Protein 4W7S (pdb70)

CATH classification: 3.40.50.300 (+1 more: 3.40.50.300)

Nearest PDB structures (foldseek):
  5zwn-assembly1_y  TM=5.544E-01  e=4.556E-67  Saccharomyces cerevisiae S288C
  2db3-assembly3_C  TM=5.426E-01  e=7.905E-28  Drosophila melanogaster
  2i4i-assembly1_A  TM=5.054E-01  e=3.480E-27  Homo sapiens
  6b4k-assembly1_A  TM=5.017E-01  e=4.863E-23  Homo sapiens
  4c9b-assembly1_A  TM=5.011E-01  e=3.211E-23  Homo sapiens

InterPro domains:
  IPR000629 ATP-dependent RNA helicase DEAD-box, conserved site [PS00039] (339-347)
  IPR001650 Helicase, C-terminal domain-like [PF00271] (424-531)
  IPR001650 Helicase, C-terminal domain-like [PS51194] (427-579)
  IPR001650 Helicase, C-terminal domain-like [SM00490] (450-532)
  IPR011545 DEAD/DEAH-box helicase domain [PF00270] (198-387)
  IPR014001 Helicase superfamily 1/2, ATP-binding domain [PS51192] (208-399)
  IPR014001 Helicase superfamily 1/2, ATP-binding domain [SM00487] (193-414)
  IPR027417 P-loop containing nucleoside triphosphate hydrolase [G3DSA:3.40.50.300] (127-402)
  IPR027417 P-loop containing nucleoside triphosphate hydrolase [G3DSA:3.40.50.300] (403-588)
  IPR027417 P-loop containing nucleoside triphosphate hydrolase [SSF52540] (253-550)

Secondary structure (P-SEA, 3-state):
ccccccccccccaaaaaaaaaaacccccccccccccccccccccccaaaaaaaacccccccccaaaaaccccccccccccbbbbbccccccccccaaaaaaccccccccaaaaaaccccbbbbbccaaaaaaaaaaaaaaaaaaaaacccbbbbbbbcccccaaaaaaaacccccbbbbccaaaaaaaaaccccccccbbbbcccccccccaaaaaaaaaaaaaaaccccbbbbcccccccaaaaaaaacccbbbbbbccccccccccbbbbbbccccaaaaaaaaaaaaacccccbbbbbccaaaaaaaaaaaaccccccccccccccaaaaaaaaaaaaacccccccccccccccccccccbbbccccccccaaaaaacccccccccbbbbbbbcccccaaaaaaaaaaaaccccccbbbbbaaaaaaccccccccccccc/ccccccccccccaaaaaaaaaaacccccccccccccccccccccccaaaaaaaccccccccccaaaaaccccccccccbbbbbbcccccccccccaaaaaaccccccccaaaaaaccccbbbbbccaaaaaaaaaaaaaaaaaaaaccccbbbbbbbbccccaaaaaaaacccccbbbbcaaaaaaaaaaccccccccbbbbcccccccccaaaaaaaaaaaaaaaccccbbbbcccccccaaaaaaaacccbbbbbccccccccccccbbbbbbbccaaaaaaaaaaaaacccccbbbbbccaaaaaaaaaaaacccccccccccccccaaaaaaaaaaccccccccccccccccccccccccccccccccaaaaaacccccccccbbbbbbbcccccaaaaaaaaaaaaccccccbbbbbaaaaaaaccccccc

GO terms:
  GO:0003723 RNA binding (F, IDA)
  GO:0005682 U5 snRNP (C, IDA)
  GO:0000384 first spliceosomal transesterification activity (F, IMP)
  GO:0000395 mRNA 5'-splice site recognition (P, IMP)

Foldseek 3Di:
DDAPVPDDPVPDDVNLVVVCVVQVKDWDLPPFDGFDPFDPRPCLQPDVRVCCVCVPVPDRGAFSLLRRQSDRCSDVDNFAAEEAADPPRPVLCSPLRSLVSCVPDDADFLVVLQVAPAQEEEEDADPVVLVVSLVVNCSPQVCVVVVHVHNAQEEEEEPPDDLVRLLVSCVSHHHYYYYYQVRVVVCVVVVSGAANHAEYEYEQVVVVVVVCLVSVVVVLVRRVVRHDPPHHHHYYYHNADVSVVVCVVPNDSYMYMYGDDRDHDFQQEAEEEAEDADLVRLVVVCVVVLVPFFFQEEEEDAAVVVVVVVQVCCVVPHDHEDEQEAPDDPVVLVVRQVCRVVVVDGYYYYQCRCPPHDHAAGQEYEYSDDDLAVSNVVRQVSYSPPVDYHYYYYYDHLPHDLVVLQVVVVVQVVRNSPVRHYDDPVSCVSNVHPPDDPPDPPD/DAAPVRDDPVPDDVNLVVVCVVQVKDWDLPPFDGFDPFDPDVPLADPLLVCLCCPVVNPRGAFSLLRRQRVQCRDVDNFAAEEAAAPDRCVLCSPLRSLVSVVPDQEDDQVVLLVAAAQEEEEDAAPVVLVVSLVVNCSRQVSSVVRDRYNAAEEEFHPPDDLVNSLVSCPSHHHYYGYYLVRVVVNVVVPSDAANHAEYEYEQVVVVVVVCLVSVVVVLVRNVVRHDPVHHHYYYYHNHDPSVVVCVVVRDSHMYMYGDHRDDDFQQEAEEEDEAADLVRLLVVCVVVVVPFFFQEEEEDADQVVQVVVQVCPVVPHPFEDEFDVPDPVCVVVQVCRVVVVGGYYYYQVRCPPPDHAAGQEYEHSDDDLAVSVVVRSVSYSPPPDHHYYYYYDHLDHDLVVLQVVVVVLVPRCPVVRHHDDVVSCVSSVHDPDDD

Solvent-accessible surface area: 42952 Å² total

Sequence (879 aa):
GKHWTEKSLHENERDWRRILKEDYAIVTKGGTVENPLRNWEELNIIPRDLLRVIIQELRFPSPTPIQRITIPNVCNKQYRDFLGVASTGSGKTLAFVIPILIKSRSPPRPPSLKIIDGPKALILAPTRELVQQIQKETQKVTKIWSKESNYDCKVISIVGGHSLEEISFSLSEGCDILVATPGRLIDSLENHLLVKQVETLVLDEADKIDLGFEDQVTNILTKVDINADSAVNRQTLFTATTPVIEKIAAGYQKPVYATIGVETGSEPLIQQVVEYADNDEDKFKKLKPIVAKYDPPIIIFINYKQTADWLAEKFQKETNKVTILHGSKSQEQREHSLQLFRTNKVQIIATNVAARGLDIPNVSLVVNFQISKKDDYIHRIGRTGRAANEGTAVSFVSAAEDESLIRELYKYVRKHDPLNSNIFSEAVKNKYNVGKQLSNEIIYGKHWTEKSLHENERDWRILKEDYAIVTKGGTVENPLRNWEELNIIPRDLLRVIIQELRFPSPTPIQRITIPNVCNKQYRDFLGVASTGSGKTLAFVIPILIKSRSPPRPPSLKIIDGPKALILAPTRELVQQIQKETQKVTTKIWSKESNYDCKVISIVGGHSLEEISFSLSEGCDILVATPGRLIDSLENHLLVKQVETLVLDEADKIDLGFEDQVTNILTKVDINADSAVNRQTLFTATTPVIEKIAAGYQKPVYATIGVETGSEPLIQQVVEYADNDEDKFKKLKPIVAKYDPPIIIFINYKQTADWLAEKFQKETNKVTILHKSQEQREHSLQLFRTNKVQIIATNVAARGLDIPNVSLVVNFQISKKDDYIHHRIGRTGRAANEGTAVSFVSAAEDESLIRELYKYVRKHDPLNSNIFSEAVKNKYNVGKQLS

B-factor: mean 33.6, std 15.19, range [8.26, 114.77]

Organism: Saccharomyces cerevisiae (strain ATCC 204508 / S288c) (NCBI:txid559292)

Radius of gyration: 35.09 Å; Cα contacts (8 Å, |Δi|>4): 1496; chains: 2; bounding box: 92×74×101 Å

Structure (mmCIF, N/CA/C/O backbone):
data_4W7S
#
_entry.id   4W7S
#
_cell.length_a   114.719
_cell.length_b   114.719
_cell.length_c   156.186
_cell.angle_alpha   90.00
_cell.angle_beta   90.00
_cell.angle_gamma   120.00
#
_symmetry.space_group_name_H-M   'P 32 2 1'
#
loop_
_entity.id
_entity.type
_entity.pdbx_description
1 polymer 'Pre-mRNA-splicing ATP-dependent RNA helicase PRP28'
2 non-polymer 'HEXAETHYLENE GLYCOL'
3 non-polymer GLYCEROL
4 non-polymer 'PHOSPHOAMINOPHOSPHONIC ACID-ADENYLATE ESTER'
5 non-polymer 'MAGNESIUM ION'
6 water water
#
loop_
_atom_site.group_PDB
_atom_site.id
_atom_site.type_symbol
_atom_site.label_atom_id
_atom_site.label_alt_id
_atom_site.label_comp_id
_atom_site.label_asym_id
_atom_site.label_entity_id
_atom_site.label_seq_id
_atom_site.pdbx_PDB_ins_code
_atom_site.Cartn_x
_atom_site.Cartn_y
_atom_site.Cartn_z
_atom_site.occupancy
_atom_site.B_iso_or_equiv
_atom_site.auth_seq_id
_atom_site.auth_comp_id
_atom_site.auth_asym_id
_atom_site.auth_atom_id
_atom_site.pdbx_PDB_model_num
ATOM 6 N N . GLY A 1 10 ? 57.218 -4.961 35.760 1.00 72.69 135 GLY A N 1
ATOM 7 C CA . GLY A 1 10 ? 56.724 -3.815 35.008 1.00 58.02 135 GLY A CA 1
ATOM 8 C C . GLY A 1 10 ? 57.452 -2.526 35.381 1.00 53.20 135 GLY A C 1
ATOM 9 O O . GLY A 1 10 ? 57.759 -2.295 36.554 1.00 62.71 135 GLY A O 1
ATOM 10 N N . LYS A 1 11 ? 57.734 -1.690 34.382 1.00 45.30 136 LYS A N 1
ATOM 11 C CA . LYS A 1 11 ? 58.412 -0.397 34.580 1.00 39.96 136 LYS A CA 1
ATOM 12 C C . LYS A 1 11 ? 57.393 0.705 34.875 1.00 33.69 136 LYS A C 1
ATOM 13 O O . LYS A 1 11 ? 56.265 0.657 34.355 1.00 32.38 136 LYS A O 1
ATOM 19 N N . HIS A 1 12 ? 57.769 1.681 35.709 1.00 29.57 137 HIS A N 1
ATOM 20 C CA . HIS A 1 12 ? 56.838 2.755 36.111 1.00 26.16 137 HIS A CA 1
ATOM 21 C C . HIS A 1 12 ? 56.567 3.740 34.980 1.00 22.87 137 HIS A C 1
ATOM 22 O O . HIS A 1 12 ? 57.468 4.070 34.205 1.00 25.40 137 HIS A O 1
ATOM 29 N N . TRP A 1 13 ? 55.334 4.230 34.906 1.00 20.74 138 TRP A N 1
ATOM 30 C CA . TRP A 1 13 ? 54.931 5.057 33.783 1.00 19.22 138 TRP A CA 1
ATOM 31 C C . TRP A 1 13 ? 55.819 6.261 33.527 1.00 20.02 138 TRP A C 1
ATOM 32 O O . TRP A 1 13 ? 56.025 6.634 32.386 1.00 21.26 138 TRP A O 1
ATOM 43 N N . THR A 1 14 ? 56.377 6.849 34.571 1.00 21.76 139 THR A N 1
ATOM 44 C CA . THR A 1 14 ? 57.243 8.012 34.378 1.00 22.24 139 THR A CA 1
ATOM 45 C C . THR A 1 14 ? 58.526 7.639 33.629 1.00 26.21 139 THR A C 1
ATOM 46 O O . THR A 1 14 ? 59.173 8.504 33.044 1.00 25.99 139 THR A O 1
ATOM 50 N N . GLU A 1 15 ? 58.883 6.355 33.639 1.00 23.58 140 GLU A N 1
ATOM 51 C CA . GLU A 1 15 ? 60.099 5.901 32.963 1.00 28.32 140 GLU A CA 1
ATOM 52 C C . GLU A 1 15 ? 59.875 5.457 31.513 1.00 26.31 140 GLU A C 1
ATOM 53 O O . GLU A 1 15 ? 60.815 5.075 30.831 1.00 27.33 140 GLU A O 1
ATOM 59 N N . LYS A 1 16 ? 58.634 5.518 31.050 1.00 23.99 141 LYS A N 1
ATOM 60 C CA . LYS A 1 16 ? 58.267 4.995 29.747 1.00 23.20 141 LYS A CA 1
ATOM 61 C C . LYS A 1 16 ? 58.042 6.084 28.714 1.00 19.91 141 LYS A C 1
ATOM 62 O O . LYS A 1 16 ? 57.679 7.197 29.054 1.00 20.12 141 LYS A O 1
ATOM 68 N N . SER A 1 17 ? 58.215 5.729 27.445 1.00 21.14 142 SER A N 1
ATOM 69 C CA . SER A 1 17 ? 57.723 6.525 26.329 1.00 19.85 142 SER A CA 1
ATOM 70 C C . SER A 1 17 ? 56.215 6.469 26.274 1.00 21.44 142 SER A C 1
ATOM 71 O O . SER A 1 17 ? 55.611 5.497 26.714 1.00 19.06 142 SER A O 1
ATOM 74 N N . LEU A 1 18 ? 55.608 7.501 25.696 1.00 26.43 143 LEU A N 1
ATOM 75 C CA . LEU A 1 18 ? 54.166 7.511 25.477 1.00 21.86 143 LEU A CA 1
ATOM 76 C C . LEU A 1 18 ? 53.679 6.246 24.742 1.00 22.05 143 LEU A C 1
ATOM 77 O O . LEU A 1 18 ? 52.655 5.677 25.115 1.00 24.14 143 LEU A O 1
ATOM 82 N N . HIS A 1 19 ? 54.431 5.784 23.741 1.00 23.91 144 HIS A N 1
ATOM 83 C CA . HIS A 1 19 ? 53.997 4.655 22.912 1.00 19.76 144 HIS A CA 1
ATOM 84 C C . HIS A 1 19 ? 54.063 3.320 23.662 1.00 26.08 144 HIS A C 1
ATOM 85 O O . HIS A 1 19 ? 53.496 2.321 23.214 1.00 27.70 144 HIS A O 1
ATOM 92 N N . GLU A 1 20 ? 54.735 3.312 24.811 1.00 23.07 145 GLU A N 1
ATOM 93 C CA . GLU A 1 20 ? 54.856 2.103 25.618 1.00 21.51 145 GLU A CA 1
ATOM 94 C C . GLU A 1 20 ? 53.818 1.986 26.745 1.00 23.61 145 GLU A C 1
ATOM 95 O O . GLU A 1 20 ? 53.862 1.035 27.522 1.00 24.21 145 GLU A O 1
ATOM 109 N N . ASN A 1 22 ? 50.644 1.013 28.716 1.00 17.69 147 ASN A N 1
ATOM 110 C CA . ASN A 1 22 ? 49.559 0.042 28.672 1.00 20.82 147 ASN A CA 1
ATOM 111 C C . ASN A 1 22 ? 48.369 0.524 29.515 1.00 22.20 147 ASN A C 1
ATOM 112 O O . ASN A 1 22 ? 48.452 1.577 30.139 1.00 21.25 147 ASN A O 1
ATOM 117 N N . GLU A 1 23 ? 47.278 -0.233 29.537 1.00 21.54 148 GLU A N 1
ATOM 118 C CA . GLU A 1 23 ? 46.046 0.223 30.190 1.00 22.82 148 GLU A CA 1
ATOM 119 C C . GLU A 1 23 ? 46.205 0.392 31.701 1.00 22.09 148 GLU A C 1
ATOM 120 O O . GLU A 1 23 ? 45.642 1.314 32.306 1.00 25.26 148 GLU A O 1
ATOM 126 N N . ARG A 1 24 ? 46.975 -0.504 32.304 1.00 20.57 149 ARG A N 1
ATOM 127 C CA . ARG A 1 24 ? 47.276 -0.424 33.721 1.00 21.76 149 ARG A CA 1
ATOM 128 C C . ARG A 1 24 ? 48.044 0.872 34.003 1.00 21.20 149 ARG A C 1
ATOM 129 O O . ARG A 1 24 ? 47.751 1.565 34.973 1.00 21.41 149 ARG A O 1
ATOM 137 N N . ASP A 1 25 ? 49.007 1.220 33.149 1.00 15.77 150 ASP A N 1
ATOM 138 C CA . ASP A 1 25 ? 49.724 2.477 33.343 1.00 18.58 150 ASP A CA 1
ATOM 139 C C . ASP A 1 25 ? 48.793 3.696 33.338 1.00 21.69 150 ASP A C 1
ATOM 140 O O . ASP A 1 25 ? 48.947 4.601 34.150 1.00 17.40 150 ASP A O 1
ATOM 145 N N . TRP A 1 26 ? 47.842 3.719 32.411 1.00 18.60 151 TRP A N 1
ATOM 146 C CA . TRP A 1 26 ? 46.895 4.807 32.368 1.00 17.71 151 TRP A CA 1
ATOM 147 C C . TRP A 1 26 ? 46.039 4.824 33.620 1.00 20.38 151 TRP A C 1
ATOM 148 O O . TRP A 1 26 ? 45.737 5.897 34.135 1.00 21.38 151 TRP A O 1
ATOM 159 N N . ARG A 1 27 ? 45.655 3.653 34.121 1.00 18.85 152 ARG A N 1
ATOM 160 C CA A ARG A 1 27 ? 44.837 3.623 35.326 0.47 20.03 152 ARG A CA 1
ATOM 161 C CA B ARG A 1 27 ? 44.857 3.577 35.343 0.53 19.94 152 ARG A CA 1
ATOM 162 C C . ARG A 1 27 ? 45.643 4.195 36.495 1.00 21.09 152 ARG A C 1
ATOM 163 O O . ARG A 1 27 ? 45.127 4.980 37.295 1.00 20.37 152 ARG A O 1
ATOM 178 N N . ILE A 1 28 ? 46.910 3.839 36.562 1.00 19.43 153 ILE A N 1
ATOM 179 C CA . ILE A 1 28 ? 47.775 4.334 37.619 1.00 22.64 153 ILE A CA 1
ATOM 180 C C . ILE A 1 28 ? 47.984 5.851 37.524 1.00 20.81 153 ILE A C 1
ATOM 181 O O . ILE A 1 28 ? 47.878 6.547 38.526 1.00 21.12 153 ILE A O 1
ATOM 186 N N . LEU A 1 29 ? 48.256 6.353 36.322 1.00 18.78 154 LEU A N 1
ATOM 187 C CA . LEU A 1 29 ? 48.392 7.781 36.083 1.00 17.53 154 LEU A CA 1
ATOM 188 C C . LEU A 1 29 ? 47.127 8.525 36.506 1.00 19.11 154 LEU A C 1
ATOM 189 O O . LEU A 1 29 ? 47.184 9.482 37.267 1.00 21.59 154 LEU A O 1
ATOM 194 N N . LYS A 1 30 ? 45.981 8.078 36.023 1.00 17.76 155 LYS A N 1
ATOM 195 C CA . LYS A 1 30 ? 44.728 8.681 36.440 1.00 19.03 155 LYS A CA 1
ATOM 196 C C . LYS A 1 30 ? 44.531 8.660 37.960 1.00 22.51 155 LYS A C 1
ATOM 197 O O . LYS A 1 30 ? 44.072 9.656 38.517 1.00 22.38 155 LYS A O 1
ATOM 203 N N . GLU A 1 31 ? 44.888 7.563 38.637 1.00 20.48 156 GLU A N 1
ATOM 204 C CA . GLU A 1 31 ? 44.787 7.565 40.101 1.00 19.42 156 GLU A CA 1
ATOM 205 C C . GLU A 1 31 ? 45.758 8.565 40.740 1.00 21.60 156 GLU A C 1
ATOM 206 O O . GLU A 1 31 ? 45.423 9.212 41.724 1.00 20.66 156 GLU A O 1
ATOM 212 N N . ASP A 1 32 ? 46.935 8.720 40.147 1.00 19.05 157 ASP A N 1
ATOM 213 C CA . ASP A 1 32 ? 47.929 9.675 40.618 1.00 18.66 157 ASP A CA 1
ATOM 214 C C . ASP A 1 32 ? 47.423 11.114 40.592 1.00 20.13 157 ASP A C 1
ATOM 215 O O . ASP A 1 32 ? 47.783 11.903 41.442 1.00 20.84 157 ASP A O 1
ATOM 220 N N . TYR A 1 33 ? 46.589 11.466 39.622 1.00 23.04 158 TYR A N 1
ATOM 221 C CA . TYR A 1 33 ? 46.102 12.843 39.547 1.00 20.16 158 TYR A CA 1
ATOM 222 C C . TYR A 1 33 ? 44.633 12.951 39.922 1.00 18.80 158 TYR A C 1
ATOM 223 O O . TYR A 1 33 ? 44.016 13.991 39.728 1.00 20.81 158 TYR A O 1
ATOM 232 N N . ALA A 1 34 ? 44.099 11.869 40.486 1.00 22.89 159 ALA A N 1
ATOM 233 C CA . ALA A 1 34 ? 42.692 11.784 40.889 1.00 20.67 159 ALA A CA 1
ATOM 234 C C . ALA A 1 34 ? 41.746 12.168 39.751 1.00 20.86 159 ALA A C 1
ATOM 235 O O . ALA A 1 34 ? 40.848 12.999 39.914 1.00 22.56 159 ALA A O 1
ATOM 237 N N . ILE A 1 35 ? 41.959 11.547 38.598 1.00 20.13 160 ILE A N 1
ATOM 238 C CA . ILE A 1 35 ? 41.122 11.770 37.433 1.00 18.24 160 ILE A CA 1
ATOM 239 C C . ILE A 1 35 ? 40.225 10.577 37.218 1.00 19.65 160 ILE A C 1
ATOM 240 O O . ILE A 1 35 ? 40.701 9.458 37.067 1.00 22.10 160 ILE A O 1
ATOM 245 N N . VAL A 1 36 ? 38.921 10.811 37.201 1.00 22.22 161 VAL A N 1
ATOM 246 C CA . VAL A 1 36 ? 37.974 9.759 36.882 1.00 19.75 161 VAL A CA 1
ATOM 247 C C . VAL A 1 36 ? 37.135 10.220 35.713 1.00 21.80 161 VAL A C 1
ATOM 248 O O . VAL A 1 36 ? 36.686 11.359 35.672 1.00 28.01 161 VAL A O 1
ATOM 252 N N . THR A 1 37 ? 36.929 9.350 34.741 1.00 24.08 162 THR A N 1
ATOM 253 C CA . THR A 1 37 ? 36.210 9.761 33.550 1.00 24.79 162 THR A CA 1
ATOM 254 C C . THR A 1 37 ? 35.140 8.758 33.146 1.00 26.49 162 THR A C 1
ATOM 255 O O . THR A 1 37 ? 35.214 7.588 33.501 1.00 27.31 162 THR A O 1
ATOM 259 N N . LYS A 1 38 ? 34.149 9.234 32.400 1.00 25.49 163 LYS A N 1
ATOM 260 C CA . LYS A 1 38 ? 33.197 8.354 31.727 1.00 31.32 163 LYS A CA 1
ATOM 261 C C . LYS A 1 38 ? 32.650 9.034 30.482 1.00 29.69 163 LYS A C 1
ATOM 262 O O . LYS A 1 38 ? 33.011 10.172 30.176 1.00 33.86 163 LYS A O 1
ATOM 268 N N . GLY A 1 39 ? 31.787 8.334 29.760 1.00 25.74 164 GLY A N 1
ATOM 269 C CA . GLY A 1 39 ? 31.192 8.898 28.565 1.00 27.61 164 GLY A CA 1
ATOM 270 C C . GLY A 1 39 ? 31.641 8.201 27.295 1.00 27.59 164 GLY A C 1
ATOM 271 O O . GLY A 1 39 ? 31.125 8.478 26.222 1.00 29.00 164 GLY A O 1
ATOM 272 N N . GLY A 1 40 ? 32.614 7.306 27.409 1.00 28.53 165 GLY A N 1
ATOM 273 C CA . GLY A 1 40 ? 33.002 6.478 26.278 1.00 26.18 165 GLY A CA 1
ATOM 274 C C . GLY A 1 40 ? 33.939 7.148 25.302 1.00 30.94 165 GLY A C 1
ATOM 275 O O . GLY A 1 40 ? 33.778 8.334 24.967 1.00 31.15 165 GLY A O 1
ATOM 276 N N . THR A 1 41 ? 34.931 6.387 24.852 1.00 29.11 166 THR A N 1
ATOM 277 C CA . THR A 1 41 ? 35.888 6.891 23.877 1.00 28.86 166 THR A CA 1
ATOM 278 C C . THR A 1 41 ? 36.609 8.124 24.448 1.00 26.31 166 THR A C 1
ATOM 279 O O . THR A 1 41 ? 36.826 9.129 23.781 1.00 28.63 166 THR A O 1
ATOM 283 N N . VAL A 1 42 ? 36.985 8.023 25.713 1.00 25.94 167 VAL A N 1
ATOM 284 C CA . VAL A 1 42 ? 37.720 9.086 26.361 1.00 25.17 167 VAL A CA 1
ATOM 285 C C . VAL A 1 42 ? 39.216 9.012 26.013 1.00 23.80 167 VAL A C 1
ATOM 286 O O . VAL A 1 42 ? 39.814 7.944 26.074 1.00 25.41 167 VAL A O 1
ATOM 290 N N . GLU A 1 43 ? 39.808 10.136 25.619 1.00 22.09 168 GLU A N 1
ATOM 291 C CA . GLU A 1 43 ? 41.244 10.185 25.355 1.00 22.98 168 GLU A CA 1
ATOM 292 C C . GLU A 1 43 ? 42.016 10.113 26.661 1.00 22.70 168 GLU A C 1
ATOM 293 O O . GLU A 1 43 ? 41.542 10.602 27.695 1.00 20.63 168 GLU A O 1
ATOM 299 N N . ASN A 1 44 ? 43.207 9.522 26.610 1.00 18.57 169 ASN A N 1
ATOM 300 C CA . ASN A 1 44 ? 44.110 9.498 27.754 1.00 19.86 169 ASN A CA 1
ATOM 301 C C . ASN A 1 44 ? 44.597 10.915 28.092 1.00 19.72 169 ASN A C 1
ATOM 302 O O . ASN A 1 44 ? 44.814 11.738 27.206 1.00 16.46 169 ASN A O 1
ATOM 307 N N . PRO A 1 45 ? 44.764 11.204 29.381 1.00 14.65 170 PRO A N 1
ATOM 308 C CA . PRO A 1 45 ? 45.237 12.534 29.774 1.00 16.52 170 PRO A CA 1
ATOM 309 C C . PRO A 1 45 ? 46.689 12.774 29.368 1.00 17.28 170 PRO A C 1
ATOM 310 O O . PRO A 1 45 ? 47.426 11.825 29.122 1.00 17.96 170 PRO A O 1
ATOM 314 N N . LEU A 1 46 ? 47.085 14.038 29.286 1.00 18.19 171 LEU A N 1
ATOM 315 C CA . LEU A 1 46 ? 48.481 14.412 29.071 1.00 15.35 171 LEU A CA 1
ATOM 316 C C . LEU A 1 46 ? 49.396 13.877 30.173 1.00 17.52 171 LEU A C 1
ATOM 317 O O . LEU A 1 46 ? 49.051 13.964 31.354 1.00 14.84 171 LEU A O 1
ATOM 322 N N . ARG A 1 47 ? 50.568 13.350 29.802 1.00 17.46 172 ARG A N 1
ATOM 323 C CA . ARG A 1 47 ? 51.588 13.003 30.796 1.00 19.58 172 ARG A CA 1
ATOM 324 C C . ARG A 1 47 ? 52.521 14.185 31.037 1.00 19.01 172 ARG A C 1
ATOM 325 O O . ARG A 1 47 ? 53.207 14.253 32.052 1.00 22.41 172 ARG A O 1
ATOM 333 N N . ASN A 1 48 ? 52.548 15.098 30.077 1.00 17.16 173 ASN A N 1
ATOM 334 C CA . ASN A 1 48 ? 53.270 16.365 30.185 1.00 19.97 173 ASN A CA 1
ATOM 335 C C . ASN A 1 48 ? 52.775 17.279 29.058 1.00 23.48 173 ASN A C 1
ATOM 336 O O . ASN A 1 48 ? 51.925 16.862 28.269 1.00 25.39 173 ASN A O 1
ATOM 341 N N . TRP A 1 49 ? 53.272 18.512 28.980 1.00 22.83 174 TRP A N 1
ATOM 342 C CA . TRP A 1 49 ? 52.832 19.448 27.936 1.00 23.21 174 TRP A CA 1
ATOM 343 C C . TRP A 1 49 ? 53.327 19.070 26.536 1.00 23.82 174 TRP A C 1
ATOM 344 O O . TRP A 1 49 ? 52.620 19.251 25.550 1.00 27.09 174 TRP A O 1
ATOM 355 N N . GLU A 1 50 ? 54.546 18.546 26.463 1.00 24.69 175 GLU A N 1
ATOM 356 C CA . GLU A 1 50 ? 55.313 18.492 25.214 1.00 30.19 175 GLU A CA 1
ATOM 357 C C . GLU A 1 50 ? 55.003 17.300 24.303 1.00 32.48 175 GLU A C 1
ATOM 358 O O . GLU A 1 50 ? 54.861 17.471 23.097 1.00 42.79 175 GLU A O 1
ATOM 364 N N . GLU A 1 51 ? 54.884 16.108 24.875 1.00 27.30 176 GLU A N 1
ATOM 365 C CA . GLU A 1 51 ? 54.838 14.863 24.104 1.00 25.50 176 GLU A CA 1
ATOM 366 C C . GLU A 1 51 ? 53.943 14.841 22.884 1.00 29.33 176 GLU A C 1
ATOM 367 O O . GLU A 1 51 ? 54.379 14.482 21.803 1.00 39.83 176 GLU A O 1
ATOM 373 N N . LEU A 1 52 ? 52.677 15.178 23.070 1.00 32.76 177 LEU A N 1
ATOM 374 C CA . LEU A 1 52 ? 51.648 14.872 22.084 1.00 28.82 177 LEU A CA 1
ATOM 375 C C . LEU A 1 52 ? 51.616 15.845 20.918 1.00 32.93 177 LEU A C 1
ATOM 376 O O . LEU A 1 52 ? 50.928 15.604 19.911 1.00 37.40 177 LEU A O 1
ATOM 381 N N . ASN A 1 53 ? 52.321 16.958 21.065 1.00 25.24 178 ASN A N 1
ATOM 382 C CA . ASN A 1 53 ? 52.301 17.988 20.045 1.00 28.21 178 ASN A CA 1
ATOM 383 C C . ASN A 1 53 ? 50.926 18.595 19.751 1.00 29.07 178 ASN A C 1
ATOM 384 O O . ASN A 1 53 ? 50.698 19.111 18.658 1.00 28.81 178 ASN A O 1
ATOM 389 N N . ILE A 1 54 ? 50.012 18.528 20.717 1.00 25.38 179 ILE A N 1
ATOM 390 C CA . ILE A 1 54 ? 48.719 19.184 20.584 1.00 23.54 179 ILE A CA 1
ATOM 391 C C . ILE A 1 54 ? 48.902 20.697 20.705 1.00 27.97 179 ILE A C 1
ATOM 392 O O . ILE A 1 54 ? 48.200 21.480 20.066 1.00 26.16 179 ILE A O 1
ATOM 397 N N . ILE A 1 55 ? 49.851 21.109 21.533 1.00 23.39 180 ILE A N 1
ATOM 398 C CA . ILE A 1 55 ? 50.034 22.520 21.776 1.00 22.37 180 ILE A CA 1
ATOM 399 C C . ILE A 1 55 ? 51.239 22.980 21.007 1.00 26.53 180 ILE A C 1
ATOM 400 O O . ILE A 1 55 ? 52.328 22.457 21.210 1.00 32.85 180 ILE A O 1
ATOM 405 N N . PRO A 1 56 ? 51.038 23.937 20.086 1.00 26.70 181 PRO A N 1
ATOM 406 C CA . PRO A 1 56 ? 52.130 24.418 19.236 1.00 21.68 181 PRO A CA 1
ATOM 407 C C . PRO A 1 56 ? 53.239 25.095 20.038 1.00 25.17 181 PRO A C 1
ATOM 408 O O . PRO A 1 56 ? 52.994 25.593 21.133 1.00 27.96 181 PRO A O 1
ATOM 412 N N . ARG A 1 57 ? 54.448 25.084 19.489 1.00 29.20 182 ARG A N 1
ATOM 413 C CA . ARG A 1 57 ? 55.647 25.501 20.203 1.00 30.02 182 ARG A CA 1
ATOM 414 C C . ARG A 1 57 ? 55.577 26.890 20.816 1.00 29.69 182 ARG A C 1
ATOM 415 O O . ARG A 1 57 ? 55.985 27.065 21.952 1.00 31.21 182 ARG A O 1
ATOM 423 N N . ASP A 1 58 ? 55.092 27.875 20.067 1.00 27.36 183 ASP A N 1
ATOM 424 C CA . ASP A 1 58 ? 55.075 29.260 20.553 1.00 32.29 183 ASP A CA 1
ATOM 425 C C . ASP A 1 58 ? 54.151 29.397 21.763 1.00 28.41 183 ASP A C 1
ATOM 426 O O . ASP A 1 58 ? 54.508 29.998 22.788 1.00 31.72 183 ASP A O 1
ATOM 431 N N . LEU A 1 59 ? 52.963 28.819 21.626 1.00 25.17 184 LEU A N 1
ATOM 432 C CA . LEU A 1 59 ? 51.995 28.773 22.704 1.00 30.94 184 LEU A CA 1
ATOM 433 C C . LEU A 1 59 ? 52.557 28.038 23.929 1.00 28.85 184 LEU A C 1
ATOM 434 O O . LEU A 1 59 ? 52.390 28.493 25.065 1.00 27.60 184 LEU A O 1
ATOM 439 N N . LEU A 1 60 ? 53.248 26.926 23.696 1.00 27.05 185 LEU A N 1
ATOM 440 C CA . LEU A 1 60 ? 53.851 26.163 24.791 1.00 27.85 185 LEU A CA 1
ATOM 441 C C . LEU A 1 60 ? 54.956 26.949 25.506 1.00 31.42 185 LEU A C 1
ATOM 442 O O . LEU A 1 60 ? 55.089 26.897 26.738 1.00 28.14 185 LEU A O 1
ATOM 447 N N . ARG A 1 61 ? 55.734 27.686 24.720 1.00 28.59 186 ARG A N 1
ATOM 448 C CA . ARG A 1 61 ? 56.754 28.563 25.250 1.00 31.50 186 ARG A CA 1
ATOM 449 C C . ARG A 1 61 ? 56.113 29.600 26.152 1.00 33.25 186 ARG A C 1
ATOM 450 O O . ARG A 1 61 ? 56.600 29.867 27.252 1.00 32.04 186 ARG A O 1
ATOM 458 N N . VAL A 1 62 ? 55.016 30.192 25.688 1.00 34.00 187 VAL A N 1
ATOM 459 C CA . VAL A 1 62 ? 54.322 31.164 26.531 1.00 33.06 187 VAL A CA 1
ATOM 460 C C . VAL A 1 62 ? 53.867 30.522 27.835 1.00 32.34 187 VAL A C 1
ATOM 461 O O . VAL A 1 62 ? 54.104 31.060 28.909 1.00 32.28 187 VAL A O 1
ATOM 465 N N . ILE A 1 63 ? 53.227 29.359 27.742 1.00 28.33 188 ILE A N 1
ATOM 466 C CA . ILE A 1 63 ? 52.744 28.688 28.946 1.00 28.34 188 ILE A CA 1
ATOM 467 C C . ILE A 1 63 ? 53.844 28.367 29.957 1.00 29.56 188 ILE A C 1
ATOM 468 O O . ILE A 1 63 ? 53.705 28.628 31.147 1.00 27.98 188 ILE A O 1
ATOM 473 N N . ILE A 1 64 ? 54.943 27.805 29.481 1.00 32.40 189 ILE A N 1
ATOM 474 C CA . ILE A 1 64 ? 56.010 27.419 30.387 1.00 31.55 189 ILE A CA 1
ATOM 475 C C . ILE A 1 64 ? 56.817 28.633 30.844 1.00 40.55 189 ILE A C 1
ATOM 476 O O . ILE A 1 64 ? 56.755 29.018 32.012 1.00 43.30 189 ILE A O 1
ATOM 481 N N . GLN A 1 65 ? 57.543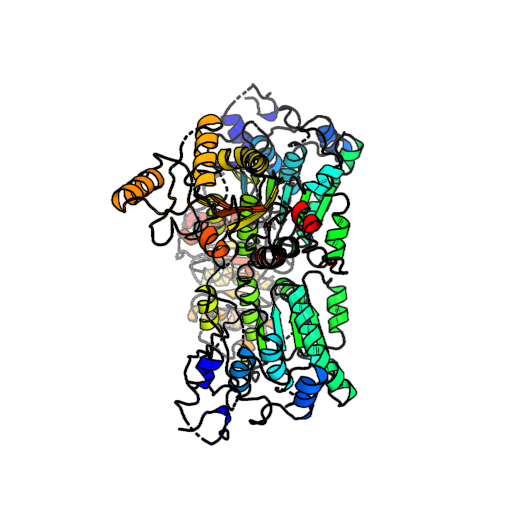 29.259 29.920 1.00 44.67 190 GLN A N 1
ATOM 482 C CA . GLN A 1 65 ? 58.387 30.410 30.256 1.00 43.71 190 GLN A CA 1
ATOM 483 C C . GLN A 1 65 ? 57.637 31.649 30.769 1.00 43.88 190 GLN A C 1
ATOM 484 O O . GLN A 1 65 ? 58.083 32.300 31.710 1.00 49.57 190 GLN A O 1
ATOM 490 N N . GLU A 1 66 ? 56.495 31.966 30.176 1.00 43.45 191 GLU A N 1
ATOM 491 C CA . GLU A 1 66 ? 55.809 33.215 30.507 1.00 40.87 191 GLU A CA 1
ATOM 492 C C . GLU A 1 66 ? 54.747 33.102 31.608 1.00 42.72 191 GLU A C 1
ATOM 493 O O . GLU A 1 66 ? 54.785 33.855 32.568 1.00 48.06 191 GLU A O 1
ATOM 499 N N . LEU A 1 67 ? 53.798 32.179 31.475 1.00 41.81 192 LEU A N 1
ATOM 500 C CA . LEU A 1 67 ? 52.804 31.970 32.533 1.00 36.09 192 LEU A CA 1
ATOM 501 C C . LEU A 1 67 ? 53.357 31.135 33.708 1.00 39.53 192 LEU A C 1
ATOM 502 O O . LEU A 1 67 ? 52.666 30.916 34.709 1.00 44.42 192 LEU A O 1
ATOM 507 N N . ARG A 1 68 ? 54.595 30.666 33.565 1.00 42.35 193 ARG A N 1
ATOM 508 C CA . ARG A 1 68 ? 55.274 29.872 34.586 1.00 40.69 193 ARG A CA 1
ATOM 509 C C . ARG A 1 68 ? 54.550 28.581 34.976 1.00 40.76 193 ARG A C 1
ATOM 510 O O . ARG A 1 68 ? 54.348 28.330 36.156 1.00 46.67 193 ARG A O 1
ATOM 518 N N . PHE A 1 69 ? 54.154 27.765 34.001 1.00 40.30 194 PHE A N 1
ATOM 519 C CA . PHE A 1 69 ? 53.531 26.468 34.299 1.00 31.40 194 PHE A CA 1
ATOM 520 C C . PHE A 1 69 ? 54.243 25.359 33.572 1.00 30.32 194 PHE A C 1
ATOM 521 O O . PHE A 1 69 ? 53.832 24.984 32.470 1.00 25.27 194 PHE A O 1
ATOM 529 N N . PRO A 1 70 ? 55.315 24.831 34.183 1.00 26.20 195 PRO A N 1
ATOM 530 C CA . PRO A 1 70 ? 56.120 23.790 33.536 1.00 21.62 195 PRO A CA 1
ATOM 531 C C . PRO A 1 70 ? 55.346 22.480 33.396 1.00 20.86 195 PRO A C 1
ATOM 532 O O . PRO A 1 70 ? 55.594 21.754 32.437 1.00 24.82 195 PRO A O 1
ATOM 536 N N . SER A 1 71 ? 54.414 22.201 34.305 1.00 21.02 196 SER A N 1
ATOM 537 C CA . SER A 1 71 ? 53.530 21.033 34.178 1.00 23.86 196 SER A CA 1
ATOM 538 C C . SER A 1 71 ? 52.067 21.414 34.162 1.00 22.68 196 SER A C 1
ATOM 539 O O . SER A 1 71 ? 51.664 22.380 34.809 1.00 23.10 196 SER A O 1
ATOM 542 N N . PRO A 1 72 ? 51.252 20.635 33.435 1.00 22.74 197 PRO A N 1
ATOM 543 C CA . PRO A 1 72 ? 49.803 20.853 33.435 1.00 20.43 197 PRO A CA 1
ATOM 544 C C . PRO A 1 72 ? 49.173 20.398 34.751 1.00 18.64 197 PRO A C 1
ATOM 545 O O . PRO A 1 72 ? 49.730 19.540 35.426 1.00 20.73 197 PRO A O 1
ATOM 549 N N . THR A 1 73 ? 48.021 20.960 35.100 1.00 17.42 198 THR A N 1
ATOM 550 C CA . THR A 1 73 ? 47.274 20.540 36.280 1.00 14.25 198 THR A CA 1
ATOM 551 C C . THR A 1 73 ? 46.376 19.368 35.876 1.00 20.11 198 THR A C 1
ATOM 552 O O . THR A 1 73 ? 46.177 19.134 34.670 1.00 20.87 198 THR A O 1
ATOM 556 N N . PRO A 1 74 ? 45.830 18.619 36.857 1.00 18.61 199 PRO A N 1
ATOM 557 C CA . PRO A 1 74 ? 44.981 17.461 36.526 1.00 15.99 199 PRO A CA 1
ATOM 558 C C . PRO A 1 74 ? 43.820 17.763 35.572 1.00 17.91 199 PRO A C 1
ATOM 559 O O . PRO A 1 74 ? 43.615 17.009 34.586 1.00 17.64 199 PRO A O 1
ATOM 563 N N . ILE A 1 75 ? 43.092 18.851 35.830 1.00 16.93 200 ILE A N 1
ATOM 564 C CA . ILE A 1 75 ? 41.989 19.235 34.936 1.00 17.77 200 ILE A CA 1
ATOM 565 C C . ILE A 1 75 ? 42.491 19.594 33.531 1.00 16.01 200 ILE A C 1
ATOM 566 O O . ILE A 1 75 ? 41.862 19.229 32.555 1.00 16.47 200 ILE A O 1
ATOM 571 N N . GLN A 1 76 ? 43.631 20.278 33.429 1.00 16.00 201 GLN A N 1
ATOM 572 C CA . GLN A 1 76 ? 44.235 20.542 32.126 1.00 16.15 201 GLN A CA 1
ATOM 573 C C . GLN A 1 76 ? 44.648 19.234 31.413 1.00 16.69 201 GLN A C 1
ATOM 574 O O . GLN A 1 76 ? 44.378 19.046 30.197 1.00 15.92 201 GLN A O 1
ATOM 580 N N . ARG A 1 77 ? 45.252 18.332 32.190 1.00 13.54 202 ARG A N 1
ATOM 581 C CA . ARG A 1 77 ? 45.665 17.011 31.704 1.00 15.47 202 ARG A CA 1
ATOM 582 C C . ARG A 1 77 ? 44.528 16.271 31.048 1.00 16.49 202 ARG A C 1
ATOM 583 O O . ARG A 1 77 ? 44.718 15.719 29.972 1.00 16.96 202 ARG A O 1
ATOM 591 N N . ILE A 1 78 ? 43.358 16.229 31.699 1.00 13.99 203 ILE A N 1
ATOM 592 C CA . ILE A 1 78 ? 42.253 15.481 31.107 1.00 11.63 203 ILE A CA 1
ATOM 593 C C . ILE A 1 78 ? 41.441 16.279 30.061 1.00 18.75 203 ILE A C 1
ATOM 594 O O . ILE A 1 78 ? 40.913 15.694 29.106 1.00 18.32 203 ILE A O 1
ATOM 599 N N . THR A 1 79 ? 41.322 17.595 30.241 1.00 14.27 204 THR A N 1
ATOM 600 C CA . THR A 1 79 ? 40.457 18.387 29.379 1.00 14.26 204 THR A CA 1
ATOM 601 C C . THR A 1 79 ? 41.084 18.552 28.003 1.00 18.86 204 THR A C 1
ATOM 602 O O . THR A 1 79 ? 40.436 18.303 26.975 1.00 21.44 204 THR A O 1
ATOM 606 N N . ILE A 1 80 ? 42.349 18.975 27.978 1.00 19.97 205 ILE A N 1
ATOM 607 C CA . ILE A 1 80 ? 42.935 19.354 26.699 1.00 17.62 205 ILE A CA 1
ATOM 608 C C . ILE A 1 80 ? 42.880 18.264 25.603 1.00 19.85 205 ILE A C 1
ATOM 609 O O . ILE A 1 80 ? 42.396 18.534 24.512 1.00 21.69 205 ILE A O 1
ATOM 614 N N . PRO A 1 81 ? 43.340 17.033 25.885 1.00 17.89 206 PRO A N 1
ATOM 615 C CA . PRO A 1 81 ? 43.241 16.055 24.787 1.00 19.99 206 PRO A CA 1
ATOM 616 C C . PRO A 1 81 ? 41.804 15.588 24.473 1.00 19.82 206 PRO A C 1
ATOM 617 O O . PRO A 1 81 ? 41.573 14.949 23.460 1.00 23.44 206 PRO A O 1
ATOM 621 N N . ASN A 1 82 ? 40.833 15.920 25.307 1.00 20.52 207 ASN A N 1
ATOM 622 C CA . ASN A 1 82 ? 39.478 15.502 24.980 1.00 20.87 207 ASN A CA 1
ATOM 623 C C . ASN A 1 82 ? 38.667 16.538 24.222 1.00 22.19 207 ASN A C 1
ATOM 624 O O . ASN A 1 82 ? 37.653 16.203 23.625 1.00 22.93 207 ASN A O 1
ATOM 629 N N . VAL A 1 83 ? 39.128 17.785 24.224 1.00 20.07 208 VAL A N 1
ATOM 630 C CA . VAL A 1 83 ? 38.474 18.823 23.434 1.00 22.40 208 VAL A CA 1
ATOM 631 C C . VAL A 1 83 ? 39.298 19.343 22.257 1.00 21.93 208 VAL A C 1
ATOM 632 O O . VAL A 1 83 ? 38.768 20.014 21.385 1.00 27.32 208 VAL A O 1
ATOM 636 N N . CYS A 1 84 ? 40.590 19.037 22.239 1.00 24.72 209 CYS A N 1
ATOM 637 C CA . CYS A 1 84 ? 41.422 19.242 21.059 1.00 26.95 209 CYS A CA 1
ATOM 638 C C . CYS A 1 84 ? 41.663 17.904 20.400 1.00 40.03 209 CYS A C 1
ATOM 639 O O . CYS A 1 84 ? 42.752 17.329 20.492 1.00 38.90 209 CYS A O 1
ATOM 642 N N . ASN A 1 85 ? 40.645 17.392 19.740 1.00 46.32 210 ASN A N 1
ATOM 643 C CA . ASN A 1 85 ? 40.741 16.046 19.240 1.00 55.11 210 ASN A CA 1
ATOM 644 C C . ASN A 1 85 ? 40.083 15.928 17.888 1.00 69.65 210 ASN A C 1
ATOM 645 O O . ASN A 1 85 ? 39.028 15.308 17.748 1.00 73.13 210 ASN A O 1
ATOM 658 N N . LYS A 1 87 ? 39.597 13.951 15.062 1.00 73.61 212 LYS A N 1
ATOM 659 C CA . LYS A 1 87 ? 38.404 14.383 14.308 1.00 72.81 212 LYS A CA 1
ATOM 660 C C . LYS A 1 87 ? 37.225 15.113 14.994 1.00 75.22 212 LYS A C 1
ATOM 661 O O . LYS A 1 87 ? 36.674 16.062 14.425 1.00 72.73 212 LYS A O 1
ATOM 663 N N . GLN A 1 88 ? 36.811 14.659 16.175 1.00 69.95 213 GLN A N 1
ATOM 664 C CA . GLN A 1 88 ? 35.574 15.158 16.787 1.00 60.98 213 GLN A CA 1
ATOM 665 C C . GLN A 1 88 ? 35.783 16.283 17.797 1.00 53.85 213 GLN A C 1
ATOM 666 O O . GLN A 1 88 ? 36.417 16.065 18.828 1.00 64.61 213 GLN A O 1
ATOM 672 N N . TYR A 1 89 ? 35.254 17.479 17.525 1.00 47.58 214 TYR A N 1
ATOM 673 C CA . TYR A 1 89 ? 35.281 18.545 18.542 1.00 44.35 214 TYR A CA 1
ATOM 674 C C . TYR A 1 89 ? 34.245 18.227 19.622 1.00 43.36 214 TYR A C 1
ATOM 675 O O . TYR A 1 89 ? 33.132 18.759 19.605 1.00 47.93 214 TYR A O 1
ATOM 684 N N . ARG A 1 90 ? 34.628 17.365 20.560 1.00 36.88 215 ARG A N 1
ATOM 685 C CA . ARG A 1 90 ? 33.693 16.799 21.517 1.00 29.08 215 ARG A CA 1
ATOM 686 C C . ARG A 1 90 ? 33.304 17.774 22.622 1.00 27.01 215 ARG A C 1
ATOM 687 O O . ARG A 1 90 ? 34.072 18.664 22.961 1.00 29.67 215 ARG A O 1
ATOM 695 N N . ASP A 1 91 ? 32.101 17.610 23.166 1.00 26.61 216 ASP A N 1
ATOM 696 C CA . ASP A 1 91 ? 31.658 18.378 24.329 1.00 25.96 216 ASP A CA 1
ATOM 697 C C . ASP A 1 91 ? 32.284 17.805 25.598 1.00 26.82 216 ASP A C 1
ATOM 698 O O . ASP A 1 91 ? 32.691 16.633 25.636 1.00 26.78 216 ASP A O 1
ATOM 703 N N . PHE A 1 92 ? 32.350 18.618 26.643 1.00 19.45 217 PHE A N 1
ATOM 704 C CA . PHE A 1 92 ? 33.074 18.220 27.835 1.00 19.05 217 PHE A CA 1
ATOM 705 C C . PHE A 1 92 ? 32.444 18.790 29.102 1.00 19.87 217 PHE A C 1
ATOM 706 O O . PHE A 1 92 ? 32.140 19.966 29.177 1.00 21.44 217 PHE A O 1
ATOM 714 N N . LEU A 1 93 ? 32.284 17.945 30.109 1.00 21.23 218 LEU A N 1
ATOM 715 C CA . LEU A 1 93 ? 31.799 18.366 31.415 1.00 19.38 218 LEU A CA 1
ATOM 716 C C . LEU A 1 93 ? 32.835 17.983 32.475 1.00 20.90 218 LEU A C 1
ATOM 717 O O . LEU A 1 93 ? 33.039 16.805 32.754 1.00 23.13 218 LEU A O 1
ATOM 722 N N . GLY A 1 94 ? 33.481 18.974 33.071 1.00 18.49 219 GLY A N 1
ATOM 723 C CA . GLY A 1 94 ? 34.467 18.708 34.099 1.00 20.27 219 GLY A CA 1
ATOM 724 C C . GLY A 1 94 ? 34.009 19.106 35.490 1.00 24.69 219 GLY A C 1
ATOM 725 O O . GLY A 1 94 ? 33.481 20.201 35.688 1.00 25.93 219 GLY A O 1
ATOM 726 N N . VAL A 1 95 ? 34.204 18.206 36.449 1.00 22.19 220 VAL A N 1
ATOM 727 C CA . VAL A 1 95 ? 33.887 18.464 37.846 1.00 22.09 220 VAL A CA 1
ATOM 728 C C . VAL A 1 95 ? 35.199 18.669 38.604 1.00 22.82 220 VAL A C 1
ATOM 729 O O . VAL A 1 95 ? 36.011 17.756 38.727 1.00 23.47 220 VAL A O 1
ATOM 733 N N . ALA A 1 96 ? 35.402 19.894 39.080 1.00 26.24 221 ALA A N 1
ATOM 734 C CA . ALA A 1 96 ? 36.691 20.358 39.593 1.00 28.92 221 ALA A CA 1
ATOM 735 C C . ALA A 1 96 ? 36.544 21.688 40.329 1.00 32.91 221 ALA A C 1
ATOM 736 O O . ALA A 1 96 ? 35.700 22.514 39.982 1.00 34.78 221 ALA A O 1
ATOM 738 N N . SER A 1 97 ? 37.399 21.904 41.321 1.00 36.68 222 SER A N 1
ATOM 739 C CA . SER A 1 97 ? 37.392 23.134 42.105 1.00 41.65 222 SER A CA 1
ATOM 740 C C . SER A 1 97 ? 38.194 24.261 41.454 1.00 49.26 222 SER A C 1
ATOM 741 O O . SER A 1 97 ? 39.113 24.020 40.664 1.00 47.25 222 SER A O 1
ATOM 744 N N . THR A 1 98 ? 37.839 25.494 41.794 1.00 43.55 223 THR A N 1
ATOM 745 C CA . THR A 1 98 ? 38.780 26.601 41.698 1.00 50.57 223 THR A CA 1
ATOM 746 C C . THR A 1 98 ? 39.689 26.498 42.921 1.00 55.45 223 THR A C 1
ATOM 747 O O . THR A 1 98 ? 39.197 26.227 44.019 1.00 68.00 223 THR A O 1
ATOM 751 N N . GLY A 1 99 ? 40.998 26.693 42.765 1.00 44.86 224 GLY A N 1
ATOM 752 C CA . GLY A 1 99 ? 41.637 26.956 41.495 1.00 41.89 224 GLY A CA 1
ATOM 753 C C . GLY A 1 99 ? 42.515 25.776 41.109 1.00 54.20 224 GLY A C 1
ATOM 754 O O . GLY A 1 99 ? 43.657 25.635 41.558 1.00 53.54 224 GLY A O 1
ATOM 755 N N . SER A 1 100 ? 41.964 24.905 40.277 1.00 43.32 225 SER A N 1
ATOM 756 C CA . SER A 1 100 ? 42.673 23.723 39.847 1.00 33.44 225 SER A CA 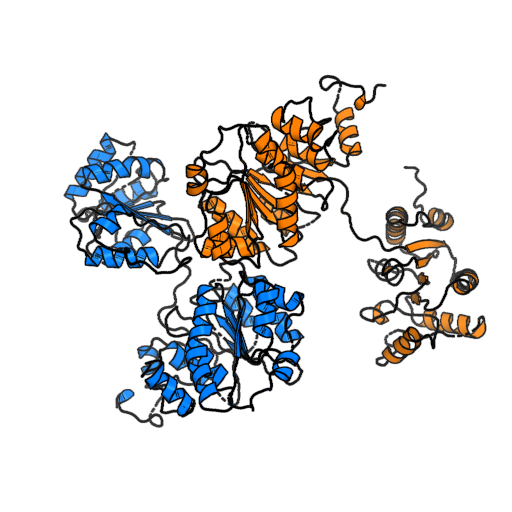1
ATOM 757 C C . SER A 1 100 ? 43.298 23.986 38.484 1.00 30.34 225 SER A C 1
ATOM 758 O O . SER A 1 100 ? 43.831 23.083 37.852 1.00 26.16 225 SER A O 1
ATOM 761 N N . GLY A 1 101 ? 43.210 25.224 38.017 1.00 29.89 226 GLY A N 1
ATOM 762 C CA . GLY A 1 101 ? 43.766 25.576 36.724 1.00 22.12 226 GLY A CA 1
ATOM 763 C C . GLY A 1 101 ? 42.779 25.439 35.583 1.00 21.88 226 GLY A C 1
ATOM 764 O O . GLY A 1 101 ? 43.194 25.242 34.442 1.00 24.54 226 GLY A O 1
ATOM 765 N N . LYS A 1 102 ? 41.482 25.547 35.869 1.00 21.33 227 LYS A N 1
ATOM 766 C CA . LYS A 1 102 ? 40.457 25.428 34.819 1.00 22.69 227 LYS A CA 1
ATOM 767 C C . LYS A 1 102 ? 40.642 26.361 33.627 1.00 20.95 227 LYS A C 1
ATOM 768 O O . LYS A 1 102 ? 40.463 25.956 32.470 1.00 23.13 227 LYS A O 1
ATOM 774 N N . THR A 1 103 ? 40.956 27.623 33.928 1.00 22.83 228 THR A N 1
ATOM 775 C CA . THR A 1 103 ? 40.956 28.676 32.930 1.00 16.90 228 THR A CA 1
ATOM 776 C C . THR A 1 103 ? 41.764 28.266 31.720 1.00 20.23 228 THR A C 1
ATOM 777 O O . THR A 1 103 ? 41.241 28.288 30.618 1.00 19.66 228 THR A O 1
ATOM 781 N N . LEU A 1 104 ? 43.015 27.851 31.920 1.00 22.01 229 LEU A N 1
ATOM 782 C CA . LEU A 1 104 ? 43.860 27.446 30.799 1.00 18.01 229 LEU A CA 1
ATOM 783 C C . LEU A 1 104 ? 43.350 26.171 30.173 1.00 18.76 229 LEU A C 1
ATOM 784 O O . LEU A 1 104 ? 43.502 25.957 28.965 1.00 23.93 229 LEU A O 1
ATOM 789 N N . ALA A 1 105 ? 42.754 25.322 30.999 1.00 18.68 230 ALA A N 1
ATOM 790 C CA . ALA A 1 105 ? 42.116 24.102 30.509 1.00 20.19 230 ALA A CA 1
ATOM 791 C C . ALA A 1 105 ? 41.096 24.367 29.401 1.00 20.39 230 ALA A C 1
ATOM 792 O O . ALA A 1 105 ? 41.002 23.584 28.449 1.00 20.83 230 ALA A O 1
ATOM 794 N N . PHE A 1 106 ? 40.341 25.463 29.496 1.00 18.46 231 PHE A N 1
ATOM 795 C CA . PHE A 1 106 ? 39.507 25.823 28.331 1.00 15.90 231 PHE A CA 1
ATOM 796 C C . PHE A 1 106 ? 40.053 26.896 27.359 1.00 18.27 231 PHE A C 1
ATOM 797 O O . PHE A 1 106 ? 39.713 26.902 26.174 1.00 21.39 231 PHE A O 1
ATOM 805 N N . VAL A 1 107 ? 40.915 27.782 27.835 1.00 16.22 232 VAL A N 1
ATOM 806 C CA . VAL A 1 107 ? 41.479 28.822 26.977 1.00 19.60 232 VAL A CA 1
ATOM 807 C C . VAL A 1 107 ? 42.471 28.256 25.943 1.00 20.16 232 VAL A C 1
ATOM 808 O O . VAL A 1 107 ? 42.432 28.632 24.754 1.00 18.47 232 VAL A O 1
ATOM 812 N N . ILE A 1 108 ? 43.348 27.352 26.391 1.00 18.11 233 ILE A N 1
ATOM 813 C CA . ILE A 1 108 ? 44.271 26.696 25.473 1.00 16.47 233 ILE A CA 1
ATOM 814 C C . ILE A 1 108 ? 43.543 26.100 24.260 1.00 18.28 233 ILE A C 1
ATOM 815 O O . ILE A 1 108 ? 43.874 26.435 23.122 1.00 21.19 233 ILE A O 1
ATOM 820 N N . PRO A 1 109 ? 42.519 25.259 24.490 1.00 19.56 234 PRO A N 1
ATOM 821 C CA . PRO A 1 109 ? 41.745 24.782 23.331 1.00 14.66 234 PRO A CA 1
ATOM 822 C C . PRO A 1 109 ? 41.124 25.882 22.458 1.00 20.71 234 PRO A C 1
ATOM 823 O O . PRO A 1 109 ? 41.115 25.726 21.240 1.00 21.11 234 PRO A O 1
ATOM 827 N N . ILE A 1 110 ? 40.608 26.963 23.045 1.00 19.86 235 ILE A N 1
ATOM 828 C CA . ILE A 1 110 ? 40.032 28.033 22.237 1.00 15.74 235 ILE A CA 1
ATOM 829 C C . ILE A 1 110 ? 41.075 28.659 21.305 1.00 18.91 235 ILE A C 1
ATOM 830 O O . ILE A 1 110 ? 40.854 28.793 20.109 1.00 20.50 235 ILE A O 1
ATOM 835 N N . LEU A 1 111 ? 42.220 29.034 21.863 1.00 20.70 236 LEU A N 1
ATOM 836 C CA . LEU A 1 111 ? 43.305 29.599 21.071 1.00 18.72 236 LEU A CA 1
ATOM 837 C C . LEU A 1 111 ? 43.789 28.670 19.956 1.00 25.04 236 LEU A C 1
ATOM 838 O O . LEU A 1 111 ? 43.919 29.103 18.802 1.00 24.36 236 LEU A O 1
ATOM 843 N N . ILE A 1 112 ? 44.059 27.405 20.297 1.00 19.80 237 ILE A N 1
ATOM 844 C CA . ILE A 1 112 ? 44.505 26.431 19.317 1.00 20.09 237 ILE A CA 1
ATOM 845 C C . ILE A 1 112 ? 43.518 26.364 18.151 1.00 23.18 237 ILE A C 1
ATOM 846 O O . ILE A 1 112 ? 43.913 26.401 16.982 1.00 24.53 237 ILE A O 1
ATOM 851 N N . LYS A 1 113 ? 42.234 26.303 18.484 1.00 22.44 238 LYS A N 1
ATOM 852 C CA . LYS A 1 113 ? 41.166 26.269 17.489 1.00 24.82 238 LYS A CA 1
ATOM 853 C C . LYS A 1 113 ? 41.159 27.538 16.651 1.00 21.76 238 LYS A C 1
ATOM 854 O O . LYS A 1 113 ? 40.984 27.491 15.444 1.00 28.15 238 LYS A O 1
ATOM 868 N N . SER A 1 115 ? 43.720 29.461 15.971 1.00 27.91 240 SER A N 1
ATOM 869 C CA . SER A 1 115 ? 44.934 29.556 15.183 1.00 26.93 240 SER A CA 1
ATOM 870 C C . SER A 1 115 ? 44.813 28.762 13.900 1.00 27.58 240 SER A C 1
ATOM 871 O O . SER A 1 115 ? 45.600 28.962 12.993 1.00 29.47 240 SER A O 1
ATOM 874 N N . ARG A 1 116 ? 43.836 27.857 13.832 1.00 28.60 241 ARG A N 1
ATOM 875 C CA . ARG A 1 116 ? 43.595 27.068 12.623 1.00 28.31 241 ARG A CA 1
ATOM 876 C C . ARG A 1 116 ? 42.934 27.835 11.452 1.00 34.96 241 ARG A C 1
ATOM 877 O O . ARG A 1 116 ? 42.861 27.319 10.329 1.00 35.02 241 ARG A O 1
ATOM 885 N N . SER A 1 117 ? 42.465 29.056 11.688 1.00 29.20 242 SER A N 1
ATOM 886 C CA . SER A 1 117 ? 41.863 29.836 10.607 1.00 27.27 242 SER A CA 1
ATOM 887 C C . SER A 1 117 ? 42.580 31.155 10.571 1.00 31.18 242 SER A C 1
ATOM 888 O O . SER A 1 117 ? 43.231 31.499 11.543 1.00 29.73 242 SER A O 1
ATOM 891 N N . PRO A 1 118 ? 42.477 31.895 9.454 1.00 33.20 243 PRO A N 1
ATOM 892 C CA . PRO A 1 118 ? 43.174 33.182 9.378 1.00 31.51 243 PRO A CA 1
ATOM 893 C C . PRO A 1 118 ? 42.506 34.164 10.309 1.00 33.01 243 PRO A C 1
ATOM 894 O O . PRO A 1 118 ? 41.324 33.999 10.609 1.00 32.01 243 PRO A O 1
ATOM 898 N N . PRO A 1 119 ? 43.245 35.187 10.745 1.00 26.48 244 PRO A N 1
ATOM 899 C CA . PRO A 1 119 ? 42.624 36.196 11.601 1.00 29.44 244 PRO A CA 1
ATOM 900 C C . PRO A 1 119 ? 41.521 36.928 10.835 1.00 31.17 244 PRO A C 1
ATOM 901 O O . PRO A 1 119 ? 41.628 37.115 9.628 1.00 34.90 244 PRO A O 1
ATOM 905 N N . ARG A 1 120 ? 40.455 37.299 11.527 1.00 27.11 245 ARG A N 1
ATOM 906 C CA . ARG A 1 120 ? 39.390 38.063 10.914 1.00 24.62 245 ARG A CA 1
ATOM 907 C C . ARG A 1 120 ? 39.680 39.548 11.079 1.00 23.02 245 ARG A C 1
ATOM 908 O O . ARG A 1 120 ? 40.176 39.974 12.112 1.00 24.55 245 ARG A O 1
ATOM 916 N N . PRO A 1 121 ? 39.411 40.334 10.034 1.00 25.70 246 PRO A N 1
ATOM 917 C CA . PRO A 1 121 ? 39.428 41.797 10.130 1.00 21.77 246 PRO A CA 1
ATOM 918 C C . PRO A 1 121 ? 38.318 42.245 11.061 1.00 19.73 246 PRO A C 1
ATOM 919 O O . PRO A 1 121 ? 37.280 41.589 11.082 1.00 21.83 246 PRO A O 1
ATOM 923 N N . PRO A 1 122 ? 38.523 43.338 11.811 1.00 20.87 247 PRO A N 1
ATOM 924 C CA . PRO A 1 122 ? 37.526 43.874 12.754 1.00 20.00 247 PRO A CA 1
ATOM 925 C C . PRO A 1 122 ? 36.103 43.963 12.175 1.00 22.73 247 PRO A C 1
ATOM 926 O O . PRO A 1 122 ? 35.128 43.589 12.859 1.00 19.31 247 PRO A O 1
ATOM 930 N N . SER A 1 123 ? 35.986 44.428 10.932 1.00 18.55 248 SER A N 1
ATOM 931 C CA . SER A 1 123 ? 34.676 44.597 10.298 1.00 16.77 248 SER A CA 1
ATOM 932 C C . SER A 1 123 ? 33.952 43.257 10.241 1.00 18.10 248 SER A C 1
ATOM 933 O O . SER A 1 123 ? 32.736 43.168 10.480 1.00 21.09 248 SER A O 1
ATOM 936 N N . LEU A 1 124 ? 34.705 42.202 9.955 1.00 15.94 249 LEU A N 1
ATOM 937 C CA . LEU A 1 124 ? 34.101 40.880 9.899 1.00 18.90 249 LEU A CA 1
ATOM 938 C C . LEU A 1 124 ? 33.762 40.319 11.297 1.00 21.94 249 LEU A C 1
ATOM 939 O O . LEU A 1 124 ? 32.729 39.677 11.463 1.00 24.48 249 LEU A O 1
ATOM 944 N N . LYS A 1 125 ? 34.608 40.585 12.295 1.00 20.63 250 LYS A N 1
ATOM 945 C CA . LYS A 1 125 ? 34.323 40.181 13.669 1.00 21.15 250 LYS A CA 1
ATOM 946 C C . LYS A 1 125 ? 33.001 40.796 14.105 1.00 22.09 250 LYS A C 1
ATOM 947 O O . LYS A 1 125 ? 32.160 40.130 14.708 1.00 20.74 250 LYS A O 1
ATOM 953 N N . ILE A 1 126 ? 32.838 42.078 13.806 1.00 20.32 251 ILE A N 1
ATOM 954 C CA . ILE A 1 126 ? 31.606 42.783 14.115 1.00 22.58 251 ILE A CA 1
ATOM 955 C C . ILE A 1 126 ? 30.408 42.174 13.392 1.00 25.23 251 ILE A C 1
ATOM 956 O O . ILE A 1 126 ? 29.383 41.876 14.021 1.00 21.67 251 ILE A O 1
ATOM 961 N N . ILE A 1 127 ? 30.541 41.968 12.083 1.00 22.06 252 ILE A N 1
ATOM 962 C CA . ILE A 1 127 ? 29.467 41.306 11.327 1.00 23.91 252 ILE A CA 1
ATOM 963 C C . ILE A 1 127 ? 29.059 39.952 11.911 1.00 19.24 252 ILE A C 1
ATOM 964 O O . ILE A 1 127 ? 27.889 39.616 11.945 1.00 25.42 252 ILE A O 1
ATOM 969 N N . ASP A 1 128 ? 30.022 39.173 12.373 1.00 26.11 253 ASP A N 1
ATOM 970 C CA . ASP A 1 128 ? 29.728 37.795 12.780 1.00 25.26 253 ASP A CA 1
ATOM 971 C C . ASP A 1 128 ? 29.757 37.484 14.283 1.00 18.23 253 ASP A C 1
ATOM 972 O O . ASP A 1 128 ? 29.306 36.428 14.690 1.00 22.36 253 ASP A O 1
ATOM 976 N N . GLY A 1 129 ? 30.295 38.376 15.104 1.00 15.97 254 GLY A N 1
ATOM 977 C CA . GLY A 1 129 ? 30.376 38.121 16.533 1.00 18.02 254 GLY A CA 1
ATOM 978 C C . GLY A 1 129 ? 31.549 37.243 16.926 1.00 17.92 254 GLY A C 1
ATOM 979 O O . GLY A 1 129 ? 32.346 36.859 16.087 1.00 19.05 254 GLY A O 1
ATOM 980 N N . PRO A 1 130 ? 31.664 36.919 18.217 1.00 22.05 255 PRO A N 1
ATOM 981 C CA . PRO A 1 130 ? 32.794 36.132 18.735 1.00 15.18 255 PRO A CA 1
ATOM 982 C C . PRO A 1 130 ? 32.866 34.687 18.220 1.00 17.04 255 PRO A C 1
ATOM 983 O O . PRO A 1 130 ? 31.854 34.085 17.875 1.00 20.68 255 PRO A O 1
ATOM 987 N N . LYS A 1 131 ? 34.068 34.128 18.166 1.00 16.28 256 LYS A N 1
ATOM 988 C CA . LYS A 1 131 ? 34.207 32.702 17.880 1.00 21.33 256 LYS A CA 1
ATOM 989 C C . LYS A 1 131 ? 34.043 31.863 19.156 1.00 21.42 256 LYS A C 1
ATOM 990 O O . LYS A 1 131 ? 33.682 30.688 19.088 1.00 20.99 256 LYS A O 1
ATOM 996 N N . ALA A 1 132 ? 34.309 32.478 20.311 1.00 16.96 257 ALA A N 1
ATOM 997 C CA . ALA A 1 132 ? 34.180 31.804 21.601 1.00 17.05 257 ALA A CA 1
ATOM 998 C C . ALA A 1 132 ? 33.420 32.680 22.604 1.00 20.01 257 ALA A C 1
ATOM 999 O O . ALA A 1 132 ? 33.588 33.897 22.624 1.00 17.45 257 ALA A O 1
ATOM 1001 N N . LEU A 1 133 ? 32.590 32.050 23.427 1.00 14.13 258 LEU A N 1
ATOM 1002 C CA . LEU A 1 133 ? 31.813 32.745 24.434 1.00 14.83 258 LEU A CA 1
ATOM 1003 C C . LEU A 1 133 ? 32.005 32.026 25.753 1.00 18.59 258 LEU A C 1
ATOM 1004 O O . LEU A 1 133 ? 31.803 30.810 25.830 1.00 16.65 258 LEU A O 1
ATOM 1009 N N . ILE A 1 134 ? 32.425 32.765 26.781 1.00 17.00 259 ILE A N 1
ATOM 1010 C CA . ILE A 1 134 ? 32.678 32.182 28.092 1.00 14.07 259 ILE A CA 1
ATOM 1011 C C . ILE A 1 134 ? 31.793 32.868 29.112 1.00 20.58 259 ILE A C 1
ATOM 1012 O O . ILE A 1 134 ? 31.804 34.091 29.220 1.00 18.75 259 ILE A O 1
ATOM 1017 N N . LEU A 1 135 ? 31.005 32.072 29.837 1.00 22.20 260 LEU A N 1
ATOM 1018 C CA . LEU A 1 135 ? 30.063 32.590 30.823 1.00 17.49 260 LEU A CA 1
ATOM 1019 C C . LEU A 1 135 ? 30.566 32.274 32.210 1.00 20.00 260 LEU A C 1
ATOM 1020 O O . LEU A 1 135 ? 31.011 31.160 32.464 1.00 20.53 260 LEU A O 1
ATOM 1025 N N . ALA A 1 136 ? 30.485 33.251 33.105 1.00 18.00 261 ALA A N 1
ATOM 1026 C CA . ALA A 1 136 ? 30.884 33.065 34.489 1.00 18.16 261 ALA A CA 1
ATOM 1027 C C . ALA A 1 136 ? 29.967 33.915 35.363 1.00 20.20 261 ALA A C 1
ATOM 1028 O O . ALA A 1 136 ? 29.438 34.929 34.908 1.00 19.88 261 ALA A O 1
ATOM 1030 N N . PRO A 1 137 ? 29.768 33.503 36.622 1.00 20.00 262 PRO A N 1
ATOM 1031 C CA . PRO A 1 137 ? 28.804 34.113 37.549 1.00 21.18 262 PRO A CA 1
ATOM 1032 C C . PRO A 1 137 ? 29.135 35.495 38.083 1.00 21.52 262 PRO A C 1
ATOM 1033 O O . PRO A 1 137 ? 28.216 36.222 38.450 1.00 23.12 262 PRO A O 1
ATOM 1037 N N . THR A 1 138 ? 30.412 35.834 38.189 1.00 21.03 263 THR A N 1
ATOM 1038 C CA . THR A 1 138 ? 30.799 37.051 38.886 1.00 19.10 263 THR A CA 1
ATOM 1039 C C . THR A 1 138 ? 31.730 37.923 38.055 1.00 22.77 263 THR A C 1
ATOM 1040 O O . THR A 1 138 ? 32.374 37.449 37.112 1.00 22.68 263 THR A O 1
ATOM 1044 N N . ARG A 1 139 ? 31.814 39.198 38.414 1.00 21.34 264 ARG A N 1
ATOM 1045 C CA . ARG A 1 139 ? 32.757 40.083 37.758 1.00 20.07 264 ARG A CA 1
ATOM 1046 C C . ARG A 1 139 ? 34.189 39.601 38.011 1.00 23.47 264 ARG A C 1
ATOM 1047 O O . ARG A 1 139 ? 35.037 39.642 37.116 1.00 23.82 264 ARG A O 1
ATOM 1055 N N . GLU A 1 140 ? 34.458 39.132 39.223 1.00 20.69 265 GLU A N 1
ATOM 1056 C CA . GLU A 1 140 ? 35.820 38.757 39.596 1.00 28.83 265 GLU A CA 1
ATOM 1057 C C . GLU A 1 140 ? 36.367 37.629 38.714 1.00 22.89 265 GLU A C 1
ATOM 1058 O O . GLU A 1 140 ? 37.506 37.694 38.209 1.00 16.47 265 GLU A O 1
ATOM 1064 N N . LEU A 1 141 ? 35.532 36.619 38.494 1.00 18.02 266 LEU A N 1
ATOM 1065 C CA . LEU A 1 141 ? 35.942 35.518 37.644 1.00 19.95 266 LEU A CA 1
ATOM 1066 C C . LEU A 1 141 ? 36.085 35.942 36.169 1.00 21.15 266 LEU A C 1
ATOM 1067 O O . LEU A 1 141 ? 37.084 35.604 35.531 1.00 21.99 266 LEU A O 1
ATOM 1072 N N . VAL A 1 142 ? 35.116 36.694 35.644 1.00 17.05 267 VAL A N 1
ATOM 1073 C CA . VAL A 1 142 ? 35.164 37.176 34.263 1.00 16.72 267 VAL A CA 1
ATOM 1074 C C . VAL A 1 142 ? 36.447 37.965 34.002 1.00 18.24 267 VAL A C 1
ATOM 1075 O O . VAL A 1 142 ? 37.129 37.783 32.982 1.00 20.71 267 VAL A O 1
ATOM 1079 N N . GLN A 1 143 ? 36.797 38.818 34.954 1.00 20.57 268 GLN A N 1
ATOM 1080 C CA . GLN A 1 143 ? 37.984 39.642 34.809 1.00 19.89 268 GLN A CA 1
ATOM 1081 C C . GLN A 1 143 ? 39.260 38.840 34.928 1.00 20.08 268 GLN A C 1
ATOM 1082 O O . GLN A 1 143 ? 40.223 39.088 34.190 1.00 23.12 268 GLN A O 1
ATOM 1088 N N . GLN A 1 144 ? 39.254 37.854 35.824 1.00 26.14 269 GLN A N 1
ATOM 1089 C CA . GLN A 1 144 ? 40.369 36.916 35.912 1.00 22.17 269 GLN A CA 1
ATOM 1090 C C . GLN A 1 144 ? 40.614 36.215 34.581 1.00 24.51 269 GLN A C 1
ATOM 1091 O O . GLN A 1 144 ? 41.747 36.165 34.084 1.00 23.62 269 GLN A O 1
ATOM 1097 N N . ILE A 1 145 ? 39.535 35.688 34.007 1.00 20.42 270 ILE A N 1
ATOM 1098 C CA . ILE A 1 145 ? 39.598 34.907 32.777 1.00 22.51 270 ILE A CA 1
ATOM 1099 C C . ILE A 1 145 ? 40.118 35.782 31.636 1.00 22.02 270 ILE A C 1
ATOM 1100 O O . ILE A 1 145 ? 41.008 35.364 30.860 1.00 19.93 270 ILE A O 1
ATOM 1105 N N . GLN A 1 146 ? 39.594 37.005 31.553 1.00 19.77 271 GLN A N 1
ATOM 1106 C CA . GLN A 1 146 ? 40.088 37.921 30.533 1.00 21.46 271 GLN A CA 1
ATOM 1107 C C . GLN A 1 146 ? 41.592 38.217 30.715 1.00 24.25 271 GLN A C 1
ATOM 1108 O O . GLN A 1 146 ? 42.366 38.178 29.748 1.00 22.48 271 GLN A O 1
ATOM 1114 N N . LYS A 1 147 ? 42.009 38.480 31.950 1.00 20.32 272 LYS A N 1
ATOM 1115 C CA . LYS A 1 147 ? 43.420 38.758 32.215 1.00 23.61 272 LYS A CA 1
ATOM 1116 C C . LYS A 1 147 ? 44.361 37.594 31.807 1.00 24.96 272 LYS A C 1
ATOM 1117 O O . LYS A 1 147 ? 45.350 37.783 31.045 1.00 25.69 272 LYS A O 1
ATOM 1123 N N . GLU A 1 148 ? 44.033 36.389 32.286 1.00 24.29 273 GLU A N 1
ATOM 1124 C CA . GLU A 1 148 ? 44.802 35.198 31.925 1.00 22.82 273 GLU A CA 1
ATOM 1125 C C . GLU A 1 148 ? 44.873 35.008 30.415 1.00 21.59 273 GLU A C 1
ATOM 1126 O O . GLU A 1 148 ? 45.951 34.785 29.876 1.00 25.43 273 GLU A O 1
ATOM 1132 N N . THR A 1 149 ? 43.749 35.145 29.720 1.00 19.13 274 THR A N 1
ATOM 1133 C CA . THR A 1 149 ? 43.777 34.975 28.265 1.00 18.92 274 THR A CA 1
ATOM 1134 C C . THR A 1 149 ? 44.648 36.030 27.576 1.00 24.54 274 THR A C 1
ATOM 1135 O O . THR A 1 149 ? 45.390 35.754 26.608 1.00 22.15 274 THR A O 1
ATOM 1139 N N . GLN A 1 150 ? 44.560 37.253 28.084 1.00 26.37 275 GLN A N 1
ATOM 1140 C CA . GLN A 1 150 ? 45.250 38.358 27.439 1.00 26.23 275 GLN A CA 1
ATOM 1141 C C . GLN A 1 150 ? 46.758 38.267 27.590 1.00 26.97 275 GLN A C 1
ATOM 1142 O O . GLN A 1 150 ? 47.486 38.697 26.695 1.00 27.42 275 GLN A O 1
ATOM 1148 N N . LYS A 1 151 ? 47.227 37.710 28.707 1.00 25.57 276 LYS A N 1
ATOM 1149 C CA . LYS A 1 151 ? 48.662 37.410 28.811 1.00 26.40 276 LYS A CA 1
ATOM 1150 C C . LYS A 1 151 ? 49.215 36.705 27.552 1.00 30.84 276 LYS A C 1
ATOM 1151 O O . LYS A 1 151 ? 50.291 37.042 27.050 1.00 32.33 276 LYS A O 1
ATOM 1157 N N . VAL A 1 152 ? 48.453 35.753 27.026 1.00 31.38 277 VAL A N 1
ATOM 1158 C CA . VAL A 1 152 ? 48.813 35.056 25.799 1.00 22.01 277 VAL A CA 1
ATOM 1159 C C . VAL A 1 152 ? 48.495 35.862 24.530 1.00 28.21 277 VAL A C 1
ATOM 1160 O O . VAL A 1 152 ? 49.336 35.993 23.636 1.00 37.80 277 VAL A O 1
ATOM 1164 N N . THR A 1 153 ? 47.285 36.397 24.424 1.00 27.09 278 THR A N 1
ATOM 1165 C CA . THR A 1 153 ? 46.908 37.023 23.152 1.00 28.77 278 THR A CA 1
ATOM 1166 C C . THR A 1 153 ? 47.680 38.313 22.840 1.00 33.11 278 THR A C 1
ATOM 1167 O O . THR A 1 153 ? 47.783 38.724 21.671 1.00 27.47 278 THR A O 1
ATOM 1171 N N . LYS A 1 154 ? 48.198 38.956 23.886 1.00 30.20 279 LYS A N 1
ATOM 1172 C CA . LYS A 1 154 ? 49.026 40.143 23.723 1.00 29.40 279 LYS A CA 1
ATOM 1173 C C . LYS A 1 154 ? 50.270 39.764 22.929 1.00 33.15 279 LYS A C 1
ATOM 1174 O O . LYS A 1 154 ? 50.636 40.414 21.923 1.00 32.92 279 LYS A O 1
ATOM 1180 N N . ILE A 1 155 ? 50.910 38.699 23.407 1.00 28.69 280 ILE A N 1
ATOM 1181 C CA . ILE A 1 155 ? 52.129 38.192 22.818 1.00 34.50 280 ILE A CA 1
ATOM 1182 C C . ILE A 1 155 ? 51.833 37.736 21.404 1.00 35.44 280 ILE A C 1
ATOM 1183 O O . ILE A 1 155 ? 52.527 38.113 20.449 1.00 34.78 280 ILE A O 1
ATOM 1188 N N . TRP A 1 156 ? 50.776 36.946 21.271 1.00 32.32 281 TRP A N 1
ATOM 1189 C CA . TRP A 1 156 ? 50.391 36.441 19.964 1.00 32.57 281 TRP A CA 1
ATOM 1190 C C . TRP A 1 156 ? 50.201 37.603 18.974 1.00 36.90 281 TRP A C 1
ATOM 1191 O O . TRP A 1 156 ? 50.534 37.501 17.786 1.00 39.35 281 TRP A O 1
ATOM 1202 N N . SER A 1 157 ? 49.703 38.724 19.481 1.00 35.52 282 SER A N 1
ATOM 1203 C CA . SER A 1 157 ? 49.422 39.878 18.635 1.00 40.92 282 SER A CA 1
ATOM 1204 C C . SER A 1 157 ? 50.676 40.646 18.217 1.00 38.33 282 SER A C 1
ATOM 1205 O O . SER A 1 157 ? 50.834 41.013 17.048 1.00 34.21 282 SER A O 1
ATOM 1208 N N . LYS A 1 158 ? 51.560 40.891 19.176 1.00 41.90 283 LYS A N 1
ATOM 1209 C CA . LYS A 1 158 ? 52.816 41.565 18.875 1.00 41.79 283 LYS A CA 1
ATOM 1210 C C . LYS A 1 158 ? 53.677 40.720 17.923 1.00 44.02 283 LYS A C 1
ATOM 1211 O O . LYS A 1 158 ? 54.222 41.235 16.943 1.00 47.71 283 LYS A O 1
ATOM 1217 N N . GLU A 1 159 ? 53.773 39.420 18.193 1.00 36.79 284 GLU A N 1
ATOM 1218 C CA . GLU A 1 159 ? 54.727 38.570 17.489 1.00 37.01 284 GLU A CA 1
ATOM 1219 C C . GLU A 1 159 ? 54.178 37.843 16.264 1.00 38.29 284 GLU A C 1
ATOM 1220 O O . GLU A 1 159 ? 54.863 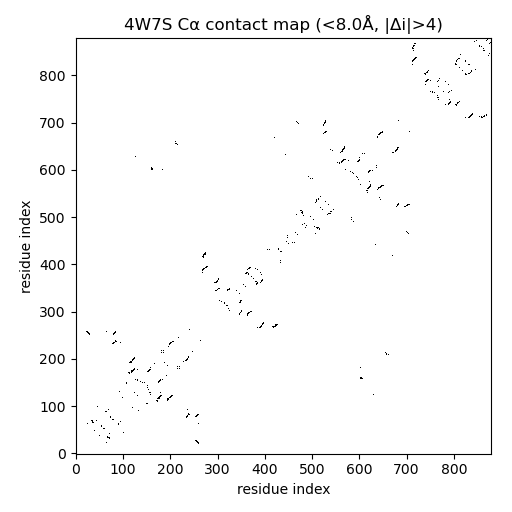37.010 15.679 1.00 39.57 284 GLU A O 1
ATOM 1226 N N . SER A 1 160 ? 52.952 38.162 15.873 1.00 36.42 285 SER A N 1
ATOM 1227 C CA . SER A 1 160 ? 52.344 37.583 14.670 1.00 37.62 285 SER A CA 1
ATOM 1228 C C . SER A 1 160 ? 51.236 38.508 14.191 1.00 37.70 285 SER A C 1
ATOM 1229 O O . SER A 1 160 ? 50.972 39.547 14.800 1.00 40.69 285 SER A O 1
ATOM 1232 N N . ASN A 1 161 ? 50.588 38.149 13.098 1.00 37.22 286 ASN A N 1
ATOM 1233 C CA . ASN A 1 161 ? 49.509 38.976 12.581 1.00 30.80 286 ASN A CA 1
ATOM 1234 C C . ASN A 1 161 ? 48.176 38.730 13.240 1.00 40.09 286 ASN A C 1
ATOM 1235 O O . ASN A 1 161 ? 47.145 39.267 12.803 1.00 46.62 286 ASN A O 1
ATOM 1240 N N . TYR A 1 162 ? 48.180 37.900 14.275 1.00 36.88 287 TYR A N 1
ATOM 1241 C CA . TYR A 1 162 ? 46.938 37.575 14.939 1.00 37.63 287 TYR A CA 1
ATOM 1242 C C . TYR A 1 162 ? 46.565 38.612 15.949 1.00 37.03 287 TYR A C 1
ATOM 1243 O O . TYR A 1 162 ? 47.074 38.623 17.060 1.00 43.26 287 TYR A O 1
ATOM 1252 N N . ASP A 1 163 ? 45.688 39.512 15.547 1.00 44.91 288 ASP A N 1
ATOM 1253 C CA . ASP A 1 163 ? 45.028 40.344 16.522 1.00 45.96 288 ASP A CA 1
ATOM 1254 C C . ASP A 1 163 ? 43.884 39.475 17.000 1.00 47.06 288 ASP A C 1
ATOM 1255 O O . ASP A 1 163 ? 43.146 38.888 16.186 1.00 40.18 288 ASP A O 1
ATOM 1260 N N . CYS A 1 164 ? 43.784 39.330 18.316 1.00 34.94 289 CYS A N 1
ATOM 1261 C CA . CYS A 1 164 ? 42.739 38.508 18.895 1.00 35.97 289 CYS A CA 1
ATOM 1262 C C . CYS A 1 164 ? 42.204 39.209 20.114 1.00 32.36 289 CYS A C 1
ATOM 1263 O O . CYS A 1 164 ? 42.880 39.285 21.143 1.00 35.08 289 CYS A O 1
ATOM 1266 N N . LYS A 1 165 ? 40.989 39.735 19.979 1.00 30.81 290 LYS A N 1
ATOM 1267 C CA . LYS A 1 165 ? 40.420 40.628 20.975 1.00 25.32 290 LYS A CA 1
ATOM 1268 C C . LYS A 1 165 ? 39.595 39.851 21.989 1.00 23.60 290 LYS A C 1
ATOM 1269 O O . LYS A 1 165 ? 38.743 39.031 21.629 1.00 22.74 290 LYS A O 1
ATOM 1275 N N . VAL A 1 166 ? 39.892 40.090 23.260 1.00 20.56 291 VAL A N 1
ATOM 1276 C CA . VAL A 1 166 ? 39.211 39.423 24.352 1.00 17.89 291 VAL A CA 1
ATOM 1277 C C . VAL A 1 166 ? 38.436 40.468 25.119 1.00 17.53 291 VAL A C 1
ATOM 1278 O O . VAL A 1 166 ? 39.016 41.299 25.807 1.00 18.22 291 VAL A O 1
ATOM 1282 N N . ILE A 1 167 ? 37.119 40.440 24.985 1.00 16.24 292 ILE A N 1
ATOM 1283 C CA . ILE A 1 167 ? 36.286 41.457 25.603 1.00 18.62 292 ILE A CA 1
ATOM 1284 C C . ILE A 1 167 ? 35.503 40.879 26.777 1.00 16.14 292 ILE A C 1
ATOM 1285 O O . ILE A 1 167 ? 35.043 39.735 26.727 1.00 15.69 292 ILE A O 1
ATOM 1290 N N . SER A 1 168 ? 35.373 41.664 27.840 1.00 14.72 293 SER A N 1
ATOM 1291 C CA . SER A 1 168 ? 34.523 41.280 28.955 1.00 16.11 293 SER A CA 1
ATOM 1292 C C . SER A 1 168 ? 33.288 42.167 29.036 1.00 16.26 293 SER A C 1
ATOM 1293 O O . SER A 1 168 ? 33.342 43.362 28.746 1.00 19.03 293 SER A O 1
ATOM 1296 N N . ILE A 1 169 ? 32.167 41.561 29.402 1.00 14.86 294 ILE A N 1
ATOM 1297 C CA . ILE A 1 169 ? 30.969 42.303 29.742 1.00 16.03 294 ILE A CA 1
ATOM 1298 C C . ILE A 1 169 ? 30.513 41.858 31.126 1.00 19.68 294 ILE A C 1
ATOM 1299 O O . ILE A 1 169 ? 30.300 40.656 31.360 1.00 20.26 294 ILE A O 1
ATOM 1304 N N . VAL A 1 170 ? 30.368 42.806 32.047 1.00 16.33 295 VAL A N 1
ATOM 1305 C CA . VAL A 1 170 ? 29.807 42.495 33.360 1.00 15.24 295 VAL A CA 1
ATOM 1306 C C . VAL A 1 170 ? 28.593 43.383 33.680 1.00 18.55 295 VAL A C 1
ATOM 1307 O O . VAL A 1 170 ? 28.314 44.357 32.970 1.00 15.78 295 VAL A O 1
ATOM 1311 N N . GLY A 1 171 ? 27.877 43.046 34.751 1.00 19.27 296 GLY A N 1
ATOM 1312 C CA . GLY A 1 171 ? 26.684 43.778 35.141 1.00 16.74 296 GLY A CA 1
ATOM 1313 C C . GLY A 1 171 ? 26.901 45.279 35.291 1.00 20.92 296 GLY A C 1
ATOM 1314 O O . GLY A 1 171 ? 26.036 46.084 34.927 1.00 20.71 296 GLY A O 1
ATOM 1315 N N . GLY A 1 172 ? 28.060 45.663 35.817 1.00 17.43 297 GLY A N 1
ATOM 1316 C CA . GLY A 1 172 ? 28.362 47.067 36.014 1.00 18.92 297 GLY A CA 1
ATOM 1317 C C . GLY A 1 172 ? 28.534 47.912 34.753 1.00 22.37 297 GLY A C 1
ATOM 1318 O O . GLY A 1 172 ? 28.545 49.138 34.833 1.00 23.10 297 GLY A O 1
ATOM 1319 N N . HIS A 1 173 ? 28.663 47.272 33.592 1.00 18.57 298 HIS A N 1
ATOM 1320 C CA . HIS A 1 173 ? 28.988 47.996 32.362 1.00 20.36 298 HIS A CA 1
ATOM 1321 C C . HIS A 1 173 ? 27.779 48.677 31.741 1.00 22.03 298 HIS A C 1
ATOM 1322 O O . HIS A 1 173 ? 26.755 48.030 31.486 1.00 16.80 298 HIS A O 1
ATOM 1329 N N . SER A 1 174 ? 27.909 49.977 31.470 1.00 23.21 299 SER A N 1
ATOM 1330 C CA . SER A 1 174 ? 26.866 50.718 30.751 1.00 20.52 299 SER A CA 1
ATOM 1331 C C . SER A 1 174 ? 26.827 50.292 29.290 1.00 21.69 299 SER A C 1
ATOM 1332 O O . SER A 1 174 ? 27.782 49.719 28.776 1.00 22.45 299 SER A O 1
ATOM 1335 N N . LEU A 1 175 ? 25.719 50.555 28.617 1.00 23.03 300 LEU A N 1
ATOM 1336 C CA . LEU A 1 175 ? 25.608 50.138 27.233 1.00 20.43 300 LEU A CA 1
ATOM 1337 C C . LEU A 1 175 ? 26.615 50.910 26.417 1.00 22.61 300 LEU A C 1
ATOM 1338 O O . LEU A 1 175 ? 27.162 50.388 25.453 1.00 24.35 300 LEU A O 1
ATOM 1343 N N . GLU A 1 176 ? 26.876 52.147 26.824 1.00 25.76 301 GLU A N 1
ATOM 1344 C CA . GLU A 1 176 ? 27.915 52.949 26.179 1.00 32.50 301 GLU A CA 1
ATOM 1345 C C . GLU A 1 176 ? 29.236 52.193 26.225 1.00 26.55 301 GLU A C 1
ATOM 1346 O O . GLU A 1 176 ? 29.839 51.961 25.183 1.00 27.89 301 GLU A O 1
ATOM 1352 N N . GLU A 1 177 ? 29.658 51.794 27.429 1.00 24.90 302 GLU A N 1
ATOM 1353 C CA . GLU A 1 177 ? 30.953 51.151 27.618 1.00 26.66 302 GLU A CA 1
ATOM 1354 C C . GLU A 1 177 ? 31.041 49.823 26.874 1.00 25.25 302 GLU A C 1
ATOM 1355 O O . GLU A 1 177 ? 32.087 49.503 26.328 1.00 21.63 302 GLU A O 1
ATOM 1361 N N . ILE A 1 178 ? 29.953 49.055 26.861 1.00 19.15 303 ILE A N 1
ATOM 1362 C CA . ILE A 1 178 ? 29.962 47.776 26.180 1.00 20.10 303 ILE A CA 1
ATOM 1363 C C . ILE A 1 178 ? 30.134 48.022 24.695 1.00 22.63 303 ILE A C 1
ATOM 1364 O O . ILE A 1 178 ? 30.905 47.339 24.016 1.00 22.82 303 ILE A O 1
ATOM 1369 N N . SER A 1 179 ? 29.427 49.029 24.209 1.00 22.50 304 SER A N 1
ATOM 1370 C CA . SER A 1 179 ? 29.532 49.462 22.822 1.00 28.08 304 SER A CA 1
ATOM 1371 C C . SER A 1 179 ? 30.947 49.865 22.424 1.00 24.09 304 SER A C 1
ATOM 1372 O O . SER A 1 179 ? 31.445 49.464 21.383 1.00 25.79 304 SER A O 1
ATOM 1375 N N . PHE A 1 180 ? 31.572 50.697 23.238 1.00 19.86 305 PHE A N 1
ATOM 1376 C CA . PHE A 1 180 ? 32.943 51.082 22.979 1.00 25.58 305 PHE A CA 1
ATOM 1377 C C . PHE A 1 180 ? 33.870 49.860 23.006 1.00 25.91 305 PHE A C 1
ATOM 1378 O O . PHE A 1 180 ? 34.682 49.697 22.106 1.00 29.79 305 PHE A O 1
ATOM 1386 N N . SER A 1 181 ? 33.733 49.000 24.014 1.00 20.51 306 SER A N 1
ATOM 1387 C CA . SER A 1 181 ? 34.545 47.787 24.106 1.00 20.59 306 SER A CA 1
ATOM 1388 C C . SER A 1 181 ? 34.390 46.889 22.893 1.00 20.06 306 SER A C 1
ATOM 1389 O O . SER A 1 181 ? 35.345 46.240 22.480 1.00 20.58 306 SER A O 1
ATOM 1392 N N . LEU A 1 182 ? 33.192 46.842 22.329 1.00 16.97 307 LEU A N 1
ATOM 1393 C CA . LEU A 1 182 ? 32.934 45.969 21.188 1.00 20.48 307 LEU A CA 1
ATOM 1394 C C . LEU A 1 182 ? 33.303 46.612 19.855 1.00 22.88 307 LEU A C 1
ATOM 1395 O O . LEU A 1 182 ? 33.262 45.954 18.825 1.00 18.21 307 LEU A O 1
ATOM 1400 N N . SER A 1 183 ? 33.685 47.889 19.885 1.00 21.55 308 SER A N 1
ATOM 1401 C CA . SER A 1 183 ? 33.790 48.685 18.656 1.00 26.13 308 SER A CA 1
ATOM 1402 C C . SER A 1 183 ? 34.846 48.243 17.627 1.00 26.38 308 SER A C 1
ATOM 1403 O O . SER A 1 183 ? 34.768 48.629 16.462 1.00 29.51 308 SER A O 1
ATOM 1406 N N . GLU A 1 184 ? 35.822 47.440 18.037 1.00 27.55 309 GLU A N 1
ATOM 1407 C CA . GLU A 1 184 ? 36.765 46.874 17.068 1.00 29.74 309 GLU A CA 1
ATOM 1408 C C . GLU A 1 184 ? 36.570 45.371 16.898 1.00 29.06 309 GLU A C 1
ATOM 1409 O O . GLU A 1 184 ? 37.442 44.672 16.394 1.00 29.15 309 GLU A O 1
ATOM 1415 N N . GLY A 1 185 ? 35.405 44.883 17.312 1.00 24.41 310 GLY A N 1
ATOM 1416 C CA . GLY A 1 185 ? 35.095 43.476 17.191 1.00 22.45 310 GLY A CA 1
ATOM 1417 C C . GLY A 1 185 ? 35.575 42.671 18.383 1.00 25.81 310 GLY A C 1
ATOM 1418 O O . GLY A 1 185 ? 36.294 43.170 19.260 1.00 19.93 310 GLY A O 1
ATOM 1419 N N . CYS A 1 186 ? 35.192 41.403 18.392 1.00 20.30 311 CYS A N 1
ATOM 1420 C CA . CYS A 1 186 ? 35.470 40.538 19.508 1.00 19.06 311 CYS A CA 1
ATOM 1421 C C . CYS A 1 186 ? 35.689 39.123 19.006 1.00 20.33 311 CYS A C 1
ATOM 1422 O O . CYS A 1 186 ? 34.981 38.668 18.107 1.00 20.68 31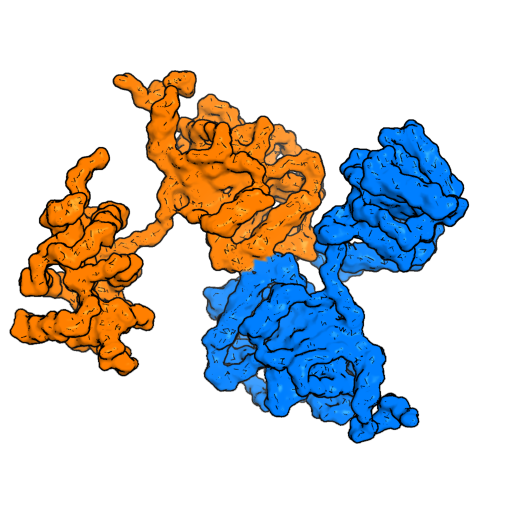1 CYS A O 1
ATOM 1425 N N . ASP A 1 187 ? 36.655 38.419 19.586 1.00 17.96 312 ASP A N 1
ATOM 1426 C CA . ASP A 1 187 ? 36.930 37.032 19.191 1.00 20.62 312 ASP A CA 1
ATOM 1427 C C . ASP A 1 187 ? 36.580 36.087 20.310 1.00 17.86 312 ASP A C 1
ATOM 1428 O O . ASP A 1 187 ? 36.001 35.030 20.096 1.00 19.57 312 ASP A O 1
ATOM 1433 N N . ILE A 1 188 ? 36.975 36.470 21.511 1.00 18.81 313 ILE A N 1
ATOM 1434 C CA . ILE A 1 188 ? 36.607 35.742 22.694 1.00 16.23 313 ILE A CA 1
ATOM 1435 C C . ILE A 1 188 ? 35.860 36.722 23.583 1.00 21.04 313 ILE A C 1
ATOM 1436 O O . ILE A 1 188 ? 36.388 37.790 23.928 1.00 19.17 313 ILE A O 1
ATOM 1441 N N . LEU A 1 189 ? 34.628 36.363 23.937 1.00 16.58 314 LEU A N 1
ATOM 1442 C CA . LEU A 1 189 ? 33.797 37.189 24.793 1.00 14.24 314 LEU A CA 1
ATOM 1443 C C . LEU A 1 189 ? 33.589 36.487 26.123 1.00 13.95 314 LEU A C 1
ATOM 1444 O O . LEU A 1 189 ? 33.107 35.367 26.156 1.00 17.28 314 LEU A O 1
ATOM 1449 N N . VAL A 1 190 ? 33.953 37.152 27.211 1.00 12.49 315 VAL A N 1
ATOM 1450 C CA . VAL A 1 190 ? 33.802 36.620 28.550 1.00 13.76 315 VAL A CA 1
ATOM 1451 C C . VAL A 1 190 ? 32.745 37.475 29.227 1.00 16.45 315 VAL A C 1
ATOM 1452 O O . VAL A 1 190 ? 32.939 38.677 29.372 1.00 17.43 315 VAL A O 1
ATOM 1456 N N . ALA A 1 191 ? 31.638 36.883 29.659 1.00 16.10 316 ALA A N 1
ATOM 1457 C CA . ALA A 1 191 ? 30.512 37.697 30.136 1.00 17.85 316 ALA A CA 1
ATOM 1458 C C . ALA A 1 191 ? 29.755 37.117 31.326 1.00 16.57 316 ALA A C 1
ATOM 1459 O O . ALA A 1 191 ? 29.761 35.906 31.543 1.00 21.56 316 ALA A O 1
ATOM 1461 N N . THR A 1 192 ? 29.103 37.977 32.105 1.00 16.49 317 THR A N 1
ATOM 1462 C CA . THR A 1 192 ? 28.101 37.484 33.039 1.00 14.94 317 THR A CA 1
ATOM 1463 C C . THR A 1 192 ? 26.800 37.382 32.236 1.00 19.95 317 THR A C 1
ATOM 1464 O O . THR A 1 192 ? 26.601 38.143 31.290 1.00 20.20 317 THR A O 1
ATOM 1468 N N . PRO A 1 193 ? 25.940 36.405 32.563 1.00 20.36 318 PRO A N 1
ATOM 1469 C CA . PRO A 1 193 ? 24.781 36.113 31.700 1.00 16.04 318 PRO A CA 1
ATOM 1470 C C . PRO A 1 193 ? 23.694 37.193 31.579 1.00 21.99 318 PRO A C 1
ATOM 1471 O O . PRO A 1 193 ? 23.270 37.481 30.434 1.00 23.91 318 PRO A O 1
ATOM 1475 N N . GLY A 1 194 ? 23.247 37.775 32.695 1.00 19.09 319 GLY A N 1
ATOM 1476 C CA . GLY A 1 194 ? 22.232 38.819 32.630 1.00 22.31 319 GLY A CA 1
ATOM 1477 C C . GLY A 1 194 ? 22.596 39.949 31.665 1.00 25.18 319 GLY A C 1
ATOM 1478 O O . GLY A 1 194 ? 21.822 40.355 30.768 1.00 23.79 319 GLY A O 1
ATOM 1479 N N . ARG A 1 195 ? 23.816 40.439 31.826 1.00 23.63 320 ARG A N 1
ATOM 1480 C CA . ARG A 1 195 ? 24.265 41.576 31.055 1.00 20.71 320 ARG A CA 1
ATOM 1481 C C . ARG A 1 195 ? 24.516 41.195 29.595 1.00 21.96 320 ARG A C 1
ATOM 1482 O O . ARG A 1 195 ? 24.356 42.026 28.694 1.00 20.57 320 ARG A O 1
ATOM 1490 N N . LEU A 1 196 ? 24.907 39.946 29.354 1.00 16.84 321 LEU A N 1
ATOM 1491 C CA . LEU A 1 196 ? 25.014 39.470 27.977 1.00 21.36 321 LEU A CA 1
ATOM 1492 C C . LEU A 1 196 ? 23.644 39.546 27.321 1.00 18.57 321 LEU A C 1
ATOM 1493 O O . LEU A 1 196 ? 23.505 40.023 26.197 1.00 20.37 321 LEU A O 1
ATOM 1498 N N . ILE A 1 197 ? 22.632 39.072 28.035 1.00 18.45 322 ILE A N 1
ATOM 1499 C CA . ILE A 1 197 ? 21.285 39.176 27.514 1.00 17.85 322 ILE A CA 1
ATOM 1500 C C . ILE A 1 197 ? 20.900 40.627 27.228 1.00 22.68 322 ILE A C 1
ATOM 1501 O O . ILE A 1 197 ? 20.332 40.911 26.178 1.00 24.50 322 ILE A O 1
ATOM 1506 N N . ASP A 1 198 ? 21.226 41.551 28.130 1.00 23.15 323 ASP A N 1
ATOM 1507 C CA . ASP A 1 198 ? 20.920 42.964 27.855 1.00 20.51 323 ASP A CA 1
ATOM 1508 C C . ASP A 1 198 ? 21.641 43.462 26.603 1.00 24.26 323 ASP A C 1
ATOM 1509 O O . ASP A 1 198 ? 21.111 44.275 25.861 1.00 25.68 323 ASP A O 1
ATOM 1514 N N . SER A 1 199 ? 22.860 42.978 26.388 1.00 20.60 324 SER A N 1
ATOM 1515 C CA . SER A 1 199 ? 23.653 43.406 25.251 1.00 20.29 324 SER A CA 1
ATOM 1516 C C . SER A 1 199 ? 23.023 42.937 23.956 1.00 21.75 324 SER A C 1
ATOM 1517 O O . SER A 1 199 ? 22.941 43.702 22.990 1.00 23.09 324 SER A O 1
ATOM 1520 N N . LEU A 1 200 ? 22.622 41.669 23.927 1.00 17.93 325 LEU A N 1
ATOM 1521 C CA . LEU A 1 200 ? 21.992 41.112 22.738 1.00 20.57 325 LEU A CA 1
ATOM 1522 C C . LEU A 1 200 ? 20.664 41.817 22.465 1.00 25.37 325 LEU A C 1
ATOM 1523 O O . LEU A 1 200 ? 20.401 42.250 21.342 1.00 24.78 325 LEU A O 1
ATOM 1528 N N . GLU A 1 201 ? 19.846 41.952 23.505 1.00 23.43 326 GLU A N 1
ATOM 1529 C CA . GLU A 1 201 ? 18.537 42.573 23.367 1.00 26.89 326 GLU A CA 1
ATOM 1530 C C . GLU A 1 201 ? 18.625 44.005 22.834 1.00 28.88 326 GLU A C 1
ATOM 1531 O O . GLU A 1 201 ? 17.673 44.500 22.244 1.00 28.70 326 GLU A O 1
ATOM 1537 N N . ASN A 1 202 ? 19.773 44.650 23.030 1.00 23.17 327 ASN A N 1
ATOM 1538 C CA . ASN A 1 202 ? 19.995 46.003 22.539 1.00 23.00 327 ASN A CA 1
ATOM 1539 C C . ASN A 1 202 ? 20.833 46.012 21.270 1.00 28.13 327 ASN A C 1
ATOM 1540 O O . ASN A 1 202 ? 21.344 47.065 20.859 1.00 23.82 327 ASN A O 1
ATOM 1545 N N . HIS A 1 203 ? 21.003 44.836 20.673 1.00 24.84 328 HIS A N 1
ATOM 1546 C CA . HIS A 1 203 ? 21.655 44.737 19.370 1.00 29.50 328 HIS A CA 1
ATOM 1547 C C . HIS A 1 203 ? 23.107 45.228 19.366 1.00 25.63 328 HIS A C 1
ATOM 1548 O O . HIS A 1 203 ? 23.605 45.675 18.338 1.00 27.99 328 HIS A O 1
ATOM 1555 N N . LEU A 1 204 ? 23.793 45.130 20.502 1.00 24.99 329 LEU A N 1
ATOM 1556 C CA . LEU A 1 204 ? 25.182 45.575 20.569 1.00 24.39 329 LEU A CA 1
ATOM 1557 C C . LEU A 1 204 ? 26.165 44.606 19.901 1.00 24.78 329 LEU A C 1
ATOM 1558 O O . LEU A 1 204 ? 27.277 45.000 19.527 1.00 22.88 329 LEU A O 1
ATOM 1563 N N . LEU A 1 205 ? 25.756 43.344 19.775 1.00 18.85 330 LEU A N 1
ATOM 1564 C CA . LEU A 1 205 ? 26.553 42.333 19.088 1.00 20.15 330 LEU A CA 1
ATOM 1565 C C . LEU A 1 205 ? 25.645 41.219 18.583 1.00 20.74 330 LEU A C 1
ATOM 1566 O O . LEU A 1 205 ? 24.491 41.128 18.987 1.00 17.88 330 LEU A O 1
ATOM 1571 N N . VAL A 1 206 ? 26.184 40.363 17.720 1.00 23.12 331 VAL A N 1
ATOM 1572 C CA . VAL A 1 206 ? 25.529 39.113 17.375 1.00 15.52 331 VAL A CA 1
ATOM 1573 C C . VAL A 1 206 ? 26.429 37.908 17.652 1.00 17.34 331 VAL A C 1
ATOM 1585 N N . LYS A 1 208 ? 26.479 34.653 15.455 1.00 26.08 333 LYS A N 1
ATOM 1586 C CA . LYS A 1 208 ? 26.253 33.712 14.361 1.00 28.18 333 LYS A CA 1
ATOM 1587 C C . LYS A 1 208 ? 27.325 32.631 14.287 1.00 28.85 333 LYS A C 1
ATOM 1588 O O . LYS A 1 208 ? 27.134 31.623 13.620 1.00 31.35 333 LYS A O 1
ATOM 1594 N N . GLN A 1 209 ? 28.459 32.856 14.949 1.00 27.53 334 GLN A N 1
ATOM 1595 C CA . GLN A 1 209 ? 29.669 32.074 14.693 1.00 28.09 334 GLN A CA 1
ATOM 1596 C C . GLN A 1 209 ? 30.330 31.515 15.948 1.00 28.43 334 GLN A C 1
ATOM 1597 O O . GLN A 1 209 ? 31.536 31.285 15.961 1.00 27.64 334 GLN A O 1
ATOM 1603 N N . VAL A 1 210 ? 29.566 31.318 17.012 1.00 26.93 335 VAL A N 1
ATOM 1604 C CA . VAL A 1 210 ? 30.167 30.800 18.231 1.00 25.03 335 VAL A CA 1
ATOM 1605 C C . VAL A 1 210 ? 30.538 29.326 18.085 1.00 23.80 335 VAL A C 1
ATOM 1606 O O . VAL A 1 210 ? 29.670 28.457 18.046 1.00 30.21 335 VAL A O 1
ATOM 1610 N N . GLU A 1 211 ? 31.831 29.050 18.002 1.00 19.24 336 GLU A N 1
ATOM 1611 C CA . GLU A 1 211 ? 32.306 27.677 17.843 1.00 26.14 336 GLU A CA 1
ATOM 1612 C C . GLU A 1 211 ? 32.607 26.999 19.178 1.00 22.96 336 GLU A C 1
ATOM 1613 O O . GLU A 1 211 ? 32.594 25.776 19.271 1.00 22.33 336 GLU A O 1
ATOM 1619 N N . THR A 1 212 ? 32.889 27.792 20.207 1.00 20.69 337 THR A N 1
ATOM 1620 C CA . THR A 1 212 ? 33.150 27.228 21.523 1.00 20.16 337 THR A CA 1
ATOM 1621 C C . THR A 1 212 ? 32.382 27.999 22.572 1.00 18.96 337 THR A C 1
ATOM 1622 O O . THR A 1 212 ? 32.440 29.225 22.631 1.00 17.86 337 THR A O 1
ATOM 1626 N N . LEU A 1 213 ? 31.666 27.272 23.406 1.00 18.01 338 LEU A N 1
ATOM 1627 C CA . LEU A 1 213 ? 30.918 27.897 24.470 1.00 19.53 338 LEU A CA 1
ATOM 1628 C C . LEU A 1 213 ? 31.351 27.283 25.794 1.00 20.56 338 LEU A C 1
ATOM 1629 O O . LEU A 1 213 ? 31.382 26.061 25.941 1.00 18.57 338 LEU A O 1
ATOM 1634 N N . VAL A 1 214 ? 31.701 28.127 26.756 1.00 17.94 339 VAL A N 1
ATOM 1635 C CA . VAL A 1 214 ? 32.159 27.622 28.041 1.00 16.89 339 VAL A CA 1
ATOM 1636 C C . VAL A 1 214 ? 31.317 28.171 29.165 1.00 21.11 339 VAL A C 1
ATOM 1637 O O . VAL A 1 214 ? 31.190 29.391 29.323 1.00 24.15 339 VAL A O 1
ATOM 1641 N N . LEU A 1 215 ? 30.743 27.265 29.947 1.00 20.63 340 LEU A N 1
ATOM 1642 C CA . LEU A 1 215 ? 30.025 27.632 31.157 1.00 22.17 340 LEU A CA 1
ATOM 1643 C C . LEU A 1 215 ? 30.896 27.356 32.381 1.00 25.52 340 LEU A C 1
ATOM 1644 O O . LEU A 1 215 ? 30.980 26.215 32.817 1.00 24.11 340 LEU A O 1
ATOM 1649 N N . ASP A 1 216 ? 31.527 28.389 32.940 1.00 20.75 341 ASP A N 1
ATOM 1650 C CA . ASP A 1 216 ? 32.446 28.195 34.065 1.00 22.06 341 ASP A CA 1
ATOM 1651 C C . ASP A 1 216 ? 31.777 28.416 35.419 1.00 23.01 341 ASP A C 1
ATOM 1652 O O . ASP A 1 216 ? 30.952 29.310 35.564 1.00 25.77 341 ASP A O 1
ATOM 1657 N N . GLU A 1 217 ? 32.138 27.593 36.401 1.00 25.31 342 GLU A N 1
ATOM 1658 C CA . GLU A 1 217 ? 31.479 27.589 37.706 1.00 23.92 342 GLU A CA 1
ATOM 1659 C C . GLU A 1 217 ? 29.965 27.576 37.572 1.00 24.93 342 GLU A C 1
ATOM 1660 O O . GLU A 1 217 ? 29.267 28.407 38.142 1.00 20.74 342 GLU A O 1
ATOM 1666 N N . ALA A 1 218 ? 29.474 26.608 36.811 1.00 22.68 343 ALA A N 1
ATOM 1667 C CA . ALA A 1 218 ? 28.064 26.516 36.493 1.00 21.77 343 ALA A CA 1
ATOM 1668 C C . ALA A 1 218 ? 27.171 26.281 37.714 1.00 22.11 343 ALA A C 1
ATOM 1669 O O . ALA A 1 218 ? 26.002 26.711 37.754 1.00 22.83 343 ALA A O 1
ATOM 1671 N N . ASP A 1 219 ? 27.708 25.570 38.695 1.00 21.83 344 ASP A N 1
ATOM 1672 C CA . ASP A 1 219 ? 26.930 25.290 39.888 1.00 26.77 344 ASP A CA 1
ATOM 1673 C C . ASP A 1 219 ? 26.656 26.606 40.587 1.00 23.83 344 ASP A C 1
ATOM 1674 O O . ASP A 1 219 ? 25.554 26.844 41.036 1.00 27.79 344 ASP A O 1
ATOM 1679 N N . LYS A 1 220 ? 27.655 27.476 40.641 1.00 23.80 345 LYS A N 1
ATOM 1680 C CA . LYS A 1 220 ? 27.485 28.772 41.282 1.00 24.73 345 LYS A CA 1
ATOM 1681 C C . LYS A 1 220 ? 26.522 29.666 40.502 1.00 22.60 345 LYS A C 1
ATOM 1682 O O . LYS A 1 220 ? 25.722 30.376 41.086 1.00 26.27 345 LYS A O 1
ATOM 1696 N N . ILE A 1 222 ? 24.055 28.614 38.877 1.00 24.16 347 ILE A N 1
ATOM 1697 C CA . ILE A 1 222 ? 22.733 28.122 39.230 1.00 25.28 347 ILE A CA 1
ATOM 1698 C C . ILE A 1 222 ? 22.323 28.575 40.631 1.00 24.45 347 ILE A C 1
ATOM 1699 O O . ILE A 1 222 ? 21.197 29.007 40.846 1.00 25.05 347 ILE A O 1
ATOM 1704 N N . ASP A 1 223 ? 23.261 28.515 41.563 1.00 23.67 348 ASP A N 1
ATOM 1705 C CA . ASP A 1 223 ? 23.000 28.881 42.938 1.00 24.55 348 ASP A CA 1
ATOM 1706 C C . ASP A 1 223 ? 22.616 30.351 43.080 1.00 28.01 348 ASP A C 1
ATOM 1707 O O . ASP A 1 223 ? 21.782 30.692 43.911 1.00 26.46 348 ASP A O 1
ATOM 1712 N N . LEU A 1 224 ? 23.229 31.216 42.278 1.00 23.87 349 LEU A N 1
ATOM 1713 C CA . LEU A 1 224 ? 22.929 32.637 42.306 1.00 17.71 349 LEU A CA 1
ATOM 1714 C C . LEU A 1 224 ? 21.578 32.932 41.670 1.00 26.31 349 LEU A C 1
ATOM 1715 O O . LEU A 1 224 ? 21.045 34.037 41.828 1.00 26.51 349 LEU A O 1
ATOM 1720 N N . GLY A 1 225 ? 21.039 31.954 40.935 1.00 24.75 350 GLY A N 1
ATOM 1721 C CA . GLY A 1 225 ? 19.730 32.073 40.317 1.00 21.29 350 GLY A CA 1
ATOM 1722 C C . GLY A 1 225 ? 19.740 32.247 38.801 1.00 26.70 350 GLY A C 1
ATOM 1723 O O . GLY A 1 225 ? 18.714 32.572 38.215 1.00 28.92 350 GLY A O 1
ATOM 1724 N N . PHE A 1 226 ? 20.872 32.000 38.146 1.00 25.06 351 PHE A N 1
ATOM 1725 C CA . PHE A 1 226 ? 20.977 32.311 36.724 1.00 22.76 351 PHE A CA 1
ATOM 1726 C C . PHE A 1 226 ? 20.592 31.202 35.747 1.00 23.79 351 PHE A C 1
ATOM 1727 O O . PHE A 1 226 ? 20.868 31.330 34.555 1.00 27.11 351 PHE A O 1
ATOM 1735 N N . GLU A 1 227 ? 19.954 30.131 36.210 1.00 19.89 352 GLU A N 1
ATOM 1736 C CA . GLU A 1 227 ? 19.688 29.013 35.301 1.00 22.82 352 GLU A CA 1
ATOM 1737 C C . GLU A 1 227 ? 18.920 29.427 34.034 1.00 26.55 352 GLU A C 1
ATOM 1738 O O . GLU A 1 227 ? 19.301 29.039 32.919 1.00 27.08 352 GLU A O 1
ATOM 1744 N N . ASP A 1 228 ? 17.866 30.228 34.192 1.00 21.82 353 ASP A N 1
ATOM 1745 C CA . ASP A 1 228 ? 17.064 30.625 33.040 1.00 24.35 353 ASP A CA 1
ATOM 1746 C C . ASP A 1 228 ? 17.816 31.547 32.071 1.00 28.08 353 ASP A C 1
ATOM 1747 O O . ASP A 1 228 ? 17.637 31.440 30.869 1.00 31.87 353 ASP A O 1
ATOM 1752 N N . GLN A 1 229 ? 18.677 32.423 32.581 1.00 23.01 354 GLN A N 1
ATOM 1753 C CA . GLN A 1 229 ? 19.469 33.286 31.714 1.00 22.29 354 GLN A CA 1
ATOM 1754 C C . GLN A 1 229 ? 20.456 32.461 30.898 1.00 25.76 354 GLN A C 1
ATOM 1755 O O . GLN A 1 229 ? 20.655 32.699 29.700 1.00 25.09 354 GLN A O 1
ATOM 1761 N N . VAL A 1 230 ? 21.091 31.502 31.561 1.00 22.96 355 VAL A N 1
ATOM 1762 C CA . VAL A 1 230 ? 22.051 30.631 30.902 1.00 26.15 355 VAL A CA 1
ATOM 1763 C C . VAL A 1 230 ? 21.372 29.795 29.818 1.00 24.51 355 VAL A C 1
ATOM 1764 O O . VAL A 1 230 ? 21.854 29.694 28.691 1.00 23.50 355 VAL A O 1
ATOM 1768 N N . THR A 1 231 ? 20.235 29.213 30.166 1.00 25.63 356 THR A N 1
ATOM 1769 C CA . THR A 1 231 ? 19.443 28.443 29.217 1.00 25.62 356 THR A CA 1
ATOM 1770 C C . THR A 1 231 ? 19.029 29.288 28.020 1.00 26.11 356 THR A C 1
ATOM 1771 O O . THR A 1 231 ? 19.093 28.844 26.875 1.00 30.35 356 THR A O 1
ATOM 1775 N N . ASN A 1 232 ? 18.621 30.519 28.300 1.00 26.52 357 ASN A N 1
ATOM 1776 C CA . ASN A 1 232 ? 18.170 31.440 27.274 1.00 23.68 357 ASN A CA 1
ATOM 1777 C C . ASN A 1 232 ? 19.322 31.743 26.335 1.00 28.74 357 ASN A C 1
ATOM 1778 O O . ASN A 1 232 ? 19.150 31.801 25.113 1.00 32.86 357 ASN A O 1
ATOM 1783 N N . ILE A 1 233 ? 20.513 31.899 26.902 1.00 27.53 358 ILE A N 1
ATOM 1784 C CA . ILE A 1 233 ? 21.680 32.152 26.078 1.00 26.15 358 ILE A CA 1
ATOM 1785 C C . ILE A 1 233 ? 22.046 30.950 25.212 1.00 27.39 358 ILE A C 1
ATOM 1786 O O . ILE A 1 233 ? 22.290 31.116 24.021 1.00 26.61 358 ILE A O 1
ATOM 1791 N N . LEU A 1 234 ? 22.067 29.751 25.795 1.00 25.71 359 LEU A N 1
ATOM 1792 C CA . LEU A 1 234 ? 22.359 28.541 25.023 1.00 23.67 359 LEU A CA 1
ATOM 1793 C C . LEU A 1 234 ? 21.395 28.439 23.848 1.00 30.02 359 LEU A C 1
ATOM 1794 O O . LEU A 1 234 ? 21.805 28.252 22.690 1.00 32.86 359 LEU A O 1
ATOM 1799 N N . THR A 1 235 ? 20.113 28.626 24.149 1.00 29.78 360 THR A N 1
ATOM 1800 C CA . THR A 1 235 ? 19.089 28.619 23.119 1.00 28.37 360 THR A CA 1
ATOM 1801 C C . THR A 1 235 ? 19.354 29.646 22.015 1.00 30.65 360 THR A C 1
ATOM 1802 O O . THR A 1 235 ? 19.353 29.273 20.844 1.00 27.33 360 THR A O 1
ATOM 1806 N N . LYS A 1 236 ? 19.597 30.910 22.380 1.00 29.74 361 LYS A N 1
ATOM 1807 C CA . LYS A 1 236 ? 19.891 31.971 21.393 1.00 30.70 361 LYS A CA 1
ATOM 1808 C C . LYS A 1 236 ? 21.107 31.666 20.513 1.00 32.67 361 LYS A C 1
ATOM 1809 O O . LYS A 1 236 ? 21.072 31.844 19.288 1.00 31.84 361 LYS A O 1
ATOM 1815 N N . VAL A 1 237 ? 22.182 31.217 21.152 1.00 28.81 362 VAL A N 1
ATOM 1816 C CA . VAL A 1 237 ? 23.392 30.822 20.451 1.00 30.43 362 VAL A CA 1
ATOM 1817 C C . VAL A 1 237 ? 23.074 29.763 19.422 1.00 32.18 362 VAL A C 1
ATOM 1818 O O . VAL A 1 237 ? 23.492 29.853 18.271 1.00 33.71 362 VAL A O 1
ATOM 1822 N N . ASP A 1 238 ? 22.342 28.743 19.843 1.00 32.16 363 ASP A N 1
ATOM 1823 C CA . ASP A 1 238 ? 22.015 27.667 18.925 1.00 34.77 363 ASP A CA 1
ATOM 1824 C C . ASP A 1 238 ? 21.076 28.106 17.784 1.00 34.84 363 ASP A C 1
ATOM 1825 O O . ASP A 1 238 ? 21.203 27.648 16.648 1.00 33.09 363 ASP A O 1
ATOM 1830 N N . ILE A 1 239 ? 20.163 29.020 18.094 1.00 32.99 364 ILE A N 1
ATOM 1831 C CA . ILE A 1 239 ? 19.171 29.514 17.144 1.00 33.31 364 ILE A CA 1
ATOM 1832 C C . ILE A 1 239 ? 19.797 30.385 16.063 1.00 35.34 364 ILE A C 1
ATOM 1833 O O . ILE A 1 239 ? 19.418 30.304 14.896 1.00 35.77 364 ILE A O 1
ATOM 1838 N N . ASN A 1 240 ? 20.742 31.234 16.452 1.00 30.59 365 ASN A N 1
ATOM 1839 C CA . ASN A 1 240 ? 21.316 32.183 15.507 1.00 29.89 365 ASN A CA 1
ATOM 1840 C C . ASN A 1 240 ? 22.573 31.707 14.778 1.00 31.74 365 ASN A C 1
ATOM 1841 O O . ASN A 1 240 ? 23.119 32.431 13.938 1.00 30.68 365 ASN A O 1
ATOM 1846 N N . ALA A 1 241 ? 23.028 30.501 15.108 1.00 24.41 366 ALA A N 1
ATOM 1847 C CA . ALA A 1 241 ? 24.207 29.935 14.477 1.00 32.03 366 ALA A CA 1
ATOM 1848 C C . ALA A 1 241 ? 24.004 29.786 12.978 1.00 35.05 366 ALA A C 1
ATOM 1849 O O . ALA A 1 241 ? 22.924 29.426 12.522 1.00 37.11 366 ALA A O 1
ATOM 1851 N N . ASP A 1 242 ? 25.047 30.077 12.213 1.00 36.84 367 ASP A N 1
ATOM 1852 C CA . ASP A 1 242 ? 25.049 29.774 10.792 1.00 38.11 367 ASP A CA 1
ATOM 1853 C C . ASP A 1 242 ? 25.008 28.271 10.625 1.00 45.84 367 ASP A C 1
ATOM 1854 O O . ASP A 1 242 ? 25.295 27.527 11.571 1.00 47.98 367 ASP A O 1
ATOM 1859 N N . SER A 1 243 ? 24.635 27.824 9.431 1.00 46.82 368 SER A N 1
ATOM 1860 C CA . SER A 1 243 ? 24.392 26.404 9.194 1.00 51.40 368 SER A CA 1
ATOM 1861 C C . SER A 1 243 ? 25.654 25.574 9.397 1.00 49.26 368 SER A C 1
ATOM 1862 O O . SER A 1 243 ? 25.615 24.501 9.997 1.00 51.39 368 SER A O 1
ATOM 1865 N N . ALA A 1 244 ? 26.776 26.103 8.918 1.00 54.07 369 ALA A N 1
ATOM 1866 C CA . ALA A 1 244 ? 28.037 25.366 8.893 1.00 62.98 369 ALA A CA 1
ATOM 1867 C C . ALA A 1 244 ? 28.861 25.524 10.171 1.00 59.75 369 ALA A C 1
ATOM 1868 O O . ALA A 1 244 ? 30.076 25.306 10.157 1.00 60.46 369 ALA A O 1
ATOM 1870 N N . VAL A 1 245 ? 28.207 25.897 11.266 1.00 49.06 370 VAL A N 1
ATOM 1871 C CA . VAL A 1 245 ? 28.921 26.194 12.498 1.00 47.71 370 VAL A CA 1
ATOM 1872 C C . VAL A 1 245 ? 28.746 25.048 13.485 1.00 50.22 370 VAL A C 1
ATOM 1873 O O . VAL A 1 245 ? 27.646 24.841 14.004 1.00 52.19 370 VAL A O 1
ATOM 1877 N N . ASN A 1 246 ? 29.811 24.291 13.746 1.00 46.32 371 ASN A N 1
ATOM 1878 C CA . ASN A 1 246 ? 29.737 23.294 14.818 1.00 49.30 371 ASN A CA 1
ATOM 1879 C C . ASN A 1 246 ? 30.099 23.896 16.183 1.00 46.90 371 ASN A C 1
ATOM 1880 O O . ASN A 1 246 ? 31.222 24.368 16.379 1.00 40.83 371 ASN A O 1
ATOM 1885 N N . ARG A 1 247 ? 29.145 23.886 17.115 1.00 40.83 372 ARG A N 1
ATOM 1886 C CA . ARG A 1 247 ? 29.348 24.509 18.420 1.00 36.96 372 ARG A CA 1
ATOM 1887 C C . ARG A 1 247 ? 29.749 23.494 19.483 1.00 42.23 372 ARG A C 1
ATOM 1888 O O . ARG A 1 247 ? 28.994 22.580 19.812 1.00 41.65 372 ARG A O 1
ATOM 1896 N N . GLN A 1 248 ? 30.941 23.673 20.031 1.00 31.30 373 GLN A N 1
ATOM 1897 C CA . GLN A 1 248 ? 31.452 22.778 21.048 1.00 27.97 373 GLN A CA 1
ATOM 1898 C C . GLN A 1 248 ? 31.242 23.386 22.432 1.00 26.10 373 GLN A C 1
ATOM 1899 O O . GLN A 1 248 ? 31.569 24.554 22.662 1.00 24.25 373 GLN A O 1
ATOM 1905 N N . THR A 1 249 ? 30.695 22.603 23.354 1.00 25.18 374 THR A N 1
ATOM 1906 C CA . THR A 1 249 ? 30.319 23.128 24.662 1.00 20.29 374 THR A CA 1
ATOM 1907 C C . THR A 1 249 ? 31.098 22.445 25.774 1.00 22.42 374 THR A C 1
ATOM 1908 O O . THR A 1 249 ? 31.205 21.224 25.821 1.00 26.45 374 THR A O 1
ATOM 1912 N N . LEU A 1 250 ? 31.645 23.254 26.667 1.00 24.24 375 LEU 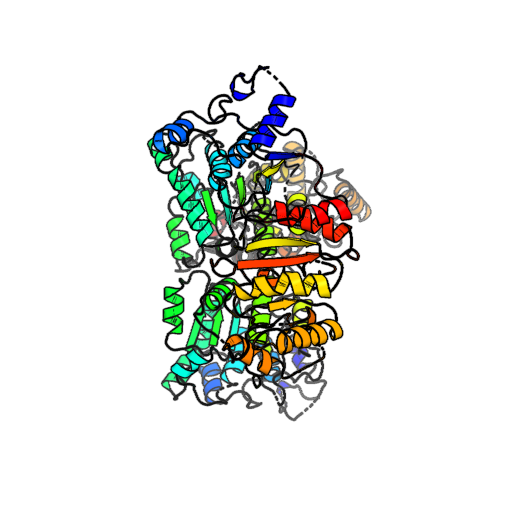A N 1
ATOM 1913 C CA . LEU A 1 250 ? 32.438 22.784 27.790 1.00 21.42 375 LEU A CA 1
ATOM 1914 C C . LEU A 1 250 ? 31.801 23.372 29.030 1.00 22.49 375 LEU A C 1
ATOM 1915 O O . LEU A 1 250 ? 31.465 24.556 29.055 1.00 23.77 375 LEU A O 1
ATOM 1928 N N . PHE A 1 252 ? 32.116 23.571 33.358 1.00 20.75 377 PHE A N 1
ATOM 1929 C CA . PHE A 1 252 ? 32.866 23.285 34.563 1.00 22.13 377 PHE A CA 1
ATOM 1930 C C . PHE A 1 252 ? 32.096 23.618 35.826 1.00 25.92 377 PHE A C 1
ATOM 1931 O O . PHE A 1 252 ? 31.431 24.654 35.918 1.00 28.12 377 PHE A O 1
ATOM 1939 N N . THR A 1 253 ? 32.201 22.735 36.807 1.00 22.61 378 THR A N 1
ATOM 1940 C CA . THR A 1 253 ? 31.440 22.879 38.029 1.00 25.07 378 THR A CA 1
ATOM 1941 C C . THR A 1 253 ? 32.220 22.297 39.192 1.00 25.68 378 THR A C 1
ATOM 1942 O O . THR A 1 253 ? 33.047 21.426 39.003 1.00 29.85 378 THR A O 1
ATOM 1946 N N . ALA A 1 254 ? 31.974 22.767 40.403 1.00 29.22 379 ALA A N 1
ATOM 1947 C CA . ALA A 1 254 ? 32.672 22.184 41.539 1.00 29.46 379 ALA A CA 1
ATOM 1948 C C . ALA A 1 254 ? 31.908 20.993 42.114 1.00 34.04 379 ALA A C 1
ATOM 1949 O O . ALA A 1 254 ? 32.462 20.221 42.895 1.00 34.77 379 ALA A O 1
ATOM 1951 N N . THR A 1 255 ? 30.641 20.840 41.728 1.00 31.55 380 THR A N 1
ATOM 1952 C CA . THR A 1 255 ? 29.801 19.756 42.244 1.00 28.56 380 THR A CA 1
ATOM 1953 C C . THR A 1 255 ? 28.805 19.326 41.184 1.00 30.47 380 THR A C 1
ATOM 1954 O O . THR A 1 255 ? 28.469 20.090 40.289 1.00 30.85 380 THR A O 1
ATOM 1966 N N . THR A 1 257 ? 24.898 18.108 40.246 1.00 38.71 382 THR A N 1
ATOM 1967 C CA . THR A 1 257 ? 23.534 18.323 40.734 1.00 36.10 382 THR A CA 1
ATOM 1968 C C . THR A 1 257 ? 22.564 17.943 39.630 1.00 38.21 382 THR A C 1
ATOM 1969 O O . THR A 1 257 ? 22.935 17.901 38.453 1.00 39.77 382 THR A O 1
ATOM 1973 N N . PRO A 1 258 ? 21.309 17.668 40.002 1.00 43.41 383 PRO A N 1
ATOM 1974 C CA . PRO A 1 258 ? 20.320 17.306 38.985 1.00 34.49 383 PRO A CA 1
ATOM 1975 C C . PRO A 1 258 ? 20.110 18.401 37.949 1.00 36.30 383 PRO A C 1
ATOM 1976 O O . PRO A 1 258 ? 19.805 18.067 36.798 1.00 38.02 383 PRO A O 1
ATOM 1980 N N . VAL A 1 259 ? 20.280 19.670 38.328 1.00 33.27 384 VAL A N 1
ATOM 1981 C CA . VAL A 1 259 ? 20.101 20.763 37.366 1.00 35.21 384 VAL A CA 1
ATOM 1982 C C . VAL A 1 259 ? 21.212 20.743 36.319 1.00 36.16 384 VAL A C 1
ATOM 1983 O O . VAL A 1 259 ? 20.964 20.849 35.104 1.00 32.88 384 VAL A O 1
ATOM 1987 N N . ILE A 1 260 ? 22.440 20.595 36.799 1.00 31.65 385 ILE A N 1
ATOM 1988 C CA . ILE A 1 260 ? 23.585 20.518 35.908 1.00 36.87 385 ILE A CA 1
ATOM 1989 C C . ILE A 1 260 ? 23.412 19.330 34.970 1.00 34.33 385 ILE A C 1
ATOM 1990 O O . ILE A 1 260 ? 23.597 19.443 33.751 1.00 32.85 385 ILE A O 1
ATOM 1995 N N . GLU A 1 261 ? 23.021 18.201 35.548 1.00 36.17 386 GLU A N 1
ATOM 1996 C CA . GLU A 1 261 ? 22.733 17.002 34.778 1.00 34.34 386 GLU A CA 1
ATOM 1997 C C . GLU A 1 261 ? 21.717 17.294 33.674 1.00 40.74 386 GLU A C 1
ATOM 1998 O O . GLU A 1 261 ? 21.891 16.871 32.526 1.00 43.27 386 GLU A O 1
ATOM 2004 N N . LYS A 1 262 ? 20.671 18.044 34.015 1.00 37.45 387 LYS A N 1
ATOM 2005 C CA . LYS A 1 262 ? 19.620 18.366 33.058 1.00 32.43 387 LYS A CA 1
ATOM 2006 C C . LYS A 1 262 ? 20.130 19.263 31.920 1.00 41.02 387 LYS A C 1
ATOM 2007 O O . LYS A 1 262 ? 19.734 19.109 30.750 1.00 41.31 387 LYS A O 1
ATOM 2013 N N . ILE A 1 263 ? 21.012 20.201 32.253 1.00 36.95 388 ILE A N 1
ATOM 2014 C CA . ILE A 1 263 ? 21.566 21.076 31.227 1.00 33.63 388 ILE A CA 1
ATOM 2015 C C . ILE A 1 263 ? 22.459 20.281 30.286 1.00 35.70 388 ILE A C 1
ATOM 2016 O O . ILE A 1 263 ? 22.375 20.432 29.060 1.00 32.84 388 ILE A O 1
ATOM 2021 N N . ALA A 1 264 ? 23.286 19.415 30.867 1.00 32.63 389 ALA A N 1
ATOM 2022 C CA . ALA A 1 264 ? 24.101 18.477 30.093 1.00 32.24 389 ALA A CA 1
ATOM 2023 C C . ALA A 1 264 ? 23.255 17.612 29.144 1.00 38.38 389 ALA A C 1
ATOM 2024 O O . ALA A 1 264 ? 23.622 17.396 27.980 1.00 37.06 389 ALA A O 1
ATOM 2026 N N . ALA A 1 265 ? 22.120 17.124 29.642 1.00 35.94 390 ALA A N 1
ATOM 2027 C CA . ALA A 1 265 ? 21.205 16.342 28.819 1.00 32.31 390 ALA A CA 1
ATOM 2028 C C . ALA A 1 265 ? 20.652 17.164 27.659 1.00 41.21 390 ALA A C 1
ATOM 2029 O O . ALA A 1 265 ? 20.661 16.721 26.505 1.00 42.45 390 ALA A O 1
ATOM 2031 N N . GLY A 1 266 ? 20.180 18.369 27.961 1.00 35.85 391 GLY A N 1
ATOM 2032 C CA . GLY A 1 266 ? 19.520 19.162 26.946 1.00 33.78 391 GLY A CA 1
ATOM 2033 C C . GLY A 1 266 ? 20.391 19.852 25.914 1.00 37.12 391 GLY A C 1
ATOM 2034 O O . GLY A 1 266 ? 19.937 20.130 24.800 1.00 39.08 391 GLY A O 1
ATOM 2035 N N . TYR A 1 267 ? 21.636 20.150 26.267 1.00 38.95 392 TYR A N 1
ATOM 2036 C CA . TYR A 1 267 ? 22.412 21.093 25.462 1.00 41.03 392 TYR A CA 1
ATOM 2037 C C . TYR A 1 267 ? 23.783 20.587 25.027 1.00 37.62 392 TYR A C 1
ATOM 2038 O O . TYR A 1 267 ? 24.451 21.194 24.183 1.00 43.11 392 TYR A O 1
ATOM 2055 N N . GLN A 1 269 ? 26.103 17.138 23.631 1.00 36.48 394 GLN A N 1
ATOM 2056 C CA . GLN A 1 269 ? 25.947 15.887 22.920 1.00 39.69 394 GLN A CA 1
ATOM 2057 C C . GLN A 1 269 ? 27.069 14.918 23.271 1.00 40.91 394 GLN A C 1
ATOM 2058 O O . GLN A 1 269 ? 28.242 15.198 22.996 1.00 39.61 394 GLN A O 1
ATOM 2064 N N . LYS A 1 270 ? 26.697 13.785 23.871 1.00 37.63 395 LYS A N 1
ATOM 2065 C CA . LYS A 1 270 ? 27.647 12.731 24.233 1.00 35.78 395 LYS A CA 1
ATOM 2066 C C . LYS A 1 270 ? 28.933 13.307 24.820 1.00 37.83 395 LYS A C 1
ATOM 2067 O O . LYS A 1 270 ? 30.020 13.099 24.279 1.00 32.51 395 LYS A O 1
ATOM 2073 N N . PRO A 1 271 ? 28.815 14.076 25.905 1.00 37.09 396 PRO A N 1
ATOM 2074 C CA . PRO A 1 271 ? 30.052 14.672 26.414 1.00 32.33 396 PRO A CA 1
ATOM 2075 C C . PRO A 1 271 ? 30.960 13.663 27.122 1.00 31.50 396 PRO A C 1
ATOM 2076 O O . PRO A 1 271 ? 30.513 12.597 27.561 1.00 28.58 396 PRO A O 1
ATOM 2080 N N . VAL A 1 272 ? 32.238 14.016 27.209 1.00 25.27 397 VAL A N 1
ATOM 2081 C CA . VAL A 1 272 ? 33.149 13.374 28.131 1.00 25.03 397 VAL A CA 1
ATOM 2082 C C . VAL A 1 272 ? 32.873 13.940 29.523 1.00 24.85 397 VAL A C 1
ATOM 2083 O O . VAL A 1 272 ? 32.702 15.144 29.679 1.00 25.48 397 VAL A O 1
ATOM 2087 N N . TYR A 1 273 ? 32.790 13.078 30.529 1.00 23.96 398 TYR A N 1
ATOM 2088 C CA . TYR A 1 273 ? 32.560 13.547 31.886 1.00 26.73 398 TYR A CA 1
ATOM 2089 C C . TYR A 1 273 ? 33.827 13.278 32.676 1.00 27.30 398 TYR A C 1
ATOM 2090 O O . TYR A 1 273 ? 34.398 12.189 32.586 1.00 27.02 398 TYR A O 1
ATOM 2099 N N . ALA A 1 274 ? 34.285 14.270 33.430 1.00 23.25 399 ALA A N 1
ATOM 2100 C CA . ALA A 1 274 ? 35.435 14.059 34.284 1.00 21.98 399 ALA A CA 1
ATOM 2101 C C . ALA A 1 274 ? 35.342 14.807 35.600 1.00 16.04 399 ALA A C 1
ATOM 2103 N N . THR A 1 275 ? 35.807 14.062 36.591 1.00 22.22 400 THR A N 1
ATOM 2104 C CA . THR A 1 275 ? 35.885 14.529 37.960 1.00 25.15 400 THR A CA 1
ATOM 2105 C C . THR A 1 275 ? 37.335 14.535 38.379 1.00 22.65 400 THR A C 1
ATOM 2106 O O . THR A 1 275 ? 38.057 13.588 38.106 1.00 25.58 400 THR A O 1
ATOM 2110 N N . ILE A 1 276 ? 37.768 15.628 38.999 1.00 22.63 401 ILE A N 1
ATOM 2111 C CA . ILE A 1 276 ? 39.102 15.728 39.564 1.00 24.48 401 ILE A CA 1
ATOM 2112 C C . ILE A 1 276 ? 38.996 15.765 41.070 1.00 27.47 401 ILE A C 1
ATOM 2113 O O . ILE A 1 276 ? 38.203 16.526 41.609 1.00 33.96 401 ILE A O 1
ATOM 2118 N N . GLY A 1 277 ? 39.785 14.943 41.753 1.00 29.98 402 GLY A N 1
ATOM 2119 C CA . GLY A 1 277 ? 39.800 14.950 43.205 1.00 27.80 402 GLY A CA 1
ATOM 2120 C C . GLY A 1 277 ? 38.550 14.324 43.767 1.00 33.91 402 GLY A C 1
ATOM 2121 O O . GLY A 1 277 ? 37.737 13.778 43.012 1.00 32.19 402 GLY A O 1
ATOM 2122 N N . VAL A 1 278 ? 38.383 14.384 45.085 1.00 41.35 403 VAL A N 1
ATOM 2123 C CA . VAL A 1 278 ? 37.155 13.852 45.673 1.00 45.63 403 VAL A CA 1
ATOM 2124 C C . VAL A 1 278 ? 36.008 14.821 45.423 1.00 46.44 403 VAL A C 1
ATOM 2125 O O . VAL A 1 278 ? 36.078 16.009 45.748 1.00 43.41 403 VAL A O 1
ATOM 2129 N N . GLU A 1 279 ? 34.958 14.321 44.795 1.00 50.42 404 GLU A N 1
ATOM 2130 C CA . GLU A 1 279 ? 33.848 15.191 44.509 1.00 59.53 404 GLU A CA 1
ATOM 2131 C C . GLU A 1 279 ? 33.140 15.450 45.819 1.00 65.30 404 GLU A C 1
ATOM 2132 O O . GLU A 1 279 ? 33.010 14.562 46.669 1.00 61.76 404 GLU A O 1
ATOM 2138 N N . THR A 1 280 ? 32.732 16.698 45.985 1.00 58.24 405 THR A N 1
ATOM 2139 C CA . THR A 1 280 ? 31.999 17.115 47.153 1.00 55.99 405 THR A CA 1
ATOM 2140 C C . THR A 1 280 ? 30.619 17.579 46.692 1.00 56.44 405 THR A C 1
ATOM 2141 O O . THR A 1 280 ? 30.390 17.831 45.505 1.00 55.99 405 THR A O 1
ATOM 2145 N N . GLY A 1 281 ? 29.685 17.662 47.624 1.00 52.71 406 GLY A N 1
ATOM 2146 C CA . GLY A 1 281 ? 28.384 18.204 47.305 1.00 46.10 406 GLY A CA 1
ATOM 2147 C C . GLY A 1 281 ? 28.380 19.652 47.730 1.00 45.22 406 GLY A C 1
ATOM 2148 O O . GLY A 1 281 ? 29.440 20.262 47.895 1.00 44.91 406 GLY A O 1
ATOM 2149 N N . SER A 1 282 ? 27.188 20.205 47.913 1.00 48.81 407 SER A N 1
ATOM 2150 C CA . SER A 1 282 ? 27.053 21.574 48.388 1.00 53.38 407 SER A CA 1
ATOM 2151 C C . SER A 1 282 ? 27.620 21.741 49.800 1.00 45.78 407 SER A C 1
ATOM 2152 O O . SER A 1 282 ? 27.691 20.786 50.573 1.00 40.24 407 SER A O 1
ATOM 2155 N N . GLU A 1 283 ? 28.030 22.959 50.126 1.00 45.67 408 GLU A N 1
ATOM 2156 C CA . GLU A 1 283 ? 28.544 23.238 51.455 1.00 50.73 408 GLU A CA 1
ATOM 2157 C C . GLU A 1 283 ? 27.394 23.377 52.435 1.00 49.65 408 GLU A C 1
ATOM 2158 O O . GLU A 1 283 ? 26.426 24.086 52.141 1.00 51.70 408 GLU A O 1
ATOM 2164 N N . PRO A 1 284 ? 27.502 22.709 53.602 1.00 45.34 409 PRO A N 1
ATOM 2165 C CA . PRO A 1 284 ? 26.565 22.879 54.712 1.00 34.41 409 PRO A CA 1
ATOM 2166 C C . PRO A 1 284 ? 26.330 24.358 54.973 1.00 39.54 409 PRO A C 1
ATOM 2167 O O . PRO A 1 284 ? 27.264 25.159 54.898 1.00 45.57 409 PRO A O 1
ATOM 2171 N N . LEU A 1 285 ? 25.086 24.721 55.254 1.00 42.32 410 LEU A N 1
ATOM 2172 C CA . LEU A 1 285 ? 24.733 26.110 55.506 1.00 42.13 410 LEU A CA 1
ATOM 2173 C C . LEU A 1 285 ? 25.012 26.460 56.962 1.00 46.34 410 LEU A C 1
ATOM 2174 O O . LEU A 1 285 ? 24.095 26.784 57.730 1.00 43.23 410 LEU A O 1
ATOM 2179 N N . ILE A 1 286 ? 26.283 26.373 57.338 1.00 42.51 411 ILE A N 1
ATOM 2180 C CA . ILE A 1 286 ? 26.708 26.691 58.686 1.00 32.02 411 ILE A CA 1
ATOM 2181 C C . ILE A 1 286 ? 27.266 28.096 58.704 1.00 31.73 411 ILE A C 1
ATOM 2182 O O . ILE A 1 286 ? 28.053 28.473 57.840 1.00 36.76 411 ILE A O 1
ATOM 2187 N N . GLN A 1 287 ? 26.829 28.888 59.668 1.00 31.78 412 GLN A N 1
ATOM 2188 C CA . GLN A 1 287 ? 27.461 30.163 59.908 1.00 32.08 412 GLN A CA 1
ATOM 2189 C C . GLN A 1 287 ? 28.546 29.908 60.944 1.00 33.33 412 GLN A C 1
ATOM 2190 O O . GLN A 1 287 ? 28.286 29.317 61.996 1.00 27.23 412 GLN A O 1
ATOM 2196 N N . GLN A 1 288 ? 29.765 30.332 60.630 1.00 32.03 413 GLN A N 1
ATOM 2197 C CA . GLN A 1 288 ? 30.895 30.146 61.530 1.00 24.33 413 GLN A CA 1
ATOM 2198 C C . GLN A 1 288 ? 31.301 31.484 62.123 1.00 26.10 413 GLN A C 1
ATOM 2199 O O . GLN A 1 288 ? 31.524 32.462 61.398 1.00 21.67 413 GLN A O 1
ATOM 2205 N N . VAL A 1 289 ? 31.406 31.501 63.449 1.00 20.55 414 VAL A N 1
ATOM 2206 C CA . VAL A 1 289 ? 31.670 32.703 64.198 1.00 22.34 414 VAL A CA 1
ATOM 2207 C C . VAL A 1 289 ? 32.853 32.469 65.111 1.00 24.73 414 VAL A C 1
ATOM 2208 O O . VAL A 1 289 ? 32.811 31.608 65.990 1.00 25.69 414 VAL A O 1
ATOM 2212 N N . VAL A 1 290 ? 33.910 33.241 64.899 1.00 24.24 415 VAL A N 1
ATOM 2213 C CA . VAL A 1 290 ? 35.094 33.144 65.731 1.00 29.10 415 VAL A CA 1
ATOM 2214 C C . VAL A 1 290 ? 35.200 34.429 66.553 1.00 30.91 415 VAL A C 1
ATOM 2215 O O . VAL A 1 290 ? 35.210 35.530 65.999 1.00 28.04 415 VAL A O 1
ATOM 2219 N N . GLU A 1 291 ? 35.260 34.284 67.874 1.00 27.77 416 GLU A N 1
ATOM 2220 C CA . GLU A 1 291 ? 35.195 35.437 68.765 1.00 32.06 416 GLU A CA 1
ATOM 2221 C C . GLU A 1 291 ? 36.289 35.358 69.826 1.00 30.13 416 GLU A C 1
ATOM 2222 O O . GLU A 1 291 ? 36.693 34.267 70.228 1.00 30.46 416 GLU A O 1
ATOM 2228 N N . TYR A 1 292 ? 36.776 36.509 70.276 1.00 29.45 417 TYR A N 1
ATOM 2229 C CA . TYR A 1 292 ? 37.886 36.532 71.224 1.00 29.62 417 TYR A CA 1
ATOM 2230 C C . TYR A 1 292 ? 37.414 36.533 72.667 1.00 33.03 417 TYR A C 1
ATOM 2231 O O . TYR A 1 292 ? 36.352 37.067 72.971 1.00 37.67 417 TYR A O 1
ATOM 2240 N N . ALA A 1 293 ? 38.203 35.932 73.553 1.00 31.82 418 ALA A N 1
ATOM 2241 C CA . ALA A 1 293 ? 37.913 35.969 74.982 1.00 32.71 418 ALA A CA 1
ATOM 2242 C C . ALA A 1 293 ? 39.165 35.776 75.840 1.00 36.78 418 ALA A C 1
ATOM 2243 O O . ALA A 1 293 ? 39.930 34.827 75.651 1.00 35.46 418 ALA A O 1
ATOM 2245 N N . ASP A 1 294 ? 39.348 36.670 76.807 1.00 43.76 419 ASP A N 1
ATOM 2246 C CA . ASP A 1 294 ? 40.552 36.687 77.642 1.00 46.47 419 ASP A CA 1
ATOM 2247 C C . ASP A 1 294 ? 40.787 35.395 78.446 1.00 38.37 419 ASP A C 1
ATOM 2248 O O . ASP A 1 294 ? 41.915 34.934 78.573 1.00 39.25 419 ASP A O 1
ATOM 2253 N N . ASN A 1 295 ? 39.717 34.797 78.954 1.00 36.68 420 ASN A N 1
ATOM 2254 C CA . ASN A 1 295 ? 39.820 33.612 79.805 1.00 34.92 420 ASN A CA 1
ATOM 2255 C C . ASN A 1 295 ? 38.503 32.865 79.808 1.00 33.35 420 ASN A C 1
ATOM 2256 O O . ASN A 1 295 ? 37.566 33.254 79.120 1.00 33.53 420 ASN A O 1
ATOM 2261 N N . ASP A 1 296 ? 38.413 31.817 80.618 1.00 37.38 421 ASP A N 1
ATOM 2262 C CA . ASP A 1 296 ? 37.227 30.966 80.584 1.00 35.86 421 ASP A CA 1
ATOM 2263 C C . ASP A 1 296 ? 35.971 31.653 81.116 1.00 34.51 421 ASP A C 1
ATOM 2264 O O . ASP A 1 296 ? 34.899 31.488 80.542 1.00 34.51 421 ASP A O 1
ATOM 2269 N N . GLU A 1 297 ? 36.111 32.430 82.191 1.00 37.09 422 GLU A N 1
ATOM 2270 C CA . GLU A 1 297 ? 34.993 33.177 82.774 1.00 36.66 422 GLU A CA 1
ATOM 2271 C C . GLU A 1 297 ? 34.377 34.092 81.736 1.00 34.70 422 GLU A C 1
ATOM 2272 O O . GLU A 1 297 ? 33.149 34.223 81.630 1.00 37.26 422 GLU A O 1
ATOM 2278 N N . ASP A 1 298 ? 35.245 34.740 80.977 1.00 30.35 423 ASP A N 1
ATOM 2279 C CA . ASP A 1 298 ? 34.803 35.705 79.994 1.00 36.65 423 ASP A CA 1
ATOM 2280 C C . ASP A 1 298 ? 34.132 34.996 78.806 1.00 33.56 423 ASP A C 1
ATOM 2281 O O . ASP A 1 298 ? 33.155 35.497 78.235 1.00 34.42 423 ASP A O 1
ATOM 2286 N N . LYS A 1 299 ? 34.654 33.822 78.458 1.00 31.28 424 LYS A N 1
ATOM 2287 C CA . LYS A 1 299 ? 34.048 32.952 77.455 1.00 28.65 424 LYS A CA 1
ATOM 2288 C C . LYS A 1 299 ? 32.628 32.598 77.870 1.00 33.19 424 LYS A C 1
ATOM 2289 O O . LYS A 1 299 ? 31.692 32.661 77.065 1.00 30.05 424 LYS A O 1
ATOM 2295 N N . PHE A 1 300 ? 32.467 32.212 79.133 1.00 31.39 425 PHE A N 1
ATOM 2296 C CA . PHE A 1 300 ? 31.159 31.824 79.599 1.00 30.76 425 PHE A CA 1
ATOM 2297 C C . PHE A 1 300 ? 30.209 33.017 79.594 1.00 33.68 425 PHE A C 1
ATOM 2298 O O . PHE A 1 300 ? 29.035 32.901 79.217 1.00 32.77 425 PHE A O 1
ATOM 2306 N N . LYS A 1 301 ? 30.731 34.164 80.008 1.00 28.12 426 LYS A N 1
ATOM 2307 C CA . LYS A 1 301 ? 29.967 35.385 79.981 1.00 28.03 426 LYS A CA 1
ATOM 2308 C C . LYS A 1 301 ? 29.476 35.700 78.560 1.00 27.41 426 LYS A C 1
ATOM 2309 O O . LYS A 1 301 ? 28.322 36.054 78.378 1.00 30.05 426 LYS A O 1
ATOM 2315 N N . LYS A 1 302 ? 30.315 35.549 77.541 1.00 29.12 427 LYS A N 1
ATOM 2316 C CA . LYS A 1 302 ? 29.799 35.731 76.179 1.00 29.23 427 LYS A CA 1
ATOM 2317 C C . LYS A 1 302 ? 28.843 34.613 75.764 1.00 27.57 427 LYS A C 1
ATOM 2318 O O . LYS A 1 302 ? 28.008 34.800 74.892 1.00 30.19 427 LYS A O 1
ATOM 2324 N N . LEU A 1 303 ? 28.969 33.450 76.394 1.00 30.66 428 LEU A N 1
ATOM 2325 C CA . LEU A 1 303 ? 28.190 32.274 76.008 1.00 29.14 428 LEU A CA 1
ATOM 2326 C C . LEU A 1 303 ? 26.736 32.312 76.504 1.00 30.75 428 LEU A C 1
ATOM 2327 O O . LEU A 1 303 ? 25.826 31.840 75.808 1.00 27.40 428 LEU A O 1
ATOM 2332 N N . LYS A 1 304 ? 26.530 32.869 77.701 1.00 24.89 429 LYS A N 1
ATOM 2333 C CA . LYS A 1 304 ? 25.191 32.968 78.292 1.00 24.85 429 LYS A CA 1
ATOM 2334 C C . LYS A 1 304 ? 24.105 33.527 77.365 1.00 30.58 429 LYS A C 1
ATOM 2335 O O . LYS A 1 304 ? 23.036 32.921 77.222 1.00 25.32 429 LYS A O 1
ATOM 2341 N N . PRO A 1 305 ? 24.357 34.691 76.742 1.00 28.36 430 PRO A N 1
ATOM 2342 C CA . PRO A 1 305 ? 23.280 35.150 75.852 1.00 26.53 430 PRO A CA 1
ATOM 2343 C C . PRO A 1 305 ? 23.123 34.294 74.597 1.00 31.88 430 PRO A C 1
ATOM 2344 O O . PRO A 1 305 ? 22.053 34.313 73.995 1.00 32.94 430 PRO A O 1
ATOM 2348 N N . ILE A 1 306 ? 24.162 33.548 74.219 1.00 33.41 431 ILE A N 1
ATOM 2349 C CA . ILE A 1 306 ? 24.117 32.726 73.012 1.00 30.54 431 ILE A CA 1
ATOM 2350 C C . ILE A 1 306 ? 23.277 31.457 73.189 1.00 29.34 431 ILE A C 1
ATOM 2351 O O . ILE A 1 306 ? 22.433 31.137 72.344 1.00 28.45 431 ILE A O 1
ATOM 2356 N N . VAL A 1 307 ? 23.490 30.734 74.279 1.00 22.86 432 VAL A N 1
ATOM 2357 C CA . VAL A 1 307 ? 22.690 29.537 74.507 1.00 25.05 432 VAL A CA 1
ATOM 2358 C C . VAL A 1 307 ? 21.271 29.886 74.956 1.00 27.66 432 VAL A C 1
ATOM 2359 O O . VAL A 1 307 ? 20.397 29.029 74.988 1.00 32.63 432 VAL A O 1
ATOM 2363 N N . ALA A 1 308 ? 21.040 31.143 75.310 1.00 30.44 433 ALA A N 1
ATOM 2364 C CA . ALA A 1 308 ? 19.696 31.573 75.668 1.00 24.28 433 ALA A CA 1
ATOM 2365 C C . ALA A 1 308 ? 18.821 31.693 74.433 1.00 24.43 433 ALA A C 1
ATOM 2366 O O . ALA A 1 308 ? 17.600 31.630 74.530 1.00 27.74 433 ALA A O 1
ATOM 2368 N N . LYS A 1 309 ? 19.432 31.845 73.264 1.00 25.52 434 LYS A N 1
ATOM 2369 C CA . LYS A 1 309 ? 18.634 32.089 72.060 1.00 27.98 434 LYS A CA 1
ATOM 2370 C C . LYS A 1 309 ? 18.542 30.930 71.050 1.00 29.42 434 LYS A C 1
ATOM 2371 O O . LYS A 1 309 ? 17.625 30.896 70.234 1.00 34.63 434 LYS A O 1
ATOM 2377 N N . TYR A 1 310 ? 19.462 29.974 71.114 1.00 30.57 435 TYR A N 1
ATOM 2378 C CA . TYR A 1 310 ? 19.403 28.810 70.219 1.00 29.90 435 TYR A CA 1
ATOM 2379 C C . TYR A 1 310 ? 18.595 27.664 70.813 1.00 27.27 435 TYR A C 1
ATOM 2380 O O . TYR A 1 310 ? 18.689 27.390 72.007 1.00 27.69 435 TYR A O 1
ATOM 2389 N N . ASP A 1 311 ? 17.797 27.008 69.971 1.00 30.92 436 ASP A N 1
ATOM 2390 C CA . ASP A 1 311 ? 16.979 25.864 70.389 1.00 33.75 436 ASP A CA 1
ATOM 2391 C C . ASP A 1 311 ? 17.845 24.653 70.681 1.00 35.58 436 ASP A C 1
ATOM 2392 O O . ASP A 1 311 ? 18.783 24.372 69.941 1.00 39.13 436 ASP A O 1
ATOM 2397 N N . PRO A 1 312 ? 17.523 23.907 71.743 1.00 34.69 437 PRO A N 1
ATOM 2398 C CA . PRO A 1 312 ? 18.210 22.623 71.937 1.00 28.94 437 PRO A CA 1
ATOM 2399 C C . PRO A 1 312 ? 17.925 21.730 70.745 1.00 31.24 437 PRO A C 1
ATOM 2400 O O . PRO A 1 312 ? 16.933 21.953 70.049 1.00 36.63 437 PRO A O 1
ATOM 2404 N N . PRO A 1 313 ? 18.785 20.734 70.494 1.00 37.65 438 PRO A N 1
ATOM 2405 C CA . PRO A 1 313 ? 19.980 20.446 71.294 1.00 27.90 438 PRO A CA 1
ATOM 2406 C C . PRO A 1 313 ? 21.183 21.291 70.888 1.00 28.32 438 PRO A C 1
ATOM 2407 O O . PRO A 1 313 ? 21.319 21.719 69.730 1.00 29.49 438 PRO A O 1
ATOM 2411 N N . ILE A 1 314 ? 22.040 21.537 71.870 1.00 23.66 439 ILE A N 1
ATOM 2412 C CA . ILE A 1 314 ? 23.246 22.313 71.695 1.00 24.78 439 ILE A CA 1
ATOM 2413 C C . ILE A 1 314 ? 24.410 21.468 72.197 1.00 26.18 439 ILE A C 1
ATOM 2414 O O . ILE A 1 314 ? 24.300 20.815 73.239 1.00 21.12 439 ILE A O 1
ATOM 2419 N N . ILE A 1 315 ? 25.522 21.474 71.459 1.00 26.39 440 ILE A N 1
ATOM 2420 C CA . ILE A 1 315 ? 26.703 20.729 71.886 1.00 22.52 440 ILE A CA 1
ATOM 2421 C C . ILE A 1 315 ? 27.915 21.628 72.104 1.00 23.52 440 ILE A C 1
ATOM 2422 O O . ILE A 1 315 ? 28.200 22.534 71.311 1.00 23.48 440 ILE A O 1
ATOM 2427 N N . ILE A 1 316 ? 28.625 21.380 73.196 1.00 23.13 441 ILE A N 1
ATOM 2428 C CA . ILE A 1 316 ? 29.770 22.205 73.561 1.00 23.53 441 ILE A CA 1
ATOM 2429 C C . ILE A 1 316 ? 31.025 21.352 73.705 1.00 22.09 441 ILE A C 1
ATOM 2430 O O . ILE A 1 316 ? 31.026 20.348 74.435 1.00 22.12 441 ILE A O 1
ATOM 2435 N N . PHE A 1 317 ? 32.087 21.758 73.010 1.00 20.79 442 PHE A N 1
ATOM 2436 C CA . PHE A 1 317 ? 33.346 21.017 73.028 1.00 22.97 442 PHE A CA 1
ATOM 2437 C C . PHE A 1 317 ? 34.429 21.688 73.867 1.00 24.06 442 PHE A C 1
ATOM 2438 O O . PHE A 1 317 ? 34.636 22.905 73.808 1.00 23.57 442 PHE A O 1
ATOM 2446 N N . ILE A 1 318 ? 35.114 20.874 74.657 1.00 27.40 443 ILE A N 1
ATOM 2447 C CA . ILE A 1 318 ? 36.269 21.321 75.431 1.00 30.63 443 ILE A CA 1
ATOM 2448 C C . ILE A 1 318 ? 37.403 20.303 75.274 1.00 32.28 443 ILE A C 1
ATOM 2449 O O . ILE A 1 318 ? 37.236 19.270 74.618 1.00 27.26 443 ILE A O 1
ATOM 2454 N N . ASN A 1 319 ? 38.551 20.586 75.879 1.00 36.73 444 ASN A N 1
ATOM 2455 C CA . ASN A 1 319 ? 39.703 19.694 75.741 1.00 32.92 444 ASN A CA 1
ATOM 2456 C C . ASN A 1 319 ? 40.038 18.925 77.009 1.00 34.58 444 ASN A C 1
ATOM 2457 O O . ASN A 1 319 ? 40.525 17.798 76.937 1.00 41.10 444 ASN A O 1
ATOM 2462 N N . TYR A 1 320 ? 39.777 19.527 78.164 1.00 37.73 445 TYR A N 1
ATOM 2463 C CA . TYR A 1 320 ? 40.080 18.885 79.445 1.00 38.22 445 TYR A CA 1
ATOM 2464 C C . TYR A 1 320 ? 38.806 18.655 80.247 1.00 38.57 445 TYR A C 1
ATOM 2465 O O . TYR A 1 320 ? 37.928 19.519 80.276 1.00 40.43 445 TYR A O 1
ATOM 2474 N N . LYS A 1 321 ? 38.712 17.490 80.889 1.00 40.98 446 LYS A N 1
ATOM 2475 C CA . LYS A 1 321 ? 37.515 17.063 81.623 1.00 39.11 446 LYS A CA 1
ATOM 2476 C C . LYS A 1 321 ? 37.173 17.980 82.805 1.00 37.97 446 LYS A C 1
ATOM 2477 O O . LYS A 1 321 ? 35.995 18.172 83.174 1.00 45.97 446 LYS A O 1
ATOM 2483 N N . GLN A 1 322 ? 38.215 18.555 83.384 1.00 36.26 447 GLN A N 1
ATOM 2484 C CA . GLN A 1 322 ? 38.066 19.483 84.483 1.00 38.93 447 GLN A CA 1
ATOM 2485 C C . GLN A 1 322 ? 37.214 20.667 84.024 1.00 43.39 447 GLN A C 1
ATOM 2486 O O . GLN A 1 322 ? 36.310 21.141 84.755 1.00 43.86 447 GLN A O 1
ATOM 2492 N N . THR A 1 323 ? 37.487 21.122 82.799 1.00 38.37 448 THR A N 1
ATOM 2493 C CA . THR A 1 323 ? 36.732 22.217 82.199 1.00 38.39 448 THR A CA 1
ATOM 2494 C C . THR A 1 323 ? 35.269 21.827 81.979 1.00 38.73 448 THR A C 1
ATOM 2495 O O . THR A 1 323 ? 34.378 22.666 82.102 1.00 40.80 448 THR A O 1
ATOM 2499 N N . ALA A 1 324 ? 35.023 20.560 81.670 1.00 32.18 449 ALA A N 1
ATOM 2500 C CA . ALA A 1 324 ? 33.655 20.071 81.531 1.00 37.25 449 ALA A CA 1
ATOM 2501 C C . ALA A 1 324 ? 32.922 20.180 82.858 1.00 41.96 449 ALA A C 1
ATOM 2502 O O . ALA A 1 324 ? 31.787 20.661 82.902 1.00 41.95 449 ALA A O 1
ATOM 2504 N N . ASP A 1 325 ? 33.559 19.727 83.938 1.00 38.93 450 ASP A N 1
ATOM 2505 C CA . ASP A 1 325 ? 32.908 19.821 85.251 1.00 38.62 450 ASP A CA 1
ATOM 2506 C C . ASP A 1 325 ? 32.609 21.278 85.646 1.00 36.32 450 ASP A C 1
ATOM 2507 O O . ASP A 1 325 ? 31.506 21.618 86.141 1.00 35.35 450 ASP A O 1
ATOM 2512 N N . TRP A 1 326 ? 33.608 22.130 85.426 1.00 34.27 451 TRP A N 1
ATOM 2513 C CA . TRP A 1 326 ? 33.468 23.555 85.686 1.00 37.99 451 TRP A CA 1
ATOM 2514 C C . TRP A 1 326 ? 32.261 24.123 84.928 1.00 36.43 451 TRP A C 1
ATOM 2515 O O . TRP A 1 326 ? 31.377 24.779 85.503 1.00 38.57 451 TRP A O 1
ATOM 2526 N N . LEU A 1 327 ? 32.226 23.832 83.633 1.00 37.35 452 LEU A N 1
ATOM 2527 C CA . LEU A 1 327 ? 31.200 24.344 82.742 1.00 36.00 452 LEU A CA 1
ATOM 2528 C C . LEU A 1 327 ? 29.839 23.893 83.207 1.00 37.23 452 LEU A C 1
ATOM 2529 O O . LEU A 1 327 ? 28.890 24.685 83.225 1.00 32.27 452 LEU A O 1
ATOM 2534 N N . ALA A 1 328 ? 29.745 22.616 83.569 1.00 33.84 453 ALA A N 1
ATOM 2535 C CA . ALA A 1 328 ? 28.474 22.057 83.995 1.00 36.56 453 ALA A CA 1
ATOM 2536 C C . ALA A 1 328 ? 27.975 22.784 85.246 1.00 32.38 453 ALA A C 1
ATOM 2537 O O . ALA A 1 328 ? 26.796 23.170 85.320 1.00 32.66 453 ALA A O 1
ATOM 2539 N N . GLU A 1 329 ? 28.867 23.004 86.213 1.00 32.24 454 GLU A N 1
ATOM 2540 C CA . GLU A 1 329 ? 28.441 23.749 87.399 1.00 32.09 454 GLU A CA 1
ATOM 2541 C C . GLU A 1 329 ? 27.956 25.164 87.044 1.00 34.46 454 GLU A C 1
ATOM 2542 O O . GLU A 1 329 ? 26.893 25.610 87.508 1.00 34.45 454 GLU A O 1
ATOM 2548 N N . LYS A 1 330 ? 28.712 25.871 86.211 1.00 31.00 455 LYS A N 1
ATOM 2549 C CA . LYS A 1 330 ? 28.259 27.201 85.810 1.00 31.70 455 LYS A CA 1
ATOM 2550 C C . LYS A 1 330 ? 26.917 27.206 85.079 1.00 31.56 455 LYS A C 1
ATOM 2551 O O . LYS A 1 330 ? 26.105 28.103 85.288 1.00 32.99 455 LYS A O 1
ATOM 2557 N N . PHE A 1 331 ? 26.665 26.204 84.245 1.00 28.06 456 PHE A N 1
ATOM 2558 C CA . PHE A 1 331 ? 25.371 26.119 83.577 1.00 29.50 456 PHE A CA 1
ATOM 2559 C C . PHE A 1 331 ? 24.252 25.897 84.560 1.00 31.30 456 PHE A C 1
ATOM 2560 O O . PHE A 1 331 ? 23.169 26.482 84.409 1.00 27.01 456 PHE A O 1
ATOM 2568 N N . GLN A 1 332 ? 24.519 25.050 85.557 1.00 27.91 457 GLN A N 1
ATOM 2569 C CA . GLN A 1 332 ? 23.515 24.768 86.570 1.00 29.15 457 GLN A CA 1
ATOM 2570 C C . GLN A 1 332 ? 23.196 26.009 87.382 1.00 29.45 457 GLN A C 1
ATOM 2571 O O . GLN A 1 332 ? 22.037 26.285 87.671 1.00 29.95 457 GLN A O 1
ATOM 2577 N N . LYS A 1 333 ? 24.228 26.783 87.704 1.00 33.31 458 LYS A N 1
ATOM 2578 C CA . LYS A 1 333 ? 24.069 27.925 88.592 1.00 27.00 458 LYS A CA 1
ATOM 2579 C C . LYS A 1 333 ? 23.594 29.201 87.907 1.00 27.86 458 LYS A C 1
ATOM 2580 O O . LYS A 1 333 ? 23.058 30.091 88.569 1.00 30.05 458 LYS A O 1
ATOM 2586 N N . GLU A 1 334 ? 23.802 29.315 86.596 1.00 27.78 459 GLU A N 1
ATOM 2587 C CA . GLU A 1 334 ? 23.661 30.618 85.938 1.00 21.80 459 GLU A CA 1
ATOM 2588 C C . GLU A 1 334 ? 22.696 30.648 84.771 1.00 25.50 459 GLU A C 1
ATOM 2589 O O . GLU A 1 334 ? 22.452 31.714 84.195 1.00 24.87 459 GLU A O 1
ATOM 2595 N N . THR A 1 335 ? 22.167 29.481 84.406 1.00 27.15 460 THR A N 1
ATOM 2596 C CA . THR A 1 335 ? 21.241 29.371 83.288 1.00 24.23 460 THR A CA 1
ATOM 2597 C C . THR A 1 335 ? 20.161 28.394 83.700 1.00 25.96 460 THR A C 1
ATOM 2598 O O . THR A 1 335 ? 20.286 27.753 84.736 1.00 23.11 460 THR A O 1
ATOM 2602 N N . ASN A 1 336 ? 19.113 28.281 82.887 1.00 24.28 461 ASN A N 1
ATOM 2603 C CA . ASN A 1 336 ? 18.088 27.272 83.086 1.00 21.97 461 ASN A CA 1
ATOM 2604 C C . ASN A 1 336 ? 18.291 26.061 82.176 1.00 29.35 461 ASN A C 1
ATOM 2605 O O . ASN A 1 336 ? 17.400 25.233 82.031 1.00 26.50 461 ASN A O 1
ATOM 2618 N N . LYS A 1 338 ? 19.744 22.481 81.258 1.00 28.37 463 LYS A N 1
ATOM 2619 C CA . LYS A 1 338 ? 20.282 21.304 81.925 1.00 32.50 463 LYS A CA 1
ATOM 2620 C C . LYS A 1 338 ? 21.331 20.610 81.042 1.00 28.47 463 LYS A C 1
ATOM 2621 O O . LYS A 1 338 ? 21.200 20.565 79.814 1.00 28.39 463 LYS A O 1
ATOM 2627 N N . VAL A 1 339 ? 22.382 20.079 81.653 1.00 26.12 464 VAL A N 1
ATOM 2628 C CA . VAL A 1 339 ? 23.485 19.552 80.851 1.00 32.66 464 VAL A CA 1
ATOM 2629 C C . VAL A 1 339 ? 23.824 18.088 81.109 1.00 32.45 464 VAL A C 1
ATOM 2630 O O . VAL A 1 339 ? 23.584 17.571 82.195 1.00 36.21 464 VAL A O 1
ATOM 2634 N N . THR A 1 340 ? 24.364 17.422 80.095 1.00 30.86 465 THR A N 1
ATOM 2635 C CA . THR A 1 340 ? 25.030 16.139 80.305 1.00 29.65 465 THR A CA 1
ATOM 2636 C C . THR A 1 340 ? 26.467 16.183 79.768 1.00 34.59 465 THR A C 1
ATOM 2637 O O . THR A 1 340 ? 26.761 16.900 78.800 1.00 33.89 465 THR A O 1
ATOM 2641 N N . ILE A 1 341 ? 27.361 15.444 80.421 1.00 33.82 466 ILE A N 1
ATOM 2642 C CA . ILE A 1 341 ? 28.782 15.445 80.085 1.00 32.35 466 ILE A CA 1
ATOM 2643 C C . ILE A 1 341 ? 29.249 14.097 79.525 1.00 40.21 466 ILE A C 1
ATOM 2644 O O . ILE A 1 341 ? 28.973 13.048 80.104 1.00 45.18 466 ILE A O 1
ATOM 2649 N N . LEU A 1 342 ? 29.966 14.121 78.409 1.00 41.16 467 LEU A N 1
ATOM 2650 C CA . LEU A 1 342 ? 30.769 12.967 78.008 1.00 36.60 467 LEU A CA 1
ATOM 2651 C C . LEU A 1 342 ? 32.236 13.383 78.050 1.00 40.58 467 LEU A C 1
ATOM 2652 O O . LEU A 1 342 ? 32.654 14.284 77.321 1.00 37.07 467 LEU A O 1
ATOM 2657 N N . HIS A 1 343 ? 33.024 12.748 78.908 1.00 49.60 468 HIS A N 1
ATOM 2658 C CA . HIS A 1 343 ? 34.438 13.110 79.028 1.00 46.89 468 HIS A CA 1
ATOM 2659 C C . HIS A 1 343 ? 35.335 11.993 78.488 1.00 45.99 468 HIS A C 1
ATOM 2660 O O . HIS A 1 343 ? 36.536 12.189 78.265 1.00 43.16 468 HIS A O 1
ATOM 2667 N N . GLY A 1 344 ? 34.733 10.827 78.274 1.00 47.09 469 GLY A N 1
ATOM 2668 C CA . GLY A 1 344 ? 35.376 9.762 77.530 1.00 47.17 469 GLY A CA 1
ATOM 2669 C C . GLY A 1 344 ? 35.505 8.461 78.290 1.00 50.27 469 GLY A C 1
ATOM 2670 O O . GLY A 1 344 ? 35.640 7.394 77.688 1.00 49.15 469 GLY A O 1
ATOM 2671 N N . SER A 1 345 ? 35.451 8.539 79.615 1.00 52.68 470 SER A N 1
ATOM 2672 C CA . SER A 1 345 ? 35.732 7.372 80.443 1.00 54.33 470 SER A CA 1
ATOM 2673 C C . SER A 1 345 ? 34.546 6.841 81.267 1.00 52.72 470 SER A C 1
ATOM 2674 O O . SER A 1 345 ? 34.733 6.321 82.360 1.00 58.32 470 SER A O 1
ATOM 2677 N N . LYS A 1 346 ? 33.335 6.962 80.739 1.00 48.34 471 LYS A N 1
ATOM 2678 C CA . LYS A 1 346 ? 32.171 6.330 81.354 1.00 50.32 471 LYS A CA 1
ATOM 2679 C C . LYS A 1 346 ? 31.826 5.052 80.579 1.00 53.11 471 LYS A C 1
ATOM 2680 O O . LYS A 1 346 ? 32.339 4.829 79.481 1.00 51.43 471 LYS A O 1
ATOM 2686 N N . SER A 1 347 ? 30.961 4.216 81.146 1.00 54.96 472 SER A N 1
ATOM 2687 C CA . SER A 1 347 ? 30.558 2.970 80.494 1.00 52.84 472 SER A CA 1
ATOM 2688 C C . SER A 1 347 ? 29.720 3.252 79.253 1.00 52.92 472 SER A C 1
ATOM 2689 O O . SER A 1 347 ? 29.142 4.328 79.119 1.00 53.15 472 SER A O 1
ATOM 2692 N N . GLN A 1 348 ? 29.630 2.283 78.352 1.00 47.36 473 GLN A N 1
ATOM 2693 C CA . GLN A 1 348 ? 28.803 2.476 77.171 1.00 49.94 473 GLN A CA 1
ATOM 2694 C C . GLN A 1 348 ? 27.335 2.648 77.570 1.00 52.30 473 GLN A C 1
ATOM 2695 O O . GLN A 1 348 ? 26.578 3.352 76.901 1.00 53.31 473 GLN A O 1
ATOM 2701 N N . GLU A 1 349 ? 26.948 2.024 78.679 1.00 57.67 474 GLU A N 1
ATOM 2702 C CA . GLU A 1 349 ? 25.606 2.195 79.239 1.00 57.93 474 GLU A CA 1
ATOM 2703 C C . GLU A 1 349 ? 25.347 3.647 79.619 1.00 52.61 474 GLU A C 1
ATOM 2704 O O . GLU A 1 349 ? 24.378 4.243 79.155 1.00 46.91 474 GLU A O 1
ATOM 2710 N N . GLN A 1 350 ? 26.215 4.203 80.465 1.00 50.33 475 GLN A N 1
ATOM 2711 C CA . GLN A 1 350 ? 26.114 5.601 80.869 1.00 47.50 475 GLN A CA 1
ATOM 2712 C C . GLN A 1 350 ? 26.149 6.538 79.664 1.00 49.52 475 GLN A C 1
ATOM 2713 O O . GLN A 1 350 ? 25.301 7.412 79.516 1.00 43.36 475 GLN A O 1
ATOM 2719 N N . ARG A 1 351 ? 27.125 6.342 78.791 1.00 46.99 476 ARG A N 1
ATOM 2720 C CA . ARG A 1 351 ? 27.236 7.184 77.613 1.00 45.15 476 ARG A CA 1
ATOM 2721 C C . ARG A 1 351 ? 25.958 7.121 76.772 1.00 41.02 476 ARG A C 1
ATOM 2722 O O . ARG A 1 351 ? 25.540 8.120 76.192 1.00 46.62 476 ARG A O 1
ATOM 2730 N N . GLU A 1 352 ? 25.309 5.962 76.751 1.00 44.58 477 GLU A N 1
ATOM 2731 C CA . GLU A 1 352 ? 24.049 5.812 76.019 1.00 49.40 477 GLU A CA 1
ATOM 2732 C C . GLU A 1 352 ? 22.887 6.472 76.770 1.00 44.26 477 GLU A C 1
ATOM 2733 O O . GLU A 1 352 ? 21.908 6.917 76.161 1.00 44.19 477 GLU A O 1
ATOM 2739 N N . HIS A 1 353 ? 23.014 6.553 78.092 1.00 42.42 478 HIS A N 1
ATOM 2740 C CA . HIS A 1 353 ? 22.021 7.237 78.913 1.00 47.83 478 HIS A CA 1
ATOM 2741 C C . HIS A 1 353 ? 22.075 8.727 78.605 1.00 45.95 478 HIS A C 1
ATOM 2742 O O . HIS A 1 353 ? 21.077 9.296 78.149 1.00 39.73 478 HIS A O 1
ATOM 2749 N N . SER A 1 354 ? 23.248 9.326 78.850 1.00 40.36 479 SER A N 1
ATOM 2750 C CA . SER A 1 354 ? 23.576 10.692 78.447 1.00 29.68 479 SER A CA 1
ATOM 2751 C C . SER A 1 354 ? 23.072 10.997 77.044 1.00 39.55 479 SER A C 1
ATOM 2752 O O . SER A 1 354 ? 22.357 11.990 76.819 1.00 39.81 479 SER A O 1
ATOM 2755 N N . LEU A 1 355 ? 23.433 10.138 76.097 1.00 38.27 480 LEU A N 1
ATOM 2756 C CA . LEU A 1 355 ? 23.022 10.346 74.721 1.00 39.10 480 LEU A CA 1
ATOM 2757 C C . LEU A 1 355 ? 21.505 10.353 74.612 1.00 41.04 480 LEU A C 1
ATOM 2758 O O . LEU A 1 355 ? 20.952 11.137 73.846 1.00 44.13 480 LEU A O 1
ATOM 2763 N N . GLN A 1 356 ? 20.826 9.521 75.405 1.00 42.12 481 GLN A N 1
ATOM 2764 C CA . GLN A 1 356 ? 19.354 9.500 75.374 1.00 45.16 481 GLN A CA 1
ATOM 2765 C C . GLN A 1 356 ? 18.703 10.767 75.954 1.00 42.04 481 GLN A C 1
ATOM 2766 O O . GLN A 1 356 ? 17.759 11.314 75.369 1.00 41.23 481 GLN A O 1
ATOM 2772 N N . LEU A 1 357 ? 19.214 11.226 77.096 1.00 37.96 482 LEU A N 1
ATOM 2773 C CA . LEU A 1 357 ? 18.814 12.504 77.666 1.00 35.54 482 LEU A CA 1
ATOM 2774 C C . LEU A 1 357 ? 18.961 13.594 76.620 1.00 39.44 482 LEU A C 1
ATOM 2775 O O . LEU A 1 357 ? 18.087 14.445 76.475 1.00 44.21 482 LEU A O 1
ATOM 2780 N N . PHE A 1 358 ? 20.069 13.559 75.887 1.00 33.86 483 PHE A N 1
ATOM 2781 C CA . PHE A 1 358 ? 20.348 14.596 74.904 1.00 35.93 483 PHE A CA 1
ATOM 2782 C C . PHE A 1 358 ? 19.369 14.538 73.737 1.00 39.33 483 PHE A C 1
ATOM 2783 O O . PHE A 1 358 ? 18.821 15.568 73.325 1.00 39.38 483 PHE A O 1
ATOM 2791 N N . ARG A 1 359 ? 19.140 13.339 73.208 1.00 38.71 484 ARG A N 1
ATOM 2792 C CA . ARG A 1 359 ? 18.278 13.202 72.034 1.00 37.57 484 ARG A CA 1
ATOM 2793 C C . ARG A 1 359 ? 16.818 13.527 72.345 1.00 39.02 484 ARG A C 1
ATOM 2794 O O . ARG A 1 359 ? 16.116 14.088 71.504 1.00 37.64 484 ARG A O 1
ATOM 2802 N N . THR A 1 360 ? 16.372 13.196 73.557 1.00 37.09 485 THR A N 1
ATOM 2803 C CA . THR A 1 360 ? 14.965 13.406 73.947 1.00 42.37 485 THR A CA 1
ATOM 2804 C C . THR A 1 360 ? 14.674 14.717 74.706 1.00 46.98 485 THR A C 1
ATOM 2805 O O . THR A 1 360 ? 13.622 14.858 75.346 1.00 46.55 485 THR A O 1
ATOM 2809 N N . ASN A 1 361 ? 15.604 15.665 74.627 1.00 42.08 486 ASN A N 1
ATOM 2810 C CA . ASN A 1 361 ? 15.501 16.957 75.312 1.00 35.64 486 ASN A CA 1
ATOM 2811 C C . ASN A 1 361 ? 15.2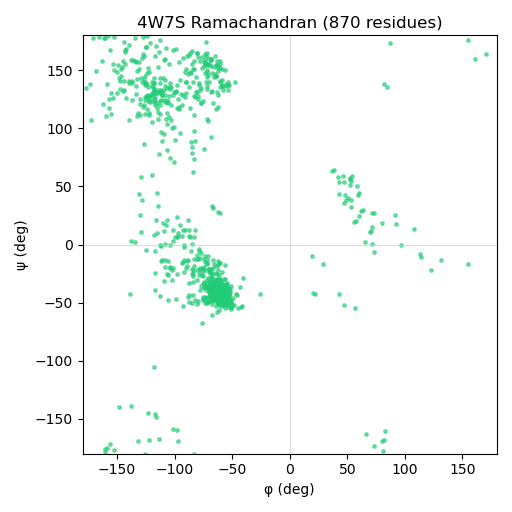85 16.936 76.834 1.00 34.68 486 ASN A C 1
ATOM 2812 O O . ASN A 1 361 ? 14.889 17.931 77.412 1.00 34.38 486 ASN A O 1
ATOM 2817 N N . LYS A 1 362 ? 15.580 15.828 77.495 1.00 35.09 487 LYS A N 1
ATOM 2818 C CA . LYS A 1 362 ? 15.572 15.880 78.951 1.00 33.88 487 LYS A CA 1
ATOM 2819 C C . LYS A 1 362 ? 16.710 16.784 79.418 1.00 37.96 487 LYS A C 1
ATOM 2820 O O . LYS A 1 362 ? 16.657 17.327 80.518 1.00 35.77 487 LYS A O 1
ATOM 2826 N N . VAL A 1 363 ? 17.747 16.918 78.588 1.00 33.28 488 VAL A N 1
ATOM 2827 C CA . VAL A 1 363 ? 18.794 17.915 78.778 1.00 28.52 488 VAL A CA 1
ATOM 2828 C C . VAL A 1 363 ? 18.991 18.653 77.457 1.00 30.59 488 VAL A C 1
ATOM 2829 O O . VAL A 1 363 ? 18.662 18.125 76.395 1.00 30.76 488 VAL A O 1
ATOM 2833 N N . GLN A 1 364 ? 19.528 19.870 77.525 1.00 25.84 489 GLN A N 1
ATOM 2834 C CA . GLN A 1 364 ? 19.523 20.777 76.381 1.00 26.63 489 GLN A CA 1
ATOM 2835 C C . GLN A 1 364 ? 20.917 20.881 75.789 1.00 26.44 489 GLN A C 1
ATOM 2836 O O . GLN A 1 364 ? 21.100 21.187 74.613 1.00 25.93 489 GLN A O 1
ATOM 2842 N N . ILE A 1 365 ? 21.898 20.623 76.635 1.00 25.66 490 ILE A N 1
ATOM 2843 C CA . ILE A 1 365 ? 23.284 20.856 76.311 1.00 27.36 490 ILE A CA 1
ATOM 2844 C C . ILE A 1 365 ? 24.116 19.633 76.654 1.00 32.07 490 ILE A C 1
ATOM 2845 O O . ILE A 1 365 ? 24.065 19.127 77.782 1.00 27.07 490 ILE A O 1
ATOM 2858 N N . ILE A 1 367 ? 27.991 18.508 76.986 1.00 22.34 492 ILE A N 1
ATOM 2859 C CA . ILE A 1 367 ? 29.386 18.912 77.054 1.00 28.81 492 ILE A CA 1
ATOM 2860 C C . ILE A 1 367 ? 30.314 17.723 76.753 1.00 34.04 492 ILE A C 1
ATOM 2861 O O . ILE A 1 367 ? 30.266 16.692 77.436 1.00 35.14 492 ILE A O 1
ATOM 2866 N N . ALA A 1 368 ? 31.145 17.859 75.721 1.00 28.00 493 ALA A N 1
ATOM 2867 C CA . ALA A 1 368 ? 32.026 16.758 75.310 1.00 30.89 493 ALA A CA 1
ATOM 2868 C C . ALA A 1 368 ? 33.484 17.177 75.163 1.00 28.91 493 ALA A C 1
ATOM 2869 O O . ALA A 1 368 ? 33.774 18.295 74.722 1.00 28.92 493 ALA A O 1
ATOM 2871 N N . THR A 1 369 ? 34.392 16.273 75.539 1.00 29.62 494 THR A N 1
ATOM 2872 C CA . THR A 1 369 ? 35.826 16.450 75.288 1.00 30.16 494 THR A CA 1
ATOM 2873 C C . THR A 1 369 ? 36.164 16.009 73.874 1.00 31.28 494 THR A C 1
ATOM 2874 O O . THR A 1 369 ? 35.294 15.547 73.128 1.00 30.45 494 THR A O 1
ATOM 2878 N N . ASN A 1 370 ? 37.440 16.119 73.522 1.00 31.88 495 ASN A N 1
ATOM 2879 C CA . ASN A 1 370 ? 37.838 16.080 72.118 1.00 31.69 495 ASN A CA 1
ATOM 2880 C C . ASN A 1 370 ? 37.337 14.895 71.286 1.00 29.17 495 ASN A C 1
ATOM 2881 O O . ASN A 1 370 ? 36.980 15.067 70.120 1.00 26.89 495 ASN A O 1
ATOM 2886 N N . VAL A 1 371 ? 37.292 13.704 71.877 1.00 29.54 496 VAL A N 1
ATOM 2887 C CA . VAL A 1 371 ? 36.847 12.531 71.125 1.00 30.69 496 VAL A CA 1
ATOM 2888 C C . VAL A 1 371 ? 35.760 11.746 71.857 1.00 33.48 496 VAL A C 1
ATOM 2889 O O . VAL A 1 371 ? 35.411 10.635 71.453 1.00 31.98 496 VAL A O 1
ATOM 2893 N N . ALA A 1 372 ? 35.223 12.332 72.927 1.00 34.09 497 ALA A N 1
ATOM 2894 C CA . ALA A 1 372 ? 34.170 11.689 73.708 1.00 29.01 497 ALA A CA 1
ATOM 2895 C C . ALA A 1 372 ? 32.892 11.472 72.909 1.00 27.92 497 ALA A C 1
ATOM 2896 O O . ALA A 1 372 ? 32.124 10.574 73.213 1.00 30.56 497 ALA A O 1
ATOM 2898 N N . ALA A 1 373 ? 32.661 12.273 71.878 1.00 26.30 498 ALA A N 1
ATOM 2899 C CA . ALA A 1 373 ? 31.405 12.150 71.148 1.00 26.40 498 ALA A CA 1
ATOM 2900 C C . ALA A 1 373 ? 31.557 11.453 69.805 1.00 28.95 498 ALA A C 1
ATOM 2901 O O . ALA A 1 373 ? 30.579 11.269 69.077 1.00 32.00 498 ALA A O 1
ATOM 2903 N N . ARG A 1 374 ? 32.782 11.067 69.463 1.00 32.60 499 ARG A N 1
ATOM 2904 C CA . ARG A 1 374 ? 33.026 10.405 68.180 1.00 32.18 499 ARG A CA 1
ATOM 2905 C C . ARG A 1 374 ? 32.311 9.062 68.128 1.00 29.01 499 ARG A C 1
ATOM 2906 O O . ARG A 1 374 ? 32.173 8.369 69.136 1.00 26.08 499 ARG A O 1
ATOM 2914 N N . GLY A 1 375 ? 31.828 8.709 66.950 1.00 32.62 500 GLY A N 1
ATOM 2915 C CA . GLY A 1 375 ? 31.189 7.420 66.768 1.00 34.84 500 GLY A CA 1
ATOM 2916 C C . GLY A 1 375 ? 29.808 7.260 67.378 1.00 39.29 500 GLY A C 1
ATOM 2917 O O . GLY A 1 375 ? 29.161 6.235 67.159 1.00 45.03 500 GLY A O 1
ATOM 2918 N N . LEU A 1 376 ? 29.348 8.251 68.142 1.00 40.19 501 LEU A N 1
ATOM 2919 C CA . LEU A 1 376 ? 28.012 8.185 68.725 1.00 32.21 501 LEU A CA 1
ATOM 2920 C C . LEU A 1 376 ? 26.986 8.855 67.825 1.00 39.95 501 LEU A C 1
ATOM 2921 O O . LEU A 1 376 ? 27.327 9.660 66.951 1.00 43.08 501 LEU A O 1
ATOM 2926 N N . ASP A 1 377 ? 25.722 8.512 68.049 1.00 45.17 502 ASP A N 1
ATOM 2927 C CA . ASP A 1 377 ? 24.619 9.042 67.261 1.00 43.84 502 ASP A CA 1
ATOM 2928 C C . ASP A 1 377 ? 24.165 10.392 67.824 1.00 45.59 502 ASP A C 1
ATOM 2929 O O . ASP A 1 377 ? 23.165 10.476 68.543 1.00 47.68 502 ASP A O 1
ATOM 2934 N N . ILE A 1 378 ? 24.914 11.444 67.518 1.00 38.21 503 ILE A N 1
ATOM 2935 C CA . ILE A 1 378 ? 24.560 12.765 68.008 1.00 36.17 503 ILE A CA 1
ATOM 2936 C C . ILE A 1 378 ? 23.498 13.354 67.086 1.00 29.38 503 ILE A C 1
ATOM 2937 O O . ILE A 1 378 ? 23.685 13.394 65.876 1.00 30.34 503 ILE A O 1
ATOM 2942 N N . PRO A 1 379 ? 22.364 13.797 67.649 1.00 29.18 504 PRO A N 1
ATOM 2943 C CA . PRO A 1 379 ? 21.333 14.389 66.789 1.00 30.44 504 PRO A CA 1
ATOM 2944 C C . PRO A 1 379 ? 21.864 15.653 66.136 1.00 30.21 504 PRO A C 1
ATOM 2945 O O . PRO A 1 379 ? 22.825 16.235 66.639 1.00 31.48 504 PRO A O 1
ATOM 2949 N N . ASN A 1 380 ? 21.276 16.073 65.028 1.00 28.15 505 ASN A N 1
ATOM 2950 C CA . ASN A 1 380 ? 21.639 17.368 64.495 1.00 28.91 505 ASN A CA 1
ATOM 2951 C C . ASN A 1 380 ? 21.374 18.436 65.560 1.00 36.75 505 ASN A C 1
ATOM 2952 O O . ASN A 1 380 ? 20.318 18.438 66.200 1.00 37.47 505 ASN A O 1
ATOM 2957 N N . VAL A 1 381 ? 22.345 19.319 65.774 1.00 31.29 506 VAL A N 1
ATOM 2958 C CA . VAL A 1 381 ? 22.200 20.376 66.757 1.00 26.51 506 VAL A CA 1
ATOM 2959 C C . VAL A 1 381 ? 22.026 21.706 66.032 1.00 26.90 506 VAL A C 1
ATOM 2960 O O . VAL A 1 381 ? 22.362 21.826 64.852 1.00 26.60 506 VAL A O 1
ATOM 2964 N N . SER A 1 382 ? 21.478 22.698 66.727 1.00 23.82 507 SER A N 1
ATOM 2965 C CA . SER A 1 382 ? 21.296 24.022 66.138 1.00 22.53 507 SER A CA 1
ATOM 2966 C C . SER A 1 382 ? 22.574 24.844 66.293 1.00 27.78 507 SER A C 1
ATOM 2967 O O . SER A 1 382 ? 22.821 25.768 65.522 1.00 27.57 507 SER A O 1
ATOM 2970 N N . LEU A 1 383 ? 23.371 24.500 67.303 1.00 21.71 508 LEU A N 1
ATOM 2971 C CA . LEU A 1 383 ? 24.560 25.251 67.625 1.00 24.45 508 LEU A CA 1
ATOM 2972 C C . LEU A 1 383 ? 25.692 24.350 68.126 1.00 25.16 508 LEU A C 1
ATOM 2973 O O . LEU A 1 383 ? 25.490 23.489 68.989 1.00 23.86 508 LEU A O 1
ATOM 2978 N N . VAL A 1 384 ? 26.880 24.556 67.569 1.00 20.68 509 VAL A N 1
ATOM 2979 C CA . VAL A 1 384 ? 28.090 23.936 68.097 1.00 26.63 509 VAL A CA 1
ATOM 2980 C C . VAL A 1 384 ? 28.972 25.021 68.700 1.00 22.88 509 VAL A C 1
ATOM 2981 O O . VAL A 1 384 ? 29.255 26.027 68.052 1.00 22.58 509 VAL A O 1
ATOM 2985 N N . VAL A 1 385 ? 29.405 24.826 69.938 1.00 20.08 510 VAL A N 1
ATOM 2986 C CA . VAL A 1 385 ? 30.312 25.778 70.547 1.00 19.07 510 VAL A CA 1
ATOM 2987 C C . VAL A 1 385 ? 31.654 25.110 70.818 1.00 23.55 510 VAL A C 1
ATOM 2988 O O . VAL A 1 385 ? 31.724 24.095 71.521 1.00 21.62 510 VAL A O 1
ATOM 2992 N N . ASN A 1 386 ? 32.711 25.677 70.239 1.00 23.68 511 ASN A N 1
ATOM 2993 C CA . ASN A 1 386 ? 34.080 25.365 70.639 1.00 21.83 511 ASN A CA 1
ATOM 2994 C C . ASN A 1 386 ? 34.491 26.237 71.795 1.00 22.99 511 ASN A C 1
ATOM 2995 O O . ASN A 1 386 ? 35.031 27.320 71.589 1.00 25.96 511 ASN A O 1
ATOM 3000 N N . PHE A 1 387 ? 34.218 25.782 73.008 1.00 20.67 512 PHE A N 1
ATOM 3001 C CA . PHE A 1 387 ? 34.669 26.505 74.185 1.00 26.30 512 PHE A CA 1
ATOM 3002 C C . PHE A 1 387 ? 36.222 26.598 74.275 1.00 28.58 512 PHE A C 1
ATOM 3003 O O . PHE A 1 387 ? 36.756 27.670 74.548 1.00 26.75 512 PHE A O 1
ATOM 3011 N N . GLN A 1 388 ? 36.925 25.480 74.064 1.00 27.78 513 GLN A N 1
ATOM 3012 C CA . GLN A 1 388 ? 38.387 25.468 73.891 1.00 28.92 513 GLN A CA 1
ATOM 3013 C C . GLN A 1 388 ? 38.634 24.825 72.540 1.00 26.54 513 GLN A C 1
ATOM 3014 O O . GLN A 1 388 ? 38.324 23.647 72.390 1.00 29.32 513 GLN A O 1
ATOM 3020 N N . ILE A 1 389 ? 39.149 25.557 71.549 1.00 28.03 514 ILE A N 1
ATOM 3021 C CA . ILE A 1 389 ? 39.364 24.936 70.228 1.00 31.63 514 ILE A CA 1
ATOM 3022 C C . ILE A 1 389 ? 40.356 23.797 70.335 1.00 35.27 514 ILE A C 1
ATOM 3023 O O . ILE A 1 389 ? 41.199 23.776 71.239 1.00 29.92 514 ILE A O 1
ATOM 3028 N N . SER A 1 390 ? 40.246 22.835 69.426 1.00 32.37 515 SER A N 1
ATOM 3029 C CA . SER A 1 390 ? 41.215 21.762 69.409 1.00 33.53 515 SER A CA 1
ATOM 3030 C C . SER A 1 390 ? 42.520 22.288 68.845 1.00 36.48 515 SER A C 1
ATOM 3031 O O . SER A 1 390 ? 42.552 23.350 68.224 1.00 35.54 515 SER A O 1
ATOM 3034 N N . LYS A 1 391 ? 43.596 21.543 69.058 1.00 40.89 516 LYS A N 1
ATOM 3035 C CA . LYS A 1 391 ? 44.891 21.962 68.554 1.00 40.36 516 LYS A CA 1
ATOM 3036 C C . LYS A 1 391 ? 44.973 21.719 67.056 1.00 33.87 516 LYS A C 1
ATOM 3037 O O . LYS A 1 391 ? 45.774 22.337 66.374 1.00 36.78 516 LYS A O 1
ATOM 3043 N N . LYS A 1 392 ? 44.118 20.838 66.547 1.00 31.67 517 LYS A N 1
ATOM 3044 C CA . LYS A 1 392 ? 44.162 20.450 65.139 1.00 35.79 517 LYS A CA 1
ATOM 3045 C C . LYS A 1 392 ? 42.883 20.825 64.368 1.00 33.15 517 LYS A C 1
ATOM 3046 O O . LYS A 1 392 ? 41.769 20.717 64.899 1.00 34.95 517 LYS A O 1
ATOM 3060 N N . ASP A 1 394 ? 41.510 19.224 61.980 1.00 37.85 519 ASP A N 1
ATOM 3061 C CA . ASP A 1 394 ? 40.677 18.048 61.731 1.00 36.47 519 ASP A CA 1
ATOM 3062 C C . ASP A 1 394 ? 39.569 17.966 62.765 1.00 32.39 519 ASP A C 1
ATOM 3063 O O . ASP A 1 394 ? 38.412 17.664 62.449 1.00 33.84 519 ASP A O 1
ATOM 3068 N N . ASP A 1 395 ? 39.925 18.236 64.013 1.00 31.11 520 ASP A N 1
ATOM 3069 C CA . ASP A 1 395 ? 38.944 18.174 65.070 1.00 31.48 520 ASP A CA 1
ATOM 3070 C C . ASP A 1 395 ? 37.937 19.318 64.925 1.00 33.26 520 ASP A C 1
ATOM 3071 O O . ASP A 1 395 ? 36.752 19.121 65.151 1.00 31.77 520 ASP A O 1
ATOM 3076 N N . TYR A 1 396 ? 38.400 20.500 64.524 1.00 30.02 521 TYR A N 1
ATOM 3077 C CA . TYR A 1 396 ? 37.493 21.622 64.323 1.00 29.70 521 TYR A CA 1
ATOM 3078 C C . TYR A 1 396 ? 36.433 21.249 63.286 1.00 28.72 521 TYR A C 1
ATOM 3079 O O . TYR A 1 396 ? 35.221 21.403 63.523 1.00 30.43 521 TYR A O 1
ATOM 3088 N N . ILE A 1 397 ? 36.896 20.730 62.153 1.00 26.89 522 ILE A N 1
ATOM 3089 C CA . ILE A 1 397 ? 36.008 20.346 61.059 1.00 24.31 522 ILE A CA 1
ATOM 3090 C C . ILE A 1 397 ? 35.020 19.253 61.500 1.00 28.52 522 ILE A C 1
ATOM 3091 O O . ILE A 1 397 ? 33.796 19.316 61.226 1.00 27.42 522 ILE A O 1
ATOM 3096 N N . HIS A 1 398 ? 35.542 18.288 62.248 1.00 29.84 523 HIS A N 1
ATOM 3097 C CA . HIS A 1 398 ? 34.694 17.255 62.813 1.00 26.54 523 HIS A CA 1
ATOM 3098 C C . HIS A 1 398 ? 33.600 17.798 63.736 1.00 28.62 523 HIS A C 1
ATOM 3099 O O . HIS A 1 398 ? 32.442 17.391 63.647 1.00 32.00 523 HIS A O 1
ATOM 3106 N N . ARG A 1 399 ? 33.971 18.716 64.614 1.00 25.15 524 ARG A N 1
ATOM 3107 C CA . ARG A 1 399 ? 33.044 19.296 65.570 1.00 25.01 524 ARG A CA 1
ATOM 3108 C C . ARG A 1 399 ? 31.950 20.075 64.878 1.00 28.29 524 ARG A C 1
ATOM 3109 O O . ARG A 1 399 ? 30.759 19.836 65.127 1.00 26.37 524 ARG A O 1
ATOM 3117 N N . ILE A 1 400 ? 32.333 21.008 64.008 1.00 23.06 525 ILE A N 1
ATOM 3118 C CA . ILE A 1 400 ? 31.297 21.785 63.338 1.00 28.12 525 ILE A CA 1
ATOM 3119 C C . ILE A 1 400 ? 30.446 20.918 62.403 1.00 29.32 525 ILE A C 1
ATOM 3120 O O . ILE A 1 400 ? 29.345 21.320 62.017 1.00 27.18 525 ILE A O 1
ATOM 3125 N N . GLY A 1 401 ? 30.938 19.726 62.060 1.00 26.01 526 GLY A N 1
ATOM 3126 C CA . GLY A 1 401 ? 30.085 18.755 61.393 1.00 22.25 526 GLY A CA 1
ATOM 3127 C C . GLY A 1 401 ? 28.794 18.363 62.115 1.00 25.87 526 GLY A C 1
ATOM 3128 O O . GLY A 1 401 ? 27.884 17.822 61.501 1.00 29.13 526 GLY A O 1
ATOM 3129 N N . ARG A 1 402 ? 28.706 18.625 63.416 1.00 25.97 527 ARG A N 1
ATOM 3130 C CA . ARG A 1 402 ? 27.540 18.238 64.210 1.00 20.55 527 ARG A CA 1
ATOM 3131 C C . ARG A 1 402 ? 26.309 19.097 63.898 1.00 25.74 527 ARG A C 1
ATOM 3132 O O . ARG A 1 402 ? 25.182 18.733 64.231 1.00 32.06 527 ARG A O 1
ATOM 3140 N N . THR A 1 403 ? 26.530 20.229 63.248 1.00 24.46 528 THR A N 1
ATOM 3141 C CA . THR A 1 403 ? 25.461 21.156 62.933 1.00 29.18 528 THR A CA 1
ATOM 3142 C C . THR A 1 403 ? 25.272 21.279 61.431 1.00 31.57 528 THR A C 1
ATOM 3143 O O . THR A 1 403 ? 26.080 20.772 60.659 1.00 32.65 528 THR A O 1
ATOM 3147 N N . GLY A 1 404 ? 24.196 21.949 61.022 1.00 35.50 529 GLY A N 1
ATOM 3148 C CA . GLY A 1 404 ? 23.899 22.129 59.611 1.00 40.21 529 GLY A CA 1
ATOM 3149 C C . GLY A 1 404 ? 23.746 20.852 58.792 1.00 39.67 529 GLY A C 1
ATOM 3150 O O . GLY A 1 404 ? 23.861 20.874 57.566 1.00 42.58 529 GLY A O 1
ATOM 3151 N N . ARG A 1 405 ? 23.484 19.738 59.467 1.00 36.53 530 ARG A N 1
ATOM 3152 C CA . ARG A 1 405 ? 23.238 18.469 58.784 1.00 43.69 530 ARG A CA 1
ATOM 3153 C C . ARG A 1 405 ? 21.880 18.444 58.075 1.00 45.40 530 ARG A C 1
ATOM 3154 O O . ARG A 1 405 ? 20.930 19.109 58.504 1.00 49.17 530 ARG A O 1
ATOM 3162 N N . ALA A 1 406 ? 21.804 17.680 56.986 1.00 45.13 531 ALA A N 1
ATOM 3163 C CA . ALA A 1 406 ? 20.576 17.551 56.189 1.00 53.72 531 ALA A CA 1
ATOM 3164 C C . ALA A 1 406 ? 19.947 18.884 55.751 1.00 55.08 531 ALA A C 1
ATOM 3165 O O . ALA A 1 406 ? 18.785 19.164 56.061 1.00 58.81 531 ALA A O 1
ATOM 3167 N N . ALA A 1 407 ? 20.720 19.707 55.049 1.00 49.02 532 ALA A N 1
ATOM 3168 C CA . ALA A 1 407 ? 20.202 20.946 54.460 1.00 50.09 532 ALA A CA 1
ATOM 3169 C C . ALA A 1 407 ? 19.728 22.011 55.460 1.00 47.58 532 ALA A C 1
ATOM 3170 O O . ALA A 1 407 ? 19.247 23.070 55.058 1.00 51.40 532 ALA A O 1
ATOM 3172 N N . ASN A 1 408 ? 19.868 21.740 56.752 1.00 49.33 533 ASN A N 1
ATOM 3173 C CA . ASN A 1 408 ? 19.524 22.729 57.778 1.00 52.58 533 ASN A CA 1
ATOM 3174 C C . ASN A 1 408 ? 20.530 23.878 57.903 1.00 51.76 533 ASN A C 1
ATOM 3175 O O . ASN A 1 408 ? 21.700 23.730 57.527 1.00 50.12 533 ASN A O 1
ATOM 3180 N N . GLU A 1 409 ? 20.069 25.015 58.432 1.00 51.26 534 GLU A N 1
ATOM 3181 C CA . GLU A 1 409 ? 20.964 26.108 58.812 1.00 48.14 534 GLU A CA 1
ATOM 3182 C C . GLU A 1 409 ? 21.598 25.810 60.176 1.00 45.84 534 GLU A C 1
ATOM 3183 O O . GLU A 1 409 ? 20.913 25.447 61.137 1.00 39.90 534 GLU A O 1
ATOM 3189 N N . GLY A 1 410 ? 22.911 25.964 60.265 1.00 34.14 535 GLY A N 1
ATOM 3190 C CA . GLY A 1 410 ? 23.593 25.635 61.494 1.00 26.31 535 GLY A CA 1
ATOM 3191 C C . GLY A 1 410 ? 24.438 26.792 61.930 1.00 28.56 535 GLY A C 1
ATOM 3192 O O . GLY A 1 410 ? 24.714 27.704 61.142 1.00 31.40 535 GLY A O 1
ATOM 3193 N N . THR A 1 411 ? 24.848 26.763 63.189 1.00 23.56 536 THR A N 1
ATOM 3194 C CA . THR A 1 411 ? 25.758 27.775 63.701 1.00 25.41 536 THR A CA 1
ATOM 3195 C C . THR A 1 411 ? 26.891 27.135 64.501 1.00 28.25 536 THR A C 1
ATOM 3196 O O . THR A 1 411 ? 26.674 26.218 65.310 1.00 26.87 536 THR A O 1
ATOM 3200 N N . ALA A 1 412 ? 28.103 27.626 64.266 1.00 27.73 537 ALA A N 1
ATOM 3201 C CA . ALA A 1 412 ? 29.269 27.190 65.018 1.00 22.69 537 ALA A CA 1
ATOM 3202 C C . ALA A 1 412 ? 29.970 28.412 65.591 1.00 24.40 537 ALA A C 1
ATOM 3203 O O . ALA A 1 412 ? 30.385 29.304 64.859 1.00 25.05 537 ALA A O 1
ATOM 3205 N N . VAL A 1 413 ? 30.082 28.460 66.911 1.00 20.28 538 VAL A N 1
ATOM 3206 C CA . VAL A 1 413 ? 30.741 29.569 67.560 1.00 21.43 538 VAL A CA 1
ATOM 3207 C C . VAL A 1 413 ? 31.987 29.077 68.297 1.00 26.83 538 VAL A C 1
ATOM 3208 O O . VAL A 1 413 ? 31.920 28.148 69.128 1.00 22.04 538 VAL A O 1
ATOM 3212 N N . SER A 1 414 ? 33.122 29.704 67.994 1.00 19.13 539 SER A N 1
ATOM 3213 C CA . SER A 1 414 ? 34.376 29.345 68.651 1.00 24.80 539 SER A CA 1
ATOM 3214 C C . SER A 1 414 ? 34.941 30.529 69.429 1.00 23.62 539 SER A C 1
ATOM 3215 O O . SER A 1 414 ? 34.974 31.654 68.933 1.00 25.79 539 SER A O 1
ATOM 3218 N N . PHE A 1 415 ? 35.391 30.272 70.650 1.00 25.47 540 PHE A N 1
ATOM 3219 C CA . PHE A 1 415 ? 36.100 31.285 71.425 1.00 26.08 540 PHE A CA 1
ATOM 3220 C C . PHE A 1 415 ? 37.579 30.989 71.440 1.00 25.02 540 PHE A C 1
ATOM 3221 O O . PHE A 1 415 ? 37.982 29.874 71.770 1.00 31.03 540 PHE A O 1
ATOM 3229 N N . VAL A 1 416 ? 38.388 31.979 71.085 1.00 24.73 541 VAL A N 1
ATOM 3230 C CA . VAL A 1 416 ? 39.832 31.835 71.214 1.00 29.04 541 VAL A CA 1
ATOM 3231 C C . VAL A 1 416 ? 40.388 32.865 72.191 1.00 30.21 541 VAL A C 1
ATOM 3232 O O . VAL A 1 416 ? 39.896 34.001 72.262 1.00 29.53 541 VAL A O 1
ATOM 3236 N N . SER A 1 417 ? 41.395 32.452 72.957 1.00 32.12 542 SER A N 1
ATOM 3237 C CA . SER A 1 417 ? 42.107 33.355 73.862 1.00 34.19 542 SER A CA 1
ATOM 3238 C C . SER A 1 417 ? 43.421 33.743 73.209 1.00 37.98 542 SER A C 1
ATOM 3239 O O . SER A 1 417 ? 43.560 33.635 71.996 1.00 44.35 542 SER A O 1
ATOM 3242 N N . ALA A 1 418 ? 44.397 34.188 73.987 1.00 41.32 543 ALA A N 1
ATOM 3243 C CA . ALA A 1 418 ? 45.679 34.534 73.378 1.00 42.86 543 ALA A CA 1
ATOM 3244 C C . ALA A 1 418 ? 46.682 33.384 73.501 1.00 38.23 543 ALA A C 1
ATOM 3245 O O . ALA A 1 418 ? 47.849 33.513 73.144 1.00 42.19 543 ALA A O 1
ATOM 3247 N N . ALA A 1 419 ? 46.206 32.244 73.975 1.00 36.84 544 ALA A N 1
ATOM 3248 C CA . ALA A 1 419 ? 47.087 31.115 74.234 1.00 34.39 544 ALA A CA 1
ATOM 3249 C C . ALA A 1 419 ? 47.123 30.110 73.107 1.00 35.18 544 ALA A C 1
ATOM 3250 O O . ALA A 1 419 ? 47.655 29.026 73.283 1.00 47.33 544 ALA A O 1
ATOM 3252 N N . GLU A 1 420 ? 46.553 30.422 71.957 1.00 34.50 545 GLU A N 1
ATOM 3253 C CA . GLU A 1 420 ? 46.514 29.410 70.907 1.00 33.72 545 GLU A CA 1
ATOM 3254 C C . GLU A 1 420 ? 47.756 29.478 70.043 1.00 30.98 545 GLU A C 1
ATOM 3255 O O . GLU A 1 420 ? 48.482 30.481 70.038 1.00 32.46 545 GLU A O 1
ATOM 3261 N N . ASP A 1 421 ? 48.002 28.407 69.308 1.00 26.98 546 ASP A N 1
ATOM 3262 C CA . ASP A 1 421 ? 49.074 28.431 68.337 1.00 29.21 546 ASP A CA 1
ATOM 3263 C C . ASP A 1 421 ? 48.677 29.380 67.220 1.00 31.36 546 ASP A C 1
ATOM 3264 O O . ASP A 1 421 ? 47.570 29.300 66.690 1.00 37.94 546 ASP A O 1
ATOM 3269 N N . GLU A 1 422 ? 49.584 30.276 66.869 1.00 35.40 547 GLU A N 1
ATOM 3270 C CA . GLU A 1 422 ? 49.365 31.236 65.799 1.00 36.55 547 GLU A CA 1
ATOM 3271 C C . GLU A 1 422 ? 49.046 30.554 64.450 1.00 35.70 547 GLU A C 1
ATOM 3272 O O . GLU A 1 422 ? 48.192 31.013 63.689 1.00 30.88 547 GLU A O 1
ATOM 3278 N N . SER A 1 423 ? 49.720 29.451 64.158 1.00 31.01 548 SER A N 1
ATOM 3279 C CA . SER A 1 423 ? 49.496 28.763 62.890 1.00 38.04 548 SER A CA 1
ATOM 3280 C C . SER A 1 423 ? 48.088 28.161 62.798 1.00 33.21 548 SER A C 1
ATOM 3281 O O . SER A 1 423 ? 47.489 28.104 61.706 1.00 29.25 548 SER A O 1
ATOM 3284 N N . LEU A 1 424 ? 47.570 27.721 63.945 1.00 29.58 549 LEU A N 1
ATOM 3285 C CA . LEU A 1 424 ? 46.205 27.218 64.028 1.00 29.22 549 LEU A CA 1
ATOM 3286 C C . LEU A 1 424 ? 45.198 28.326 63.750 1.00 25.07 549 LEU A C 1
ATOM 3287 O O . LEU A 1 424 ? 44.287 28.156 62.964 1.00 23.08 549 LEU A O 1
ATOM 3292 N N . ILE A 1 425 ? 45.376 29.468 64.391 1.00 23.91 550 ILE A N 1
ATOM 3293 C CA . ILE A 1 425 ? 44.516 30.604 64.125 1.00 25.95 550 ILE A CA 1
ATOM 3294 C C . ILE A 1 425 ? 44.594 31.044 62.656 1.00 26.93 550 ILE A C 1
ATOM 3295 O O . ILE A 1 425 ? 43.600 31.461 62.060 1.00 27.02 550 ILE A O 1
ATOM 3300 N N . ARG A 1 426 ? 45.775 30.930 62.069 1.00 26.90 551 ARG A N 1
ATOM 3301 C CA . ARG A 1 426 ? 45.966 31.290 60.670 1.00 28.88 551 ARG A CA 1
ATOM 3302 C C . ARG A 1 426 ? 45.158 30.347 59.759 1.00 27.15 551 ARG A C 1
ATOM 3303 O O . ARG A 1 426 ? 44.411 30.793 58.851 1.00 28.52 551 ARG A O 1
ATOM 3311 N N . GLU A 1 427 ? 45.283 29.047 60.028 1.00 23.20 552 GLU A N 1
ATOM 3312 C CA . GLU A 1 427 ? 44.519 28.039 59.291 1.00 25.32 552 GLU A CA 1
ATOM 3313 C C . GLU A 1 427 ? 43.030 28.283 59.458 1.00 26.24 552 GLU A C 1
ATOM 3314 O O . GLU A 1 427 ? 42.265 28.155 58.505 1.00 29.76 552 GLU A O 1
ATOM 3320 N N . LEU A 1 428 ? 42.627 28.633 60.675 1.00 22.77 553 LEU A N 1
ATOM 3321 C CA . LEU A 1 428 ? 41.229 28.808 61.000 1.00 22.43 553 LEU A CA 1
ATOM 3322 C C . LEU A 1 428 ? 40.665 30.009 60.245 1.00 25.96 553 LEU A C 1
ATOM 3323 O O . LEU A 1 428 ? 39.554 29.955 59.725 1.00 23.27 553 LEU A O 1
ATOM 3328 N N . TYR A 1 429 ? 41.439 31.087 60.167 1.00 26.79 554 TYR A N 1
ATOM 3329 C CA . TYR A 1 429 ? 40.999 32.248 59.414 1.00 26.90 554 TYR A CA 1
ATOM 3330 C C . TYR A 1 429 ? 40.837 31.855 57.953 1.00 27.91 554 TYR A C 1
ATOM 3331 O O . TYR A 1 429 ? 39.857 32.231 57.302 1.00 26.26 554 TYR A O 1
ATOM 3340 N N . LYS A 1 430 ? 41.799 31.102 57.429 1.00 27.36 555 LYS A N 1
ATOM 3341 C CA . LYS A 1 430 ? 41.660 30.692 56.045 1.00 24.46 555 LYS A CA 1
ATOM 3342 C C . LYS A 1 430 ? 40.364 29.895 55.851 1.00 31.58 555 LYS A C 1
ATOM 3343 O O . LYS A 1 430 ? 39.595 30.143 54.912 1.00 32.57 555 LYS A O 1
ATOM 3349 N N . TYR A 1 431 ? 40.092 28.984 56.774 1.00 27.42 556 TYR A N 1
ATOM 3350 C CA . TYR A 1 431 ? 38.956 28.094 56.635 1.00 24.47 556 TYR A CA 1
ATOM 3351 C C . TYR A 1 431 ? 37.633 28.835 56.730 1.00 29.57 556 TYR A C 1
ATOM 3352 O O . TYR A 1 431 ? 36.674 28.510 56.037 1.00 33.05 556 TYR A O 1
ATOM 3361 N N . VAL A 1 432 ? 37.579 29.812 57.618 1.00 28.90 557 VAL A N 1
ATOM 3362 C CA . VAL A 1 432 ? 36.372 30.580 57.816 1.00 27.07 557 VAL A CA 1
ATOM 3363 C C . VAL A 1 432 ? 36.139 31.502 56.631 1.00 28.96 557 VAL A C 1
ATOM 3364 O O . VAL A 1 432 ? 34.995 31.705 56.231 1.00 33.76 557 VAL A O 1
ATOM 3368 N N . ARG A 1 433 ? 37.200 32.066 56.055 1.00 29.52 558 ARG A N 1
ATOM 3369 C CA . ARG A 1 433 ? 36.990 32.896 54.862 1.00 34.23 558 ARG A CA 1
ATOM 3370 C C . ARG A 1 433 ? 36.587 32.049 53.661 1.00 31.36 558 ARG A C 1
ATOM 3371 O O . ARG A 1 433 ? 35.771 32.464 52.856 1.00 37.72 558 ARG A O 1
ATOM 3379 N N . LYS A 1 434 ? 37.133 30.847 53.556 1.00 32.64 559 LYS A N 1
ATOM 3380 C CA . LYS A 1 434 ? 36.879 30.033 52.374 1.00 37.89 559 LYS A CA 1
ATOM 3381 C C . LYS A 1 434 ? 35.468 29.447 52.347 1.00 38.97 559 LYS A C 1
ATOM 3382 O O . LYS A 1 434 ? 34.806 29.510 51.322 1.00 39.70 559 LYS A O 1
ATOM 3388 N N . HIS A 1 435 ? 35.011 28.892 53.470 1.00 36.68 560 HIS A N 1
ATOM 3389 C CA . HIS A 1 435 ? 33.725 28.192 53.518 1.00 32.44 560 HIS A CA 1
ATOM 3390 C C . HIS A 1 435 ? 32.575 29.023 54.113 1.00 40.03 560 HIS A C 1
ATOM 3391 O O . HIS A 1 435 ? 32.094 28.720 55.208 1.00 43.05 560 HIS A O 1
ATOM 3398 N N . ASP A 1 436 ? 32.110 30.031 53.376 1.00 38.95 561 ASP A N 1
ATOM 3399 C CA . ASP A 1 436 ? 31.069 30.952 53.834 1.00 32.08 561 ASP A CA 1
ATOM 3400 C C . ASP A 1 436 ? 29.797 30.935 52.939 1.00 41.60 561 ASP A C 1
ATOM 3401 O O . ASP A 1 436 ? 29.409 31.977 52.397 1.00 39.50 561 ASP A O 1
ATOM 3406 N N . PRO A 1 437 ? 29.132 29.759 52.807 1.00 42.58 562 PRO A N 1
ATOM 3407 C CA . PRO A 1 437 ? 27.950 29.559 51.950 1.00 37.23 562 PRO A CA 1
ATOM 3408 C C . PRO A 1 437 ? 26.931 30.685 52.034 1.00 42.69 562 PRO A C 1
ATOM 3409 O O . PRO A 1 437 ? 26.303 31.035 51.030 1.00 42.91 562 PRO A O 1
ATOM 3413 N N . LEU A 1 438 ? 26.776 31.238 53.232 1.00 40.32 563 LEU A N 1
ATOM 3414 C CA . LEU A 1 438 ? 25.741 32.216 53.518 1.00 35.95 563 LEU A CA 1
ATOM 3415 C C . LEU A 1 438 ? 26.258 33.642 53.497 1.00 40.09 563 LEU A C 1
ATOM 3416 O O . LEU A 1 438 ? 25.519 34.561 53.862 1.00 44.34 563 LEU A O 1
ATOM 3421 N N . ASN A 1 439 ? 27.520 33.825 53.099 1.00 42.47 564 ASN A N 1
ATOM 3422 C CA . ASN A 1 439 ? 28.192 35.135 53.186 1.00 42.24 564 ASN A CA 1
ATOM 3423 C C . ASN A 1 439 ? 27.924 35.852 54.496 1.00 41.35 564 ASN A C 1
ATOM 3424 O O . ASN A 1 439 ? 27.652 37.051 54.503 1.00 48.42 564 ASN A O 1
ATOM 3429 N N . SER A 1 440 ? 27.988 35.113 55.599 1.00 39.78 565 SER A N 1
ATOM 3430 C CA . SER A 1 440 ? 27.658 35.672 56.906 1.00 42.87 565 SER A CA 1
ATOM 3431 C C . SER A 1 440 ? 28.666 35.297 57.995 1.00 38.33 565 SER A C 1
ATOM 3432 O O . SER A 1 440 ? 28.484 35.672 59.152 1.00 36.81 565 SER A O 1
ATOM 3435 N N . ASN A 1 441 ? 29.721 34.564 57.632 1.00 35.76 566 ASN A N 1
ATOM 3436 C CA . ASN A 1 441 ? 30.742 34.185 58.612 1.00 33.20 566 ASN A CA 1
ATOM 3437 C C . ASN A 1 441 ? 31.449 35.372 59.267 1.00 31.83 566 ASN A C 1
ATOM 3438 O O . ASN A 1 441 ? 31.765 36.365 58.614 1.00 33.71 566 ASN A O 1
ATOM 3443 N N . ILE A 1 442 ? 31.683 35.244 60.568 1.00 33.26 567 ILE A N 1
ATOM 3444 C CA . ILE A 1 442 ? 32.279 36.299 61.384 1.00 35.42 567 ILE A CA 1
ATOM 3445 C C . ILE A 1 442 ? 33.627 35.879 61.980 1.00 32.03 567 ILE A C 1
ATOM 3446 O O . ILE A 1 442 ? 33.724 34.905 62.728 1.00 31.73 567 ILE A O 1
ATOM 3451 N N . PHE A 1 443 ? 34.673 36.614 61.644 1.00 31.32 568 PHE A N 1
ATOM 3452 C CA . PHE A 1 443 ? 35.943 36.403 62.297 1.00 28.46 568 PHE A CA 1
ATOM 3453 C C . PHE A 1 443 ? 36.323 37.712 62.985 1.00 31.73 568 PHE A C 1
ATOM 3454 O O . PHE A 1 443 ? 36.709 38.682 62.337 1.00 32.38 568 PHE A O 1
ATOM 3462 N N . SER A 1 444 ? 36.191 37.721 64.305 1.00 31.05 569 SER A N 1
ATOM 3463 C CA . SER A 1 444 ? 36.334 38.923 65.121 1.00 27.87 569 SER A CA 1
ATOM 3464 C C . SER A 1 444 ? 37.645 39.683 64.891 1.00 32.23 569 SER A C 1
ATOM 3465 O O . SER A 1 444 ? 38.713 39.083 64.779 1.00 33.64 569 SER A O 1
ATOM 3468 N N . GLU A 1 445 ? 37.542 41.007 64.817 1.00 32.58 570 GLU A N 1
ATOM 3469 C CA . GLU A 1 445 ? 38.700 41.889 64.705 1.00 30.50 570 GLU A CA 1
ATOM 3470 C C . GLU A 1 445 ? 39.650 41.746 65.891 1.00 34.72 570 GLU A C 1
ATOM 3471 O O . GLU A 1 445 ? 40.864 41.932 65.756 1.00 31.49 570 GLU A O 1
ATOM 3477 N N . ALA A 1 446 ? 39.089 41.431 67.055 1.00 26.15 571 ALA A N 1
ATOM 3478 C CA . ALA A 1 446 ? 39.892 41.202 68.238 1.00 27.94 571 ALA A CA 1
ATOM 3479 C C . ALA A 1 446 ? 40.920 40.080 67.998 1.00 32.51 571 ALA A C 1
ATOM 3480 O O . ALA A 1 446 ? 42.091 40.224 68.347 1.00 30.12 571 ALA A O 1
ATOM 3482 N N . VAL A 1 447 ? 40.473 38.980 67.385 1.00 33.12 572 VAL A N 1
ATOM 3483 C CA . VAL A 1 447 ? 41.333 37.833 67.087 1.00 31.86 572 VAL A CA 1
ATOM 3484 C C . VAL A 1 447 ? 42.348 38.165 66.008 1.00 26.42 572 VAL A C 1
ATOM 3485 O O . VAL A 1 447 ? 43.525 37.792 66.103 1.00 24.61 572 VAL A O 1
ATOM 3489 N N . LYS A 1 448 ? 41.883 38.880 64.990 1.00 23.94 573 LYS A N 1
ATOM 3490 C CA . LYS A 1 448 ? 42.751 39.322 63.915 1.00 24.92 573 LYS A CA 1
ATOM 3491 C C . LYS A 1 448 ? 43.912 40.147 64.462 1.00 31.69 573 LYS A C 1
ATOM 3492 O O . LYS A 1 448 ? 45.064 39.938 64.082 1.00 30.18 573 LYS A O 1
ATOM 3498 N N . ASN A 1 449 ? 43.597 41.085 65.354 1.00 31.70 574 ASN A N 1
ATOM 3499 C CA . ASN A 1 449 ? 44.583 42.004 65.897 1.00 28.61 574 ASN A CA 1
ATOM 3500 C C . ASN A 1 449 ? 45.491 41.298 66.864 1.00 31.64 574 ASN A C 1
ATOM 3501 O O . ASN A 1 449 ? 46.701 41.545 66.894 1.00 27.73 574 ASN A O 1
ATOM 3506 N N . LYS A 1 450 ? 44.914 40.409 67.657 1.00 24.88 575 LYS A N 1
ATOM 3507 C CA . LYS A 1 450 ? 45.721 39.700 68.631 1.00 29.26 575 LYS A CA 1
ATOM 3508 C C . LYS A 1 450 ? 46.691 38.728 67.963 1.00 30.53 575 LYS A C 1
ATOM 3509 O O . LYS A 1 450 ? 47.748 38.423 68.515 1.00 37.46 575 LYS A O 1
ATOM 3515 N N . TYR A 1 451 ? 46.343 38.228 66.783 1.00 27.30 576 TYR A N 1
ATOM 3516 C CA . TYR A 1 451 ? 47.220 37.261 66.135 1.00 28.41 576 TYR A CA 1
ATOM 3517 C C . TYR A 1 451 ? 47.874 37.755 64.854 1.00 29.01 576 TYR A C 1
ATOM 3518 O O . TYR A 1 451 ? 48.665 37.030 64.248 1.00 31.30 576 TYR A O 1
ATOM 3527 N N . ASN A 1 452 ? 47.568 38.991 64.466 1.00 26.80 577 ASN A N 1
ATOM 3528 C CA . ASN A 1 452 ? 48.063 39.569 63.213 1.00 36.23 577 ASN A CA 1
ATOM 3529 C C . ASN A 1 452 ? 47.740 38.653 62.028 1.00 35.35 577 ASN A C 1
ATOM 3530 O O . ASN A 1 452 ? 48.604 38.248 61.250 1.00 35.81 577 ASN A O 1
ATOM 3535 N N . VAL A 1 453 ? 46.461 38.342 61.920 1.00 32.46 578 VAL A N 1
ATOM 3536 C CA . VAL A 1 453 ? 45.957 37.416 60.938 1.00 33.30 578 VAL A CA 1
ATOM 3537 C C . VAL A 1 453 ? 44.813 38.109 60.202 1.00 32.67 578 VAL A C 1
ATOM 3538 O O . VAL A 1 453 ? 44.029 38.832 60.824 1.00 27.31 578 VAL A O 1
ATOM 3542 N N . GLY A 1 454 ? 44.744 37.916 58.882 1.00 32.11 579 GLY A N 1
ATOM 3543 C CA . GLY A 1 454 ? 43.705 38.524 58.058 1.00 28.44 579 GLY A CA 1
ATOM 3544 C C . GLY A 1 454 ? 43.743 40.046 58.034 1.00 29.45 579 GLY A C 1
ATOM 3545 O O . GLY A 1 454 ? 42.717 40.699 57.876 1.00 29.32 579 GLY A O 1
ATOM 3546 N N . LYS A 1 455 ? 44.931 40.612 58.194 1.00 28.61 580 LYS A N 1
ATOM 3547 C CA . LYS A 1 455 ? 45.087 42.058 58.219 1.00 33.31 580 LYS A CA 1
ATOM 3548 C C . LYS A 1 455 ? 45.771 42.578 56.961 1.00 34.47 580 LYS A C 1
ATOM 3549 O O . LYS A 1 455 ? 46.005 43.778 56.833 1.00 38.22 580 LYS A O 1
ATOM 3555 N N . GLN A 1 456 ? 46.109 41.681 56.041 1.00 31.69 581 GLN A N 1
ATOM 3556 C CA . GLN A 1 456 ? 46.683 42.108 54.765 1.00 41.39 581 GLN A CA 1
ATOM 3557 C C . GLN A 1 456 ? 45.652 42.885 53.933 1.00 43.85 581 GLN A C 1
ATOM 3558 O O . GLN A 1 456 ? 44.572 42.379 53.626 1.00 39.70 581 GLN A O 1
ATOM 3564 N N . LEU A 1 457 ? 45.986 44.120 53.580 1.00 40.77 582 LEU A N 1
ATOM 3565 C CA . LEU A 1 457 ? 45.112 44.930 52.747 1.00 37.92 582 LEU A CA 1
ATOM 3566 C C . LEU A 1 457 ? 45.066 44.429 51.297 1.00 40.14 582 LEU A C 1
ATOM 3567 O O . LEU A 1 457 ? 46.064 43.935 50.763 1.00 46.96 582 LEU A O 1
ATOM 3572 N N . SER A 1 458 ? 43.906 44.555 50.660 1.00 40.60 583 SER A N 1
ATOM 3573 C CA . SER A 1 458 ? 43.715 44.039 49.304 1.00 38.47 583 SER A CA 1
ATOM 3574 C C . SER A 1 458 ? 44.207 44.999 48.226 1.00 39.31 583 SER A C 1
ATOM 3575 O O . SER A 1 458 ? 44.427 44.588 47.085 1.00 41.80 583 SER A O 1
ATOM 3578 N N . ASN A 1 459 ? 44.375 46.270 48.595 1.00 37.66 584 ASN A N 1
ATOM 3579 C CA . ASN A 1 459 ? 44.596 47.362 47.638 1.00 39.69 584 ASN A CA 1
ATOM 3580 C C . ASN A 1 459 ? 43.569 47.408 46.493 1.00 37.13 584 ASN A C 1
ATOM 3581 O O . ASN A 1 459 ? 43.915 47.656 45.343 1.00 34.50 584 ASN A O 1
ATOM 3586 N N . GLU A 1 460 ? 42.308 47.154 46.825 1.00 35.40 585 GLU A N 1
ATOM 3587 C CA . GLU A 1 460 ? 41.226 47.228 45.854 1.00 40.90 585 GLU A CA 1
ATOM 3588 C C . GLU A 1 460 ? 40.057 47.933 46.506 1.00 35.43 585 GLU A C 1
ATOM 3589 O O . GLU A 1 460 ? 39.787 47.714 47.680 1.00 42.32 585 GLU A O 1
ATOM 3595 N N . ILE A 1 461 ? 39.374 48.786 45.752 1.00 36.77 586 ILE A N 1
ATOM 3596 C CA . ILE A 1 461 ? 38.165 49.429 46.245 1.00 35.73 586 ILE A CA 1
ATOM 3597 C C . ILE A 1 461 ? 37.122 48.374 46.617 1.00 35.91 586 ILE A C 1
ATOM 3598 O O . ILE A 1 461 ? 36.514 48.435 47.691 1.00 39.32 586 ILE A O 1
ATOM 3603 N N . ILE A 1 462 ? 36.938 47.389 45.745 1.00 34.53 587 ILE A N 1
ATOM 3604 C CA . ILE A 1 462 ? 35.851 46.423 45.933 1.00 41.35 587 ILE A CA 1
ATOM 3605 C C . ILE A 1 462 ? 36.278 45.105 46.576 1.00 45.16 587 ILE A C 1
ATOM 3606 O O . ILE A 1 462 ? 35.630 44.639 47.512 1.00 51.01 587 ILE A O 1
ATOM 3611 N N . TYR A 1 463 ? 37.368 44.514 46.091 1.00 47.94 588 TYR A N 1
ATOM 3612 C CA . TYR A 1 463 ? 37.854 43.256 46.662 1.00 52.38 588 TYR A CA 1
ATOM 3613 C C . TYR A 1 463 ? 38.784 43.477 47.849 1.00 47.91 588 TYR A C 1
ATOM 3614 O O . TYR A 1 463 ? 38.369 43.330 49.003 1.00 52.03 588 TYR A O 1
ATOM 3628 N N . GLY B 1 10 ? -32.870 57.753 49.858 1.00 67.02 135 GLY B N 1
ATOM 3629 C CA . GLY B 1 10 ? -31.672 57.169 50.445 1.00 60.32 135 GLY B CA 1
ATOM 3630 C C . GLY B 1 10 ? -30.702 58.209 50.989 1.00 59.89 135 GLY B C 1
ATOM 3631 O O . GLY B 1 10 ? -31.092 59.316 51.356 1.00 69.94 135 GLY B O 1
ATOM 3632 N N . LYS B 1 11 ? -29.435 57.827 51.081 1.00 51.35 136 LYS B N 1
ATOM 3633 C CA . LYS B 1 11 ? -28.328 58.765 51.238 1.00 38.41 136 LYS B CA 1
ATOM 3634 C C . LYS B 1 11 ? -27.083 58.053 50.742 1.00 34.38 136 LYS B C 1
ATOM 3635 O O . LYS B 1 11 ? -26.784 56.962 51.210 1.00 31.16 136 LYS B O 1
ATOM 3641 N N . HIS B 1 12 ? -26.375 58.658 49.787 1.00 27.04 137 HIS B N 1
ATOM 3642 C CA . HIS B 1 12 ? -25.235 58.014 49.139 1.00 23.38 137 HIS B CA 1
ATOM 3643 C C . HIS B 1 12 ? -24.017 57.980 50.067 1.00 24.87 137 HIS B C 1
ATOM 3644 O O . HIS B 1 12 ? -23.888 58.827 50.946 1.00 25.69 137 HIS B O 1
ATOM 3651 N N . TRP B 1 13 ? -23.119 57.015 49.877 1.00 23.14 138 TRP B N 1
ATOM 3652 C CA . TRP B 1 13 ? -21.968 56.906 50.778 1.00 25.00 138 TRP B CA 1
ATOM 3653 C C . TRP B 1 13 ? -21.117 58.171 50.866 1.00 22.70 138 TRP B C 1
ATOM 3654 O O . TRP B 1 13 ? -20.536 58.443 51.916 1.00 25.20 138 TRP B O 1
ATOM 3665 N N . THR B 1 14 ? -21.069 58.958 49.795 1.00 21.90 139 THR B N 1
ATOM 3666 C CA . THR B 1 14 ? -20.246 60.169 49.801 1.00 24.93 139 THR B CA 1
ATOM 3667 C C . THR B 1 14 ? -20.863 61.236 50.692 1.00 24.65 139 THR B C 1
ATOM 3668 O O . THR B 1 14 ? -20.200 62.180 51.102 1.00 27.65 139 THR B O 1
ATOM 3672 N N . GLU B 1 15 ? -22.139 61.063 51.005 1.00 26.77 140 GLU B N 1
ATOM 3673 C CA . GLU B 1 15 ? -22.854 61.989 51.875 1.00 27.78 140 GLU B CA 1
ATOM 3674 C C . GLU B 1 15 ? -22.788 61.556 53.345 1.00 29.97 140 GLU B C 1
ATOM 3675 O O . GLU B 1 15 ? -23.112 62.329 54.239 1.00 37.59 140 GLU B O 1
ATOM 3681 N N . LYS B 1 16 ? -22.358 60.323 53.592 1.00 27.68 141 LYS B N 1
ATOM 3682 C CA . LYS B 1 16 ? -22.275 59.794 54.943 1.00 24.41 141 LYS B CA 1
ATOM 3683 C C . LYS B 1 16 ? -20.944 60.106 55.625 1.00 31.96 141 LYS B C 1
ATOM 3684 O O . LYS B 1 16 ? -19.961 60.465 54.977 1.00 31.67 141 LYS B O 1
ATOM 3690 N N . SER B 1 17 ? -20.924 59.975 56.946 1.00 28.09 142 SER B N 1
ATOM 3691 C CA . SER B 1 17 ? -19.675 59.967 57.674 1.00 30.72 142 SER B CA 1
ATOM 3692 C C . SER B 1 17 ? -19.352 58.505 57.944 1.00 31.66 142 SER B C 1
ATOM 3693 O O . SER B 1 17 ? -20.206 57.633 57.757 1.00 30.53 142 SER B O 1
ATOM 3696 N N . LEU B 1 18 ? -18.129 58.242 58.389 1.00 31.76 143 LEU B N 1
ATOM 3697 C CA . LEU B 1 18 ? -17.660 56.885 58.660 1.00 30.50 143 LEU B CA 1
ATOM 3698 C C . LEU B 1 18 ? -18.598 56.063 59.548 1.00 34.58 143 LEU B C 1
ATOM 3699 O O . LEU B 1 18 ? -18.906 54.916 59.228 1.00 38.16 143 LEU B O 1
ATOM 3704 N N . HIS B 1 19 ? -19.037 56.633 60.665 1.00 37.99 144 HIS B N 1
ATOM 3705 C CA . HIS B 1 19 ? -19.940 55.918 61.555 1.00 39.72 144 HIS B CA 1
ATOM 3706 C C . HIS B 1 19 ? -21.172 55.425 60.801 1.00 44.41 144 HIS B C 1
ATOM 3707 O O . HIS B 1 19 ? -21.563 54.266 60.947 1.00 44.50 144 HIS B O 1
ATOM 3714 N N . GLU B 1 20 ? -21.767 56.299 59.985 1.00 39.94 145 GLU B N 1
ATOM 3715 C CA . GLU B 1 20 ? -23.001 55.964 59.272 1.00 29.75 145 GLU B CA 1
ATOM 3716 C C . GLU B 1 20 ? -22.865 54.894 58.182 1.00 34.19 145 GLU B C 1
ATOM 3717 O O . GLU B 1 20 ? -23.878 54.416 57.678 1.00 38.53 145 GLU B O 1
ATOM 3731 N N . ASN B 1 22 ? -22.790 51.554 56.272 1.00 27.93 147 ASN B N 1
ATOM 3732 C CA . ASN B 1 22 ? -23.128 50.142 56.456 1.00 34.62 147 ASN B CA 1
ATOM 3733 C C . ASN B 1 22 ? -22.415 49.228 55.456 1.00 32.45 147 ASN B C 1
ATOM 3734 O O . ASN B 1 22 ? -21.619 49.693 54.642 1.00 33.14 147 ASN B O 1
ATOM 3739 N N . GLU B 1 23 ? -22.681 47.931 55.532 1.00 29.72 148 GLU B N 1
ATOM 3740 C CA . GLU B 1 23 ? -21.950 46.968 54.717 1.00 33.53 148 GLU B CA 1
ATOM 3741 C C . GLU B 1 23 ? -22.280 47.081 53.227 1.00 29.54 148 GLU B C 1
ATOM 3742 O O . GLU B 1 23 ? -21.423 46.832 52.357 1.00 27.43 148 GLU B O 1
ATOM 3748 N N . ARG B 1 24 ? -23.517 47.466 52.933 1.00 26.88 149 ARG B N 1
ATOM 3749 C CA . ARG B 1 24 ? -23.912 47.726 51.556 1.00 24.67 149 ARG B CA 1
ATOM 3750 C C . ARG B 1 24 ? -23.137 48.928 51.008 1.00 21.97 149 ARG B C 1
ATOM 3751 O O . ARG B 1 24 ? -22.699 48.913 49.870 1.00 22.14 149 ARG B O 1
ATOM 3759 N N . ASP B 1 25 ? -22.950 49.955 51.828 1.00 21.92 150 ASP B N 1
ATOM 3760 C CA . ASP B 1 25 ? -22.168 51.113 51.427 1.00 20.64 150 ASP B CA 1
ATOM 3761 C C . ASP B 1 25 ? -20.730 50.714 51.086 1.00 22.78 150 ASP B C 1
ATOM 3762 O O . ASP B 1 25 ? -20.179 51.139 50.074 1.00 19.53 150 ASP B O 1
ATOM 3767 N N . TRP B 1 26 ? -20.120 49.893 51.929 1.00 21.77 151 TRP B N 1
ATOM 3768 C CA . TRP B 1 26 ? -18.783 49.391 51.637 1.00 21.88 151 TRP B CA 1
ATOM 3769 C C . TRP B 1 26 ? -18.721 48.563 50.345 1.00 20.83 151 TRP B C 1
ATOM 3770 O O . TRP B 1 26 ? -17.757 48.659 49.591 1.00 20.89 151 TRP B O 1
ATOM 3781 N N . ARG B 1 27 ? -19.753 47.765 50.094 1.00 23.65 152 ARG B N 1
ATOM 3782 C CA . ARG B 1 27 ? -19.847 46.973 48.869 1.00 22.71 152 ARG B CA 1
ATOM 3783 C C . ARG B 1 27 ? -19.882 47.881 47.631 1.00 20.28 152 ARG B C 1
ATOM 3784 O O . ARG B 1 27 ? -19.144 47.700 46.662 1.00 23.31 152 ARG B O 1
ATOM 3792 N N . ILE B 1 28 ? -20.760 48.865 47.686 1.00 17.04 153 ILE B N 1
ATOM 3793 C CA . ILE B 1 28 ? -20.876 49.851 46.638 1.00 19.44 153 ILE B CA 1
ATOM 3794 C C . ILE B 1 28 ? -19.571 50.635 46.408 1.00 19.14 153 ILE B C 1
ATOM 3795 O O . ILE B 1 28 ? -19.173 50.829 45.279 1.00 18.76 153 ILE B O 1
ATOM 3800 N N . LEU B 1 29 ? -18.906 51.075 47.471 1.00 16.82 154 LEU B N 1
ATOM 3801 C CA . LEU B 1 29 ? -17.650 51.799 47.334 1.00 14.87 154 LEU B CA 1
ATOM 3802 C C . LEU B 1 29 ? -16.582 50.915 46.690 1.00 19.03 154 LEU B C 1
ATOM 3803 O O . LEU B 1 29 ? -15.833 51.349 45.760 1.00 18.08 154 LEU B O 1
ATOM 3808 N N . LYS B 1 30 ? -16.499 49.671 47.160 1.00 16.32 155 LYS B N 1
ATOM 3809 C CA . LYS B 1 30 ? -15.524 48.764 46.584 1.00 15.55 155 LYS B CA 1
ATOM 3810 C C . LYS B 1 30 ? -15.781 48.590 45.090 1.00 19.50 155 LYS B C 1
ATOM 3811 O O . LYS B 1 30 ? -14.848 48.718 44.282 1.00 20.88 155 LYS B O 1
ATOM 3817 N N . GLU B 1 31 ? -17.033 48.363 44.703 1.00 16.81 156 GLU B N 1
ATOM 3818 C CA . GLU B 1 31 ? -17.342 48.320 43.268 1.00 17.63 156 GLU B CA 1
ATOM 3819 C C . GLU B 1 31 ? -16.997 49.620 42.517 1.00 22.75 156 GLU B C 1
ATOM 3820 O O . GLU B 1 31 ? -16.520 49.580 41.375 1.00 18.93 156 GLU B O 1
ATOM 3826 N N . ASP B 1 32 ? -17.252 50.761 43.154 1.00 14.57 157 ASP B N 1
ATOM 3827 C CA . ASP B 1 32 ? -16.965 52.059 42.582 1.00 16.90 157 ASP B CA 1
ATOM 3828 C C . ASP B 1 32 ? -15.503 52.194 42.183 1.00 20.38 157 ASP B C 1
ATOM 3829 O O . ASP B 1 32 ? -15.191 52.829 41.181 1.00 16.52 157 ASP B O 1
ATOM 3834 N N . TYR B 1 33 ? -14.618 51.610 42.989 1.00 17.06 158 TYR B N 1
ATOM 3835 C CA . TYR B 1 33 ? -13.206 51.644 42.612 1.00 13.99 158 TYR B CA 1
ATOM 3836 C C . TYR B 1 33 ? -12.644 50.304 42.111 1.00 17.22 158 TYR B C 1
ATOM 3837 O O . TYR B 1 33 ? -11.417 50.101 42.107 1.00 17.08 158 TYR B O 1
ATOM 3846 N N . ALA B 1 34 ? -13.531 49.406 41.670 1.00 13.76 159 ALA B N 1
ATOM 3847 C CA . ALA B 1 34 ? -13.149 48.062 41.230 1.00 12.02 159 ALA B CA 1
ATOM 3848 C C . ALA B 1 34 ? -12.120 47.413 42.148 1.00 16.62 159 ALA B C 1
ATOM 3849 O O . ALA B 1 34 ? -11.071 46.983 41.698 1.00 17.85 159 ALA B O 1
ATOM 3851 N N . ILE B 1 35 ? -12.418 47.364 43.440 1.00 19.03 160 ILE B N 1
ATOM 3852 C CA . ILE B 1 35 ? -11.586 46.655 44.396 1.00 17.61 160 ILE B CA 1
ATOM 3853 C C . ILE B 1 35 ? -12.307 45.371 44.801 1.00 18.51 160 ILE B C 1
ATOM 3854 O O . ILE B 1 35 ? -13.443 45.428 45.244 1.00 21.66 160 ILE B O 1
ATOM 3859 N N . VAL B 1 36 ? -11.663 44.219 44.645 1.00 20.47 161 VAL B N 1
ATOM 3860 C CA . VAL B 1 36 ? -12.209 42.945 45.124 1.00 18.70 161 VAL B CA 1
ATOM 3861 C C . VAL B 1 36 ? -11.244 42.265 46.088 1.00 22.74 161 VAL B C 1
ATOM 3862 O O . VAL B 1 36 ? -10.082 42.068 45.770 1.00 23.35 161 VAL B O 1
ATOM 3866 N N . THR B 1 37 ? -11.696 41.894 47.275 1.00 23.89 162 THR B N 1
ATOM 3867 C CA . THR B 1 37 ? -10.735 41.384 48.254 1.00 26.97 162 THR B CA 1
ATOM 3868 C C . THR B 1 37 ? -11.054 39.998 48.819 1.00 27.89 162 THR B C 1
ATOM 3869 O O . THR B 1 37 ? -12.129 39.454 48.601 1.00 26.27 162 THR B O 1
ATOM 3873 N N . LYS B 1 38 ? -10.093 39.441 49.544 1.00 25.87 163 LYS B N 1
ATOM 3874 C CA . LYS B 1 38 ? -10.286 38.191 50.274 1.00 30.30 163 LYS B CA 1
ATOM 3875 C C . LYS B 1 38 ? -9.087 37.967 51.170 1.00 29.05 163 LYS B C 1
ATOM 3876 O O . LYS B 1 38 ? -8.139 38.758 51.164 1.00 29.96 163 LYS B O 1
ATOM 3882 N N . GLY B 1 39 ? -9.130 36.892 51.943 1.00 30.56 164 GLY B N 1
ATOM 3883 C CA . GLY B 1 39 ? -8.041 36.574 52.844 1.00 28.62 164 GLY B CA 1
ATOM 3884 C C . GLY B 1 39 ? -8.447 36.668 54.303 1.00 32.09 164 GLY B C 1
ATOM 3885 O O . GLY B 1 39 ? -7.699 36.242 55.186 1.00 37.51 164 GLY B O 1
ATOM 3886 N N . GLY B 1 40 ? -9.628 37.233 54.556 1.00 30.15 165 GLY B N 1
ATOM 3887 C CA . GLY B 1 40 ? -10.174 37.320 55.896 1.00 20.14 165 GLY B CA 1
ATOM 3888 C C . GLY B 1 40 ? -9.677 38.508 56.697 1.00 29.26 165 GLY B C 1
ATOM 3889 O O . GLY B 1 40 ? -8.481 38.802 56.702 1.00 26.60 165 GLY B O 1
ATOM 3890 N N . THR B 1 41 ? -10.604 39.184 57.379 1.00 28.07 166 THR B N 1
ATOM 3891 C CA . THR B 1 41 ? -10.293 40.333 58.234 1.00 32.68 166 THR B CA 1
ATOM 3892 C C . THR B 1 41 ? -9.638 41.464 57.450 1.00 29.79 166 THR B C 1
ATOM 3893 O O . THR B 1 41 ? -8.661 42.075 57.893 1.00 31.32 166 THR B O 1
ATOM 3897 N N . VAL B 1 42 ? -10.199 41.728 56.279 1.00 28.30 167 VAL B N 1
ATOM 3898 C CA . VAL B 1 42 ? -9.725 42.779 55.395 1.00 26.48 167 VAL B CA 1
ATOM 3899 C C . VAL B 1 42 ? -10.248 44.141 55.862 1.00 23.02 167 VAL B C 1
ATOM 3900 O O . VAL B 1 42 ? -11.446 44.327 56.045 1.00 25.12 167 VAL B O 1
ATOM 3904 N N . GLU B 1 43 ? -9.346 45.086 56.071 1.00 21.46 168 GLU B N 1
ATOM 3905 C CA . GLU B 1 43 ? -9.738 46.463 56.318 1.00 24.17 168 GLU B CA 1
ATOM 3906 C C . GLU B 1 43 ? -10.444 47.036 55.096 1.00 25.19 168 GLU B C 1
ATOM 3907 O O . GLU B 1 43 ? -10.099 46.721 53.953 1.00 22.88 168 GLU B O 1
ATOM 3913 N N . ASN B 1 44 ? -11.431 47.889 55.351 1.00 24.27 169 ASN B N 1
ATOM 3914 C CA . ASN B 1 44 ? -12.136 48.604 54.304 1.00 19.45 169 ASN B CA 1
ATOM 3915 C C . ASN B 1 44 ? -11.221 49.609 53.644 1.00 17.54 169 ASN B C 1
ATOM 3916 O O . ASN B 1 44 ? -10.301 50.099 54.274 1.00 25.16 169 ASN B O 1
ATOM 3921 N N . PRO B 1 45 ? -11.491 49.955 52.381 1.00 21.43 170 PRO B N 1
ATOM 3922 C CA . PRO B 1 45 ? -10.628 50.924 51.685 1.00 19.33 170 PRO B CA 1
ATOM 3923 C C . PRO B 1 45 ? -10.831 52.357 52.192 1.00 19.78 170 PRO B C 1
ATOM 3924 O O . PRO B 1 45 ? -11.893 52.670 52.724 1.00 19.48 170 PRO B O 1
ATOM 3928 N N . LEU B 1 46 ? -9.821 53.207 52.039 1.00 20.92 171 LEU B N 1
ATOM 3929 C CA . LEU B 1 46 ? -9.962 54.625 52.382 1.00 20.25 171 LEU B CA 1
ATOM 3930 C C . LEU B 1 46 ? -11.081 55.268 51.576 1.00 17.55 171 LEU B C 1
ATOM 3931 O O . LEU B 1 46 ? -11.177 55.032 50.376 1.00 16.34 171 LEU B O 1
ATOM 3936 N N . ARG B 1 47 ? -11.915 56.077 52.234 1.00 16.22 172 ARG B N 1
ATOM 3937 C CA . ARG B 1 47 ? -12.856 56.963 51.539 1.00 20.56 172 ARG B CA 1
ATOM 3938 C C . ARG B 1 47 ? -12.171 58.271 51.132 1.00 20.50 172 ARG B C 1
ATOM 3939 O O . ARG B 1 47 ? -12.569 58.927 50.171 1.00 23.62 172 ARG B O 1
ATOM 3947 N N . ASN B 1 48 ? -11.147 58.647 51.883 1.00 18.81 173 ASN B N 1
ATOM 3948 C CA . ASN B 1 48 ? -10.352 59.835 51.593 1.00 21.70 173 ASN B CA 1
ATOM 3949 C C . ASN B 1 48 ? -9.038 59.703 52.350 1.00 24.84 173 ASN B C 1
ATOM 3950 O O . ASN B 1 48 ? -8.840 58.728 53.076 1.00 22.00 173 ASN B O 1
ATOM 3955 N N . TRP B 1 49 ? -8.143 60.668 52.177 1.00 22.09 174 TRP B N 1
ATOM 3956 C CA . TRP B 1 49 ? -6.866 60.635 52.870 1.00 22.25 174 TRP B CA 1
ATOM 3957 C C . TRP B 1 49 ? -6.992 60.779 54.400 1.00 26.71 174 TRP B C 1
ATOM 3958 O O . TRP B 1 49 ? -6.278 60.112 55.167 1.00 23.24 174 TRP B O 1
ATOM 3969 N N . GLU B 1 50 ? -7.906 61.651 54.825 1.00 24.53 175 GLU B N 1
ATOM 3970 C CA . GLU B 1 50 ? -7.857 62.281 56.147 1.00 25.51 175 GLU B CA 1
ATOM 3971 C C . GLU B 1 50 ? -8.466 61.490 57.297 1.00 28.05 175 GLU B C 1
ATOM 3972 O O . GLU B 1 50 ? -7.846 61.314 58.343 1.00 29.52 175 GLU B O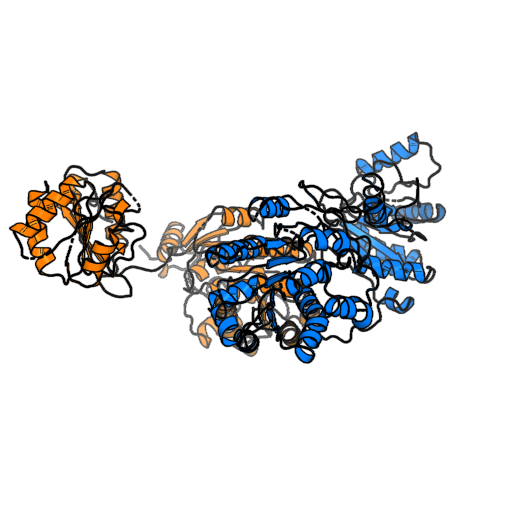 1
ATOM 3978 N N . GLU B 1 51 ? -9.690 61.019 57.103 1.00 32.73 176 GLU B N 1
ATOM 3979 C CA . GLU B 1 51 ? -10.548 60.693 58.234 1.00 27.47 176 GLU B CA 1
ATOM 3980 C C . GLU B 1 51 ? -10.091 59.587 59.168 1.00 28.39 176 GLU B C 1
ATOM 3981 O O . GLU B 1 51 ? -10.423 59.630 60.344 1.00 33.63 176 GLU B O 1
ATOM 3987 N N . LEU B 1 52 ? -9.355 58.597 58.675 1.00 25.11 177 LEU B N 1
ATOM 3988 C CA . LEU B 1 52 ? -8.878 57.534 59.558 1.00 21.94 177 LEU B CA 1
ATOM 3989 C C . LEU B 1 52 ? -7.638 57.942 60.354 1.00 31.37 177 LEU B C 1
ATOM 3990 O O . LEU B 1 52 ? -7.197 57.219 61.248 1.00 30.42 177 LEU B O 1
ATOM 3995 N N . ASN B 1 53 ? -7.059 59.084 60.015 1.00 27.61 178 ASN B N 1
ATOM 3996 C CA . ASN B 1 53 ? -5.788 59.483 60.607 1.00 35.18 178 ASN B CA 1
ATOM 3997 C C . ASN B 1 53 ? -4.639 58.489 60.537 1.00 31.65 178 ASN B C 1
ATOM 3998 O O . ASN B 1 53 ? -3.806 58.439 61.434 1.00 28.26 178 ASN B O 1
ATOM 4003 N N . ILE B 1 54 ? -4.602 57.708 59.467 1.00 28.38 179 ILE B N 1
ATOM 4004 C CA . ILE B 1 54 ? -3.541 56.739 59.264 1.00 28.31 179 ILE B CA 1
ATOM 4005 C C . ILE B 1 54 ? -2.269 57.479 58.861 1.00 28.50 179 ILE B C 1
ATOM 4006 O O . ILE B 1 54 ? -1.158 57.131 59.276 1.00 27.73 179 ILE B O 1
ATOM 4011 N N . ILE B 1 55 ? -2.453 58.525 58.068 1.00 23.81 180 ILE B N 1
ATOM 4012 C CA . ILE B 1 55 ? -1.346 59.272 57.514 1.00 24.34 180 ILE B CA 1
ATOM 4013 C C . ILE B 1 55 ? -1.040 60.497 58.363 1.00 24.26 180 ILE B C 1
ATOM 4014 O O . ILE B 1 55 ? -1.886 61.370 58.519 1.00 26.40 180 ILE B O 1
ATOM 4019 N N . PRO B 1 56 ? 0.176 60.553 58.926 1.00 23.34 181 PRO B N 1
ATOM 4020 C CA . PRO B 1 56 ? 0.647 61.672 59.755 1.00 19.77 181 PRO B CA 1
ATOM 4021 C C . PRO B 1 56 ? 0.575 63.024 59.041 1.00 26.82 181 PRO B C 1
ATOM 4022 O O . PRO B 1 56 ? 0.685 63.104 57.810 1.00 28.02 181 PRO B O 1
ATOM 4026 N N . ARG B 1 57 ? 0.383 64.082 59.819 1.00 29.13 182 ARG B N 1
ATOM 4027 C CA . ARG B 1 57 ? 0.082 65.398 59.264 1.00 29.82 182 ARG B CA 1
ATOM 4028 C C . ARG B 1 57 ? 1.120 65.958 58.276 1.00 31.93 182 ARG B C 1
ATOM 4029 O O . ARG B 1 57 ? 0.748 66.604 57.306 1.00 29.97 182 ARG B O 1
ATOM 4037 N N . ASP B 1 58 ? 2.409 65.726 58.525 1.00 33.05 183 ASP B N 1
ATOM 4038 C CA . ASP B 1 58 ? 3.472 66.257 57.664 1.00 31.03 183 ASP B CA 1
ATOM 4039 C C . ASP B 1 58 ? 3.452 65.608 56.288 1.00 26.12 183 ASP B C 1
ATOM 4040 O O . ASP B 1 58 ? 3.509 66.274 55.245 1.00 27.51 183 ASP B O 1
ATOM 4045 N N . LEU B 1 59 ? 3.382 64.287 56.307 1.00 23.79 184 LEU B N 1
ATOM 4046 C CA . LEU B 1 59 ? 3.305 63.501 55.097 1.00 24.74 184 LEU B CA 1
ATOM 4047 C C . LEU B 1 59 ? 2.026 63.862 54.350 1.00 27.80 184 LEU B C 1
ATOM 4048 O O . LEU B 1 59 ? 2.037 64.087 53.129 1.00 22.35 184 LEU B O 1
ATOM 4053 N N . LEU B 1 60 ? 0.932 63.948 55.103 1.00 25.77 185 LEU B N 1
ATOM 4054 C CA . LEU B 1 60 ? -0.359 64.305 54.544 1.00 24.99 185 LEU B CA 1
ATOM 4055 C C . LEU B 1 60 ? -0.306 65.665 53.852 1.00 26.97 185 LEU B C 1
ATOM 4056 O O . LEU B 1 60 ? -0.856 65.843 52.763 1.00 25.30 185 LEU B O 1
ATOM 4061 N N . ARG B 1 61 ? 0.378 66.614 54.480 1.00 21.64 186 ARG B N 1
ATOM 4062 C CA . ARG B 1 61 ? 0.548 67.927 53.902 1.00 24.71 186 ARG B CA 1
ATOM 4063 C C . ARG B 1 61 ? 1.337 67.822 52.618 1.00 23.83 186 ARG B C 1
ATOM 4064 O O . ARG B 1 61 ? 1.042 68.516 51.657 1.00 29.00 186 ARG B O 1
ATOM 4072 N N . VAL B 1 62 ? 2.357 66.969 52.603 1.00 24.77 187 VAL B N 1
ATOM 4073 C CA . VAL B 1 62 ? 3.144 66.791 51.385 1.00 21.70 187 VAL B CA 1
ATOM 4074 C C . VAL B 1 62 ? 2.248 66.320 50.256 1.00 23.19 187 VAL B C 1
ATOM 4075 O O . VAL B 1 62 ? 2.329 66.820 49.134 1.00 26.63 187 VAL B O 1
ATOM 4079 N N . ILE B 1 63 ? 1.382 65.363 50.573 1.00 23.07 188 ILE B N 1
ATOM 4080 C CA . ILE B 1 63 ? 0.555 64.700 49.581 1.00 21.21 188 ILE B CA 1
ATOM 4081 C C . ILE B 1 63 ? -0.517 65.628 49.026 1.00 27.44 188 ILE B C 1
ATOM 4082 O O . ILE B 1 63 ? -0.701 65.733 47.815 1.00 24.15 188 ILE B O 1
ATOM 4087 N N . ILE B 1 64 ? -1.217 66.291 49.938 1.00 28.48 189 ILE B N 1
ATOM 4088 C CA . ILE B 1 64 ? -2.349 67.140 49.609 1.00 31.42 189 ILE B CA 1
ATOM 4089 C C . ILE B 1 64 ? -1.962 68.551 49.160 1.00 33.76 189 ILE B C 1
ATOM 4090 O O . ILE B 1 64 ? -2.469 69.045 48.150 1.00 42.42 189 ILE B O 1
ATOM 4095 N N . GLN B 1 65 ? -1.072 69.199 49.901 1.00 32.81 190 GLN B N 1
ATOM 4096 C CA . GLN B 1 65 ? -0.668 70.571 49.577 1.00 36.69 190 GLN B CA 1
ATOM 4097 C C . GLN B 1 65 ? 0.491 70.694 48.578 1.00 34.86 190 GLN B C 1
ATOM 4098 O O . GLN B 1 65 ? 0.438 71.510 47.657 1.00 38.81 190 GLN B O 1
ATOM 4104 N N . GLU B 1 66 ? 1.530 69.887 48.742 1.00 32.91 191 GLU B N 1
ATOM 4105 C CA . GLU B 1 66 ? 2.707 70.026 47.884 1.00 29.90 191 GLU B CA 1
ATOM 4106 C C . GLU B 1 66 ? 2.536 69.363 46.541 1.00 32.18 191 GLU B C 1
ATOM 4107 O O . GLU B 1 66 ? 2.770 69.985 45.520 1.00 40.16 191 GLU B O 1
ATOM 4113 N N . LEU B 1 67 ? 2.131 68.096 46.545 1.00 33.03 192 LEU B N 1
ATOM 4114 C CA . LEU B 1 67 ? 1.963 67.340 45.311 1.00 29.75 192 LEU B CA 1
ATOM 4115 C C . LEU B 1 67 ? 0.572 67.506 44.730 1.00 33.22 192 LEU B C 1
ATOM 4116 O O . LEU B 1 67 ? 0.326 67.120 43.584 1.00 29.51 192 LEU B O 1
ATOM 4121 N N . ARG B 1 68 ? -0.336 68.054 45.537 1.00 31.60 193 ARG B N 1
ATOM 4122 C CA . ARG B 1 68 ? -1.720 68.245 45.117 1.00 32.39 193 ARG B CA 1
ATOM 4123 C C . ARG B 1 68 ? -2.392 66.949 44.602 1.00 31.10 193 ARG B C 1
ATOM 4124 O O . ARG B 1 68 ? -2.836 66.855 43.455 1.00 31.65 193 ARG B O 1
ATOM 4132 N N . PHE B 1 69 ? -2.443 65.949 45.473 1.00 28.11 194 PHE B N 1
ATOM 4133 C CA . PHE B 1 69 ? -3.175 64.723 45.212 1.00 25.97 194 PHE B CA 1
ATOM 4134 C C . PHE B 1 69 ? -4.363 64.722 46.154 1.00 28.37 194 PHE B C 1
ATOM 4135 O O . PHE B 1 69 ? -4.276 64.204 47.273 1.00 29.45 194 PHE B O 1
ATOM 4143 N N . PRO B 1 70 ? -5.481 65.310 45.713 1.00 25.77 195 PRO B N 1
ATOM 4144 C CA . PRO B 1 70 ? -6.637 65.540 46.589 1.00 25.88 195 PRO B CA 1
ATOM 4145 C C . PRO B 1 70 ? -7.151 64.253 47.197 1.00 21.47 195 PRO B C 1
ATOM 4146 O O . PRO B 1 70 ? -7.542 64.238 48.359 1.00 23.11 195 PRO B O 1
ATOM 4150 N N . SER B 1 71 ? -7.141 63.182 46.414 1.00 19.89 196 SER B N 1
ATOM 4151 C CA . SER B 1 71 ? -7.696 61.913 46.871 1.00 23.51 196 SER B CA 1
ATOM 4152 C C . SER B 1 71 ? -6.814 60.720 46.481 1.00 19.11 196 SER B C 1
ATOM 4153 O O . SER B 1 71 ? -5.995 60.821 45.577 1.00 17.68 196 SER B O 1
ATOM 4156 N N . PRO B 1 72 ? -6.956 59.594 47.189 1.00 20.32 197 PRO B N 1
ATOM 4157 C CA . PRO B 1 72 ? -6.139 58.426 46.844 1.00 18.70 197 PRO B CA 1
ATOM 4158 C C . PRO B 1 72 ? -6.617 57.748 45.565 1.00 20.25 197 PRO B C 1
ATOM 4159 O O . PRO B 1 72 ? -7.773 57.938 45.181 1.00 19.35 197 PRO B O 1
ATOM 4163 N N . THR B 1 73 ? -5.733 57.005 44.898 1.00 17.11 198 THR B N 1
ATOM 4164 C CA . THR B 1 73 ? -6.148 56.147 43.794 1.00 17.45 198 THR B CA 1
ATOM 4165 C C . THR B 1 73 ? -6.731 54.858 44.409 1.00 18.47 198 THR B C 1
ATOM 4166 O O . THR B 1 73 ? -6.545 54.610 45.605 1.00 19.16 198 THR B O 1
ATOM 4170 N N . PRO B 1 74 ? -7.462 54.054 43.617 1.00 17.26 199 PRO B N 1
ATOM 4171 C CA . PRO B 1 74 ? -8.043 52.789 44.117 1.00 19.09 199 PRO B CA 1
ATOM 4172 C C . PRO B 1 74 ? -7.060 51.857 44.840 1.00 14.57 199 PRO B C 1
ATOM 4173 O O . PRO B 1 74 ? -7.321 51.382 45.967 1.00 17.37 199 PRO B O 1
ATOM 4177 N N . ILE B 1 75 ? -5.927 51.597 44.200 1.00 16.13 200 ILE B N 1
ATOM 4178 C CA . ILE B 1 75 ? -4.954 50.705 44.800 1.00 16.32 200 ILE B CA 1
ATOM 4179 C C . ILE B 1 75 ? -4.402 51.312 46.092 1.00 15.45 200 ILE B C 1
ATOM 4180 O O . ILE B 1 75 ? -4.126 50.594 47.039 1.00 17.92 200 ILE B O 1
ATOM 4185 N N . GLN B 1 76 ? -4.290 52.631 46.154 1.00 13.20 201 GLN B N 1
ATOM 4186 C CA . GLN B 1 76 ? -3.862 53.267 47.400 1.00 16.84 201 GLN B CA 1
ATOM 4187 C C . GLN B 1 76 ? -4.951 53.127 48.463 1.00 15.62 201 GLN B C 1
ATOM 4188 O O . GLN B 1 76 ? -4.652 52.879 49.648 1.00 14.64 201 GLN B O 1
ATOM 4194 N N . ARG B 1 77 ? -6.205 53.262 48.019 1.00 15.32 202 ARG B N 1
ATOM 4195 C CA . ARG B 1 77 ? -7.376 53.138 48.892 1.00 16.61 202 ARG B CA 1
ATOM 4196 C C . ARG B 1 77 ? -7.388 51.814 49.635 1.00 16.73 202 ARG B C 1
ATOM 4197 O O . ARG B 1 77 ? -7.676 51.774 50.838 1.00 13.95 202 ARG B O 1
ATOM 4205 N N . ILE B 1 78 ? -7.119 50.730 48.907 1.00 14.33 203 ILE B N 1
ATOM 4206 C CA . ILE B 1 78 ? -7.183 49.418 49.546 1.00 14.89 203 ILE B CA 1
ATOM 4207 C C . ILE B 1 78 ? -5.859 49.020 50.213 1.00 18.67 203 ILE B C 1
ATOM 4208 O O . ILE B 1 78 ? -5.841 48.351 51.241 1.00 18.12 203 ILE B O 1
ATOM 4213 N N . THR B 1 79 ? -4.751 49.450 49.633 1.00 17.28 204 THR B N 1
ATOM 4214 C CA . THR B 1 79 ? -3.450 49.057 50.144 1.00 17.28 204 THR B CA 1
ATOM 4215 C C . THR B 1 79 ? -3.132 49.707 51.470 1.00 17.10 204 THR B C 1
ATOM 4216 O O . THR B 1 79 ? -2.740 49.026 52.416 1.00 18.37 204 THR B O 1
ATOM 4220 N N . ILE B 1 80 ? -3.300 51.023 51.554 1.00 19.57 205 ILE B N 1
ATOM 4221 C CA . ILE B 1 80 ? -2.824 51.732 52.752 1.00 18.78 205 ILE B CA 1
ATOM 4222 C C . ILE B 1 80 ? -3.415 51.259 54.102 1.00 22.43 205 ILE B C 1
ATOM 4223 O O . ILE B 1 80 ? -2.660 50.985 55.029 1.00 22.34 205 ILE B O 1
ATOM 4228 N N . PRO B 1 81 ? -4.752 51.127 54.212 1.00 20.18 206 PRO B N 1
ATOM 4229 C CA . PRO B 1 81 ? -5.272 50.737 55.532 1.00 22.94 206 PRO B CA 1
ATOM 4230 C C . PRO B 1 81 ? -5.049 49.261 55.879 1.00 24.07 206 PRO B C 1
ATOM 4231 O O . PRO B 1 81 ? -5.102 48.883 57.047 1.00 27.82 206 PRO B O 1
ATOM 4235 N N . ASN B 1 82 ? -4.794 48.432 54.881 1.00 19.02 207 ASN B N 1
ATOM 4236 C CA . ASN B 1 82 ? -4.499 47.046 55.168 1.00 20.76 207 ASN B CA 1
ATOM 4237 C C . ASN B 1 82 ? -3.034 46.780 55.508 1.00 23.70 207 ASN B C 1
ATOM 4238 O O . ASN B 1 82 ? -2.712 45.792 56.142 1.00 24.77 207 ASN B O 1
ATOM 4243 N N . VAL B 1 83 ? -2.151 47.678 55.094 1.00 26.58 208 VAL B N 1
ATOM 4244 C CA . VAL B 1 83 ? -0.720 47.473 55.256 1.00 21.38 208 VAL B CA 1
ATOM 4245 C C . VAL B 1 83 ? -0.209 48.284 56.447 1.00 24.75 208 VAL B C 1
ATOM 4246 O O . VAL B 1 83 ? 0.835 47.971 57.012 1.00 24.90 208 VAL B O 1
ATOM 4250 N N . CYS B 1 84 ? -0.975 49.300 56.852 1.00 26.10 209 CYS B N 1
ATOM 4251 C CA . CYS B 1 84 ? -0.594 50.161 57.974 1.00 29.77 209 CYS B CA 1
ATOM 4252 C C . CYS B 1 84 ? -1.457 49.954 59.203 1.00 40.31 209 CYS B C 1
ATOM 4253 O O . CYS B 1 84 ? -2.529 50.533 59.345 1.00 49.31 209 CYS B O 1
ATOM 4256 N N . ASN B 1 85 ? -0.950 49.117 60.088 1.00 55.52 210 ASN B N 1
ATOM 4257 C CA . ASN B 1 85 ? -1.590 48.746 61.332 1.00 60.69 210 ASN B CA 1
ATOM 4258 C C . ASN B 1 85 ? -0.422 48.314 62.196 1.00 63.46 210 ASN B C 1
ATOM 4259 O O . ASN B 1 85 ? 0.080 47.208 61.980 1.00 63.53 210 ASN B O 1
ATOM 4272 N N . LYS B 1 87 ? -0.435 47.057 64.768 1.00 75.25 212 LYS B N 1
ATOM 4273 C CA . LYS B 1 87 ? -0.944 45.758 65.210 1.00 73.63 212 LYS B CA 1
ATOM 4274 C C . LYS B 1 87 ? -0.347 44.587 64.440 1.00 73.37 212 LYS B C 1
ATOM 4275 O O . LYS B 1 87 ? 0.197 43.653 65.031 1.00 79.74 212 LYS B O 1
ATOM 4281 N N . GLN B 1 88 ? -0.459 44.631 63.118 1.00 67.41 213 GLN B N 1
ATOM 4282 C CA . GLN B 1 88 ? -0.156 43.451 62.331 1.00 63.64 213 GLN B CA 1
ATOM 4283 C C . GLN B 1 88 ? 1.010 43.606 61.379 1.00 55.34 213 GLN B C 1
ATOM 4284 O O . GLN B 1 88 ? 1.803 42.674 61.226 1.00 60.24 213 GLN B O 1
ATOM 4290 N N . TYR B 1 89 ? 1.118 44.774 60.752 1.00 49.46 214 TYR B N 1
ATOM 4291 C CA . TYR B 1 89 ? 1.932 44.911 59.544 1.00 41.33 214 TYR B CA 1
ATOM 4292 C C . TYR B 1 89 ? 1.754 43.633 58.707 1.00 39.14 214 TYR B C 1
ATOM 4293 O O . TYR B 1 89 ? 2.674 42.838 58.531 1.00 42.55 214 TYR B O 1
ATOM 4302 N N . ARG B 1 90 ? 0.524 43.435 58.249 1.00 36.05 215 ARG B N 1
ATOM 4303 C CA . ARG B 1 90 ? 0.112 42.236 57.535 1.00 33.80 215 ARG B CA 1
ATOM 4304 C C . ARG B 1 90 ? 0.665 42.180 56.102 1.00 25.70 215 ARG B C 1
ATOM 4305 O O . ARG B 1 90 ? 0.847 43.213 55.458 1.00 21.51 215 ARG B O 1
ATOM 4313 N N . ASP B 1 91 ? 0.936 40.982 55.602 1.00 22.96 216 ASP B N 1
ATOM 4314 C CA . ASP B 1 91 ? 1.393 40.835 54.220 1.00 23.58 216 ASP B CA 1
ATOM 4315 C C . ASP B 1 91 ? 0.279 41.195 53.243 1.00 23.52 216 ASP B C 1
ATOM 4316 O O . ASP B 1 91 ? -0.910 41.172 53.595 1.00 22.59 216 ASP B O 1
ATOM 4321 N N . PHE B 1 92 ? 0.660 41.531 52.013 1.00 20.98 217 PHE B N 1
ATOM 4322 C CA . PHE B 1 92 ? -0.315 42.015 51.046 1.00 19.20 217 PHE B CA 1
ATOM 4323 C C . PHE B 1 92 ? -0.003 41.530 49.648 1.00 20.19 217 PHE B C 1
ATOM 4324 O O . PHE B 1 92 ? 1.135 41.623 49.196 1.00 27.35 217 PHE B O 1
ATOM 4332 N N . LEU B 1 93 ? -1.004 41.018 48.951 1.00 19.31 218 LEU B N 1
ATOM 4333 C CA . LEU B 1 93 ? -0.828 40.666 47.547 1.00 17.90 218 LEU B CA 1
ATOM 4334 C C . LEU B 1 93 ? -1.867 41.377 46.707 1.00 19.85 218 LEU B C 1
ATOM 4335 O O . LEU B 1 93 ? -3.063 41.123 46.841 1.00 18.92 218 LEU B O 1
ATOM 4340 N N . GLY B 1 94 ? -1.407 42.245 45.815 1.00 17.28 219 GLY B N 1
ATOM 4341 C CA . GLY B 1 94 ? -2.313 42.994 44.967 1.00 18.18 219 GLY B CA 1
ATOM 4342 C C . GLY B 1 94 ? -2.176 42.651 43.495 1.00 21.13 219 GLY B C 1
ATOM 4343 O O . GLY B 1 94 ? -1.066 42.624 42.954 1.00 20.70 219 GLY B O 1
ATOM 4344 N N . VAL B 1 95 ? -3.307 42.370 42.849 1.00 20.83 220 VAL B N 1
ATOM 4345 C CA . VAL B 1 95 ? -3.345 42.144 41.411 1.00 18.77 220 VAL B CA 1
ATOM 4346 C C . VAL B 1 95 ? -3.844 43.405 40.731 1.00 20.90 220 VAL B C 1
ATOM 4347 O O . VAL B 1 95 ? -5.047 43.692 40.735 1.00 24.48 220 VAL B O 1
ATOM 4351 N N . ALA B 1 96 ? -2.910 44.168 40.173 1.00 20.51 221 ALA B N 1
ATOM 4352 C CA . ALA B 1 96 ? -3.217 45.437 39.523 1.00 21.63 221 ALA B CA 1
ATOM 4353 C C . ALA B 1 96 ? -2.226 45.710 38.403 1.00 23.59 221 ALA B C 1
ATOM 4354 O O . ALA B 1 96 ? -1.065 45.303 38.456 1.00 23.92 221 ALA B O 1
ATOM 4356 N N . SER B 1 97 ? -2.693 46.396 37.376 1.00 24.80 222 SER B N 1
ATOM 4357 C CA . SER B 1 97 ? -1.841 46.691 36.240 1.00 23.58 222 SER B CA 1
ATOM 4358 C C . SER B 1 97 ? -0.955 47.883 36.574 1.00 26.84 222 SER B C 1
ATOM 4359 O O . SER B 1 97 ? -1.210 48.595 37.543 1.00 29.02 222 SER B O 1
ATOM 4362 N N . THR B 1 98 ? 0.084 48.102 35.781 1.00 29.67 223 THR B N 1
ATOM 4363 C CA . THR B 1 98 ? 1.021 49.178 36.070 1.00 31.09 223 THR B CA 1
ATOM 4364 C C . THR B 1 98 ? 0.330 50.538 36.111 1.00 28.39 223 THR B C 1
ATOM 4365 O O . THR B 1 98 ? -0.687 50.746 35.447 1.00 29.24 223 THR B O 1
ATOM 4369 N N . GLY B 1 99 ? 0.885 51.457 36.900 1.00 30.46 224 GLY B N 1
ATOM 4370 C CA . GLY B 1 99 ? 0.365 52.813 36.987 1.00 29.52 224 GLY B CA 1
ATOM 4371 C C . GLY B 1 99 ? -0.812 52.988 37.935 1.00 29.62 224 GLY B C 1
ATOM 4372 O O . GLY B 1 99 ? -1.043 52.153 38.819 1.00 26.20 224 GLY B O 1
ATOM 4373 N N . SER B 1 100 ? -1.557 54.079 37.748 1.00 27.33 225 SER B N 1
ATOM 4374 C CA . SER B 1 100 ? -2.675 54.405 38.624 1.00 20.76 225 SER B CA 1
ATOM 4375 C C . SER B 1 100 ? -2.290 54.427 40.106 1.00 22.99 225 SER B C 1
ATOM 4376 O O . SER B 1 100 ? -3.060 53.984 40.964 1.00 20.58 225 SER B O 1
ATOM 4379 N N . GLY B 1 101 ? -1.090 54.926 40.391 1.00 21.74 226 GLY B N 1
ATOM 4380 C CA . GLY B 1 101 ? -0.645 55.186 41.743 1.00 17.36 226 GLY B CA 1
ATOM 4381 C C . GLY B 1 101 ? -0.140 53.999 42.532 1.00 18.73 226 GLY B C 1
ATOM 4382 O O . GLY B 1 101 ? -0.071 54.068 43.761 1.00 18.59 226 GLY B O 1
ATOM 4383 N N . LYS B 1 102 ? 0.219 52.916 41.848 1.00 18.39 227 LYS B N 1
ATOM 4384 C CA . LYS B 1 102 ? 0.716 51.712 42.519 1.00 15.20 227 LYS B CA 1
ATOM 4385 C C . LYS B 1 102 ? 1.973 51.997 43.376 1.00 17.44 227 LYS B C 1
ATOM 4386 O O . LYS B 1 102 ? 2.081 51.610 44.592 1.00 19.14 227 LYS B O 1
ATOM 4392 N N . THR B 1 103 ? 2.906 52.723 42.763 1.00 15.23 228 THR B N 1
ATOM 4393 C CA . THR B 1 103 ? 4.155 53.023 43.442 1.00 17.53 228 THR B CA 1
ATOM 4394 C C . THR B 1 103 ? 3.938 53.691 44.803 1.00 18.34 228 THR B C 1
ATOM 4395 O O . THR B 1 103 ? 4.462 53.219 45.801 1.00 17.90 228 THR B O 1
ATOM 4399 N N . LEU B 1 104 ? 3.160 54.767 44.854 1.00 16.41 229 LEU B N 1
ATOM 4400 C CA . LEU B 1 104 ? 2.878 55.391 46.158 1.00 19.34 229 LEU B CA 1
ATOM 4401 C C . LEU B 1 104 ? 1.960 54.534 47.045 1.00 16.77 229 LEU B C 1
ATOM 4402 O O . LEU B 1 104 ? 1.980 54.677 48.247 1.00 15.98 229 LEU B O 1
ATOM 4407 N N . ALA B 1 105 ? 1.167 53.648 46.444 1.00 15.32 230 ALA B N 1
ATOM 4408 C CA . ALA B 1 105 ? 0.413 52.662 47.213 1.00 15.09 230 ALA B CA 1
ATOM 4409 C C . ALA B 1 105 ? 1.336 51.843 48.100 1.00 16.54 230 ALA B C 1
ATOM 4410 O O . ALA B 1 105 ? 0.939 51.432 49.177 1.00 20.68 230 ALA B O 1
ATOM 4412 N N . PHE B 1 106 ? 2.555 51.569 47.648 1.00 17.90 231 PHE B N 1
ATOM 4413 C CA . PHE B 1 106 ? 3.482 50.939 48.615 1.00 13.26 231 PHE B CA 1
ATOM 4414 C C . PHE B 1 106 ? 4.548 51.852 49.265 1.00 19.46 231 PHE B C 1
ATOM 4415 O O . PHE B 1 106 ? 5.050 51.543 50.353 1.00 19.58 231 PHE B O 1
ATOM 4423 N N . VAL B 1 107 ? 4.883 52.981 48.643 1.00 15.55 232 VAL B N 1
ATOM 4424 C CA . VAL B 1 107 ? 5.854 53.889 49.228 1.00 14.16 232 VAL B CA 1
ATOM 4425 C C . VAL B 1 107 ? 5.257 54.651 50.413 1.00 17.70 232 VAL B C 1
ATOM 4426 O O . VAL B 1 107 ? 5.938 54.906 51.414 1.00 20.51 232 VAL B O 1
ATOM 4430 N N . ILE B 1 108 ? 3.985 55.009 50.327 1.00 15.97 233 ILE B N 1
ATOM 4431 C CA . ILE B 1 108 ? 3.364 55.689 51.458 1.00 16.95 233 ILE B CA 1
ATOM 4432 C C . ILE B 1 108 ? 3.384 54.855 52.756 1.00 16.80 233 ILE B C 1
ATOM 4433 O O . ILE B 1 108 ? 3.746 55.369 53.804 1.00 16.73 233 ILE B O 1
ATOM 4438 N N . PRO B 1 109 ? 3.034 53.560 52.685 1.00 17.26 234 PRO B N 1
ATOM 4439 C CA . PRO B 1 109 ? 3.162 52.746 53.907 1.00 17.27 234 PRO B CA 1
ATOM 4440 C C . PRO B 1 109 ? 4.581 52.676 54.475 1.00 17.79 234 PRO B C 1
ATOM 4441 O O . PRO B 1 109 ? 4.721 52.760 55.696 1.00 22.19 234 PRO B O 1
ATOM 4445 N N . ILE B 1 110 ? 5.599 52.559 53.616 1.00 17.57 235 ILE B N 1
ATOM 4446 C CA . ILE B 1 110 ? 6.985 52.585 54.046 1.00 12.39 235 ILE B CA 1
ATOM 4447 C C . ILE B 1 110 ? 7.300 53.887 54.791 1.00 18.75 235 ILE B C 1
ATOM 4448 O O . ILE B 1 110 ? 7.955 53.871 55.837 1.00 19.59 235 ILE B O 1
ATOM 4453 N N . LEU B 1 111 ? 6.827 55.015 54.275 1.00 18.60 236 LEU B N 1
ATOM 4454 C CA . LEU B 1 111 ? 7.071 56.294 54.953 1.00 17.76 236 LEU B CA 1
ATOM 4455 C C . LEU B 1 111 ? 6.336 56.385 56.282 1.00 18.83 236 LEU B C 1
ATOM 4456 O O . LEU B 1 111 ? 6.918 56.831 57.268 1.00 17.36 236 LEU B O 1
ATOM 4461 N N . ILE B 1 112 ? 5.069 55.960 56.307 1.00 18.69 237 ILE B N 1
ATOM 4462 C CA . ILE B 1 112 ? 4.272 55.967 57.537 1.00 18.31 237 ILE B CA 1
ATOM 4463 C C . ILE B 1 112 ? 5.004 55.177 58.601 1.00 19.95 237 ILE B C 1
ATOM 4464 O O . ILE B 1 112 ? 5.196 55.642 59.729 1.00 17.25 237 ILE B O 1
ATOM 4469 N N . LYS B 1 113 ? 5.456 53.994 58.200 1.00 18.59 238 LYS B N 1
ATOM 4470 C CA . LYS B 1 113 ? 6.153 53.092 59.096 1.00 21.70 238 LYS B CA 1
ATOM 4471 C C . LYS B 1 113 ? 7.427 53.719 59.639 1.00 22.23 238 LYS B C 1
ATOM 4472 O O . LYS B 1 113 ? 7.751 53.592 60.822 1.00 27.81 238 LYS B O 1
ATOM 4486 N N . SER B 1 115 ? 7.952 56.859 60.021 1.00 23.43 240 SER B N 1
ATOM 4487 C CA . SER B 1 115 ? 7.630 58.025 60.834 1.00 23.77 240 SER B CA 1
ATOM 4488 C C . SER B 1 115 ? 7.080 57.645 62.209 1.00 21.00 240 SER B C 1
ATOM 4489 O O . SER B 1 115 ? 6.918 58.495 63.067 1.00 19.56 240 SER B O 1
ATOM 4492 N N . ARG B 1 116 ? 6.784 56.367 62.395 1.00 21.82 241 ARG B N 1
ATOM 4493 C CA . ARG B 1 116 ? 6.345 55.840 63.677 1.00 19.01 241 ARG B CA 1
ATOM 4494 C C . ARG B 1 116 ? 7.536 55.454 64.552 1.00 24.14 241 ARG B C 1
ATOM 4495 O O . ARG B 1 116 ? 7.359 54.859 65.601 1.00 26.37 241 ARG B O 1
ATOM 4503 N N . SER B 1 117 ? 8.747 55.771 64.107 1.00 22.70 242 SER B N 1
ATOM 4504 C CA . SER B 1 117 ? 9.949 55.566 64.910 1.00 21.72 242 SER B CA 1
ATOM 4505 C C . SER B 1 117 ? 10.785 56.818 64.813 1.00 21.40 242 SER B C 1
ATOM 4506 O O . SER B 1 117 ? 10.630 57.591 63.867 1.00 21.85 242 SER B O 1
ATOM 4509 N N . PRO B 1 118 ? 11.673 57.035 65.784 1.00 20.59 243 PRO B N 1
ATOM 4510 C CA . PRO B 1 118 ? 12.571 58.191 65.679 1.00 22.23 243 PRO B CA 1
ATOM 4511 C C . PRO B 1 118 ? 13.429 58.069 64.428 1.00 23.48 243 PRO B C 1
ATOM 4512 O O . PRO B 1 118 ? 13.682 56.953 63.961 1.00 22.95 243 PRO B O 1
ATOM 4516 N N . PRO B 1 119 ? 13.855 59.204 63.873 1.00 22.11 244 PRO B N 1
ATOM 4517 C CA . PRO B 1 119 ? 14.727 59.135 62.702 1.00 19.28 244 PRO B CA 1
ATOM 4518 C C . PRO B 1 119 ? 16.018 58.399 63.063 1.00 21.91 244 PRO B C 1
ATOM 4519 O O . PRO B 1 119 ? 16.579 58.622 64.138 1.00 24.13 244 PRO B O 1
ATOM 4523 N N . ARG B 1 120 ? 16.454 57.499 62.191 1.00 21.00 245 ARG B N 1
ATOM 4524 C CA . ARG B 1 120 ? 17.739 56.859 62.357 1.00 21.08 245 ARG B CA 1
ATOM 4525 C C . ARG B 1 120 ? 18.845 57.899 62.152 1.00 20.25 245 ARG B C 1
ATOM 4526 O O . ARG B 1 120 ? 18.804 58.671 61.193 1.00 21.90 245 ARG B O 1
ATOM 4534 N N . PRO B 1 121 ? 19.826 57.938 63.067 1.00 18.54 246 PRO B N 1
ATOM 4535 C CA . PRO B 1 121 ? 21.017 58.769 62.848 1.00 18.96 246 PRO B CA 1
ATOM 4536 C C . PRO B 1 121 ? 21.753 58.263 61.613 1.00 18.23 246 PRO B C 1
ATOM 4537 O O . PRO B 1 121 ? 21.691 57.069 61.337 1.00 20.75 246 PRO B O 1
ATOM 4541 N N . PRO B 1 122 ? 22.437 59.149 60.876 1.00 21.88 247 PRO B N 1
ATOM 4542 C CA . PRO B 1 122 ? 23.206 58.733 59.686 1.00 18.90 247 PRO B CA 1
ATOM 4543 C C . PRO B 1 122 ? 24.143 57.530 59.909 1.00 22.82 247 PRO B C 1
ATOM 4544 O O . PRO B 1 122 ? 24.160 56.578 59.093 1.00 24.32 247 PRO B O 1
ATOM 4548 N N . SER B 1 123 ? 24.899 57.563 61.006 1.00 19.48 248 SER B N 1
ATOM 4549 C CA . SER B 1 123 ? 25.895 56.532 61.272 1.00 18.72 248 SER B CA 1
ATOM 4550 C C . SER B 1 123 ? 25.226 55.152 61.369 1.00 22.14 248 SER B C 1
ATOM 4551 O O . SER B 1 123 ? 25.781 54.111 60.931 1.00 27.87 248 SER B O 1
ATOM 4554 N N . LEU B 1 124 ? 24.000 55.153 61.887 1.00 18.18 249 LEU B N 1
ATOM 4555 C CA . LEU B 1 124 ? 23.254 53.924 62.005 1.00 16.46 249 LEU B CA 1
ATOM 4556 C C . LEU B 1 124 ? 22.743 53.504 60.642 1.00 22.57 249 LEU B C 1
ATOM 4557 O O . LEU B 1 124 ? 22.659 52.314 60.357 1.00 21.85 249 LEU B O 1
ATOM 4562 N N . LYS B 1 125 ? 22.394 54.464 59.790 1.00 23.37 250 LYS B N 1
ATOM 4563 C CA . LYS B 1 125 ? 21.909 54.088 58.461 1.00 22.63 250 LYS B CA 1
ATOM 4564 C C . LYS B 1 125 ? 23.036 53.339 57.740 1.00 28.24 250 LYS B C 1
ATOM 4565 O O . LYS B 1 125 ? 22.821 52.274 57.133 1.00 27.87 250 LYS B O 1
ATOM 4571 N N . ILE B 1 126 ? 24.248 53.873 57.855 1.00 22.29 251 ILE B N 1
ATOM 4572 C CA . ILE B 1 126 ? 25.404 53.210 57.271 1.00 21.17 251 ILE B CA 1
ATOM 4573 C C . ILE B 1 126 ? 25.657 51.808 57.842 1.00 28.63 251 ILE B C 1
ATOM 4574 O O . ILE B 1 126 ? 25.907 50.862 57.094 1.00 24.99 251 ILE B O 1
ATOM 4579 N N . ILE B 1 127 ? 25.602 51.661 59.160 1.00 24.40 252 ILE B N 1
ATOM 4580 C CA . ILE B 1 127 ? 25.836 50.330 59.716 1.00 20.42 252 ILE B CA 1
ATOM 4581 C C . ILE B 1 127 ? 24.729 49.298 59.421 1.00 25.98 252 ILE B C 1
ATOM 4582 O O . ILE B 1 127 ? 25.007 48.110 59.269 1.00 32.14 252 ILE B O 1
ATOM 4587 N N . ASP B 1 128 ? 23.479 49.738 59.344 1.00 24.70 253 ASP B N 1
ATOM 4588 C CA . ASP B 1 128 ? 22.337 48.817 59.364 1.00 21.13 253 ASP B CA 1
ATOM 4589 C C . ASP B 1 128 ? 21.661 48.565 58.023 1.00 23.06 253 ASP B C 1
ATOM 4590 O O . ASP B 1 128 ? 20.926 47.592 57.881 1.00 24.81 253 ASP B O 1
ATOM 4595 N N . GLY B 1 129 ? 21.872 49.443 57.047 1.00 21.36 254 GLY B N 1
ATOM 4596 C CA . GLY B 1 129 ? 21.277 49.227 55.739 1.00 19.19 254 GLY B CA 1
ATOM 4597 C C . GLY B 1 129 ? 19.832 49.679 55.637 1.00 20.66 254 GLY B C 1
ATOM 4598 O O . GLY B 1 129 ? 19.325 50.356 56.521 1.00 20.21 254 GLY B O 1
ATOM 4599 N N . PRO B 1 130 ? 19.153 49.302 54.549 1.00 20.04 255 PRO B N 1
ATOM 4600 C CA . PRO B 1 130 ? 17.811 49.848 54.292 1.00 17.67 255 PRO B CA 1
ATOM 4601 C C . PRO B 1 130 ? 16.738 49.305 55.237 1.00 17.92 255 PRO B C 1
ATOM 4602 O O . PRO B 1 130 ? 16.877 48.202 55.760 1.00 20.72 255 PRO B O 1
ATOM 4606 N N . LYS B 1 131 ? 15.671 50.069 55.436 1.00 17.60 256 LYS B N 1
ATOM 4607 C CA . LYS B 1 131 ? 14.491 49.570 56.146 1.00 16.74 256 LYS B CA 1
ATOM 4608 C C . LYS B 1 131 ? 13.470 48.988 55.160 1.00 18.06 256 LYS B C 1
ATOM 4609 O O . LYS B 1 131 ? 12.552 48.255 55.547 1.00 18.48 256 LYS B O 1
ATOM 4615 N N . ALA B 1 132 ? 13.647 49.305 53.882 1.00 12.82 257 ALA B N 1
ATOM 4616 C CA . ALA B 1 132 ? 12.750 48.836 52.854 1.00 12.02 257 ALA B CA 1
ATOM 4617 C C . ALA B 1 132 ? 13.519 48.432 51.603 1.00 15.69 257 ALA B C 1
ATOM 4618 O O . ALA B 1 132 ? 14.459 49.115 51.183 1.00 16.31 257 ALA B O 1
ATOM 4620 N N . LEU B 1 133 ? 13.098 47.330 50.998 1.00 13.24 258 LEU B N 1
ATOM 4621 C CA . LEU B 1 133 ? 13.715 46.857 49.782 1.00 16.65 258 LEU B CA 1
ATOM 4622 C C . LEU B 1 133 ? 12.629 46.691 48.754 1.00 16.38 258 LEU B C 1
ATOM 4623 O O . LEU B 1 133 ? 11.628 46.040 49.022 1.00 17.10 258 LEU B O 1
ATOM 4628 N N . ILE B 1 134 ? 12.813 47.304 47.588 1.00 15.46 259 ILE B N 1
ATOM 4629 C CA . ILE B 1 134 ? 11.835 47.187 46.514 1.00 16.87 259 ILE B CA 1
ATOM 4630 C C . ILE B 1 134 ? 12.477 46.528 45.308 1.00 14.44 259 ILE B C 1
ATOM 4631 O O . ILE B 1 134 ? 13.486 47.010 44.804 1.00 15.35 259 ILE B O 1
ATOM 4636 N N . LEU B 1 135 ? 11.909 45.419 44.853 1.00 15.59 260 LEU B N 1
ATOM 4637 C CA . LEU B 1 135 ? 12.398 44.767 43.634 1.00 18.26 260 LEU B CA 1
ATOM 4638 C C . LEU B 1 135 ? 11.485 45.022 42.430 1.00 18.87 260 LEU B C 1
ATOM 4639 O O . LEU B 1 135 ? 10.255 44.992 42.546 1.00 18.24 260 LEU B O 1
ATOM 4644 N N . ALA B 1 136 ? 12.097 45.261 41.277 1.00 14.80 261 ALA B N 1
ATOM 4645 C CA . ALA B 1 136 ? 11.345 45.512 40.050 1.00 19.26 261 ALA B CA 1
ATOM 4646 C C . ALA B 1 136 ? 12.093 44.908 38.861 1.00 17.27 261 ALA B C 1
ATOM 4647 O O . ALA B 1 136 ? 13.287 44.662 38.942 1.00 20.43 261 ALA B O 1
ATOM 4649 N N . PRO B 1 137 ? 11.392 44.635 37.761 1.00 20.67 262 PRO B N 1
ATOM 4650 C CA . PRO B 1 137 ? 12.057 43.789 36.749 1.00 19.87 262 PRO B CA 1
ATOM 4651 C C . PRO B 1 137 ? 13.108 44.444 35.846 1.00 18.68 262 PRO B C 1
ATOM 4652 O O . PRO B 1 137 ? 13.913 43.706 35.273 1.00 26.48 262 PRO B O 1
ATOM 4656 N N . THR B 1 138 ? 13.111 45.765 35.695 1.00 18.09 263 THR B N 1
ATOM 4657 C CA . THR B 1 138 ? 14.059 46.416 34.783 1.00 19.35 263 THR B CA 1
ATOM 4658 C C . THR B 1 138 ? 14.701 47.673 35.373 1.00 23.01 263 THR B C 1
ATOM 4659 O O . THR B 1 138 ? 14.174 48.289 36.302 1.00 21.85 263 THR B O 1
ATOM 4663 N N . ARG B 1 139 ? 15.848 48.049 34.821 1.00 25.33 264 ARG B N 1
ATOM 4664 C CA . ARG B 1 139 ? 16.519 49.268 35.213 1.00 21.02 264 ARG B CA 1
ATOM 4665 C C . ARG B 1 139 ? 15.551 50.442 35.112 1.00 26.87 264 ARG B C 1
ATOM 4666 O O . ARG B 1 139 ? 15.486 51.299 35.995 1.00 26.47 264 ARG B O 1
ATOM 4674 N N . GLU B 1 140 ? 14.784 50.468 34.030 1.00 25.87 265 GLU B N 1
ATOM 4675 C CA . GLU B 1 140 ? 13.887 51.578 33.772 1.00 20.48 265 GLU B CA 1
ATOM 4676 C C . GLU B 1 140 ? 12.826 51.678 34.865 1.00 21.94 265 GLU B C 1
ATOM 4677 O O . GLU B 1 140 ? 12.593 52.764 35.418 1.00 21.12 265 GLU B O 1
ATOM 4683 N N . LEU B 1 141 ? 12.191 50.551 35.185 1.00 17.36 266 LEU B N 1
ATOM 4684 C CA . LEU B 1 141 ? 11.178 50.540 36.233 1.00 17.82 266 LEU B CA 1
ATOM 4685 C C . LEU B 1 141 ? 11.781 50.928 37.568 1.00 18.46 266 LEU B C 1
ATOM 4686 O O . LEU B 1 141 ? 11.188 51.686 38.325 1.00 19.60 266 LEU B O 1
ATOM 4691 N N . VAL B 1 142 ? 12.975 50.427 37.848 1.00 18.61 267 VAL B N 1
ATOM 4692 C CA . VAL B 1 142 ? 13.628 50.751 39.105 1.00 17.88 267 VAL B CA 1
ATOM 4693 C C . VAL B 1 142 ? 13.840 52.252 39.226 1.00 19.54 267 VAL B C 1
ATOM 4694 O O . VAL B 1 142 ? 13.525 52.856 40.265 1.00 19.60 267 VAL B O 1
ATOM 4698 N N . GLN B 1 143 ? 14.342 52.862 38.157 1.00 18.69 268 GLN B N 1
ATOM 4699 C CA . GLN B 1 143 ? 14.595 54.300 38.169 1.00 20.66 268 GLN B CA 1
ATOM 4700 C C . GLN B 1 143 ? 13.317 55.134 38.265 1.00 18.03 268 GLN B C 1
ATOM 4701 O O . GLN B 1 143 ? 13.256 56.142 38.973 1.00 17.48 268 GLN B O 1
ATOM 4707 N N . GLN B 1 144 ? 12.279 54.660 37.604 1.00 19.49 269 GLN B N 1
ATOM 4708 C CA . GLN B 1 144 ? 10.964 55.283 37.683 1.00 21.42 269 GLN B CA 1
ATOM 4709 C C . GLN B 1 144 ? 10.410 55.246 39.114 1.00 22.37 269 GLN B C 1
ATOM 4710 O O . GLN B 1 144 ? 9.885 56.254 39.622 1.00 22.30 269 GLN B O 1
ATOM 4716 N N . ILE B 1 145 ? 10.559 54.096 39.776 1.00 20.55 270 ILE B N 1
ATOM 4717 C CA . ILE B 1 145 ? 10.154 53.952 41.177 1.00 16.29 270 ILE B CA 1
ATOM 4718 C C . ILE B 1 145 ? 10.975 54.854 42.099 1.00 14.42 270 ILE B C 1
ATOM 4719 O O . ILE B 1 145 ? 10.421 55.516 42.971 1.00 17.27 270 ILE B O 1
ATOM 4724 N N . GLN B 1 146 ? 12.288 54.904 41.903 1.00 17.10 271 GLN B N 1
ATOM 4725 C CA . GLN B 1 146 ? 13.107 55.822 42.691 1.00 16.23 271 GLN B CA 1
ATOM 4726 C C . GLN B 1 146 ? 12.648 57.269 42.510 1.00 19.88 271 GLN B C 1
ATOM 4727 O O . GLN B 1 146 ? 12.511 57.995 43.483 1.00 25.64 271 GLN B O 1
ATOM 4733 N N . LYS B 1 147 ? 12.382 57.692 41.280 1.00 21.38 272 LYS B N 1
ATOM 4734 C CA . LYS B 1 147 ? 11.992 59.088 41.065 1.00 23.20 272 LYS B CA 1
ATOM 4735 C C . LYS B 1 147 ? 10.622 59.372 41.689 1.00 21.74 272 LYS B C 1
ATOM 4736 O O . LYS B 1 147 ? 10.407 60.413 42.304 1.00 22.13 272 LYS B O 1
ATOM 4742 N N . GLU B 1 148 ? 9.700 58.430 41.538 1.00 20.88 273 GLU B N 1
ATOM 4743 C CA . GLU B 1 148 ? 8.361 58.609 42.067 1.00 19.69 273 GLU B CA 1
ATOM 4744 C C . GLU B 1 148 ? 8.409 58.662 43.591 1.00 22.75 273 GLU B C 1
ATOM 4745 O O . GLU B 1 148 ? 7.637 59.387 44.216 1.00 28.16 273 GLU B O 1
ATOM 4751 N N . THR B 1 149 ? 9.355 57.940 44.183 1.00 20.35 274 THR B N 1
ATOM 4752 C CA . THR B 1 149 ? 9.550 57.964 45.632 1.00 20.30 274 THR B CA 1
ATOM 4753 C C . THR B 1 149 ? 10.187 59.271 46.104 1.00 18.86 274 THR B C 1
ATOM 4754 O O . THR B 1 149 ? 9.774 59.883 47.092 1.00 20.69 274 THR B O 1
ATOM 4758 N N . GLN B 1 150 ? 11.219 59.693 45.400 1.00 22.79 275 GLN B N 1
ATOM 4759 C CA . GLN B 1 150 ? 11.940 60.895 45.788 1.00 23.72 275 GLN B CA 1
ATOM 4760 C C . GLN B 1 150 ? 11.075 62.120 45.588 1.00 23.45 275 GLN B C 1
ATOM 4761 O O . GLN B 1 150 ? 11.307 63.137 46.194 1.00 22.97 275 GLN B O 1
ATOM 4767 N N . LYS B 1 151 ? 10.065 62.000 44.736 1.00 22.83 276 LYS B N 1
ATOM 4768 C CA . LYS B 1 151 ? 9.106 63.068 44.545 1.00 22.85 276 LYS B CA 1
ATOM 4769 C C . LYS B 1 151 ? 8.460 63.442 45.883 1.00 25.57 276 LYS B C 1
ATOM 4770 O O . LYS B 1 151 ? 8.234 64.617 46.174 1.00 31.03 276 LYS B O 1
ATOM 4776 N N . VAL B 1 152 ? 8.166 62.432 46.697 1.00 27.51 277 VAL B N 1
ATOM 4777 C CA . VAL B 1 152 ? 7.570 62.635 48.013 1.00 22.14 277 VAL B CA 1
ATOM 4778 C C . VAL B 1 152 ? 8.629 62.865 49.085 1.00 21.06 277 VAL B C 1
ATOM 4779 O O . VAL B 1 152 ? 8.547 63.812 49.857 1.00 20.02 277 VAL B O 1
ATOM 4783 N N . THR B 1 153 ? 9.630 61.994 49.113 1.00 22.34 278 THR B N 1
ATOM 4784 C CA A THR B 1 153 ? 10.690 62.024 50.119 0.15 21.38 278 THR B CA 1
ATOM 4785 C CA B THR B 1 153 ? 10.653 62.052 50.160 0.85 21.07 278 THR B CA 1
ATOM 4786 C C . THR B 1 153 ? 11.508 63.325 50.130 1.00 20.34 278 THR B C 1
ATOM 4787 O O . THR B 1 153 ? 11.908 63.816 51.171 1.00 22.38 278 THR B O 1
ATOM 4794 N N . LYS B 1 154 ? 11.765 63.873 48.950 1.00 23.10 279 LYS B N 1
ATOM 4795 C CA . LYS B 1 154 ? 12.578 65.086 48.832 1.00 24.25 279 LYS B CA 1
ATOM 4796 C C . LYS B 1 154 ? 11.891 66.267 49.527 1.00 27.15 279 LYS B C 1
ATOM 4797 O O . LYS B 1 154 ? 12.538 67.034 50.248 1.00 27.83 279 LYS B O 1
ATOM 4803 N N . ILE B 1 155 ? 10.573 66.364 49.345 1.00 25.21 280 ILE B N 1
ATOM 4804 C CA . ILE B 1 155 ? 9.739 67.366 50.023 1.00 25.57 280 ILE B CA 1
ATOM 4805 C C . ILE B 1 155 ? 9.561 67.059 51.511 1.00 24.17 280 ILE B C 1
ATOM 4806 O O . ILE B 1 155 ? 9.748 67.923 52.358 1.00 24.78 280 ILE B O 1
ATOM 4811 N N . TRP B 1 156 ? 9.199 65.818 51.810 1.00 25.01 281 TRP B N 1
ATOM 4812 C CA . TRP B 1 156 ? 9.055 65.341 53.178 1.00 25.72 281 TRP B CA 1
ATOM 4813 C C . TRP B 1 156 ? 10.282 65.646 54.030 1.00 26.33 281 TRP B C 1
ATOM 4814 O O . TRP B 1 156 ? 10.160 65.949 55.211 1.00 29.75 281 TRP B O 1
ATOM 4825 N N . SER B 1 157 ? 11.465 65.575 53.441 1.00 23.81 282 SER B N 1
ATOM 4826 C CA . SER B 1 157 ? 12.670 65.871 54.207 1.00 29.56 282 SER B CA 1
ATOM 4827 C C . SER B 1 157 ? 12.730 67.319 54.659 1.00 32.96 282 SER B C 1
ATOM 4828 O O . SER B 1 157 ? 13.235 67.629 55.734 1.00 33.62 282 SER B O 1
ATOM 4831 N N . LYS B 1 158 ? 12.202 68.204 53.832 1.00 35.65 283 LYS B N 1
ATOM 4832 C CA . LYS B 1 158 ? 12.200 69.612 54.156 1.00 32.14 283 LYS B CA 1
ATOM 4833 C C . LYS B 1 158 ? 11.032 69.972 55.066 1.00 36.06 283 LYS B C 1
ATOM 4834 O O . LYS B 1 158 ? 11.005 71.044 55.643 1.00 52.03 283 LYS B O 1
ATOM 4840 N N . GLU B 1 159 ? 10.074 69.070 55.216 1.00 38.26 284 GLU B N 1
ATOM 4841 C CA . GLU B 1 159 ? 8.862 69.375 55.976 1.00 35.89 284 GLU B CA 1
ATOM 4842 C C . GLU B 1 159 ? 8.703 68.532 57.244 1.00 41.16 284 GLU B C 1
ATOM 4843 O O . GLU B 1 159 ? 7.635 68.543 57.862 1.00 43.59 284 GLU B O 1
ATOM 4849 N N . SER B 1 160 ? 9.744 67.788 57.617 1.00 39.04 285 SER B N 1
ATOM 4850 C CA . SER B 1 160 ? 9.672 66.890 58.767 1.00 29.88 285 SER B CA 1
ATOM 4851 C C . SER B 1 160 ? 11.056 66.532 59.272 1.00 32.79 285 SER B C 1
ATOM 4852 O O . SER B 1 160 ? 12.053 67.042 58.775 1.00 34.77 285 SER B O 1
ATOM 4855 N N . ASN B 1 161 ? 11.102 65.648 60.267 1.00 39.54 286 ASN B N 1
ATOM 4856 C CA . ASN B 1 161 ? 12.344 65.223 60.903 1.00 33.50 286 ASN B CA 1
ATOM 4857 C C . ASN B 1 161 ? 13.093 64.161 60.116 1.00 34.95 286 ASN B C 1
ATOM 4858 O O . ASN B 1 161 ? 14.240 63.840 60.428 1.00 40.82 286 ASN B O 1
ATOM 4863 N N . TYR B 1 162 ? 12.432 63.582 59.126 1.00 30.56 287 TYR B N 1
ATOM 4864 C CA . TYR B 1 162 ? 12.986 62.428 58.431 1.00 29.68 287 TYR B CA 1
ATOM 4865 C C . TYR B 1 162 ? 13.742 62.802 57.174 1.00 30.51 287 TYR B C 1
ATOM 4866 O O . TYR B 1 162 ? 13.247 63.564 56.357 1.00 39.55 287 TYR B O 1
ATOM 4875 N N . ASP B 1 163 ? 14.964 62.295 57.051 1.00 32.77 288 ASP B N 1
ATOM 4876 C CA . ASP B 1 163 ? 15.792 62.546 55.881 1.00 27.29 288 ASP B CA 1
ATOM 4877 C C . ASP B 1 163 ? 15.998 61.242 55.108 1.00 25.49 288 ASP B C 1
ATOM 4878 O O . ASP B 1 163 ? 17.041 60.595 55.197 1.00 32.79 288 ASP B O 1
ATOM 4883 N N . CYS B 1 164 ? 14.984 60.861 54.354 1.00 23.20 289 CYS B N 1
ATOM 4884 C CA . CYS B 1 164 ? 14.923 59.551 53.732 1.00 23.49 289 CYS B CA 1
ATOM 4885 C C . CYS B 1 164 ? 15.818 59.462 52.498 1.00 23.50 289 CYS B C 1
ATOM 4886 O O . CYS B 1 164 ? 15.681 60.243 51.579 1.00 29.31 289 CYS B O 1
ATOM 4889 N N . LYS B 1 165 ? 16.756 58.519 52.504 1.00 24.38 290 LYS B N 1
ATOM 4890 C CA . LYS B 1 165 ? 17.655 58.297 51.374 1.00 23.43 290 LYS B CA 1
ATOM 4891 C C . LYS B 1 165 ? 17.152 57.153 50.474 1.00 22.24 290 LYS B C 1
ATOM 4892 O O . LYS B 1 165 ? 16.912 56.036 50.939 1.00 17.21 290 LYS B O 1
ATOM 4898 N N . VAL B 1 166 ? 16.986 57.440 49.189 1.00 17.78 291 VAL B N 1
ATOM 4899 C CA . VAL B 1 166 ? 16.521 56.438 48.251 1.00 18.94 291 VAL B CA 1
ATOM 4900 C C . VAL B 1 166 ? 17.648 56.116 47.275 1.00 18.61 291 VAL B C 1
ATOM 4901 O O . VAL B 1 166 ? 18.047 56.969 46.488 1.00 26.50 291 VAL B O 1
ATOM 4905 N N . ILE B 1 167 ? 18.173 54.899 47.351 1.00 15.72 292 ILE B N 1
ATOM 4906 C CA . ILE B 1 167 ? 19.294 54.460 46.529 1.00 16.45 292 ILE B CA 1
ATOM 4907 C C . ILE B 1 167 ? 18.772 53.399 45.573 1.00 22.79 292 ILE B C 1
ATOM 4908 O O . ILE B 1 167 ? 17.966 52.543 45.972 1.00 22.10 292 ILE B O 1
ATOM 4913 N N . SER B 1 168 ? 19.213 53.440 44.317 1.00 19.33 293 SER B N 1
ATOM 4914 C CA . SER B 1 168 ? 18.899 52.363 43.389 1.00 15.08 293 SER B CA 1
ATOM 4915 C C . SER B 1 168 ? 20.150 51.586 42.964 1.00 19.26 293 SER B C 1
ATOM 4916 O O . SER B 1 168 ? 21.271 52.121 42.950 1.00 21.16 293 SER B O 1
ATOM 4919 N N . ILE B 1 169 ? 19.947 50.322 42.613 1.00 16.00 294 ILE B N 1
ATOM 4920 C CA . ILE B 1 169 ? 21.030 49.420 42.256 1.00 12.49 294 ILE B CA 1
ATOM 4921 C C . ILE B 1 169 ? 20.599 48.739 40.978 1.00 16.81 294 ILE B C 1
ATOM 4922 O O . ILE B 1 169 ? 19.637 47.971 40.976 1.00 17.93 294 ILE B O 1
ATOM 4927 N N . VAL B 1 170 ? 21.269 49.057 39.872 1.00 17.90 295 VAL B N 1
ATOM 4928 C CA . VAL B 1 170 ? 20.853 48.567 38.549 1.00 17.33 295 VAL B CA 1
ATOM 4929 C C . VAL B 1 170 ? 22.036 48.229 37.650 1.00 17.06 295 VAL B C 1
ATOM 4930 O O . VAL B 1 170 ? 23.166 48.635 37.925 1.00 14.23 295 VAL B O 1
ATOM 4934 N N . GLY B 1 171 ? 21.756 47.512 36.557 1.00 21.60 296 GLY B N 1
ATOM 4935 C CA . GLY B 1 171 ? 22.752 47.235 35.525 1.00 16.84 296 GLY B CA 1
ATOM 4936 C C . GLY B 1 171 ? 23.278 48.549 34.951 1.00 22.27 296 GLY B C 1
ATOM 4937 O O . GLY B 1 171 ? 22.524 49.519 34.787 1.00 20.42 296 GLY B O 1
ATOM 4938 N N . GLY B 1 172 ? 24.574 48.602 34.669 1.00 17.65 297 GLY B N 1
ATOM 4939 C CA . GLY B 1 172 ? 25.156 49.794 34.080 1.00 20.97 297 GLY B CA 1
ATOM 4940 C C . GLY B 1 172 ? 25.803 50.715 35.094 1.00 24.27 297 GLY B C 1
ATOM 4941 O O . GLY B 1 172 ? 26.344 51.757 34.739 1.00 27.26 297 GLY B O 1
ATOM 4942 N N . HIS B 1 173 ? 25.741 50.332 36.362 1.00 21.35 298 HIS B N 1
ATOM 4943 C CA . HIS B 1 173 ? 26.477 51.024 37.401 1.00 21.75 298 HIS B CA 1
ATOM 4944 C C . HIS B 1 173 ? 27.472 50.065 38.016 1.00 22.86 298 HIS B C 1
ATOM 4945 O O . HIS B 1 173 ? 27.096 48.997 38.516 1.00 20.13 298 HIS B O 1
ATOM 4952 N N . SER B 1 174 ? 28.739 50.462 37.982 1.00 21.53 299 SER B N 1
ATOM 4953 C CA . SER B 1 174 ? 29.815 49.651 38.520 1.00 23.24 299 SER B CA 1
ATOM 4954 C C . SER B 1 174 ? 29.603 49.406 40.010 1.00 21.19 299 SER B C 1
ATOM 4955 O O . SER B 1 174 ? 28.939 50.196 40.696 1.00 20.27 299 SER B O 1
ATOM 4958 N N . LEU B 1 175 ? 30.178 48.313 40.498 1.00 17.36 300 LEU B N 1
ATOM 4959 C CA . LEU B 1 175 ? 30.145 47.996 41.914 1.00 18.48 300 LEU B CA 1
ATOM 4960 C C . LEU B 1 175 ? 30.748 49.157 42.689 1.00 20.82 300 LEU B C 1
ATOM 4961 O O . LEU B 1 175 ? 30.283 49.493 43.776 1.00 20.18 300 LEU B O 1
ATOM 4966 N N . GLU B 1 176 ? 31.763 49.794 42.106 1.00 20.99 301 GLU B N 1
ATOM 4967 C CA . GLU B 1 176 ? 32.418 50.915 42.764 1.00 18.97 301 GLU B CA 1
ATOM 4968 C C . GLU B 1 176 ? 31.453 52.081 42.968 1.00 20.71 301 GLU B C 1
ATOM 4969 O O . GLU B 1 176 ? 31.388 52.618 44.071 1.00 22.86 301 GLU B O 1
ATOM 4975 N N . GLU B 1 177 ? 30.689 52.451 41.931 1.00 20.69 302 GLU B N 1
ATOM 4976 C CA . GLU B 1 177 ? 29.684 53.518 42.075 1.00 21.43 302 GLU B CA 1
ATOM 4977 C C . GLU B 1 177 ? 28.578 53.138 43.062 1.00 21.44 302 GLU B C 1
ATOM 4978 O O . GLU B 1 177 ? 28.090 53.985 43.800 1.00 22.16 302 GLU B O 1
ATOM 4984 N N . ILE B 1 178 ? 28.162 51.879 43.064 1.00 19.05 303 ILE B N 1
ATOM 4985 C CA . ILE B 1 178 ? 27.125 51.461 44.000 1.00 23.37 303 ILE B CA 1
ATOM 4986 C C . ILE B 1 178 ? 27.619 51.667 45.431 1.00 19.61 303 ILE B C 1
ATOM 4987 O O . ILE B 1 178 ? 26.963 52.316 46.274 1.00 22.42 303 ILE B O 1
ATOM 4992 N N . SER B 1 179 ? 28.811 51.145 45.674 1.00 18.98 304 SER B N 1
ATOM 4993 C CA . SER B 1 179 ? 29.510 51.328 46.946 1.00 22.87 304 SER B CA 1
ATOM 4994 C C . SER B 1 179 ? 29.671 52.808 47.343 1.00 23.76 304 SER B C 1
ATOM 4995 O O . SER B 1 179 ? 29.489 53.158 48.498 1.00 23.66 304 SER B O 1
ATOM 4998 N N . PHE B 1 180 ? 30.009 53.671 46.392 1.00 20.03 305 PHE B N 1
ATOM 4999 C CA . PHE B 1 180 ? 30.090 55.099 46.673 1.00 23.39 305 PHE B CA 1
ATOM 5000 C C . PHE B 1 180 ? 28.741 55.705 47.045 1.00 25.34 305 PHE B C 1
ATOM 5001 O O . PHE B 1 180 ? 28.651 56.531 47.936 1.00 26.92 305 PHE B O 1
ATOM 5009 N N . SER B 1 181 ? 27.692 55.301 46.344 1.00 26.10 306 SER B N 1
ATOM 5010 C CA . SER B 1 181 ? 26.372 55.861 46.562 1.00 20.26 306 SER B CA 1
ATOM 5011 C C . SER B 1 181 ? 25.856 55.438 47.916 1.00 27.29 306 SER B C 1
ATOM 5012 O O . SER B 1 181 ? 24.995 56.114 48.495 1.00 24.04 306 SER B O 1
ATOM 5015 N N . LEU B 1 182 ? 26.356 54.302 48.407 1.00 24.41 307 LEU B N 1
ATOM 5016 C CA . LEU B 1 182 ? 25.982 53.842 49.746 1.00 24.53 307 LEU B CA 1
ATOM 5017 C C . LEU B 1 182 ? 26.789 54.507 50.876 1.00 31.34 307 LEU B C 1
ATOM 5018 O O . LEU B 1 182 ? 26.751 54.061 52.018 1.00 30.96 307 LEU B O 1
ATOM 5023 N N . SER B 1 183 ? 27.513 55.573 50.561 1.00 30.57 308 SER B N 1
ATOM 5024 C CA . SER B 1 183 ? 28.412 56.193 51.535 1.00 34.18 308 SER B CA 1
ATOM 5025 C C . SER B 1 183 ? 27.697 56.873 52.707 1.00 33.45 308 SER B C 1
ATOM 5026 O O . SER B 1 183 ? 28.259 56.995 53.786 1.00 33.16 308 SER B O 1
ATOM 5029 N N . GLU B 1 184 ? 26.480 57.358 52.485 1.00 32.47 309 GLU B N 1
ATOM 5030 C CA . GLU B 1 184 ? 25.728 57.973 53.575 1.00 29.47 309 GLU B CA 1
ATOM 5031 C C . GLU B 1 184 ? 24.598 57.066 53.996 1.00 29.73 309 GLU B C 1
ATOM 5032 O O . GLU B 1 184 ? 23.675 57.494 54.679 1.00 32.71 309 GLU B O 1
ATOM 5038 N N . GLY B 1 185 ? 24.686 55.804 53.594 1.00 27.52 310 GLY B N 1
ATOM 5039 C CA . GLY B 1 185 ? 23.718 54.821 54.000 1.00 19.22 310 GLY B CA 1
ATOM 5040 C C . GLY B 1 185 ? 22.461 54.929 53.171 1.00 26.21 310 GLY B C 1
ATOM 5041 O O . GLY B 1 185 ? 22.385 55.654 52.175 1.00 21.10 310 GLY B O 1
ATOM 5042 N N . CYS B 1 186 ? 21.436 54.223 53.611 1.00 27.23 311 CYS B N 1
ATOM 5043 C CA . CYS B 1 186 ? 20.294 54.040 52.763 1.00 21.57 311 CYS B CA 1
ATOM 5044 C C . CYS B 1 186 ? 19.080 53.676 53.605 1.00 19.15 311 CYS B C 1
ATOM 5045 O O . CYS B 1 186 ? 19.192 52.874 54.531 1.00 19.28 311 CYS B O 1
ATOM 5048 N N . ASP B 1 187 ? 17.924 54.252 53.276 1.00 16.89 312 ASP B N 1
ATOM 5049 C CA . ASP B 1 187 ? 16.677 53.879 53.934 1.00 14.87 312 ASP B CA 1
ATOM 5050 C C . ASP B 1 187 ? 15.802 53.032 53.045 1.00 15.25 312 ASP B C 1
ATOM 5051 O O . ASP B 1 187 ? 15.281 52.001 53.473 1.00 16.69 312 ASP B O 1
ATOM 5056 N N . ILE B 1 188 ? 15.625 53.468 51.806 1.00 17.27 313 ILE B N 1
ATOM 5057 C CA . ILE B 1 188 ? 14.886 52.676 50.829 1.00 17.07 313 ILE B CA 1
ATOM 5058 C C . ILE B 1 188 ? 15.795 52.309 49.670 1.00 17.15 313 ILE B C 1
ATOM 5059 O O . ILE B 1 188 ? 16.404 53.178 49.047 1.00 17.69 313 ILE B O 1
ATOM 5064 N N . LEU B 1 189 ? 15.884 51.015 49.382 1.00 18.94 314 LEU B N 1
ATOM 5065 C CA . LEU B 1 189 ? 16.730 50.526 48.297 1.00 13.92 314 LEU B CA 1
ATOM 5066 C C . LEU B 1 189 ? 15.856 49.951 47.203 1.00 15.87 314 LEU B C 1
ATOM 5067 O O . LEU B 1 189 ? 14.951 49.153 47.473 1.00 18.90 314 LEU B O 1
ATOM 5072 N N . VAL B 1 190 ? 16.106 50.370 45.970 1.00 14.11 315 VAL B N 1
ATOM 5073 C CA . VAL B 1 190 ? 15.333 49.888 44.834 1.00 17.22 315 VAL B CA 1
ATOM 5074 C C . VAL B 1 190 ? 16.288 49.185 43.879 1.00 15.65 315 VAL B C 1
ATOM 5075 O O . VAL B 1 190 ? 17.335 49.717 43.534 1.00 16.71 315 VAL B O 1
ATOM 5079 N N . ALA B 1 191 ? 15.932 47.992 43.440 1.00 15.42 316 ALA B N 1
ATOM 5080 C CA . ALA B 1 191 ? 16.883 47.194 42.687 1.00 15.51 316 ALA B CA 1
ATOM 5081 C C . ALA B 1 191 ? 16.229 46.202 41.723 1.00 15.29 316 ALA B C 1
ATOM 5082 O O . ALA B 1 191 ? 15.089 45.797 41.912 1.00 19.40 316 ALA B O 1
ATOM 5084 N N . THR B 1 192 ? 16.952 45.817 40.684 1.00 13.48 317 THR B N 1
ATOM 5085 C CA . THR B 1 192 ? 16.599 44.619 39.929 1.00 18.60 317 THR B CA 1
ATOM 5086 C C . THR B 1 192 ? 17.192 43.423 40.678 1.00 19.06 317 THR B C 1
ATOM 5087 O O . THR B 1 192 ? 18.199 43.564 41.366 1.00 20.69 317 THR B O 1
ATOM 5091 N N . PRO B 1 193 ? 16.560 42.247 40.572 1.00 19.12 318 PRO B N 1
ATOM 5092 C CA . PRO B 1 193 ? 17.065 41.089 41.329 1.00 16.66 318 PRO B CA 1
ATOM 5093 C C . PRO B 1 193 ? 18.521 40.755 41.014 1.00 18.83 318 PRO B C 1
ATOM 5094 O O . PRO B 1 193 ? 19.331 40.546 41.933 1.00 21.00 318 PRO B O 1
ATOM 5098 N N . GLY B 1 194 ? 18.850 40.732 39.726 1.00 17.20 319 GLY B N 1
ATOM 5099 C CA . GLY B 1 194 ? 20.182 40.404 39.270 1.00 13.86 319 GLY B CA 1
ATOM 5100 C C . GLY B 1 194 ? 21.286 41.223 39.891 1.00 18.42 319 GLY B C 1
ATOM 5101 O O . GLY B 1 194 ? 22.272 40.682 40.422 1.00 19.99 319 GLY B O 1
ATOM 5102 N N . ARG B 1 195 ? 21.107 42.538 39.852 1.00 17.25 320 ARG B N 1
ATOM 5103 C CA . ARG B 1 195 ? 22.138 43.440 40.315 1.00 18.30 320 ARG B CA 1
ATOM 5104 C C . ARG B 1 195 ? 22.201 43.446 41.840 1.00 19.22 320 ARG B C 1
ATOM 5105 O O . ARG B 1 195 ? 23.267 43.635 42.415 1.00 19.36 320 ARG B O 1
ATOM 5113 N N . LEU B 1 196 ? 21.058 43.269 42.494 1.00 16.61 321 LEU B N 1
ATOM 5114 C CA . LEU B 1 196 ? 21.052 43.156 43.940 1.00 17.04 321 LEU B CA 1
ATOM 5115 C C . LEU B 1 196 ? 21.892 41.951 44.347 1.00 20.44 321 LEU B C 1
ATOM 5116 O O . LEU B 1 196 ? 22.709 42.028 45.267 1.00 17.83 321 LEU B O 1
ATOM 5121 N N . ILE B 1 197 ? 21.682 40.840 43.643 1.00 18.56 322 ILE B N 1
ATOM 5122 C CA . ILE B 1 197 ? 22.489 39.646 43.864 1.00 21.58 322 ILE B CA 1
ATOM 5123 C C . ILE B 1 197 ? 23.987 39.888 43.619 1.00 24.56 322 ILE B C 1
ATOM 5124 O O . ILE B 1 197 ? 24.807 39.532 44.463 1.00 23.16 322 ILE B O 1
ATOM 5129 N N . ASP B 1 198 ? 24.343 40.510 42.491 1.00 24.06 323 ASP B N 1
ATOM 5130 C CA . ASP B 1 198 ? 25.745 40.905 42.273 1.00 23.18 323 ASP B CA 1
ATOM 5131 C C . ASP B 1 198 ? 26.278 41.726 43.461 1.00 22.29 323 ASP B C 1
ATOM 5132 O O . ASP B 1 198 ? 27.419 41.584 43.873 1.00 25.69 323 ASP B O 1
ATOM 5137 N N . SER B 1 199 ? 25.438 42.590 44.009 1.00 21.77 324 SER B N 1
ATOM 5138 C CA . SER B 1 199 ? 25.846 43.455 45.105 1.00 22.86 324 SER B CA 1
ATOM 5139 C C . SER B 1 199 ? 26.076 42.700 46.403 1.00 23.94 324 SER B C 1
ATOM 5140 O O . SER B 1 199 ? 27.012 43.008 47.118 1.00 27.32 324 SER B O 1
ATOM 5143 N N . LEU B 1 200 ? 25.215 41.737 46.716 1.00 24.63 325 LEU B N 1
ATOM 5144 C CA . LEU B 1 200 ? 25.384 40.932 47.929 1.00 28.84 325 LEU B CA 1
ATOM 5145 C C . LEU B 1 200 ? 26.609 40.043 47.787 1.00 29.45 325 LEU B C 1
ATOM 5146 O O . LEU B 1 200 ? 27.426 39.944 48.702 1.00 34.66 325 LEU B O 1
ATOM 5151 N N . GLU B 1 201 ? 26.738 39.422 46.618 1.00 30.09 326 GLU B N 1
ATOM 5152 C CA . GLU B 1 201 ? 27.860 38.539 46.311 1.00 30.35 326 GLU B CA 1
ATOM 5153 C C . GLU B 1 201 ? 29.213 39.230 46.505 1.00 33.57 326 GLU B C 1
ATOM 5154 O O . GLU B 1 201 ? 30.173 38.608 46.950 1.00 40.55 326 GLU B O 1
ATOM 5160 N N . ASN B 1 202 ? 29.277 40.523 46.206 1.00 34.14 327 ASN B N 1
ATOM 5161 C CA . ASN B 1 202 ? 30.484 41.311 46.452 1.00 31.00 327 ASN B CA 1
ATOM 5162 C C . ASN B 1 202 ? 30.446 42.113 47.748 1.00 27.91 327 ASN B C 1
ATOM 5163 O O . ASN B 1 202 ? 31.124 43.118 47.877 1.00 31.53 327 ASN B O 1
ATOM 5168 N N . HIS B 1 203 ? 29.630 41.660 48.693 1.00 32.93 328 HIS B N 1
ATOM 5169 C CA . HIS B 1 203 ? 29.524 42.248 50.041 1.00 36.37 328 HIS B CA 1
ATOM 5170 C C . HIS B 1 203 ? 29.350 43.763 50.124 1.00 34.10 328 HIS B C 1
ATOM 5171 O O . HIS B 1 203 ? 29.894 44.392 51.018 1.00 37.13 328 HIS B O 1
ATOM 5178 N N . LEU B 1 204 ? 28.575 44.348 49.217 1.00 31.95 329 LEU B N 1
ATOM 5179 C CA . LEU B 1 204 ? 28.403 45.799 49.211 1.00 30.76 329 LEU B CA 1
ATOM 5180 C C . LEU B 1 204 ? 27.441 46.280 50.274 1.00 26.47 329 LEU B C 1
ATOM 5181 O O . LEU B 1 204 ? 27.445 47.451 50.651 1.00 28.36 329 LEU B O 1
ATOM 5186 N N . LEU B 1 205 ? 26.589 45.394 50.753 1.00 32.10 330 LEU B N 1
ATOM 5187 C CA . LEU B 1 205 ? 25.608 45.857 51.713 1.00 34.56 330 LEU B CA 1
ATOM 5188 C C . LEU B 1 205 ? 24.947 44.756 52.498 1.00 30.63 330 LEU B C 1
ATOM 5189 O O . LEU B 1 205 ? 24.911 43.606 52.077 1.00 39.43 330 LEU B O 1
ATOM 5194 N N . VAL B 1 206 ? 24.426 45.143 53.654 1.00 31.87 331 VAL B N 1
ATOM 5195 C CA . VAL B 1 206 ? 23.768 44.225 54.556 1.00 38.84 331 VAL B CA 1
ATOM 5196 C C . VAL B 1 206 ? 22.312 44.620 54.600 1.00 37.59 331 VAL B C 1
ATOM 5197 O O . VAL B 1 206 ? 21.975 45.785 54.345 1.00 32.92 331 VAL B O 1
ATOM 5209 N N . LYS B 1 208 ? 20.050 43.249 57.194 1.00 23.64 333 LYS B N 1
ATOM 5210 C CA . LYS B 1 208 ? 19.565 42.654 58.412 1.00 25.37 333 LYS B CA 1
ATOM 5211 C C . LYS B 1 208 ? 18.400 43.440 59.049 1.00 27.94 333 LYS B C 1
ATOM 5212 O O . LYS B 1 208 ? 17.718 42.922 59.922 1.00 31.24 333 LYS B O 1
ATOM 5218 N N . GLN B 1 209 ? 18.148 44.667 58.598 1.00 23.60 334 GLN B N 1
ATOM 5219 C CA . GLN B 1 209 ? 17.124 45.506 59.217 1.00 22.44 334 GLN B CA 1
ATOM 5220 C C . GLN B 1 209 ? 15.945 45.856 58.307 1.00 23.26 334 GLN B C 1
ATOM 5221 O O . GLN B 1 209 ? 15.241 46.846 58.552 1.00 23.08 334 GLN B O 1
ATOM 5227 N N . VAL B 1 210 ? 15.723 45.068 57.264 1.00 21.03 335 VAL B N 1
ATOM 5228 C CA . VAL B 1 210 ? 14.627 45.349 56.343 1.00 20.10 335 VAL B CA 1
ATOM 5229 C C . VAL B 1 210 ? 13.270 44.939 56.896 1.00 19.20 335 VAL B C 1
ATOM 5230 O O . VAL B 1 210 ? 13.051 43.770 57.226 1.00 24.21 335 VAL B O 1
ATOM 5234 N N . GLU B 1 211 ? 12.371 45.923 56.979 1.00 18.33 336 GLU B N 1
ATOM 5235 C CA . GLU B 1 211 ? 11.034 45.763 57.559 1.00 22.24 336 GLU B CA 1
ATOM 5236 C C . GLU B 1 211 ? 9.912 45.671 56.528 1.00 20.55 336 GLU B C 1
ATOM 5237 O O . GLU B 1 211 ? 8.830 45.196 56.836 1.00 21.53 336 GLU B O 1
ATOM 5243 N N . THR B 1 212 ? 10.173 46.137 55.313 1.00 18.92 337 THR B N 1
ATOM 5244 C CA . THR B 1 212 ? 9.211 46.033 54.241 1.00 15.87 337 THR B CA 1
ATOM 5245 C C . THR B 1 212 ? 9.937 45.600 52.977 1.00 17.37 337 THR B C 1
ATOM 5246 O O . THR B 1 212 ? 10.890 46.229 52.546 1.00 19.77 337 THR B O 1
ATOM 5250 N N . LEU B 1 213 ? 9.484 44.508 52.388 1.00 18.93 338 LEU B N 1
ATOM 5251 C CA . LEU B 1 213 ? 10.037 44.039 51.145 1.00 16.56 338 LEU B CA 1
ATOM 5252 C C . LEU B 1 213 ? 8.929 44.088 50.093 1.00 21.07 338 LEU B C 1
ATOM 5253 O O . LEU B 1 213 ? 7.839 43.569 50.322 1.00 17.89 338 LEU B O 1
ATOM 5258 N N . VAL B 1 214 ? 9.210 44.706 48.944 1.00 17.40 339 VAL B N 1
ATOM 5259 C CA . VAL B 1 214 ? 8.193 44.874 47.911 1.00 18.47 339 VAL B CA 1
ATOM 5260 C C . VAL B 1 214 ? 8.610 44.187 46.627 1.00 21.43 339 VAL B C 1
ATOM 5261 O O . VAL B 1 214 ? 9.715 44.414 46.138 1.00 19.66 339 VAL B O 1
ATOM 5265 N N . LEU B 1 215 ? 7.726 43.335 46.100 1.00 22.57 340 LEU B N 1
ATOM 5266 C CA . LEU B 1 215 ? 7.913 42.715 44.797 1.00 20.16 340 LEU B CA 1
ATOM 5267 C C . LEU B 1 215 ? 6.969 43.354 43.791 1.00 20.13 340 LEU B C 1
ATOM 5268 O O . LEU B 1 215 ? 5.788 43.067 43.797 1.00 22.35 340 LEU B O 1
ATOM 5273 N N . ASP B 1 216 ? 7.478 44.222 42.926 1.00 22.02 341 ASP B N 1
ATOM 5274 C CA . ASP B 1 216 ? 6.612 44.936 41.979 1.00 22.30 341 ASP B CA 1
ATOM 5275 C C . ASP B 1 216 ? 6.682 44.374 40.555 1.00 20.63 341 ASP B C 1
ATOM 5276 O O . ASP B 1 216 ? 7.766 44.120 40.044 1.00 22.92 341 ASP B O 1
ATOM 5281 N N . GLU B 1 217 ? 5.514 44.226 39.923 1.00 25.21 342 GLU B N 1
ATOM 5282 C CA . GLU B 1 217 ? 5.350 43.541 38.630 1.00 26.94 342 GLU B CA 1
ATOM 5283 C C . GLU B 1 217 ? 5.978 42.163 38.680 1.00 27.42 342 GLU B C 1
ATOM 5284 O O . GLU B 1 217 ? 6.860 41.835 37.877 1.00 27.90 342 GLU B O 1
ATOM 5290 N N . ALA B 1 218 ? 5.528 41.362 39.634 1.00 22.12 343 ALA B N 1
ATOM 5291 C CA . ALA B 1 218 ? 6.143 40.070 39.856 1.00 23.45 343 ALA B CA 1
ATOM 5292 C C . ALA B 1 218 ? 5.938 39.122 38.667 1.00 24.87 343 ALA B C 1
ATOM 5293 O O . ALA B 1 218 ? 6.821 38.313 38.356 1.00 23.63 343 ALA B O 1
ATOM 5295 N N . ASP B 1 219 ? 4.801 39.225 37.983 1.00 23.08 344 ASP B N 1
ATOM 5296 C CA . ASP B 1 219 ? 4.587 38.346 36.831 1.00 27.20 344 ASP B CA 1
ATOM 5297 C C . ASP B 1 219 ? 5.611 38.622 35.736 1.00 27.70 344 ASP B C 1
ATOM 5298 O O . ASP B 1 219 ? 6.113 37.695 35.108 1.00 27.59 344 ASP B O 1
ATOM 5303 N N . LYS B 1 220 ? 5.937 39.894 35.539 1.00 22.20 345 LYS B N 1
ATOM 5304 C CA . LYS B 1 220 ? 6.947 40.275 34.573 1.00 23.63 345 LYS B CA 1
ATOM 5305 C C . LYS B 1 220 ? 8.326 39.769 35.006 1.00 22.54 345 LYS B C 1
ATOM 5306 O O . LYS B 1 220 ? 9.117 39.330 34.183 1.00 26.60 345 LYS B O 1
ATOM 5320 N N . ILE B 1 222 ? 8.865 37.021 36.702 1.00 27.01 347 ILE B N 1
ATOM 5321 C CA . ILE B 1 222 ? 8.857 35.591 36.419 1.00 23.98 347 ILE B CA 1
ATOM 5322 C C . ILE B 1 222 ? 9.052 35.361 34.927 1.00 26.26 347 ILE B C 1
ATOM 5323 O O . ILE B 1 222 ? 9.817 34.487 34.528 1.00 28.48 347 ILE B O 1
ATOM 5328 N N . ASP B 1 223 ? 8.368 36.163 34.113 1.00 23.98 348 ASP B N 1
ATOM 5329 C CA . ASP B 1 223 ? 8.431 36.038 32.661 1.00 25.95 348 ASP B CA 1
ATOM 5330 C C . ASP B 1 223 ? 9.855 36.189 32.122 1.00 32.31 348 ASP B C 1
ATOM 5331 O O . ASP B 1 223 ? 10.230 35.525 31.149 1.00 30.82 348 ASP B O 1
ATOM 5336 N N . LEU B 1 224 ? 10.632 37.072 32.753 1.00 27.10 349 LEU B N 1
ATOM 5337 C CA . LEU B 1 224 ? 11.989 37.387 32.318 1.00 23.17 349 LEU B CA 1
ATOM 5338 C C . LEU B 1 224 ? 13.021 36.409 32.873 1.00 26.46 349 LEU B C 1
ATOM 5339 O O . LEU B 1 224 ? 14.209 36.568 32.621 1.00 25.61 349 LEU B O 1
ATOM 5344 N N . GLY B 1 225 ? 12.569 35.418 33.641 1.00 25.16 350 GLY B N 1
ATOM 5345 C CA . GLY B 1 225 ? 13.450 34.398 34.193 1.00 24.21 350 GLY B CA 1
ATOM 5346 C C . GLY B 1 225 ? 14.007 34.688 35.577 1.00 27.36 350 GLY B C 1
ATOM 5347 O O . GLY B 1 225 ? 14.986 34.063 36.000 1.00 25.99 350 GLY B O 1
ATOM 5348 N N . PHE B 1 226 ? 13.393 35.620 36.303 1.00 21.17 351 PHE B N 1
ATOM 5349 C CA . PHE B 1 226 ? 13.948 36.007 37.590 1.00 19.86 351 PHE B CA 1
ATOM 5350 C C . PHE B 1 226 ? 13.380 35.240 38.780 1.00 22.62 351 PHE B C 1
ATOM 5351 O O . PHE B 1 226 ? 13.616 35.631 39.916 1.00 25.35 351 PHE B O 1
ATOM 5359 N N . GLU B 1 227 ? 12.655 34.148 38.549 1.00 21.61 352 GLU B N 1
ATOM 5360 C CA . GLU B 1 227 ? 12.041 33.443 39.676 1.00 25.55 352 GLU B CA 1
ATOM 5361 C C . GLU B 1 227 ? 13.042 32.987 40.734 1.00 21.53 352 GLU B C 1
ATOM 5362 O O . GLU B 1 227 ? 12.871 33.263 41.927 1.00 26.23 352 GLU B O 1
ATOM 5368 N N . ASP B 1 228 ? 14.084 32.296 40.298 1.00 22.44 353 ASP B N 1
ATOM 5369 C CA . ASP B 1 228 ? 15.103 31.799 41.224 1.00 22.15 353 ASP B CA 1
ATOM 5370 C C . ASP B 1 228 ? 15.877 32.923 41.901 1.00 20.88 353 ASP B C 1
ATOM 5371 O O . ASP B 1 228 ? 16.205 32.828 43.079 1.00 25.21 353 ASP B O 1
ATOM 5376 N N . GLN B 1 229 ? 16.167 33.994 41.170 1.00 21.76 354 GLN B N 1
ATOM 5377 C CA . GLN B 1 229 ? 16.823 35.150 41.781 1.00 22.29 354 GLN B CA 1
ATOM 5378 C C . GLN B 1 229 ? 15.966 35.776 42.876 1.00 20.68 354 GLN B C 1
ATOM 5379 O O . GLN B 1 229 ? 16.456 36.119 43.955 1.00 22.49 354 GLN B O 1
ATOM 5385 N N . VAL B 1 230 ? 14.678 35.920 42.591 1.00 20.17 355 VAL B N 1
ATOM 5386 C CA . VAL B 1 230 ? 13.759 36.516 43.539 1.00 21.51 355 VAL B CA 1
ATOM 5387 C C . VAL B 1 230 ? 13.657 35.643 44.788 1.00 23.65 355 VAL B C 1
ATOM 5388 O O . VAL B 1 230 ? 13.748 36.147 45.917 1.00 20.69 355 VAL B O 1
ATOM 5392 N N . THR B 1 231 ? 13.495 34.333 44.594 1.00 23.45 356 THR B N 1
ATOM 5393 C CA . THR B 1 231 ? 13.330 33.453 45.752 1.00 23.84 356 THR B CA 1
ATOM 5394 C C . THR B 1 231 ? 14.628 33.382 46.561 1.00 22.58 356 THR B C 1
ATOM 5395 O O . THR B 1 231 ? 14.593 33.343 47.794 1.00 27.43 356 THR B O 1
ATOM 5399 N N . ASN B 1 232 ? 15.773 33.410 45.885 1.00 21.04 357 ASN B N 1
ATOM 5400 C CA . ASN B 1 232 ? 17.042 33.538 46.602 1.00 21.68 357 ASN B CA 1
ATOM 5401 C C . ASN B 1 232 ? 17.110 34.799 47.449 1.00 25.67 357 ASN B C 1
ATOM 5402 O O . ASN B 1 232 ? 17.509 34.745 48.609 1.00 24.59 357 ASN B O 1
ATOM 5407 N N . ILE B 1 233 ? 16.745 35.939 46.867 1.00 23.09 358 ILE B N 1
ATOM 5408 C CA . ILE B 1 233 ? 16.754 37.165 47.645 1.00 23.75 358 ILE B CA 1
ATOM 5409 C C . ILE B 1 233 ? 15.838 37.046 48.868 1.00 26.45 358 ILE B C 1
ATOM 5410 O O . ILE B 1 233 ? 16.244 37.390 49.980 1.00 26.60 358 ILE B O 1
ATOM 5415 N N . LEU B 1 234 ? 14.626 36.533 48.665 1.00 22.40 359 LEU B N 1
ATOM 5416 C CA . LEU B 1 234 ? 13.664 36.380 49.754 1.00 22.87 359 LEU B CA 1
ATOM 5417 C C . LEU B 1 234 ? 14.243 35.526 50.889 1.00 29.10 359 LEU B C 1
ATOM 5418 O O . LEU B 1 234 ? 14.205 35.904 52.074 1.00 31.85 359 LEU B O 1
ATOM 5423 N N . THR B 1 235 ? 14.819 34.390 50.512 1.00 31.23 360 THR B N 1
ATOM 5424 C CA . THR B 1 235 ? 15.441 33.480 51.471 1.00 27.09 360 THR B CA 1
ATOM 5425 C C . THR B 1 235 ? 16.604 34.125 52.216 1.00 28.24 360 THR B C 1
ATOM 5426 O O . THR B 1 235 ? 16.754 33.953 53.424 1.00 33.68 360 THR B O 1
ATOM 5430 N N . LYS B 1 236 ? 17.416 34.879 51.488 1.00 28.19 361 LYS B N 1
ATOM 5431 C CA . LYS B 1 236 ? 18.595 35.528 52.052 1.00 28.94 361 LYS B CA 1
ATOM 5432 C C . LYS B 1 236 ? 18.226 36.617 53.056 1.00 29.65 361 LYS B C 1
ATOM 5433 O O . LYS B 1 236 ? 18.860 36.750 54.110 1.00 32.20 361 LYS B O 1
ATOM 5439 N N . VAL B 1 237 ? 17.204 37.400 52.730 1.00 29.62 362 VAL B N 1
ATOM 5440 C CA . VAL B 1 237 ? 16.745 38.449 53.638 1.00 29.87 362 VAL B CA 1
ATOM 5441 C C . VAL B 1 237 ? 16.124 37.813 54.862 1.00 31.31 362 VAL B C 1
ATOM 5442 O O . VAL B 1 237 ? 16.305 38.304 55.980 1.00 32.27 362 VAL B O 1
ATOM 5446 N N . ASP B 1 238 ? 15.406 36.711 54.661 1.00 29.73 363 ASP B N 1
ATOM 5447 C CA . ASP B 1 238 ? 14.846 36.020 55.813 1.00 32.22 363 ASP B CA 1
ATOM 5448 C C . ASP B 1 238 ? 15.920 35.468 56.754 1.00 33.58 363 ASP B C 1
ATOM 5449 O O . ASP B 1 238 ? 15.861 35.665 57.964 1.00 31.52 363 ASP B O 1
ATOM 5454 N N . ILE B 1 239 ? 16.914 34.799 56.195 1.00 34.04 364 ILE B N 1
ATOM 5455 C CA . ILE B 1 239 ? 17.987 34.254 57.014 1.00 34.17 364 ILE B CA 1
ATOM 5456 C C . ILE B 1 239 ? 18.822 35.323 57.712 1.00 33.78 364 ILE B C 1
ATOM 5457 O O . ILE B 1 239 ? 19.104 35.211 58.904 1.00 40.18 364 ILE B O 1
ATOM 5462 N N . ASN B 1 240 ? 19.215 36.359 56.980 1.00 34.30 365 ASN B N 1
ATOM 5463 C CA . ASN B 1 240 ? 20.120 37.362 57.542 1.00 33.24 365 ASN B CA 1
ATOM 5464 C C . ASN B 1 240 ? 19.469 38.376 58.474 1.00 30.21 365 ASN B C 1
ATOM 5465 O O . ASN B 1 240 ? 20.167 39.135 59.137 1.00 31.45 365 ASN B O 1
ATOM 5470 N N . ALA B 1 241 ? 18.142 38.402 58.498 1.00 30.93 366 ALA B N 1
ATOM 5471 C CA . ALA B 1 241 ? 17.399 39.342 59.327 1.00 30.75 366 ALA B CA 1
ATOM 5472 C C . ALA B 1 241 ? 17.832 39.288 60.785 1.00 30.68 366 ALA B C 1
ATOM 5473 O O . ALA B 1 241 ? 18.064 38.213 61.341 1.00 31.83 366 ALA B O 1
ATOM 5475 N N . ASP B 1 242 ? 17.963 40.463 61.384 1.00 30.31 367 ASP B N 1
ATOM 5476 C CA . ASP B 1 242 ? 18.034 40.592 62.824 1.00 34.33 367 ASP B CA 1
ATOM 5477 C C . ASP B 1 242 ? 16.760 39.972 63.403 1.00 41.18 367 ASP B C 1
ATOM 5478 O O . ASP B 1 242 ? 15.655 40.194 62.882 1.00 35.86 367 ASP B O 1
ATOM 5483 N N . SER B 1 243 ? 16.890 39.195 64.471 1.00 37.17 368 SER B N 1
ATOM 5484 C CA . SER B 1 243 ? 15.717 38.487 64.974 1.00 37.22 368 SER B CA 1
ATOM 5485 C C . SER B 1 243 ? 14.676 39.407 65.608 1.00 31.92 368 SER B C 1
ATOM 5486 O O . SER B 1 243 ? 13.515 39.040 65.693 1.00 36.87 368 SER B O 1
ATOM 5489 N N . ALA B 1 244 ? 15.088 40.603 66.025 1.00 36.60 369 ALA B N 1
ATOM 5490 C CA . ALA B 1 244 ? 14.160 41.599 66.560 1.00 32.34 369 ALA B CA 1
ATOM 5491 C C . ALA B 1 244 ? 13.361 42.309 65.465 1.00 38.69 369 ALA B C 1
ATOM 5492 O O . ALA B 1 244 ? 12.454 43.081 65.747 1.00 38.92 369 ALA B O 1
ATOM 5494 N N . VAL B 1 245 ? 13.710 42.054 64.213 1.00 39.85 370 VAL B N 1
ATOM 5495 C CA . VAL B 1 245 ? 13.066 42.720 63.098 1.00 35.79 370 VAL B CA 1
ATOM 5496 C C . VAL B 1 245 ? 11.828 41.944 62.697 1.00 36.22 370 VAL B C 1
ATOM 5497 O O . VAL B 1 245 ? 11.844 40.718 62.643 1.00 41.26 370 VAL B O 1
ATOM 5501 N N . ASN B 1 246 ? 10.739 42.661 62.456 1.00 34.06 371 ASN B N 1
ATOM 5502 C CA . ASN B 1 246 ? 9.552 42.040 61.919 1.00 33.64 371 ASN B CA 1
ATOM 5503 C C . ASN B 1 246 ? 9.377 42.501 60.475 1.00 36.55 371 ASN B C 1
ATOM 5504 O O . ASN B 1 246 ? 9.347 43.701 60.215 1.00 35.45 371 ASN B O 1
ATOM 5509 N N . ARG B 1 247 ? 9.282 41.567 59.531 1.00 30.01 372 ARG B N 1
ATOM 5510 C CA . ARG B 1 247 ? 9.267 41.955 58.124 1.00 27.56 372 ARG B CA 1
ATOM 5511 C C . ARG B 1 247 ? 7.949 41.744 57.420 1.00 26.99 372 ARG B C 1
ATOM 5512 O O . ARG B 1 247 ? 7.400 40.657 57.414 1.00 32.12 372 ARG B O 1
ATOM 5520 N N . GLN B 1 248 ? 7.479 42.794 56.770 1.00 24.57 373 GLN B N 1
ATOM 5521 C CA . GLN B 1 248 ? 6.252 42.743 55.997 1.00 23.78 373 GLN B CA 1
ATOM 5522 C C . GLN B 1 248 ? 6.570 42.542 54.506 1.00 24.07 373 GLN B C 1
ATOM 5523 O O . GLN B 1 248 ? 7.505 43.152 53.980 1.00 21.14 373 GLN B O 1
ATOM 5529 N N . THR B 1 249 ? 5.815 41.680 53.828 1.00 23.34 374 THR B N 1
ATOM 5530 C CA . THR B 1 249 ? 6.018 41.466 52.394 1.00 19.41 374 THR B CA 1
ATOM 5531 C C . THR B 1 249 ? 4.818 41.956 51.581 1.00 21.61 374 THR B C 1
ATOM 5532 O O . THR B 1 249 ? 3.667 41.684 51.919 1.00 25.77 374 THR B O 1
ATOM 5536 N N . LEU B 1 250 ? 5.090 42.698 50.517 1.00 17.68 375 LEU B N 1
ATOM 5537 C CA . LEU B 1 250 ? 4.045 43.172 49.627 1.00 21.01 375 LEU B CA 1
ATOM 5538 C C . LEU B 1 250 ? 4.369 42.707 48.220 1.00 19.78 375 LEU B C 1
ATOM 5539 O O . LEU B 1 250 ? 5.510 42.804 47.782 1.00 22.52 375 LEU B O 1
ATOM 5552 N N . PHE B 1 252 ? 2.993 42.754 44.051 1.00 16.78 377 PHE B N 1
ATOM 5553 C CA . PHE B 1 252 ? 2.083 43.285 43.058 1.00 18.74 377 PHE B CA 1
ATOM 5554 C C . PHE B 1 252 ? 2.336 42.590 41.737 1.00 23.17 377 PHE B C 1
ATOM 5555 O O . PHE B 1 252 ? 3.487 42.405 41.322 1.00 22.10 377 PHE B O 1
ATOM 5563 N N . THR B 1 253 ? 1.251 42.189 41.088 1.00 20.09 378 THR B N 1
ATOM 5564 C CA . THR B 1 253 ? 1.343 41.553 39.790 1.00 21.77 378 THR B CA 1
ATOM 5565 C C . THR B 1 253 ? 0.123 41.929 38.957 1.00 22.58 378 THR B C 1
ATOM 5566 O O . THR B 1 253 ? -0.934 42.213 39.500 1.00 24.41 378 THR B O 1
ATOM 5570 N N . ALA B 1 254 ? 0.277 41.956 37.639 1.00 25.70 379 ALA B N 1
ATOM 5571 C CA . ALA B 1 254 ? -0.839 42.254 36.748 1.00 24.72 379 ALA B CA 1
ATOM 5572 C C . ALA B 1 254 ? -1.723 41.022 36.569 1.00 25.35 379 ALA B C 1
ATOM 5573 O O . ALA B 1 254 ? -2.923 41.128 36.298 1.00 27.85 379 ALA B O 1
ATOM 5575 N N . THR B 1 255 ? -1.134 39.844 36.729 1.00 22.47 380 THR B N 1
ATOM 5576 C CA . THR B 1 255 ? -1.876 38.604 36.569 1.00 23.73 380 THR B CA 1
ATOM 5577 C C . THR B 1 255 ? -1.489 37.621 37.667 1.00 26.80 380 THR B C 1
ATOM 5578 O O . THR B 1 255 ? -0.439 37.747 38.282 1.00 30.98 380 THR B O 1
ATOM 5590 N N . THR B 1 257 ? -0.602 33.642 38.618 1.00 22.87 382 THR B N 1
ATOM 5591 C CA . THR B 1 257 ? -0.127 32.409 38.015 1.00 29.32 382 THR B CA 1
ATOM 5592 C C . THR B 1 257 ? 0.167 31.406 39.102 1.00 29.64 382 THR B C 1
ATOM 5593 O O . THR B 1 257 ? 0.277 31.777 40.278 1.00 27.19 382 THR B O 1
ATOM 5597 N N . PRO B 1 258 ? 0.300 30.129 38.711 1.00 33.03 383 PRO B N 1
ATOM 5598 C CA . PRO B 1 258 ? 0.715 29.082 39.649 1.00 27.01 383 PRO B CA 1
ATOM 5599 C C . PRO B 1 258 ? 2.007 29.430 40.363 1.00 27.20 383 PRO B C 1
ATOM 5600 O O . PRO B 1 258 ? 2.115 29.163 41.573 1.00 26.05 383 PRO B O 1
ATOM 5604 N N . VAL B 1 259 ? 2.948 30.054 39.646 1.00 32.13 384 VAL B N 1
ATOM 5605 C CA . VAL B 1 259 ? 4.215 30.490 40.248 1.00 27.31 384 VAL B CA 1
ATOM 5606 C C . VAL B 1 259 ? 4.015 31.564 41.316 1.00 29.31 384 VAL B C 1
ATOM 5607 O O . VAL B 1 259 ? 4.599 31.486 42.411 1.00 31.57 384 VAL B O 1
ATOM 5611 N N . ILE B 1 260 ? 3.180 32.553 41.001 1.00 26.02 385 ILE B N 1
ATOM 5612 C CA . ILE B 1 260 ? 2.841 33.595 41.958 1.00 28.55 385 ILE B CA 1
ATOM 5613 C C . ILE B 1 260 ? 2.153 33.011 43.205 1.00 31.49 385 ILE B C 1
ATOM 5614 O O . ILE B 1 260 ? 2.454 33.422 44.332 1.00 31.26 385 ILE B O 1
ATOM 5619 N N . GLU B 1 261 ? 1.248 32.050 43.014 1.00 28.22 386 GLU B N 1
ATOM 5620 C CA . GLU B 1 261 ? 0.623 31.382 44.158 1.00 28.94 386 GLU B CA 1
ATOM 5621 C C . GLU B 1 261 ? 1.685 30.692 44.993 1.00 30.59 386 GLU B C 1
ATOM 5622 O O . GLU B 1 261 ? 1.692 30.810 46.199 1.00 31.26 386 GLU B O 1
ATOM 5628 N N . LYS B 1 262 ? 2.573 29.962 44.329 1.00 31.78 387 LYS B N 1
ATOM 5629 C CA . LYS B 1 262 ? 3.666 29.258 44.982 1.00 29.81 387 LYS B CA 1
ATOM 5630 C C . LYS B 1 262 ? 4.494 30.203 45.850 1.00 34.47 387 LYS B C 1
ATOM 5631 O O . LYS B 1 262 ? 4.809 29.889 47.000 1.00 36.78 387 LYS B O 1
ATOM 5637 N N . ILE B 1 263 ? 4.832 31.370 45.317 1.00 31.59 388 ILE B N 1
ATOM 5638 C CA . ILE B 1 263 ? 5.661 32.303 46.077 1.00 32.85 388 ILE B CA 1
ATOM 5639 C C . ILE B 1 263 ? 4.882 32.892 47.249 1.00 32.18 388 ILE B C 1
ATOM 5640 O O . ILE B 1 263 ? 5.400 32.996 48.366 1.00 34.47 388 ILE B O 1
ATOM 5645 N N . ALA B 1 264 ? 3.643 33.294 46.984 1.00 25.53 389 ALA B N 1
ATOM 5646 C CA . ALA B 1 264 ? 2.771 33.808 48.034 1.00 32.88 389 ALA B CA 1
ATOM 5647 C C . ALA B 1 264 ? 2.671 32.813 49.207 1.00 39.19 389 ALA B C 1
ATOM 5648 O O . ALA B 1 264 ? 2.921 33.147 50.374 1.00 39.97 389 ALA B O 1
ATOM 5650 N N . ALA B 1 265 ? 2.309 31.585 48.867 1.00 33.15 390 ALA B N 1
ATOM 5651 C CA . ALA B 1 265 ? 2.230 30.482 49.804 1.00 39.19 390 ALA B CA 1
ATOM 5652 C C . ALA B 1 265 ? 3.538 30.279 50.568 1.00 39.86 390 ALA B C 1
ATOM 5653 O O . ALA B 1 265 ? 3.533 30.112 51.785 1.00 44.82 390 ALA B O 1
ATOM 5655 N N . GLY B 1 266 ? 4.659 30.308 49.858 1.00 36.40 391 GLY B N 1
ATOM 5656 C CA . GLY B 1 266 ? 5.933 29.993 50.474 1.00 28.91 391 GLY B CA 1
ATOM 5657 C C . GLY B 1 266 ? 6.549 31.080 51.325 1.00 31.24 391 GLY B C 1
ATOM 5658 O O . GLY B 1 266 ? 7.364 30.785 52.201 1.00 36.61 391 GLY B O 1
ATOM 5659 N N . TYR B 1 267 ? 6.185 32.336 51.080 1.00 32.84 392 TYR B N 1
ATOM 5660 C CA . TYR B 1 267 ? 6.925 33.442 51.692 1.00 31.04 392 TYR B CA 1
ATOM 5661 C C . TYR B 1 267 ? 6.076 34.488 52.371 1.00 30.87 392 TYR B C 1
ATOM 5662 O O . TYR B 1 267 ? 6.602 35.416 52.988 1.00 31.57 392 TYR B O 1
ATOM 5679 N N . GLN B 1 269 ? 2.706 35.417 54.957 1.00 33.25 394 GLN B N 1
ATOM 5680 C CA . GLN B 1 269 ? 1.953 34.911 56.080 1.00 35.65 394 GLN B CA 1
ATOM 5681 C C . GLN B 1 269 ? 0.539 35.498 56.062 1.00 34.20 394 GLN B C 1
ATOM 5682 O O . GLN B 1 269 ? 0.377 36.695 56.269 1.00 32.06 394 GLN B O 1
ATOM 5688 N N . LYS B 1 270 ? -0.461 34.647 55.816 1.00 32.83 395 LYS B N 1
ATOM 5689 C CA . LYS B 1 270 ? -1.885 35.014 55.825 1.00 30.63 395 LYS B CA 1
ATOM 5690 C C . LYS B 1 270 ? -2.184 36.411 55.277 1.00 33.49 395 LYS B C 1
ATOM 5691 O O . LYS B 1 270 ? -2.687 37.288 55.995 1.00 34.90 395 LYS B O 1
ATOM 5697 N N . PRO B 1 271 ? -1.881 36.625 53.999 1.00 27.05 396 PRO B N 1
ATOM 5698 C CA . PRO B 1 271 ? -1.919 37.981 53.457 1.00 29.87 396 PRO B CA 1
ATOM 5699 C C . PRO B 1 271 ? -3.321 38.417 53.027 1.00 29.58 396 PRO B C 1
ATOM 5700 O O . PRO B 1 271 ? -4.184 37.570 52.776 1.00 28.38 396 PRO B O 1
ATOM 5704 N N . VAL B 1 272 ? -3.549 39.726 52.955 1.00 22.26 397 VAL B N 1
ATOM 5705 C CA . VAL B 1 272 ? -4.737 40.226 52.285 1.00 24.58 397 VAL B CA 1
ATOM 5706 C C . VAL B 1 272 ? -4.513 40.011 50.797 1.00 23.68 397 VAL B C 1
ATOM 5707 O O . VAL B 1 272 ? -3.413 40.256 50.302 1.00 21.49 397 VAL B O 1
ATOM 5711 N N . TYR B 1 273 ? -5.529 39.523 50.088 1.00 26.49 398 TYR B N 1
ATOM 5712 C CA . TYR B 1 273 ? -5.466 39.444 48.628 1.00 24.43 398 TYR B CA 1
ATOM 5713 C C . TYR B 1 273 ? -6.459 40.430 48.038 1.00 24.66 398 TYR B C 1
ATOM 5714 O O . TYR B 1 273 ? -7.617 40.452 48.439 1.00 27.68 398 TYR B O 1
ATOM 5723 N N . ALA B 1 274 ? -6.016 41.237 47.082 1.00 21.60 399 ALA B N 1
ATOM 5724 C CA . ALA B 1 274 ? -6.893 42.209 46.448 1.00 21.83 399 ALA B CA 1
ATOM 5725 C C . ALA B 1 274 ? -6.654 42.300 44.945 1.00 22.45 399 ALA B C 1
ATOM 5726 O O . ALA B 1 274 ? -5.520 42.225 44.488 1.00 25.08 399 ALA B O 1
ATOM 5728 N N . THR B 1 275 ? -7.743 42.441 44.193 1.00 23.70 400 THR B N 1
ATOM 5729 C CA . THR B 1 275 ? -7.723 42.773 42.776 1.00 22.48 400 THR B CA 1
ATOM 5730 C C . THR B 1 275 ? -8.176 44.215 42.642 1.00 21.53 400 THR B C 1
ATOM 5731 O O . THR B 1 275 ? -9.134 44.636 43.288 1.00 20.39 400 THR B O 1
ATOM 5735 N N . ILE B 1 276 ? -7.464 44.983 41.832 1.00 19.92 401 ILE B N 1
ATOM 5736 C CA . ILE B 1 276 ? -7.796 46.379 41.647 1.00 18.17 401 ILE B CA 1
ATOM 5737 C C . ILE B 1 276 ? -7.860 46.661 40.158 1.00 22.71 401 ILE B C 1
ATOM 5738 O O . ILE B 1 276 ? -6.893 46.439 39.426 1.00 25.77 401 ILE B O 1
ATOM 5743 N N . GLY B 1 277 ? -9.014 47.124 39.702 1.00 22.02 402 GLY B N 1
ATOM 5744 C CA . GLY B 1 277 ? -9.210 47.391 38.297 1.00 21.44 402 GLY B CA 1
ATOM 5745 C C . GLY B 1 277 ? -9.176 46.110 37.491 1.00 33.28 402 GLY B C 1
ATOM 5746 O O . GLY B 1 277 ? -9.309 45.000 38.021 1.00 28.99 402 GLY B O 1
ATOM 5747 N N . VAL B 1 278 ? -8.994 46.268 36.188 1.00 40.06 403 VAL B N 1
ATOM 5748 C CA . VAL B 1 278 ? -8.965 45.134 35.289 1.00 41.35 403 VAL B CA 1
ATOM 5749 C C . VAL B 1 278 ? -7.543 45.032 34.734 1.00 38.25 403 VAL B C 1
ATOM 5750 O O . VAL B 1 278 ? -6.744 45.960 34.889 1.00 36.60 403 VAL B O 1
ATOM 5754 N N . GLU B 1 279 ? -7.210 43.901 34.122 1.00 40.96 404 GLU B N 1
ATOM 5755 C CA . GLU B 1 279 ? -5.907 43.750 33.484 1.00 40.67 404 GLU B CA 1
ATOM 5756 C C . GLU B 1 279 ? -5.804 44.606 32.217 1.00 41.55 404 GLU B C 1
ATOM 5757 O O . GLU B 1 279 ? -6.396 44.273 31.201 1.00 36.79 404 GLU B O 1
ATOM 5763 N N . THR B 1 280 ? -5.050 45.702 32.282 1.00 43.97 405 THR B N 1
ATOM 5764 C CA . THR B 1 280 ? -4.916 46.610 31.139 1.00 45.01 405 THR B CA 1
ATOM 5765 C C . THR B 1 280 ? -4.041 46.018 30.026 1.00 46.87 405 THR B C 1
ATOM 5766 O O . THR B 1 280 ? -3.449 44.951 30.189 1.00 52.92 405 THR B O 1
ATOM 5770 N N . GLY B 1 281 ? -3.959 46.711 28.896 1.00 43.87 406 GLY B N 1
ATOM 5771 C CA . GLY B 1 281 ? -3.161 46.223 27.787 1.00 53.78 406 GLY B CA 1
ATOM 5772 C C . GLY B 1 281 ? -3.607 46.737 26.432 1.00 56.98 406 GLY B C 1
ATOM 5773 O O . GLY B 1 281 ? -4.621 47.431 26.320 1.00 54.42 406 GLY B O 1
ATOM 5774 N N . SER B 1 282 ? -2.848 46.383 25.397 1.00 61.81 407 SER B N 1
ATOM 5775 C CA . SER B 1 282 ? -3.084 46.895 24.047 1.00 60.20 407 SER B CA 1
ATOM 5776 C C . SER B 1 282 ? -4.442 46.504 23.469 1.00 54.97 407 SER B C 1
ATOM 5777 O O . SER B 1 282 ? -4.827 45.331 23.467 1.00 57.36 407 SER B O 1
ATOM 5780 N N . GLU B 1 283 ? -5.159 47.510 22.985 1.00 50.50 408 GLU B N 1
ATOM 5781 C CA . GLU B 1 283 ? -6.396 47.301 22.248 1.00 49.03 408 GLU B CA 1
ATOM 5782 C C . GLU B 1 283 ? -6.180 47.597 20.770 1.00 41.01 408 GLU B C 1
ATOM 5783 O O . GLU B 1 283 ? -6.020 48.757 20.398 1.00 37.07 408 GLU B O 1
ATOM 5789 N N . PRO B 1 284 ? -6.155 46.552 19.927 1.00 37.08 409 PRO B N 1
ATOM 5790 C CA . PRO B 1 284 ? -6.141 46.752 18.473 1.00 34.24 409 PRO B CA 1
ATOM 5791 C C . PRO B 1 284 ? -7.309 47.644 18.050 1.00 33.75 409 PRO B C 1
ATOM 5792 O O . PRO B 1 284 ? -8.411 47.521 18.598 1.00 29.28 409 PRO B O 1
ATOM 5796 N N . LEU B 1 285 ? -7.061 48.554 17.114 1.00 30.50 410 LEU B N 1
ATOM 5797 C CA . LEU B 1 285 ? -8.090 49.507 16.701 1.00 35.63 410 LEU B CA 1
ATOM 5798 C C . LEU B 1 285 ? -9.043 48.908 15.656 1.00 33.55 410 LEU B C 1
ATOM 5799 O O . LEU B 1 285 ? -8.984 49.235 14.470 1.00 29.98 410 LEU B O 1
ATOM 5804 N N . ILE B 1 286 ? -9.918 48.023 16.112 1.00 27.29 411 ILE B N 1
ATOM 5805 C CA . ILE B 1 286 ? -10.758 47.259 15.205 1.00 29.82 411 ILE B CA 1
ATOM 5806 C C . ILE B 1 286 ? -12.253 47.489 15.440 1.00 28.52 411 ILE B C 1
ATOM 5807 O O . ILE B 1 286 ? -12.731 47.422 16.577 1.00 26.20 411 ILE B O 1
ATOM 5812 N N . GLN B 1 287 ? -12.983 47.791 14.368 1.00 22.96 412 GLN B N 1
ATOM 5813 C CA . GLN B 1 287 ? -14.430 47.715 14.420 1.00 23.58 412 GLN B CA 1
ATOM 5814 C C . GLN B 1 287 ? -14.879 46.268 14.167 1.00 20.03 412 GLN B C 1
ATOM 5815 O O . GLN B 1 287 ? -14.715 45.748 13.064 1.00 22.13 412 GLN B O 1
ATOM 5821 N N . GLN B 1 288 ? -15.419 45.610 15.188 1.00 18.79 413 GLN B N 1
ATOM 5822 C CA . GLN B 1 288 ? -15.936 44.249 15.013 1.00 19.24 413 GLN B CA 1
ATOM 5823 C C . GLN B 1 288 ? -17.402 44.321 14.629 1.00 19.80 413 GLN B C 1
ATOM 5824 O O . GLN B 1 288 ? -18.184 45.024 15.267 1.00 21.64 413 GLN B O 1
ATOM 5830 N N . VAL B 1 289 ? -17.773 43.614 13.575 1.00 17.99 414 VAL B N 1
ATOM 5831 C CA . VAL B 1 289 ? -19.141 43.630 13.090 1.00 20.44 414 VAL B CA 1
ATOM 5832 C C . VAL B 1 289 ? -19.596 42.204 12.875 1.00 24.28 414 VAL B C 1
ATOM 5833 O O . VAL B 1 289 ? -19.076 41.500 11.999 1.00 25.53 414 VAL B O 1
ATOM 5837 N N . VAL B 1 290 ? -20.550 41.757 13.677 1.00 20.50 415 VAL B N 1
ATOM 5838 C CA . VAL B 1 290 ? -21.030 40.395 13.548 1.00 23.09 415 VAL B CA 1
ATOM 5839 C C . VAL B 1 290 ? -22.410 40.419 12.917 1.00 23.45 415 VAL B C 1
ATOM 5840 O O . VAL B 1 290 ? -23.313 41.048 13.452 1.00 22.76 415 VAL B O 1
ATOM 5844 N N . GLU B 1 291 ? -22.560 39.738 11.781 1.00 22.58 416 GLU B N 1
ATOM 5845 C CA . GLU B 1 291 ? -23.805 39.750 11.024 1.00 22.11 416 GLU B CA 1
ATOM 5846 C C . GLU B 1 291 ? -24.316 38.345 10.753 1.00 26.84 416 GLU B C 1
ATOM 5847 O O . GLU B 1 291 ? -23.527 37.435 10.511 1.00 26.08 416 GLU B O 1
ATOM 5853 N N . TYR B 1 292 ? -25.639 38.171 10.800 1.00 32.13 417 TYR B N 1
ATOM 5854 C CA . TYR B 1 292 ? -26.266 36.876 10.515 1.00 29.32 417 TYR B CA 1
ATOM 5855 C C . TYR B 1 292 ? -26.462 36.673 9.025 1.00 31.44 417 TYR B C 1
ATOM 5856 O O . TYR B 1 292 ? -26.844 37.590 8.307 1.00 29.72 417 TYR B O 1
ATOM 5865 N N . ALA B 1 293 ? -26.208 35.459 8.566 1.00 33.77 418 ALA B N 1
ATOM 5866 C CA . ALA B 1 293 ? -26.417 35.120 7.170 1.00 37.76 418 ALA B CA 1
ATOM 5867 C C . ALA B 1 293 ? -26.766 33.641 7.065 1.00 46.41 418 ALA B C 1
ATOM 5868 O O . ALA B 1 293 ? -26.072 32.796 7.623 1.00 47.61 418 ALA B O 1
ATOM 5870 N N . ASP B 1 294 ? -27.842 33.345 6.343 1.00 51.99 419 ASP B N 1
ATOM 5871 C CA . ASP B 1 294 ? -28.427 32.002 6.262 1.00 54.99 419 ASP B CA 1
ATOM 5872 C C . ASP B 1 294 ? -27.515 30.920 5.659 1.00 55.00 419 ASP B C 1
ATOM 5873 O O . ASP B 1 294 ? -27.422 29.811 6.196 1.00 57.04 419 ASP B O 1
ATOM 5878 N N . ASN B 1 295 ? -26.861 31.256 4.548 1.00 44.75 420 ASN B N 1
ATOM 5879 C CA . ASN B 1 295 ? -26.018 30.334 3.791 1.00 43.42 420 ASN B CA 1
ATOM 5880 C C . ASN B 1 295 ? -24.948 31.123 3.043 1.00 45.80 420 ASN B C 1
ATOM 5881 O O . ASN B 1 295 ? -24.888 32.344 3.166 1.00 51.98 420 ASN B O 1
ATOM 5886 N N . ASP B 1 296 ? -24.125 30.445 2.250 1.00 44.94 421 ASP B N 1
ATOM 5887 C CA . ASP B 1 296 ? -23.001 31.105 1.573 1.00 48.58 421 ASP B CA 1
ATOM 5888 C C . ASP B 1 296 ? -23.416 32.147 0.523 1.00 46.86 421 ASP B C 1
ATOM 5889 O O . ASP B 1 296 ? -22.694 33.123 0.282 1.00 50.16 421 ASP B O 1
ATOM 5894 N N . GLU B 1 297 ? -24.574 31.948 -0.096 1.00 50.59 422 GLU B N 1
ATOM 5895 C CA . GLU B 1 297 ? -25.079 32.901 -1.088 1.00 49.80 422 GLU B CA 1
ATOM 5896 C C . GLU B 1 297 ? -25.421 34.246 -0.446 1.00 44.27 422 GLU B C 1
ATOM 5897 O O . GLU B 1 297 ? -25.019 35.312 -0.945 1.00 40.27 422 GLU B O 1
ATOM 5903 N N . ASP B 1 298 ? -26.159 34.184 0.663 1.00 41.81 423 ASP B N 1
ATOM 5904 C CA . ASP B 1 298 ? -26.523 35.374 1.415 1.00 37.31 423 ASP B CA 1
ATOM 5905 C C . ASP B 1 298 ? -25.248 36.077 1.883 1.00 39.83 423 ASP B C 1
ATOM 5906 O O . ASP B 1 298 ? -25.108 37.297 1.721 1.00 33.62 423 ASP B O 1
ATOM 5911 N N . LYS B 1 299 ? -24.313 35.294 2.431 1.00 38.64 424 LYS B N 1
ATOM 5912 C CA . LYS B 1 299 ? -23.018 35.808 2.856 1.00 31.69 424 LYS B CA 1
ATOM 5913 C C . LYS B 1 299 ? -22.367 36.612 1.743 1.00 37.91 424 LYS B C 1
ATOM 5914 O O . LYS B 1 299 ? -22.024 37.788 1.936 1.00 32.31 424 LYS B O 1
ATOM 5920 N N . PHE B 1 300 ? -22.215 35.991 0.572 1.00 39.37 425 PHE B N 1
ATOM 5921 C CA . PHE B 1 300 ? -21.545 36.667 -0.540 1.00 39.55 425 PHE B CA 1
ATOM 5922 C C . PHE B 1 300 ? -22.277 37.934 -1.022 1.00 34.67 425 PHE B C 1
ATOM 5923 O O . PHE B 1 300 ? -21.648 38.952 -1.301 1.00 32.11 425 PHE B O 1
ATOM 5931 N N . LYS B 1 301 ? -23.603 37.867 -1.104 1.00 34.31 426 LYS B N 1
ATOM 5932 C CA . LYS B 1 301 ? -24.402 39.041 -1.469 1.00 40.17 426 LYS B CA 1
ATOM 5933 C C . LYS B 1 301 ? -24.253 40.211 -0.467 1.00 40.20 426 LYS B C 1
ATOM 5934 O O . LYS B 1 301 ? -24.247 41.377 -0.864 1.00 36.36 426 LYS B O 1
ATOM 5940 N N . LYS B 1 302 ? -24.118 39.901 0.824 1.00 38.01 427 LYS B N 1
ATOM 5941 C CA . LYS B 1 302 ? -23.866 40.942 1.825 1.00 32.46 427 LYS B CA 1
ATOM 5942 C C . LYS B 1 302 ? -22.423 41.464 1.782 1.00 37.05 427 LYS B C 1
ATOM 5943 O O . LYS B 1 302 ? -22.167 42.648 2.032 1.00 29.67 427 LYS B O 1
ATOM 5949 N N . LEU B 1 303 ? -21.499 40.572 1.431 1.00 34.35 428 LEU B N 1
ATOM 5950 C CA . LEU B 1 303 ? -20.075 40.870 1.414 1.00 34.73 428 LEU B CA 1
ATOM 5951 C C . LEU B 1 303 ? -19.669 41.763 0.240 1.00 37.70 428 LEU B C 1
ATOM 5952 O O . LEU B 1 303 ? -18.910 42.719 0.405 1.00 35.02 428 LEU B O 1
ATOM 5957 N N . LYS B 1 304 ? -20.182 41.438 -0.942 1.00 38.42 429 LYS B N 1
ATOM 5958 C CA . LYS B 1 304 ? -19.864 42.170 -2.164 1.00 36.30 429 LYS B CA 1
ATOM 5959 C C . LYS B 1 304 ? -19.825 43.709 -2.016 1.00 37.51 429 LYS B C 1
ATOM 5960 O O . LYS B 1 304 ? -18.815 44.326 -2.338 1.00 42.30 429 LYS B O 1
ATOM 5966 N N . PRO B 1 305 ? -20.893 44.335 -1.492 1.00 34.01 430 PRO B N 1
ATOM 5967 C CA . PRO B 1 305 ? -20.754 45.798 -1.379 1.00 32.93 430 PRO B CA 1
ATOM 5968 C C . PRO B 1 305 ? -19.751 46.249 -0.300 1.00 36.05 430 PRO B C 1
ATOM 5969 O O . PRO B 1 305 ? -19.260 47.372 -0.351 1.00 36.99 430 PRO B O 1
ATOM 5973 N N . ILE B 1 306 ? -19.449 45.393 0.672 1.00 41.18 431 ILE B N 1
ATOM 5974 C CA . ILE B 1 306 ? -18.478 45.757 1.704 1.00 36.24 431 ILE B CA 1
ATOM 5975 C C . ILE B 1 306 ? -17.054 45.893 1.136 1.00 36.26 431 ILE B C 1
ATOM 5976 O O . ILE B 1 306 ? -16.396 46.909 1.351 1.00 30.97 431 ILE B O 1
ATOM 5981 N N . VAL B 1 307 ? -16.587 44.875 0.411 1.00 37.45 432 VAL B N 1
ATOM 5982 C CA . VAL B 1 307 ? -15.222 44.876 -0.122 1.00 38.84 432 VAL B CA 1
ATOM 5983 C C . VAL B 1 307 ? -15.005 46.038 -1.095 1.00 39.26 432 VAL B C 1
ATOM 5984 O O . VAL B 1 307 ? -13.893 46.547 -1.244 1.00 42.42 432 VAL B O 1
ATOM 5988 N N . ALA B 1 308 ? -16.091 46.483 -1.710 1.00 32.01 433 ALA B N 1
ATOM 5989 C CA . ALA B 1 308 ? -16.059 47.603 -2.633 1.00 36.26 433 ALA B CA 1
ATOM 5990 C C . ALA B 1 308 ? -15.593 48.911 -1.984 1.00 40.36 433 ALA B C 1
ATOM 5991 O O . ALA B 1 308 ? -15.250 49.867 -2.678 1.00 43.76 433 ALA B O 1
ATOM 5993 N N . LYS B 1 309 ? -15.590 48.949 -0.656 1.00 39.67 434 LYS B N 1
ATOM 5994 C CA . LYS B 1 309 ? -15.386 50.188 0.084 1.00 34.60 434 LYS B CA 1
ATOM 5995 C C . LYS B 1 309 ? -14.063 50.196 0.827 1.00 38.43 434 LYS B C 1
ATOM 5996 O O . LYS B 1 309 ? -13.713 51.181 1.485 1.00 35.80 434 LYS B O 1
ATOM 6002 N N . TYR B 1 310 ? -13.325 49.097 0.726 1.00 37.50 435 TYR B N 1
ATOM 6003 C CA . TYR B 1 310 ? -12.111 48.946 1.510 1.00 36.10 435 TYR B CA 1
ATOM 6004 C C . TYR B 1 310 ? -10.890 48.826 0.602 1.00 36.76 435 TYR B C 1
ATOM 6005 O O . TYR B 1 310 ? -10.954 48.173 -0.436 1.00 42.57 435 TYR B O 1
ATOM 6014 N N . ASP B 1 311 ? -9.788 49.471 0.978 1.00 37.81 436 ASP B N 1
ATOM 6015 C CA . ASP B 1 311 ? -8.547 49.377 0.203 1.00 38.89 436 ASP B CA 1
ATOM 6016 C C . ASP B 1 311 ? -7.931 48.003 0.370 1.00 41.83 436 ASP B C 1
ATOM 6017 O O . ASP B 1 311 ? -7.845 47.505 1.489 1.00 45.36 436 ASP B O 1
ATOM 6022 N N . PRO B 1 312 ? -7.498 47.375 -0.738 1.00 45.95 437 PRO B N 1
ATOM 6023 C CA . PRO B 1 312 ? -6.668 46.168 -0.605 1.00 47.44 437 PRO B CA 1
ATOM 6024 C C . PRO B 1 312 ? -5.372 46.543 0.104 1.00 39.74 437 PRO B C 1
ATOM 6025 O O . PRO B 1 312 ? -4.955 47.693 -0.014 1.00 40.20 437 PRO B O 1
ATOM 6029 N N . PRO B 1 313 ? -4.739 45.600 0.824 1.00 42.56 438 PRO B N 1
ATOM 6030 C CA . PRO B 1 313 ? -5.079 44.169 0.870 1.00 46.10 438 PRO B CA 1
ATOM 6031 C C . PRO B 1 313 ? -6.243 43.818 1.818 1.00 41.03 438 PRO B C 1
ATOM 6032 O O . PRO B 1 313 ? -6.403 44.416 2.886 1.00 40.59 438 PRO B O 1
ATOM 6036 N N . ILE B 1 314 ? -7.045 42.842 1.413 1.00 36.44 439 ILE B N 1
ATOM 6037 C CA . ILE B 1 314 ? -8.151 42.359 2.222 1.00 32.54 439 ILE B CA 1
ATOM 6038 C C . ILE B 1 314 ? -7.996 40.857 2.391 1.00 39.44 439 ILE B C 1
ATOM 6039 O O . ILE B 1 314 ? -7.610 40.168 1.452 1.00 44.72 439 ILE B O 1
ATOM 6044 N N . ILE B 1 315 ? -8.277 40.339 3.580 1.00 35.93 440 ILE B N 1
ATOM 6045 C CA . ILE B 1 315 ? -8.161 38.903 3.810 1.00 29.92 440 ILE B CA 1
ATOM 6046 C C . ILE B 1 315 ? -9.502 38.285 4.234 1.00 35.49 440 ILE B C 1
ATOM 6047 O O . ILE B 1 315 ? -10.267 38.886 5.002 1.00 35.56 440 ILE B O 1
ATOM 6052 N N . ILE B 1 316 ? -9.793 37.095 3.718 1.00 33.33 441 ILE B N 1
ATOM 6053 C CA . ILE B 1 316 ? -11.025 36.391 4.047 1.00 33.45 441 ILE B CA 1
ATOM 6054 C C . ILE B 1 316 ? -10.717 35.005 4.585 1.00 32.13 441 ILE B C 1
ATOM 6055 O O . ILE B 1 316 ? -10.017 34.239 3.947 1.00 35.65 441 ILE B O 1
ATOM 6060 N N . PHE B 1 317 ? -11.253 34.673 5.750 1.00 32.85 442 PHE B N 1
ATOM 6061 C CA . PHE B 1 317 ? -10.954 33.391 6.379 1.00 37.18 442 PHE B CA 1
ATOM 6062 C C . PHE B 1 317 ? -12.066 32.373 6.166 1.00 42.04 442 PHE B C 1
ATOM 6063 O O . PHE B 1 317 ? -13.249 32.675 6.376 1.00 42.88 442 PHE B O 1
ATOM 6071 N N . ILE B 1 318 ? -11.686 31.170 5.744 1.00 39.21 443 ILE B N 1
ATOM 6072 C CA . ILE B 1 318 ? -12.641 30.070 5.637 1.00 44.00 443 ILE B CA 1
ATOM 6073 C C . ILE B 1 318 ? -12.154 28.830 6.370 1.00 42.31 443 ILE B C 1
ATOM 6074 O O . ILE B 1 318 ? -11.067 28.815 6.940 1.00 46.93 443 ILE B O 1
ATOM 6079 N N . ASN B 1 319 ? -12.967 27.785 6.351 1.00 48.97 444 ASN B N 1
ATOM 6080 C CA . ASN B 1 319 ? -12.650 26.574 7.094 1.00 54.26 444 ASN B CA 1
ATOM 6081 C C . ASN B 1 319 ? -12.468 25.363 6.192 1.00 57.19 444 ASN B C 1
ATOM 6082 O O . ASN B 1 319 ? -11.793 24.393 6.553 1.00 52.94 444 ASN B O 1
ATOM 6087 N N . TYR B 1 320 ? -13.089 25.431 5.021 1.00 54.91 445 TYR B N 1
ATOM 6088 C CA . TYR B 1 320 ? -13.070 24.333 4.079 1.00 54.77 445 TYR B CA 1
ATOM 6089 C C . TYR B 1 320 ? -12.539 24.828 2.755 1.00 59.39 445 TYR B C 1
ATOM 6090 O O . TYR B 1 320 ? -12.881 25.922 2.305 1.00 58.08 445 TYR B O 1
ATOM 6099 N N . LYS B 1 321 ? -11.695 24.006 2.141 1.00 71.08 446 LYS B N 1
ATOM 6100 C CA . LYS B 1 321 ? -10.992 24.365 0.919 1.00 68.11 446 LYS B CA 1
ATOM 6101 C C . LYS B 1 321 ? -11.985 24.533 -0.225 1.00 68.27 446 LYS B C 1
ATOM 6102 O O . LYS B 1 321 ? -11.833 25.420 -1.079 1.00 65.34 446 LYS B O 1
ATOM 6108 N N . GLN B 1 322 ? -13.021 23.700 -0.213 1.00 63.29 447 GLN B N 1
ATOM 6109 C CA . GLN B 1 322 ? -14.072 23.782 -1.217 1.00 65.26 447 GLN B CA 1
ATOM 6110 C C . GLN B 1 322 ? -14.758 25.138 -1.199 1.00 65.01 447 GLN B C 1
ATOM 6111 O O . GLN B 1 322 ? -15.028 25.718 -2.256 1.00 63.12 447 GLN B O 1
ATOM 6117 N N . THR B 1 323 ? -15.039 25.642 0.004 1.00 68.15 448 THR B N 1
ATOM 6118 C CA . THR B 1 323 ? -15.676 26.946 0.142 1.00 59.75 448 THR B CA 1
ATOM 6119 C C . THR B 1 323 ? -14.749 28.027 -0.366 1.00 58.06 448 THR B C 1
ATOM 6120 O O . THR B 1 323 ? -15.198 28.968 -1.007 1.00 61.01 448 THR B O 1
ATOM 6124 N N . ALA B 1 324 ? -13.459 27.893 -0.073 1.00 49.60 449 ALA B N 1
ATOM 6125 C CA . ALA B 1 324 ? -12.463 28.822 -0.592 1.00 55.49 449 ALA B CA 1
ATOM 6126 C C . ALA B 1 324 ? -12.525 28.891 -2.112 1.00 58.43 449 ALA B C 1
ATOM 6127 O O . ALA B 1 324 ? -12.592 29.979 -2.695 1.00 58.42 449 ALA B O 1
ATOM 6129 N N . ASP B 1 325 ? -12.514 27.724 -2.749 1.00 62.40 450 ASP B N 1
ATOM 6130 C CA . ASP B 1 325 ? -12.549 27.662 -4.209 1.00 62.38 450 ASP B CA 1
ATOM 6131 C C . ASP B 1 325 ? -13.830 28.304 -4.745 1.00 59.24 450 ASP B C 1
ATOM 6132 O O . ASP B 1 325 ? -13.794 29.112 -5.687 1.00 59.79 450 ASP B O 1
ATOM 6137 N N . TRP B 1 326 ? -14.955 27.949 -4.124 1.00 60.63 451 TRP B N 1
ATOM 6138 C CA . TRP B 1 326 ? -16.262 28.503 -4.485 1.00 64.75 451 TRP B CA 1
ATOM 6139 C C . TRP B 1 326 ? -16.274 30.032 -4.422 1.00 61.79 451 TRP B C 1
ATOM 6140 O O . TRP B 1 326 ? -16.749 30.712 -5.335 1.00 64.65 451 TRP B O 1
ATOM 6151 N N . LEU B 1 327 ? -15.724 30.559 -3.336 1.00 60.57 452 LEU B N 1
ATOM 6152 C CA . LEU B 1 327 ? -15.686 31.990 -3.092 1.00 65.25 452 LEU B CA 1
ATOM 6153 C C . LEU B 1 327 ? -14.788 32.693 -4.105 1.00 61.77 452 LEU B C 1
ATOM 6154 O O . LEU B 1 327 ? -15.113 33.784 -4.591 1.00 65.16 452 LEU B O 1
ATOM 6159 N N . ALA B 1 328 ? -13.660 32.067 -4.427 1.00 62.49 453 ALA B N 1
ATOM 6160 C CA . ALA B 1 328 ? -12.776 32.621 -5.447 1.00 64.44 453 ALA B CA 1
ATOM 6161 C C . ALA B 1 328 ? -13.514 32.693 -6.780 1.00 64.02 453 ALA B C 1
ATOM 6162 O O . ALA B 1 328 ? -13.412 33.683 -7.502 1.00 63.30 453 ALA B O 1
ATOM 6164 N N . GLU B 1 329 ? -14.267 31.642 -7.090 1.00 60.81 454 GLU B N 1
ATOM 6165 C CA . GLU B 1 329 ? -15.076 31.611 -8.306 1.00 71.22 454 GLU B CA 1
ATOM 6166 C C . GLU B 1 329 ? -16.060 32.783 -8.340 1.00 70.86 454 GLU B C 1
ATOM 6167 O O . GLU B 1 329 ? -16.119 33.548 -9.321 1.00 68.13 454 GLU B O 1
ATOM 6173 N N . LYS B 1 330 ? -16.822 32.916 -7.255 1.00 69.33 455 LYS B N 1
ATOM 6174 C CA . LYS B 1 330 ? -17.762 34.025 -7.098 1.00 67.77 455 LYS B CA 1
ATOM 6175 C C . LYS B 1 330 ? -17.095 35.382 -7.334 1.00 65.60 455 LYS B C 1
ATOM 6176 O O . LYS B 1 330 ? -17.618 36.219 -8.064 1.00 65.56 455 LYS B O 1
ATOM 6182 N N . PHE B 1 331 ? -15.930 35.590 -6.732 1.00 64.98 456 PHE B N 1
ATOM 6183 C CA . PHE B 1 331 ? -15.244 36.871 -6.868 1.00 67.78 456 PHE B CA 1
ATOM 6184 C C . PHE B 1 331 ? -14.751 37.134 -8.277 1.00 71.11 456 PHE B C 1
ATOM 6185 O O . PHE B 1 331 ? -14.905 38.237 -8.807 1.00 68.30 456 PHE B O 1
ATOM 6193 N N . GLN B 1 332 ? -14.150 36.115 -8.876 1.00 73.84 457 GLN B N 1
ATOM 6194 C CA . GLN B 1 332 ? -13.597 36.244 -10.215 1.00 77.76 457 GLN B CA 1
ATOM 6195 C C . GLN B 1 332 ? -14.695 36.519 -11.251 1.00 75.06 457 GLN B C 1
ATOM 6196 O O . GLN B 1 332 ? -14.526 37.368 -12.129 1.00 72.57 457 GLN B O 1
ATOM 6202 N N . LYS B 1 333 ? -15.833 35.839 -11.130 1.00 72.35 458 LYS B N 1
ATOM 6203 C CA . LYS B 1 333 ? -16.889 36.013 -12.131 1.00 71.27 458 LYS B CA 1
ATOM 6204 C C . LYS B 1 333 ? -17.913 37.130 -11.855 1.00 74.45 458 LYS B C 1
ATOM 6205 O O . LYS B 1 333 ? -18.613 37.572 -12.775 1.00 63.31 458 LYS B O 1
ATOM 6211 N N . GLU B 1 334 ? -18.005 37.586 -10.604 1.00 77.65 459 GLU B N 1
ATOM 6212 C CA . GLU B 1 334 ? -19.037 38.562 -10.237 1.00 65.85 459 GLU B CA 1
ATOM 6213 C C . GLU B 1 334 ? -18.503 39.918 -9.768 1.00 64.59 459 GLU B C 1
ATOM 6214 O O . GLU B 1 334 ? -19.284 40.837 -9.527 1.00 66.03 459 GLU B O 1
ATOM 6220 N N . THR B 1 335 ? -17.180 40.038 -9.640 1.00 68.12 460 THR B N 1
ATOM 6221 C CA . THR B 1 335 ? -16.525 41.338 -9.439 1.00 67.68 460 THR B CA 1
ATOM 6222 C C . THR B 1 335 ? -15.206 41.356 -10.178 1.00 68.97 460 THR B C 1
ATOM 6223 O O . THR B 1 335 ? -14.768 40.334 -10.706 1.00 77.15 460 THR B O 1
ATOM 6227 N N . ASN B 1 336 ? -14.553 42.513 -10.183 1.00 66.95 461 ASN B N 1
ATOM 6228 C CA . ASN B 1 336 ? -13.224 42.623 -10.769 1.00 72.60 461 ASN B CA 1
ATOM 6229 C C . ASN B 1 336 ? -12.132 42.670 -9.704 1.00 74.36 461 ASN B C 1
ATOM 6230 O O . ASN B 1 336 ? -11.325 43.601 -9.657 1.00 73.57 461 ASN B O 1
ATOM 6243 N N . LYS B 1 338 ? -8.974 40.435 -7.880 1.00 54.83 463 LYS B N 1
ATOM 6244 C CA . LYS B 1 338 ? -8.079 39.285 -7.990 1.00 62.41 463 LYS B CA 1
ATOM 6245 C C . LYS B 1 338 ? -7.865 38.628 -6.627 1.00 58.93 463 LYS B C 1
ATOM 6246 O O . LYS B 1 338 ? -7.481 39.291 -5.665 1.00 58.64 463 LYS B O 1
ATOM 6252 N N . VAL B 1 339 ? -8.118 37.327 -6.546 1.00 51.28 464 VAL B N 1
ATOM 6253 C CA . VAL B 1 339 ? -7.909 36.599 -5.301 1.00 54.32 464 VAL B CA 1
ATOM 6254 C C . VAL B 1 339 ? -6.775 35.584 -5.399 1.00 58.39 464 VAL B C 1
ATOM 6255 O O . VAL B 1 339 ? -6.188 35.389 -6.460 1.00 57.94 464 VAL B O 1
ATOM 6259 N N . THR B 1 340 ? -6.476 34.949 -4.271 1.00 57.08 465 THR B N 1
ATOM 6260 C CA . THR B 1 340 ? -5.523 33.851 -4.202 1.00 58.87 465 THR B CA 1
ATOM 6261 C C . THR B 1 340 ? -5.910 32.954 -3.024 1.00 57.12 465 THR B C 1
ATOM 6262 O O . THR B 1 340 ? -6.472 33.431 -2.041 1.00 57.66 465 THR B O 1
ATOM 6266 N N . ILE B 1 341 ? -5.618 31.662 -3.122 1.00 49.47 466 ILE B N 1
ATOM 6267 C CA . ILE B 1 341 ? -6.094 30.694 -2.134 1.00 52.39 466 ILE B CA 1
ATOM 6268 C C . ILE B 1 341 ? -4.948 30.218 -1.229 1.00 56.62 466 ILE B C 1
ATOM 6269 O O . ILE B 1 341 ? -3.789 30.517 -1.500 1.00 61.49 466 ILE B O 1
ATOM 6274 N N . LEU B 1 342 ? -5.276 29.512 -0.145 1.00 57.88 467 LEU B N 1
ATOM 6275 C CA . LEU B 1 342 ? -4.281 29.002 0.800 1.00 59.06 467 LEU B CA 1
ATOM 6276 C C . LEU B 1 342 ? -4.796 27.846 1.664 1.00 69.27 467 LEU B C 1
ATOM 6277 O O . LEU B 1 342 ? -5.640 28.051 2.535 1.00 69.00 467 LEU B O 1
ATOM 6282 N N . HIS B 1 343 ? -4.275 26.640 1.435 1.00 81.87 468 HIS B N 1
ATOM 6283 C CA . HIS B 1 343 ? -4.575 25.486 2.292 1.00 80.84 468 HIS B CA 1
ATOM 6284 C C . HIS B 1 343 ? -3.308 24.971 2.959 1.00 77.49 468 HIS B C 1
ATOM 6285 O O . HIS B 1 343 ? -2.215 25.098 2.405 1.00 82.53 468 HIS B O 1
ATOM 6292 N N . LYS B 1 346 ? -1.316 22.367 2.554 1.00 81.64 471 LYS B N 1
ATOM 6293 C CA . LYS B 1 346 ? -2.369 21.522 1.999 1.00 87.49 471 LYS B CA 1
ATOM 6294 C C . LYS B 1 346 ? -2.763 21.955 0.583 1.00 91.77 471 LYS B C 1
ATOM 6295 O O . LYS B 1 346 ? -3.651 21.356 -0.033 1.00 87.45 471 LYS B O 1
ATOM 6297 N N . SER B 1 347 ? -2.101 22.994 0.076 1.00 86.77 472 SER B N 1
ATOM 6298 C CA . SER B 1 347 ? -2.334 23.473 -1.285 1.00 87.40 472 SER B CA 1
ATOM 6299 C C . SER B 1 347 ? -1.016 23.828 -1.934 1.00 91.55 472 SER B C 1
ATOM 6300 O O . SER B 1 347 ? -0.778 23.525 -3.102 1.00 97.11 472 SER B O 1
ATOM 6302 N N . GLN B 1 348 ? -0.161 24.486 -1.168 1.00 94.67 473 GLN B N 1
ATOM 6303 C CA . GLN B 1 348 ? 1.090 24.977 -1.707 1.00 98.30 473 GLN B CA 1
ATOM 6304 C C . GLN B 1 348 ? 2.190 24.945 -0.656 1.00 100.69 473 GLN B C 1
ATOM 6305 O O . GLN B 1 348 ? 1.941 25.157 0.532 1.00 99.68 473 GLN B O 1
ATOM 6307 N N . GLU B 1 349 ? 3.405 24.657 -1.104 1.00 99.78 474 GLU B N 1
ATOM 6308 C CA . GLU B 1 349 ? 4.580 24.785 -0.262 1.00 104.55 474 GLU B CA 1
ATOM 6309 C C . GLU B 1 349 ? 5.308 26.031 -0.745 1.00 104.87 474 GLU B C 1
ATOM 6310 O O . GLU B 1 349 ? 6.026 26.689 0.011 1.00 99.86 474 GLU B O 1
ATOM 6316 N N . GLN B 1 350 ? 5.084 26.350 -2.019 1.00 104.62 475 GLN B N 1
ATOM 6317 C CA . GLN B 1 350 ? 5.592 27.565 -2.645 1.00 103.16 475 GLN B CA 1
ATOM 6318 C C . GLN B 1 350 ? 4.589 28.698 -2.428 1.00 105.76 475 GLN B C 1
ATOM 6319 O O . GLN B 1 350 ? 4.684 29.760 -3.045 1.00 103.46 475 GLN B O 1
ATOM 6325 N N . ARG B 1 351 ? 3.628 28.448 -1.539 1.00 105.00 476 ARG B N 1
ATOM 6326 C CA . ARG B 1 351 ? 2.614 29.415 -1.118 1.00 94.10 476 ARG B CA 1
ATOM 6327 C C . ARG B 1 351 ? 3.139 30.836 -0.905 1.00 94.10 476 ARG B C 1
ATOM 6328 O O . ARG B 1 351 ? 2.401 31.799 -1.063 1.00 90.22 476 ARG B O 1
ATOM 6336 N N . GLU B 1 352 ? 4.412 30.956 -0.531 1.00 102.11 477 GLU B N 1
ATOM 6337 C CA . GLU B 1 352 ? 5.059 32.258 -0.348 1.00 97.86 477 GLU B CA 1
ATOM 6338 C C . GLU B 1 352 ? 5.076 33.076 -1.640 1.00 89.72 477 GLU B C 1
ATOM 6339 O O . GLU B 1 352 ? 5.321 34.285 -1.619 1.00 84.10 477 GLU B O 1
ATOM 6345 N N . HIS B 1 353 ? 4.823 32.406 -2.761 1.00 87.79 478 HIS B N 1
ATOM 6346 C CA . HIS B 1 353 ? 4.573 33.083 -4.023 1.00 88.81 478 HIS B CA 1
ATOM 6347 C C . HIS B 1 353 ? 3.303 33.909 -3.886 1.00 84.06 478 HIS B C 1
ATOM 6348 O O . HIS B 1 353 ? 3.309 35.128 -4.083 1.00 77.03 478 HIS B O 1
ATOM 6355 N N . SER B 1 354 ? 2.212 33.230 -3.546 1.00 82.09 479 SER B N 1
ATOM 6356 C CA . SER B 1 354 ? 0.926 33.872 -3.299 1.00 78.26 479 SER B CA 1
ATOM 6357 C C . SER B 1 354 ? 1.013 35.037 -2.309 1.00 74.15 479 SER B C 1
ATOM 6358 O O . SER B 1 354 ? 0.527 36.130 -2.597 1.00 68.73 479 SER B O 1
ATOM 6361 N N . LEU B 1 355 ? 1.636 34.793 -1.156 1.00 67.36 480 LEU B N 1
ATOM 6362 C CA . LEU B 1 355 ? 1.863 35.842 -0.170 1.00 64.66 480 LEU B CA 1
ATOM 6363 C C . LEU B 1 355 ? 2.557 37.039 -0.817 1.00 69.96 480 LEU B C 1
ATOM 6364 O O . LEU B 1 355 ? 2.176 38.200 -0.591 1.00 63.46 480 LEU B O 1
ATOM 6366 N N . GLN B 1 356 ? 3.538 36.749 -1.671 1.00 78.12 481 GLN B N 1
ATOM 6367 C CA . GLN B 1 356 ? 4.277 37.793 -2.377 1.00 75.47 481 GLN B CA 1
ATOM 6368 C C . GLN B 1 356 ? 3.373 38.560 -3.350 1.00 71.41 481 GLN B C 1
ATOM 6369 O O . GLN B 1 356 ? 3.522 39.778 -3.513 1.00 67.32 481 GLN B O 1
ATOM 6375 N N . LEU B 1 357 ? 2.438 37.851 -3.987 1.00 68.67 482 LEU B N 1
ATOM 6376 C CA . LEU B 1 357 ? 1.430 38.496 -4.832 1.00 68.08 482 LEU B CA 1
ATOM 6377 C C . LEU B 1 357 ? 0.628 39.484 -3.996 1.00 67.63 482 LEU B C 1
ATOM 6378 O O . LEU B 1 357 ? 0.311 40.600 -4.440 1.00 68.08 482 LEU B O 1
ATOM 6383 N N . PHE B 1 358 ? 0.327 39.057 -2.769 1.00 64.28 483 PHE B N 1
ATOM 6384 C CA . PHE B 1 358 ? -0.584 39.773 -1.897 1.00 60.41 483 PHE B CA 1
ATOM 6385 C C . PHE B 1 358 ? 0.107 41.008 -1.321 1.00 61.16 483 PHE B C 1
ATOM 6386 O O . PHE B 1 358 ? -0.447 42.117 -1.348 1.00 55.90 483 PHE B O 1
ATOM 6394 N N . ARG B 1 359 ? 1.331 40.809 -0.828 1.00 61.95 484 ARG B N 1
ATOM 6395 C CA . ARG B 1 359 ? 2.124 41.868 -0.204 1.00 60.33 484 ARG B CA 1
ATOM 6396 C C . ARG B 1 359 ? 2.409 43.021 -1.167 1.00 62.61 484 ARG B C 1
ATOM 6397 O O . ARG B 1 359 ? 2.547 44.173 -0.752 1.00 59.97 484 ARG B O 1
ATOM 6399 N N . THR B 1 360 ? 2.489 42.703 -2.455 1.00 66.94 485 THR B N 1
ATOM 6400 C CA . THR B 1 360 ? 2.837 43.680 -3.484 1.00 68.48 485 THR B CA 1
ATOM 6401 C C . THR B 1 360 ? 1.611 44.181 -4.235 1.00 68.63 485 THR B C 1
ATOM 6402 O O . THR B 1 360 ? 1.734 44.938 -5.195 1.00 71.15 485 THR B O 1
ATOM 6406 N N . ASN B 1 361 ? 0.437 43.722 -3.820 1.00 68.26 486 ASN B N 1
ATOM 6407 C CA . ASN B 1 361 ? -0.813 44.199 -4.398 1.00 71.29 486 ASN B CA 1
ATOM 6408 C C . ASN B 1 361 ? -1.074 43.719 -5.835 1.00 68.54 486 ASN B C 1
ATOM 6409 O O . ASN B 1 361 ? -1.943 44.243 -6.535 1.00 62.57 486 ASN B O 1
ATOM 6414 N N . LYS B 1 362 ? -0.337 42.707 -6.274 1.00 69.63 487 LYS B N 1
ATOM 6415 C CA . LYS B 1 362 ? -0.656 42.078 -7.546 1.00 65.35 487 LYS B CA 1
ATOM 6416 C C . LYS B 1 362 ? -2.052 41.509 -7.400 1.00 63.42 487 LYS B C 1
ATOM 6417 O O . LYS B 1 362 ? -2.845 41.507 -8.342 1.00 65.24 487 LYS B O 1
ATOM 6423 N N . VAL B 1 363 ? -2.345 41.051 -6.188 1.00 65.56 488 VAL B N 1
ATOM 6424 C CA . VAL B 1 363 ? -3.617 40.429 -5.868 1.00 61.55 488 VAL B CA 1
ATOM 6425 C C . VAL B 1 363 ? -4.224 41.174 -4.660 1.00 62.28 488 VAL B C 1
ATOM 6426 O O . VAL B 1 363 ? -3.488 41.652 -3.793 1.00 63.85 488 VAL B O 1
ATOM 6430 N N . GLN B 1 364 ? -5.554 41.307 -4.617 1.00 63.99 489 GLN B N 1
ATOM 6431 C CA . GLN B 1 364 ? -6.216 42.187 -3.631 1.00 60.66 489 GLN B CA 1
ATOM 6432 C C . GLN B 1 364 ? -6.840 41.456 -2.445 1.00 53.43 489 GLN B C 1
ATOM 6433 O O . GLN B 1 364 ? -6.926 42.005 -1.349 1.00 51.74 489 GLN B O 1
ATOM 6439 N N . ILE B 1 365 ? -7.290 40.229 -2.681 1.00 48.90 490 ILE B N 1
ATOM 6440 C CA . ILE B 1 365 ? -7.975 39.444 -1.675 1.00 45.96 490 ILE B CA 1
ATOM 6441 C C . ILE B 1 365 ? -7.247 38.130 -1.451 1.00 54.74 490 ILE B C 1
ATOM 6442 O O . ILE B 1 365 ? -6.968 37.405 -2.402 1.00 57.64 490 ILE B O 1
ATOM 6455 N N . ILE B 1 367 ? -7.744 34.498 0.383 1.00 46.01 492 ILE B N 1
ATOM 6456 C CA . ILE B 1 367 ? -8.707 33.614 1.022 1.00 41.76 492 ILE B CA 1
ATOM 6457 C C . ILE B 1 367 ? -7.984 32.417 1.630 1.00 47.01 492 ILE B C 1
ATOM 6458 O O . ILE B 1 367 ? -7.538 31.529 0.915 1.00 52.94 492 ILE B O 1
ATOM 6463 N N . ALA B 1 368 ? -7.875 32.390 2.951 1.00 48.41 493 ALA B N 1
ATOM 6464 C CA . ALA B 1 368 ? -7.011 31.424 3.614 1.00 52.20 493 ALA B CA 1
ATOM 6465 C C . ALA B 1 368 ? -7.682 30.688 4.762 1.00 49.18 493 ALA B C 1
ATOM 6466 O O . ALA B 1 368 ? -8.574 31.223 5.411 1.00 46.77 493 ALA B O 1
ATOM 6468 N N . THR B 1 369 ? -7.231 29.458 5.003 1.00 55.91 494 THR B N 1
ATOM 6469 C CA . THR B 1 369 ? -7.580 28.720 6.217 1.00 61.68 494 THR B CA 1
ATOM 6470 C C . THR B 1 369 ? -6.619 29.105 7.345 1.00 62.29 494 THR B C 1
ATOM 6471 O O . THR B 1 369 ? -5.583 29.724 7.098 1.00 59.71 494 THR B O 1
ATOM 6475 N N . ASN B 1 370 ? -6.968 28.746 8.578 1.00 62.50 495 ASN B N 1
ATOM 6476 C CA . ASN B 1 370 ? -6.112 29.031 9.724 1.00 61.35 495 ASN B CA 1
ATOM 6477 C C . ASN B 1 370 ? -4.749 28.378 9.594 1.00 69.27 495 ASN B C 1
ATOM 6478 O O . ASN B 1 370 ? -3.717 29.043 9.719 1.00 69.54 495 ASN B O 1
ATOM 6483 N N . VAL B 1 371 ? -4.767 27.067 9.356 1.00 70.81 496 VAL B N 1
ATOM 6484 C CA . VAL B 1 371 ? -3.556 26.271 9.220 1.00 70.67 496 VAL B CA 1
ATOM 6485 C C . VAL B 1 371 ? -2.603 26.931 8.239 1.00 72.12 496 VAL B C 1
ATOM 6486 O O . VAL B 1 371 ? -1.447 27.192 8.565 1.00 75.11 496 VAL B O 1
ATOM 6488 N N . ALA B 1 372 ? -3.113 27.241 7.052 1.00 71.54 497 ALA B N 1
ATOM 6489 C CA . ALA B 1 372 ? -2.295 27.780 5.973 1.00 67.95 497 ALA B CA 1
ATOM 6490 C C . ALA B 1 372 ? -1.683 29.154 6.262 1.00 73.96 497 ALA B C 1
ATOM 6491 O O . ALA B 1 372 ? -0.655 29.507 5.687 1.00 78.69 497 ALA B O 1
ATOM 6493 N N . ALA B 1 373 ? -2.303 29.929 7.147 1.00 74.23 498 ALA B N 1
ATOM 6494 C CA . ALA B 1 373 ? -1.879 31.315 7.346 1.00 71.28 498 ALA B CA 1
ATOM 6495 C C . ALA B 1 373 ? -1.108 31.571 8.644 1.00 77.95 498 ALA B C 1
ATOM 6496 O O . ALA B 1 373 ? -0.492 32.631 8.798 1.00 78.75 498 ALA B O 1
ATOM 6498 N N . ARG B 1 374 ? -1.147 30.617 9.574 1.00 78.11 499 ARG B N 1
ATOM 6499 C CA . ARG B 1 374 ? -0.388 30.741 10.820 1.00 81.81 499 ARG B CA 1
ATOM 6500 C C . ARG B 1 374 ? 1.111 30.783 10.511 1.00 85.23 499 ARG B C 1
ATOM 6501 O O . ARG B 1 374 ? 1.619 29.966 9.739 1.00 85.77 499 ARG B O 1
ATOM 6503 N N . GLY B 1 375 ? 1.816 31.747 11.095 1.00 79.57 500 GLY B N 1
ATOM 6504 C CA . GLY B 1 375 ? 3.244 31.867 10.864 1.00 78.72 500 GLY B CA 1
ATOM 6505 C C . GLY B 1 375 ? 3.617 32.393 9.487 1.00 81.00 500 GLY B C 1
ATOM 6506 O O . GLY B 1 375 ? 4.692 32.094 8.971 1.00 86.00 500 GLY B O 1
ATOM 6507 N N . LEU B 1 376 ? 2.723 33.169 8.884 1.00 80.81 501 LEU B N 1
ATOM 6508 C CA . LEU B 1 376 ? 3.030 33.884 7.651 1.00 68.78 501 LEU B CA 1
ATOM 6509 C C . LEU B 1 376 ? 3.026 35.363 7.970 1.00 71.09 501 LEU B C 1
ATOM 6510 O O . LEU B 1 376 ? 2.212 35.826 8.773 1.00 71.80 501 LEU B O 1
ATOM 6515 N N . ASP B 1 377 ? 3.924 36.116 7.347 1.00 66.86 502 ASP B N 1
ATOM 6516 C CA . ASP B 1 377 ? 3.893 37.558 7.518 1.00 67.28 502 ASP B CA 1
ATOM 6517 C C . ASP B 1 377 ? 2.860 38.177 6.575 1.00 65.07 502 ASP B C 1
ATOM 6518 O O . ASP B 1 377 ? 3.165 38.538 5.440 1.00 59.78 502 ASP B O 1
ATOM 6523 N N . ILE B 1 378 ? 1.627 38.267 7.059 1.00 63.92 503 ILE B N 1
ATOM 6524 C CA . ILE B 1 378 ? 0.564 38.971 6.365 1.00 57.42 503 ILE B CA 1
ATOM 6525 C C . ILE B 1 378 ? 0.764 40.466 6.608 1.00 56.06 503 ILE B C 1
ATOM 6526 O O . ILE B 1 378 ? 1.096 40.882 7.724 1.00 53.25 503 ILE B O 1
ATOM 6531 N N . PRO B 1 379 ? 0.570 41.286 5.568 1.00 56.40 504 PRO B N 1
ATOM 6532 C CA . PRO B 1 379 ? 0.659 42.735 5.788 1.00 49.85 504 PRO B CA 1
ATOM 6533 C C . PRO B 1 379 ? -0.573 43.200 6.549 1.00 47.43 504 PRO B C 1
ATOM 6534 O O . PRO B 1 379 ? -1.569 42.470 6.583 1.00 48.49 504 PRO B O 1
ATOM 6538 N N . ASN B 1 380 ? -0.516 44.387 7.145 1.00 47.09 505 ASN B N 1
ATOM 6539 C CA . ASN B 1 380 ? -1.692 44.954 7.806 1.00 47.49 505 ASN B CA 1
ATOM 6540 C C . ASN B 1 380 ? -2.833 45.183 6.804 1.00 42.41 505 ASN B C 1
ATOM 6541 O O . ASN B 1 380 ? -2.677 45.933 5.849 1.00 50.73 505 ASN B O 1
ATOM 6546 N N . VAL B 1 381 ? -3.965 44.517 7.007 1.00 37.81 506 VAL B N 1
ATOM 6547 C CA . VAL B 1 381 ? -5.082 44.614 6.071 1.00 35.35 506 VAL B CA 1
ATOM 6548 C C . VAL B 1 381 ? -6.106 45.638 6.528 1.00 30.65 506 VAL B C 1
ATOM 6549 O O . VAL B 1 381 ? -6.185 45.968 7.704 1.00 33.23 506 VAL B O 1
ATOM 6553 N N . SER B 1 382 ? -6.880 46.151 5.585 1.00 28.88 507 SER B N 1
ATOM 6554 C CA . SER B 1 382 ? -7.897 47.139 5.889 1.00 29.28 507 SER B CA 1
ATOM 6555 C C . SER B 1 382 ? -9.147 46.448 6.430 1.00 31.67 507 SER B C 1
ATOM 6556 O O . SER B 1 382 ? -9.971 47.066 7.102 1.00 30.43 507 SER B O 1
ATOM 6559 N N . LEU B 1 383 ? -9.286 45.166 6.118 1.00 23.75 508 LEU B N 1
ATOM 6560 C CA . LEU B 1 383 ? -10.514 44.458 6.373 1.00 27.04 508 LEU B CA 1
ATOM 6561 C C . LEU B 1 383 ? -10.242 42.982 6.557 1.00 26.84 508 LEU B C 1
ATOM 6562 O O . LEU B 1 383 ? -9.611 42.366 5.708 1.00 29.06 508 LEU B O 1
ATOM 6567 N N . VAL B 1 384 ? -10.701 42.415 7.669 1.00 23.40 509 VAL B N 1
ATOM 6568 C CA . VAL B 1 384 ? -10.752 40.961 7.783 1.00 27.15 509 VAL B CA 1
ATOM 6569 C C . VAL B 1 384 ? -12.191 40.504 7.614 1.00 30.09 509 VAL B C 1
ATOM 6570 O O . VAL B 1 384 ? -13.105 41.086 8.199 1.00 27.48 509 VAL B O 1
ATOM 6574 N N . VAL B 1 385 ? -12.397 39.475 6.799 1.00 31.04 510 VAL B N 1
ATOM 6575 C CA . VAL B 1 385 ? -13.700 38.833 6.720 1.00 26.64 510 VAL B CA 1
ATOM 6576 C C . VAL B 1 385 ? -13.656 37.389 7.231 1.00 33.48 510 VAL B C 1
ATOM 6577 O O . VAL B 1 385 ? -13.010 36.528 6.632 1.00 34.80 510 VAL B O 1
ATOM 6581 N N . ASN B 1 386 ? -14.348 37.122 8.334 1.00 31.61 511 ASN B N 1
ATOM 6582 C CA . ASN B 1 386 ? -14.566 35.747 8.765 1.00 34.07 511 ASN B CA 1
ATOM 6583 C C . ASN B 1 386 ? -15.777 35.147 8.051 1.00 36.13 511 ASN B C 1
ATOM 6584 O O . ASN B 1 386 ? -16.892 35.159 8.568 1.00 27.93 511 ASN B O 1
ATOM 6589 N N . PHE B 1 387 ? -15.545 34.635 6.847 1.00 38.00 512 PHE B N 1
ATOM 6590 C CA . PHE B 1 387 ? -16.612 34.050 6.053 1.00 37.90 512 PHE B CA 1
ATOM 6591 C C . PHE B 1 387 ? -17.193 32.804 6.737 1.00 37.04 512 PHE B C 1
ATOM 6592 O O . PHE B 1 387 ? -18.404 32.589 6.749 1.00 36.50 512 PHE B O 1
ATOM 6600 N N . GLN B 1 388 ? -16.323 31.991 7.319 1.00 39.55 513 GLN B N 1
ATOM 6601 C CA . GLN B 1 388 ? -16.765 30.928 8.207 1.00 39.93 513 GLN B CA 1
ATOM 6602 C C . GLN B 1 388 ? -16.110 31.094 9.578 1.00 43.64 513 GLN B C 1
ATOM 6603 O O . GLN B 1 388 ? -14.885 31.236 9.681 1.00 39.72 513 GLN B O 1
ATOM 6609 N N . ILE B 1 389 ? -16.934 31.099 10.626 1.00 39.19 514 ILE B N 1
ATOM 6610 C CA . ILE B 1 389 ? -16.448 31.331 11.982 1.00 42.58 514 ILE B CA 1
ATOM 6611 C C . ILE B 1 389 ? -15.577 30.171 12.443 1.00 45.15 514 ILE B C 1
ATOM 6612 O O . ILE B 1 389 ? -15.792 29.031 12.045 1.00 44.82 514 ILE B O 1
ATOM 6617 N N . SER B 1 390 ? -14.584 30.476 13.270 1.00 48.39 515 SER B N 1
ATOM 6618 C CA . SER B 1 390 ? -13.738 29.461 13.881 1.00 50.37 515 SER B CA 1
ATOM 6619 C C . SER B 1 390 ? -14.489 28.669 14.949 1.00 45.53 515 SER B C 1
ATOM 6620 O O . SER B 1 390 ? -15.543 29.085 15.425 1.00 49.70 515 SER B O 1
ATOM 6623 N N . LYS B 1 391 ? -13.929 27.532 15.339 1.00 50.32 516 LYS B N 1
ATOM 6624 C CA . LYS B 1 391 ? -14.482 26.768 16.450 1.00 52.10 516 LYS B CA 1
ATOM 6625 C C . LYS B 1 391 ? -14.042 27.365 17.787 1.00 46.85 516 LYS B C 1
ATOM 6626 O O . LYS B 1 391 ? -14.777 27.290 18.783 1.00 46.01 516 LYS B O 1
ATOM 6628 N N . LYS B 1 392 ? -12.854 27.971 17.791 1.00 42.87 517 LYS B N 1
ATOM 6629 C CA . LYS B 1 392 ? -12.217 28.496 19.008 1.00 47.10 517 LYS B CA 1
ATOM 6630 C C . LYS B 1 392 ? -12.051 30.027 18.981 1.00 42.71 517 LYS B C 1
ATOM 6631 O O . LYS B 1 392 ? -11.695 30.598 17.956 1.00 46.75 517 LYS B O 1
ATOM 6645 N N . ASP B 1 394 ? -9.732 31.655 20.340 1.00 40.53 519 ASP B N 1
ATOM 6646 C CA . ASP B 1 394 ? -8.319 31.882 20.052 1.00 50.89 519 ASP B CA 1
ATOM 6647 C C . ASP B 1 394 ? -8.124 32.239 18.581 1.00 42.38 519 ASP B C 1
ATOM 6648 O O . ASP B 1 394 ? -7.489 33.251 18.236 1.00 38.94 519 ASP B O 1
ATOM 6653 N N . ASP B 1 395 ? -8.684 31.396 17.719 1.00 40.80 520 ASP B N 1
ATOM 6654 C CA . ASP B 1 395 ? -8.591 31.590 16.277 1.00 45.18 520 ASP B CA 1
ATOM 6655 C C . ASP B 1 395 ? -9.279 32.879 15.828 1.00 44.24 520 ASP B C 1
ATOM 6656 O O . ASP B 1 395 ? -8.736 33.603 15.006 1.00 42.61 520 ASP B O 1
ATOM 6661 N N . TYR B 1 396 ? -10.456 33.176 16.371 1.00 40.25 521 TYR B N 1
ATOM 6662 C CA . TYR B 1 396 ? -11.128 34.422 16.024 1.00 38.02 521 TYR B CA 1
ATOM 6663 C C . TYR B 1 396 ? -10.229 35.617 16.337 1.00 34.20 521 TYR B C 1
ATOM 6664 O O . TYR B 1 396 ? -10.061 36.525 15.516 1.00 36.00 521 TYR B O 1
ATOM 6673 N N . ILE B 1 397 ? -9.630 35.605 17.518 1.00 34.11 522 ILE B N 1
ATOM 6674 C CA . ILE B 1 397 ? -8.769 36.707 17.924 1.00 33.95 522 ILE B CA 1
ATOM 6675 C C . ILE B 1 397 ? -7.518 36.844 17.035 1.00 36.01 522 ILE B C 1
ATOM 6676 O O . ILE B 1 397 ? -7.170 37.955 16.606 1.00 35.62 522 ILE B O 1
ATOM 6681 N N A HIS B 1 398 ? -6.866 35.720 16.742 0.58 38.16 523 HIS B N 1
ATOM 6682 N N B HIS B 1 398 ? -6.854 35.725 16.752 0.42 38.17 523 HIS B N 1
ATOM 6683 C CA A HIS B 1 398 ? -5.687 35.737 15.875 0.58 39.75 523 HIS B CA 1
ATOM 6684 C CA B HIS B 1 398 ? -5.681 35.760 15.880 0.42 39.74 523 HIS B CA 1
ATOM 6685 C C A HIS B 1 398 ? -6.056 36.250 14.481 0.58 39.01 523 HIS B C 1
ATOM 6686 C C B HIS B 1 398 ? -6.041 36.230 14.465 0.42 39.01 523 HIS B C 1
ATOM 6687 O O A HIS B 1 398 ? -5.334 37.057 13.901 0.58 39.08 523 HIS B O 1
ATOM 6688 O O B HIS B 1 398 ? -5.294 36.987 13.849 0.42 39.10 523 HIS B O 1
ATOM 6701 N N . ARG B 1 399 ? -7.195 35.786 13.972 1.00 39.13 524 ARG B N 1
ATOM 6702 C CA . ARG B 1 399 ? -7.710 36.190 12.666 1.00 34.94 524 ARG B CA 1
ATOM 6703 C C . ARG B 1 399 ? -7.934 37.693 12.612 1.00 38.30 524 ARG B C 1
ATOM 6704 O O . ARG B 1 399 ? -7.312 38.395 11.816 1.00 34.51 524 ARG B O 1
ATOM 6712 N N . ILE B 1 400 ? -8.827 38.193 13.461 1.00 36.32 525 ILE B N 1
ATOM 6713 C CA . ILE B 1 400 ? -9.144 39.608 13.397 1.00 34.84 525 ILE B CA 1
ATOM 6714 C C . ILE B 1 400 ? -7.917 40.464 13.705 1.00 35.10 525 ILE B C 1
ATOM 6715 O O . ILE B 1 400 ? -7.852 41.620 13.302 1.00 32.57 525 ILE B O 1
ATOM 6720 N N . GLY B 1 401 ? -6.935 39.889 14.393 1.00 35.68 526 GLY B N 1
ATOM 6721 C CA . GLY B 1 401 ? -5.711 40.617 14.676 1.00 31.55 526 GLY B CA 1
ATOM 6722 C C . GLY B 1 401 ? -4.925 41.021 13.438 1.00 34.56 526 GLY B C 1
ATOM 6723 O O . GLY B 1 401 ? -4.059 41.909 13.490 1.00 29.70 526 GLY B O 1
ATOM 6724 N N . ARG B 1 402 ? -5.231 40.382 12.312 1.00 34.54 527 ARG B N 1
ATOM 6725 C CA . ARG B 1 402 ? -4.568 40.717 11.057 1.00 36.56 527 ARG B CA 1
ATOM 6726 C C . ARG B 1 402 ? -4.813 42.163 10.593 1.00 34.70 527 ARG B C 1
ATOM 6727 O O . ARG B 1 402 ? -4.107 42.659 9.725 1.00 40.90 527 ARG B O 1
ATOM 6735 N N . THR B 1 403 ? -5.797 42.834 11.184 1.00 35.80 528 THR B N 1
ATOM 6736 C CA . THR B 1 403 ? -6.084 44.238 10.887 1.00 28.94 528 THR B CA 1
ATOM 6737 C C . THR B 1 403 ? -5.967 45.019 12.174 1.00 26.37 528 THR B C 1
ATOM 6738 O O . THR B 1 403 ? -5.769 44.430 13.224 1.00 33.28 528 THR B O 1
ATOM 6742 N N . GLY B 1 404 ? -6.064 46.342 12.100 1.00 31.61 529 GLY B N 1
ATOM 6743 C CA . GLY B 1 404 ? -5.970 47.181 13.290 1.00 36.12 529 GLY B CA 1
ATOM 6744 C C . GLY B 1 404 ? -4.598 47.306 13.958 1.00 41.19 529 GLY B C 1
ATOM 6745 O O . GLY B 1 404 ? -4.489 47.834 15.068 1.00 42.33 529 GLY B O 1
ATOM 6746 N N . ARG B 1 405 ? -3.553 46.833 13.282 1.00 42.54 530 ARG B N 1
ATOM 6747 C CA . ARG B 1 405 ? -2.188 46.886 13.803 1.00 46.26 530 ARG B CA 1
ATOM 6748 C C . ARG B 1 405 ? -1.556 48.266 13.623 1.00 51.64 530 ARG B C 1
ATOM 6749 O O . ARG B 1 405 ? -2.020 49.073 12.810 1.00 50.31 530 ARG B O 1
ATOM 6757 N N . ALA B 1 406 ? -0.497 48.514 14.393 1.00 52.04 531 ALA B N 1
ATOM 6758 C CA . ALA B 1 406 ? 0.324 49.729 14.311 1.00 45.36 531 ALA B CA 1
ATOM 6759 C C . ALA B 1 406 ? -0.459 51.042 14.288 1.00 51.51 531 ALA B C 1
ATOM 6760 O O . ALA B 1 406 ? -0.146 51.940 13.507 1.00 56.83 531 ALA B O 1
ATOM 6762 N N . ALA B 1 407 ? -1.478 51.132 15.138 1.00 52.83 532 ALA B N 1
ATOM 6763 C CA . ALA B 1 407 ? -2.264 52.358 15.344 1.00 50.78 532 ALA B CA 1
ATOM 6764 C C . ALA B 1 407 ? -3.161 52.781 14.173 1.00 47.64 532 ALA B C 1
ATOM 6765 O O . ALA B 1 407 ? -3.714 53.886 14.179 1.00 46.14 532 ALA B O 1
ATOM 6767 N N . ASN B 1 408 ? -3.313 51.905 13.182 1.00 43.47 533 ASN B N 1
ATOM 6768 C CA . ASN B 1 408 ? -4.303 52.115 12.127 1.00 44.08 533 ASN B CA 1
ATOM 6769 C C . ASN B 1 408 ? -5.637 51.483 12.499 1.00 41.51 533 ASN B C 1
ATOM 6770 O O . ASN B 1 408 ? -5.673 50.486 13.220 1.00 44.54 533 ASN B O 1
ATOM 6775 N N . GLU B 1 409 ? -6.732 52.048 12.002 1.00 36.35 534 GLU B N 1
ATOM 6776 C CA . GLU B 1 409 ? -8.041 51.453 12.233 1.00 31.96 534 GLU B CA 1
ATOM 6777 C C . GLU B 1 409 ? -8.344 50.397 11.182 1.00 34.32 534 GLU B C 1
ATOM 6778 O O . 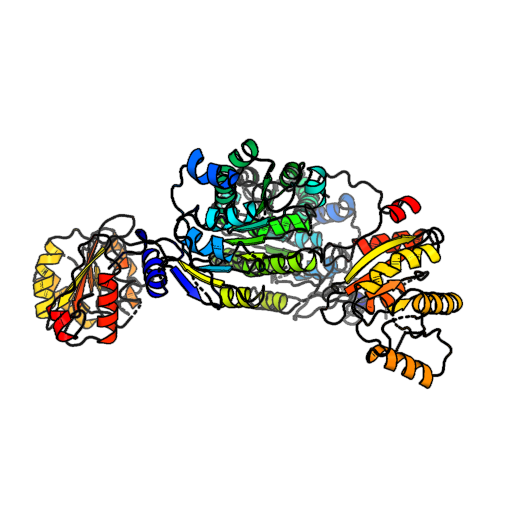GLU B 1 409 ? -7.895 50.491 10.040 1.00 40.72 534 GLU B O 1
ATOM 6784 N N . GLY B 1 410 ? -9.098 49.380 11.577 1.00 30.42 535 GLY B N 1
ATOM 6785 C CA . GLY B 1 410 ? -9.424 48.285 10.689 1.00 26.14 535 GLY B CA 1
ATOM 6786 C C . GLY B 1 410 ? -10.840 47.836 10.963 1.00 29.80 535 GLY B C 1
ATOM 6787 O O . GLY B 1 410 ? -11.446 48.242 11.955 1.00 24.35 535 GLY B O 1
ATOM 6788 N N . THR B 1 411 ? -11.381 47.020 10.069 1.00 23.54 536 THR B N 1
ATOM 6789 C CA . THR B 1 411 ? -12.693 46.443 10.287 1.00 26.72 536 THR B CA 1
ATOM 6790 C C . THR B 1 411 ? -12.613 44.909 10.172 1.00 27.38 536 THR B C 1
ATOM 6791 O O . THR B 1 411 ? -11.901 44.359 9.322 1.00 22.26 536 THR B O 1
ATOM 6795 N N . ALA B 1 412 ? -13.321 44.224 11.059 1.00 23.59 537 ALA B N 1
ATOM 6796 C CA . ALA B 1 412 ? -13.438 42.782 10.958 1.00 23.68 537 ALA B CA 1
ATOM 6797 C C . ALA B 1 412 ? -14.912 42.394 10.937 1.00 26.09 537 ALA B C 1
ATOM 6798 O O . ALA B 1 412 ? -15.617 42.582 11.928 1.00 26.24 537 ALA B O 1
ATOM 6800 N N . VAL B 1 413 ? -15.370 41.879 9.793 1.00 22.06 538 VAL B N 1
ATOM 6801 C CA . VAL B 1 413 ? -16.744 41.416 9.626 1.00 22.46 538 VAL B CA 1
ATOM 6802 C C . VAL B 1 413 ? -16.827 39.900 9.714 1.00 21.57 538 VAL B C 1
ATOM 6803 O O . VAL B 1 413 ? -16.100 39.192 9.032 1.00 24.96 538 VAL B O 1
ATOM 6807 N N . SER B 1 414 ? -17.715 39.397 10.559 1.00 28.26 539 SER B N 1
ATOM 6808 C CA . SER B 1 414 ? -17.925 37.953 10.668 1.00 28.13 539 SER B CA 1
ATOM 6809 C C . SER B 1 414 ? -19.359 37.554 10.317 1.00 25.04 539 SER B C 1
ATOM 6810 O O . SER B 1 414 ? -20.323 38.123 10.842 1.00 25.03 539 SER B O 1
ATOM 6813 N N . PHE B 1 415 ? -19.490 36.571 9.436 1.00 24.24 540 PHE B N 1
ATOM 6814 C CA . PHE B 1 415 ? -20.792 35.996 9.111 1.00 25.34 540 PHE B CA 1
ATOM 6815 C C . PHE B 1 415 ? -21.107 34.763 9.956 1.00 34.80 540 PHE B C 1
ATOM 6816 O O . PHE B 1 415 ? -20.373 33.764 9.947 1.00 38.67 540 PHE B O 1
ATOM 6824 N N . VAL B 1 416 ? -22.201 34.867 10.707 1.00 33.60 541 VAL B N 1
ATOM 6825 C CA . VAL B 1 416 ? -22.659 33.827 11.612 1.00 28.39 541 VAL B CA 1
ATOM 6826 C C . VAL B 1 416 ? -23.899 33.205 11.004 1.00 31.33 541 VAL B C 1
ATOM 6827 O O . VAL B 1 416 ? -24.878 33.894 10.706 1.00 29.92 541 VAL B O 1
ATOM 6831 N N . SER B 1 417 ? -23.858 31.899 10.788 1.00 35.76 542 SER B N 1
ATOM 6832 C CA . SER B 1 417 ? -24.996 31.222 10.178 1.00 34.48 542 SER B CA 1
ATOM 6833 C C . SER B 1 417 ? -25.889 30.583 11.243 1.00 36.64 542 SER B C 1
ATOM 6834 O O . SER B 1 417 ? -25.730 30.830 12.438 1.00 36.05 542 SER B O 1
ATOM 6837 N N . ALA B 1 418 ? -26.829 29.760 10.802 1.00 37.71 543 ALA B N 1
ATOM 6838 C CA . ALA B 1 418 ? -27.657 28.999 11.714 1.00 34.12 543 ALA B CA 1
ATOM 6839 C C . ALA B 1 418 ? -26.911 27.765 12.262 1.00 37.07 543 ALA B C 1
ATOM 6840 O O . ALA B 1 418 ? -27.413 27.073 13.143 1.00 38.46 543 ALA B O 1
ATOM 6842 N N . ALA B 1 419 ? -25.709 27.496 11.764 1.00 34.03 544 ALA B N 1
ATOM 6843 C CA . ALA B 1 419 ? -25.003 26.282 12.167 1.00 34.35 544 ALA B CA 1
ATOM 6844 C C . ALA B 1 419 ? -23.705 26.507 12.937 1.00 32.55 544 ALA B C 1
ATOM 6845 O O . ALA B 1 419 ? -22.721 25.841 12.664 1.00 32.65 544 ALA B O 1
ATOM 6847 N N . GLU B 1 420 ? -23.700 27.415 13.908 1.00 31.34 545 GLU B N 1
ATOM 6848 C CA . GLU B 1 420 ? -22.483 27.683 14.672 1.00 30.62 545 GLU B CA 1
ATOM 6849 C C . GLU B 1 420 ? -22.589 27.171 16.099 1.00 30.99 545 GLU B C 1
ATOM 6850 O O . GLU B 1 420 ? -23.685 27.000 16.621 1.00 30.81 545 GLU B O 1
ATOM 6856 N N . ASP B 1 421 ? -21.434 26.959 16.726 1.00 26.10 546 ASP B N 1
ATOM 6857 C CA . ASP B 1 421 ? -21.346 26.566 18.123 1.00 25.88 546 ASP B CA 1
ATOM 6858 C C . ASP B 1 421 ? -21.904 27.676 19.017 1.00 33.06 546 ASP B C 1
ATOM 6859 O O . ASP B 1 421 ? -21.362 28.780 19.051 1.00 38.95 546 ASP B O 1
ATOM 6864 N N . GLU B 1 422 ? -22.981 27.379 19.744 1.00 30.58 547 GLU B N 1
ATOM 6865 C CA . GLU B 1 422 ? -23.602 28.340 20.657 1.00 31.14 547 GLU B CA 1
ATOM 6866 C C . GLU B 1 422 ? -22.659 28.948 21.716 1.00 34.92 547 GLU B C 1
ATOM 6867 O O . GLU B 1 422 ? -22.703 30.153 21.980 1.00 43.46 547 GLU B O 1
ATOM 6873 N N . SER B 1 423 ? -21.814 28.128 22.330 1.00 36.61 548 SER B N 1
ATOM 6874 C CA . SER B 1 423 ? -20.960 28.613 23.420 1.00 42.77 548 SER B CA 1
ATOM 6875 C C . SER B 1 423 ? -19.944 29.626 22.885 1.00 37.20 548 SER B C 1
ATOM 6876 O O . SER B 1 423 ? -19.625 30.651 23.530 1.00 37.29 548 SER B O 1
ATOM 6879 N N . LEU B 1 424 ? -19.459 29.320 21.688 1.00 33.08 549 LEU B N 1
ATOM 6880 C CA . LEU B 1 424 ? -18.605 30.221 20.939 1.00 38.57 549 LEU B CA 1
ATOM 6881 C C . LEU B 1 424 ? -19.322 31.554 20.700 1.00 36.30 549 LEU B C 1
ATOM 6882 O O . LEU B 1 424 ? -18.762 32.602 20.990 1.00 34.96 549 LEU B O 1
ATOM 6887 N N . ILE B 1 425 ? -20.553 31.513 20.188 1.00 28.07 550 ILE B N 1
ATOM 6888 C CA . ILE B 1 425 ? -21.298 32.741 19.929 1.00 28.74 550 ILE B CA 1
ATOM 6889 C C . ILE B 1 425 ? -21.488 33.567 21.201 1.00 32.48 550 ILE B C 1
ATOM 6890 O O . ILE B 1 425 ? -21.461 34.805 21.145 1.00 27.27 550 ILE B O 1
ATOM 6895 N N . ARG B 1 426 ? -21.665 32.893 22.344 1.00 31.49 551 ARG B N 1
ATOM 6896 C CA . ARG B 1 426 ? -21.738 33.598 23.634 1.00 33.77 551 ARG B CA 1
ATOM 6897 C C . ARG B 1 426 ? -20.451 34.332 23.966 1.00 30.72 551 ARG B C 1
ATOM 6898 O O . ARG B 1 426 ? -20.457 35.548 24.281 1.00 29.68 551 ARG B O 1
ATOM 6906 N N . GLU B 1 427 ? -19.349 33.585 23.883 1.00 30.47 552 GLU B N 1
ATOM 6907 C CA . GLU B 1 427 ? -18.021 34.171 24.065 1.00 35.25 552 GLU B CA 1
ATOM 6908 C C . GLU B 1 427 ? -17.775 35.386 23.152 1.00 28.46 552 GLU B C 1
ATOM 6909 O O . GLU B 1 427 ? -17.236 36.406 23.580 1.00 27.79 552 GLU B O 1
ATOM 6915 N N . LEU B 1 428 ? -18.183 35.255 21.893 1.00 32.05 553 LEU B N 1
ATOM 6916 C CA . LEU B 1 428 ? -18.020 36.291 20.884 1.00 27.17 553 LEU B CA 1
ATOM 6917 C C . LEU B 1 428 ? -18.866 37.503 21.206 1.00 24.51 553 LEU B C 1
ATOM 6918 O O . LEU B 1 428 ? -18.432 38.623 21.012 1.00 24.91 553 LEU B O 1
ATOM 6923 N N . TYR B 1 429 ? -20.077 37.289 21.697 1.00 25.81 554 TYR B N 1
ATOM 6924 C CA . TYR B 1 429 ? -20.882 38.417 22.115 1.00 25.79 554 TYR B CA 1
ATOM 6925 C C . TYR B 1 429 ? -20.198 39.188 23.254 1.00 27.93 554 TYR B C 1
ATOM 6926 O O . TYR B 1 429 ? -20.029 40.431 23.179 1.00 28.94 554 TYR B O 1
ATOM 6935 N N . LYS B 1 430 ? -19.794 38.461 24.296 1.00 28.23 555 LYS B N 1
ATOM 6936 C CA . LYS B 1 430 ? -19.076 39.117 25.398 1.00 31.67 555 LYS B CA 1
ATOM 6937 C C . LYS B 1 430 ? -17.859 39.903 24.895 1.00 28.05 555 LYS B C 1
ATOM 6938 O O . LYS B 1 430 ? -17.682 41.076 25.224 1.00 28.29 555 LYS B O 1
ATOM 6944 N N . TYR B 1 431 ? -17.060 39.264 24.049 1.00 28.01 556 TYR B N 1
ATOM 6945 C CA . TYR B 1 431 ? -15.874 39.889 23.464 1.00 28.75 556 TYR B CA 1
ATOM 6946 C C . TYR B 1 431 ? -16.163 41.156 22.638 1.00 30.48 556 TYR B C 1
ATOM 6947 O O . TYR B 1 431 ? -15.495 42.180 22.800 1.00 28.06 556 TYR B O 1
ATOM 6956 N N . VAL B 1 432 ? -17.138 41.080 21.739 1.00 27.43 557 VAL B N 1
ATOM 6957 C CA . VAL B 1 432 ? -17.510 42.235 20.928 1.00 26.03 557 VAL B CA 1
ATOM 6958 C C . VAL B 1 432 ? -17.978 43.390 21.810 1.00 27.05 557 VAL B C 1
ATOM 6959 O O . VAL B 1 432 ? -17.676 44.550 21.512 1.00 29.06 557 VAL B O 1
ATOM 6963 N N . ARG B 1 433 ? -18.682 43.086 22.903 1.00 24.84 558 ARG B N 1
ATOM 6964 C CA . ARG B 1 433 ? -19.021 44.156 23.852 1.00 29.95 558 ARG B CA 1
ATOM 6965 C C . ARG B 1 433 ? -17.805 44.724 24.608 1.00 33.03 558 ARG B C 1
ATOM 6966 O O . ARG B 1 433 ? -17.712 45.927 24.826 1.00 31.08 558 ARG B O 1
ATOM 6974 N N . LYS B 1 434 ? -16.877 43.859 25.003 1.00 28.27 559 LYS B N 1
ATOM 6975 C CA . LYS B 1 434 ? -15.812 44.245 25.922 1.00 28.22 559 LYS B CA 1
ATOM 6976 C C . LYS B 1 434 ? -14.689 45.029 25.247 1.00 34.92 559 LYS B C 1
ATOM 6977 O O . LYS B 1 434 ? -14.130 45.963 25.818 1.00 36.57 559 LYS B O 1
ATOM 6983 N N . HIS B 1 435 ? -14.350 44.623 24.033 1.00 30.33 560 HIS B N 1
ATOM 6984 C CA . HIS B 1 435 ? -13.242 45.212 23.313 1.00 29.55 560 HIS B CA 1
ATOM 6985 C C . HIS B 1 435 ? -13.792 46.086 22.200 1.00 28.40 560 HIS B C 1
ATOM 6986 O O . HIS B 1 435 ? -13.868 45.674 21.045 1.00 27.72 560 HIS B O 1
ATOM 6993 N N . ASP B 1 436 ? -14.179 47.303 22.574 1.00 28.10 561 ASP B N 1
ATOM 6994 C CA . ASP B 1 436 ? -14.808 48.224 21.653 1.00 26.05 561 ASP B CA 1
ATOM 6995 C C . ASP B 1 436 ? -14.144 49.620 21.655 1.00 23.69 561 ASP B C 1
ATOM 6996 O O . ASP B 1 436 ? -14.806 50.634 21.880 1.00 23.55 561 ASP B O 1
ATOM 7001 N N . PRO B 1 437 ? -12.838 49.679 21.364 1.00 20.81 562 PRO B N 1
ATOM 7002 C CA . PRO B 1 437 ? -12.114 50.956 21.474 1.00 22.39 562 PRO B CA 1
ATOM 7003 C C . PRO B 1 437 ? -12.612 52.051 20.532 1.00 26.60 562 PRO B C 1
ATOM 7004 O O . PRO B 1 437 ? -12.518 53.219 20.896 1.00 27.53 562 PRO B O 1
ATOM 7008 N N . LEU B 1 438 ? -13.139 51.692 19.360 1.00 25.79 563 LEU B N 1
ATOM 7009 C CA . LEU B 1 438 ? -13.670 52.690 18.418 1.00 25.71 563 LEU B CA 1
ATOM 7010 C C . LEU B 1 438 ? -15.130 53.031 18.671 1.00 24.02 563 LEU B C 1
ATOM 7011 O O . LEU B 1 438 ? -15.742 53.721 17.867 1.00 24.12 563 LEU B O 1
ATOM 7016 N N . ASN B 1 439 ? -15.692 52.527 19.771 1.00 27.30 564 ASN B N 1
ATOM 7017 C CA . ASN B 1 439 ? -17.121 52.718 20.090 1.00 28.08 564 ASN B CA 1
ATOM 7018 C C . ASN B 1 439 ? -18.075 52.440 18.934 1.00 27.59 564 ASN B C 1
ATOM 7019 O O . ASN B 1 439 ? -19.083 53.121 18.787 1.00 30.13 564 ASN B O 1
ATOM 7024 N N . SER B 1 440 ? -17.757 51.454 18.105 1.00 27.02 565 SER B N 1
ATOM 7025 C CA . SER B 1 440 ? -18.536 51.251 16.893 1.00 29.74 565 SER B CA 1
ATOM 7026 C C . SER B 1 440 ? -18.841 49.773 16.605 1.00 26.17 565 SER B C 1
ATOM 7027 O O . SER B 1 440 ? -19.430 49.451 15.569 1.00 24.77 565 SER B O 1
ATOM 7030 N N . ASN B 1 441 ? -18.424 48.879 17.499 1.00 24.37 566 ASN B N 1
ATOM 7031 C CA . ASN B 1 441 ? -18.690 47.454 17.311 1.00 23.14 566 ASN B CA 1
ATOM 7032 C C . ASN B 1 441 ? -20.188 47.166 17.119 1.00 20.74 566 ASN B C 1
ATOM 7033 O O . ASN B 1 441 ? -21.033 47.763 17.780 1.00 20.98 566 ASN B O 1
ATOM 7038 N N . ILE B 1 442 ? -20.494 46.279 16.180 1.00 20.88 567 ILE B N 1
ATOM 7039 C CA . ILE B 1 442 ? -21.858 45.869 15.887 1.00 20.49 567 ILE B CA 1
ATOM 7040 C C . ILE B 1 442 ? -22.009 44.383 16.177 1.00 22.03 567 ILE B C 1
ATOM 7041 O O . ILE B 1 442 ? -21.169 43.576 15.785 1.00 21.17 567 ILE B O 1
ATOM 7046 N N . PHE B 1 443 ? -23.080 44.027 16.871 1.00 23.48 568 PHE B N 1
ATOM 7047 C CA . PHE B 1 443 ? -23.436 42.624 17.046 1.00 29.41 568 PHE B CA 1
ATOM 7048 C C . PHE B 1 443 ? -24.903 42.431 16.680 1.00 24.94 568 PHE B C 1
ATOM 7049 O O . PHE B 1 443 ? -25.795 42.916 17.381 1.00 24.57 568 PHE B O 1
ATOM 7057 N N . SER B 1 444 ? -25.130 41.726 15.577 1.00 22.52 569 SER B N 1
ATOM 7058 C CA . SER B 1 444 ? -26.450 41.646 14.938 1.00 31.11 569 SER B CA 1
ATOM 7059 C C . SER B 1 444 ? -27.571 41.208 15.884 1.00 29.27 569 SER B C 1
ATOM 7060 O O . SER B 1 444 ? -27.410 40.247 16.630 1.00 29.87 569 SER B O 1
ATOM 7063 N N . GLU B 1 445 ? -28.698 41.915 15.855 1.00 25.54 570 GLU B N 1
ATOM 7064 C CA . GLU B 1 445 ? -29.861 41.514 16.644 1.00 27.24 570 GLU B CA 1
ATOM 7065 C C . GLU B 1 445 ? -30.367 40.139 16.211 1.00 27.95 570 GLU B C 1
ATOM 7066 O O . GLU B 1 445 ? -30.808 39.358 17.048 1.00 25.27 570 GLU B O 1
ATOM 7072 N N . ALA B 1 446 ? -30.310 39.851 14.908 1.00 28.01 571 ALA B N 1
ATOM 7073 C CA . ALA B 1 446 ? -30.698 38.524 14.398 1.00 28.84 571 ALA B CA 1
ATOM 7074 C C . ALA B 1 446 ? -29.867 37.400 15.027 1.00 28.13 571 ALA B C 1
ATOM 7075 O O . ALA B 1 446 ? -30.414 36.375 15.430 1.00 34.23 571 ALA B O 1
ATOM 7077 N N . VAL B 1 447 ? -28.554 37.598 15.130 1.00 28.82 572 VAL B N 1
ATOM 7078 C CA . VAL B 1 447 ? -27.703 36.647 15.843 1.00 27.99 572 VAL B CA 1
ATOM 7079 C C . VAL B 1 447 ? -28.111 36.576 17.317 1.00 26.89 572 VAL B C 1
ATOM 7080 O O . VAL B 1 447 ? -28.173 35.492 17.889 1.00 29.69 572 VAL B O 1
ATOM 7084 N N . LYS B 1 448 ? -28.408 37.722 17.923 1.00 24.55 573 LYS B N 1
ATOM 7085 C CA . LYS B 1 448 ? -28.868 37.740 19.306 1.00 28.06 573 LYS B CA 1
ATOM 7086 C C . LYS B 1 448 ? -30.090 36.847 19.498 1.00 34.39 573 LYS B C 1
ATOM 7087 O O . LYS B 1 448 ? -30.176 36.098 20.466 1.00 36.04 573 LYS B O 1
ATOM 7093 N N . ASN B 1 449 ? -31.020 36.915 18.554 1.00 32.52 574 ASN B N 1
ATOM 7094 C CA . ASN B 1 449 ? -32.239 36.117 18.610 1.00 36.61 574 ASN B CA 1
ATOM 7095 C C . ASN B 1 449 ? -32.017 34.623 18.340 1.00 35.51 574 ASN B C 1
ATOM 7096 O O . ASN B 1 449 ? -32.461 33.787 19.116 1.00 37.26 574 ASN B O 1
ATOM 7101 N N . LYS B 1 450 ? -31.323 34.296 17.254 1.00 28.37 575 LYS B N 1
ATOM 7102 C CA . LYS B 1 450 ? -31.051 32.910 16.907 1.00 28.51 575 LYS B CA 1
ATOM 7103 C C . LYS B 1 450 ? -30.322 32.140 18.006 1.00 29.24 575 LYS B C 1
ATOM 7104 O O . LYS B 1 450 ? -30.474 30.946 18.128 1.00 28.56 575 LYS B O 1
ATOM 7110 N N . TYR B 1 451 ? -29.515 32.820 18.799 1.00 30.95 576 TYR B N 1
ATOM 7111 C CA . TYR B 1 451 ? -28.665 32.112 19.736 1.00 31.56 576 TYR B CA 1
ATOM 7112 C C . TYR B 1 451 ? -29.010 32.478 21.159 1.00 34.49 576 TYR B C 1
ATOM 7113 O O . TYR B 1 451 ? -28.320 32.074 22.091 1.00 37.17 576 TYR B O 1
ATOM 7122 N N . ASN B 1 452 ? -30.107 33.215 21.310 1.00 36.05 577 ASN B N 1
ATOM 7123 C CA . ASN B 1 452 ? -30.579 33.661 22.613 1.00 38.87 577 ASN B CA 1
ATOM 7124 C C . ASN B 1 452 ? -29.445 34.230 23.471 1.00 39.79 577 ASN B C 1
ATOM 7125 O O . ASN B 1 452 ? -29.166 33.746 24.565 1.00 47.50 577 ASN B O 1
ATOM 7130 N N . VAL B 1 453 ? -28.800 35.266 22.951 1.00 41.28 578 VAL B N 1
ATOM 7131 C CA . VAL B 1 453 ? -27.627 35.870 23.571 1.00 36.61 578 VAL B CA 1
ATOM 7132 C C . VAL B 1 453 ? -27.740 37.393 23.496 1.00 39.07 578 VAL B C 1
ATOM 7133 O O . VAL B 1 453 ? -28.182 37.938 22.485 1.00 41.13 578 VAL B O 1
ATOM 7137 N N . GLY B 1 454 ? -27.360 38.083 24.564 1.00 40.67 579 GLY B N 1
ATOM 7138 C CA . GLY B 1 454 ? -27.335 39.534 24.551 1.00 41.15 579 GLY B CA 1
ATOM 7139 C C . GLY B 1 454 ? -28.682 40.244 24.555 1.00 48.79 579 GLY B C 1
ATOM 7140 O O . GLY B 1 454 ? -28.805 41.375 24.069 1.00 46.53 579 GLY B O 1
ATOM 7141 N N . LYS B 1 455 ? -29.690 39.585 25.113 1.00 53.72 580 LYS B N 1
ATOM 7142 C CA . LYS B 1 455 ? -31.018 40.171 25.234 1.00 57.45 580 LYS B CA 1
ATOM 7143 C C . LYS B 1 455 ? -31.118 40.945 26.540 1.00 56.49 580 LYS B C 1
ATOM 7144 O O . LYS B 1 455 ? -31.625 42.069 26.570 1.00 62.11 580 LYS B O 1
ATOM 7150 N N . GLN B 1 456 ? -30.629 40.328 27.616 1.00 59.85 581 GLN B N 1
ATOM 7151 C CA . GLN B 1 456 ? -30.707 40.901 28.959 1.00 61.34 581 GLN B CA 1
ATOM 7152 C C . GLN B 1 456 ? -30.100 42.302 29.037 1.00 61.93 581 GLN B C 1
ATOM 7153 O O . GLN B 1 456 ? -29.034 42.562 28.458 1.00 58.18 581 GLN B O 1
ATOM 7159 N N . LEU B 1 457 ? -30.803 43.199 29.735 1.00 60.96 582 LEU B N 1
ATOM 7160 C CA . LEU B 1 457 ? -30.289 44.537 30.062 1.00 56.34 582 LEU B CA 1
ATOM 7161 C C . LEU B 1 457 ? -29.278 44.436 31.206 1.00 57.14 582 LEU B C 1
ATOM 7162 O O . LEU B 1 457 ? -29.253 43.430 31.923 1.00 63.46 582 LEU B O 1
ATOM 7167 N N . SER B 1 458 ? -28.450 45.468 31.369 1.00 54.53 583 SER B N 1
ATOM 7168 C CA . SER B 1 458 ? -27.319 45.428 32.308 1.00 58.37 583 SER B CA 1
ATOM 7169 C C . SER B 1 458 ? -27.642 44.950 33.736 1.00 53.95 583 SER B C 1
ATOM 7170 O O . SER B 1 458 ? -28.468 45.537 34.435 1.00 59.83 583 SER B O 1
#